Protein AF-A0A0X8LA49-F1 (afdb_monomer)

Foldseek 3Di:
DPDPCFQVCCLVVPVVCQACPDDPRHQNAAEDELVQDPQVLQWRLVLLLCCQCPLDPQSVVLCVVQCPPDPDSSRSSVCCSPVKQSVLLLVDQAVLQSQQAWIDGPNGTGHQALFDAFAQRFLVSNVSNVSKHKYKYAQHWHWDALVLVRDIQIDTARIWIDISGHTAETEHEGECRVVDFCLPNVLLVVLLSLLVLLLSLVVSLCSVCVVVVHDDQALPHPPDDSVSNSSSLVSSCNPRHYLWYWYHYQQWIWIQFDDPCRSRQSRVCVVVVPVCCSPPVRSVVSSLRIFIAFDWPPDDSNRSVSLLCCCCRRSHNHSSCSSFQAQFWDQDPVDRHIDGGHAGNHLSSQLSLVLVVVLVCLVCVVDALDDLVVQLVQCCVQPVPDDPVVSVVQSVLLVQWCARVQFAFFEEAEALQSPVLSSLLSNLVSLLRQFRPPDSGSHRLFLAEEEEDQDPVSLVVSLVSNCRGPNVNVQEEEDLDLVSVVVCLVDNHRYYYYYLVSQQAVVCVCVVPVPSLVSLLATAYEYEYEALQDDLDVVVRCSSLRCCVHSQNSHHPPSRHHYYYYYHLADALLNQLQRFRWDDANDPPGHTKGFGNYHDFLLNCCVSVSWFDLLPAEAEDDPPPPPPCVVVVVPDDPDDDDDDDDQCCVQVPPVLLLVLLLVVLVCCVPPFFALADDPDDDPTGQAEEEEAGADPNSLLSSLVSNLVNLQVVLPDPVCVVCNVLSNQAEEAEDEDDDPPDDDSCVSVVNDDPVRRLCVLQDPFDQGVVRDGHNYYYYYYHSPPLADDAHQSHAEYEYSEDDAAPSLVSNSSNRTHDDVSNRHHHYYYPYHVSNSVVHVVVNCVQSRDTHMNPDPLVVLLVLLVVLCCLQCVPPVNVVLLVLVVVVVVDDPDPPSVVVLLVVLVVCCVPPLLSLVSNLVSLVSNLVSLVSCVSTGDCVDPSNVVSPDPSSNVSSCVSNVSSVVRNVVCNVVCVVVDDSVVPVPPDDDDPPDDDDDDDDDDDDDPPDDDDPDDLVVVLVPPPLVLLCVVDPDDPVVSVVVNVLLSVLSVQLVVLLVVQCVVPPCNVVVVVVVCCVPPVDDDDPVVVLVVVLVSSVNSCPPPVNVPRPCNVSNVVVVNVCSVVVVVLVVVCVVVVNPDPDPPPPPPND

Structure (mmCIF, N/CA/C/O backbone):
data_AF-A0A0X8LA49-F1
#
_entry.id   AF-A0A0X8LA49-F1
#
loop_
_atom_site.group_PDB
_atom_site.id
_atom_site.type_symbol
_atom_site.label_atom_id
_atom_site.label_alt_id
_atom_site.label_comp_id
_atom_site.label_asym_id
_atom_site.label_entity_id
_atom_site.label_seq_id
_atom_site.pdbx_PDB_ins_code
_atom_site.Cartn_x
_atom_site.Cartn_y
_atom_site.Cartn_z
_atom_site.occupancy
_atom_site.B_iso_or_equiv
_atom_site.auth_seq_id
_atom_site.auth_comp_id
_atom_site.auth_asym_id
_atom_site.auth_atom_id
_atom_site.pdbx_PDB_model_num
ATOM 1 N N . MET A 1 1 ? 3.859 35.486 24.361 1.00 38.81 1 MET A N 1
ATOM 2 C CA . MET A 1 1 ? 3.625 34.031 24.483 1.00 38.81 1 MET A CA 1
ATOM 3 C C . MET A 1 1 ? 4.862 33.413 25.129 1.00 38.81 1 MET A C 1
ATOM 5 O O . MET A 1 1 ? 5.867 33.285 24.450 1.00 38.81 1 MET A O 1
ATOM 9 N N . ALA A 1 2 ? 4.847 33.183 26.449 1.00 35.81 2 ALA A N 1
ATOM 10 C CA . ALA A 1 2 ? 6.039 32.845 27.255 1.00 35.81 2 ALA A CA 1
ATOM 11 C C . ALA A 1 2 ? 6.018 31.420 27.856 1.00 35.81 2 ALA A C 1
ATOM 13 O O . ALA A 1 2 ? 6.912 31.046 28.611 1.00 35.81 2 ALA A O 1
ATOM 14 N N . HIS A 1 3 ? 5.026 30.602 27.504 1.00 50.47 3 HIS A N 1
ATOM 15 C CA . HIS A 1 3 ? 4.994 29.175 27.813 1.00 50.47 3 HIS A CA 1
ATOM 16 C C . HIS A 1 3 ? 5.005 28.422 26.480 1.00 50.47 3 HIS A C 1
ATOM 18 O O . HIS A 1 3 ? 4.147 28.674 25.639 1.00 50.47 3 HIS A O 1
ATOM 24 N N . GLY A 1 4 ? 6.027 27.594 26.238 1.00 58.72 4 GLY A N 1
ATOM 25 C CA . GLY A 1 4 ? 6.099 26.755 25.034 1.00 58.72 4 GLY A CA 1
ATOM 26 C C . GLY A 1 4 ? 4.910 25.792 24.954 1.00 58.72 4 GLY A C 1
ATOM 27 O O . GLY A 1 4 ? 4.343 25.461 25.992 1.00 58.72 4 GLY A O 1
ATOM 28 N N . PHE A 1 5 ? 4.544 25.354 23.746 1.00 75.06 5 PHE A N 1
ATOM 29 C CA . PHE A 1 5 ? 3.376 24.502 23.489 1.00 75.06 5 PHE A CA 1
ATOM 30 C C . PHE A 1 5 ? 3.573 23.108 24.109 1.00 75.06 5 PHE A C 1
ATOM 32 O O . PHE A 1 5 ? 4.411 22.313 23.659 1.00 75.06 5 PHE A O 1
ATOM 39 N N . LYS A 1 6 ? 2.827 22.821 25.175 1.00 81.12 6 LYS A N 1
ATOM 40 C CA . LYS A 1 6 ? 2.889 21.578 25.949 1.00 81.12 6 LYS A CA 1
ATOM 41 C C . LYS A 1 6 ? 1.943 20.520 25.383 1.00 81.12 6 LYS A C 1
ATOM 43 O O . LYS A 1 6 ? 1.119 20.772 24.513 1.00 81.12 6 LYS A O 1
ATOM 48 N N . GLU A 1 7 ? 2.075 19.302 25.900 1.00 82.12 7 GLU A N 1
ATOM 49 C CA . GLU A 1 7 ? 1.253 18.152 25.503 1.00 82.12 7 GLU A CA 1
ATOM 50 C C . GLU A 1 7 ? -0.236 18.391 25.777 1.00 82.12 7 GLU A C 1
ATOM 52 O O . GLU A 1 7 ? -1.071 18.074 24.935 1.00 82.12 7 GLU A O 1
ATOM 57 N N . ILE A 1 8 ? -0.550 19.047 26.897 1.00 85.94 8 ILE A N 1
ATOM 58 C CA . ILE A 1 8 ? -1.920 19.434 27.244 1.00 85.94 8 ILE A CA 1
ATOM 59 C C . ILE A 1 8 ? -2.507 20.440 26.243 1.00 85.94 8 ILE A C 1
ATOM 61 O O . ILE A 1 8 ? -3.661 20.308 25.857 1.00 85.94 8 ILE A O 1
ATOM 65 N N . ASP A 1 9 ? -1.695 21.373 25.728 1.00 86.56 9 ASP A N 1
ATOM 66 C CA . ASP A 1 9 ? -2.138 22.348 24.723 1.00 86.56 9 ASP A CA 1
ATOM 67 C C . ASP A 1 9 ? -2.465 21.652 23.392 1.00 86.56 9 ASP A C 1
ATOM 69 O O . ASP A 1 9 ? -3.419 22.016 22.706 1.00 86.56 9 ASP A O 1
ATOM 73 N N . PHE A 1 10 ? -1.705 20.609 23.033 1.00 87.62 10 PHE A N 1
ATOM 74 C CA . PHE A 1 10 ? -2.021 19.769 21.876 1.00 87.62 10 PHE A CA 1
ATOM 75 C C . PHE A 1 10 ? -3.314 18.973 22.093 1.00 87.62 10 PHE A C 1
ATOM 77 O O . PHE A 1 10 ? -4.178 18.940 21.212 1.00 87.62 10 PHE A O 1
ATOM 84 N N . GLN A 1 11 ? -3.453 18.349 23.263 1.00 90.94 11 GLN A N 1
ATOM 85 C CA . GLN A 1 11 ? -4.614 17.538 23.606 1.00 90.94 11 GLN A CA 1
ATOM 86 C C . GLN A 1 11 ? -5.904 18.366 23.612 1.00 90.94 11 GLN A C 1
ATOM 88 O O . GLN A 1 11 ? -6.843 18.037 22.888 1.00 90.94 11 GLN A O 1
ATOM 93 N N . GLU A 1 12 ? -5.946 19.437 24.401 1.00 90.56 12 GLU A N 1
ATOM 94 C CA . GLU A 1 12 ? -7.146 20.249 24.618 1.00 90.56 12 GLU A CA 1
ATOM 95 C C . GLU A 1 12 ? -7.398 21.245 23.482 1.00 90.56 12 GLU A C 1
ATOM 97 O O . GLU A 1 12 ? -8.548 21.551 23.178 1.00 90.56 12 GLU A O 1
ATOM 102 N N . GLY A 1 13 ? -6.341 21.740 22.831 1.00 86.81 13 GLY A N 1
ATOM 103 C CA . GLY A 1 13 ? -6.444 22.774 21.800 1.00 86.81 13 GLY A CA 1
ATOM 104 C C . GLY A 1 13 ? -6.612 22.253 20.373 1.00 86.81 13 GLY A C 1
ATOM 105 O O . GLY A 1 13 ? -7.087 22.998 19.517 1.00 86.81 13 GLY A O 1
ATOM 106 N N . VAL A 1 14 ? -6.226 21.002 20.089 1.00 87.62 14 VAL A N 1
ATOM 107 C CA . VAL A 1 14 ? -6.228 20.458 18.717 1.00 87.62 14 VAL A CA 1
ATOM 108 C C . VAL A 1 14 ? -6.859 19.071 18.646 1.00 87.62 14 VAL A C 1
ATOM 110 O O . VAL A 1 14 ? -7.803 18.871 17.884 1.00 87.62 14 VAL A O 1
ATOM 113 N N . PHE A 1 15 ? -6.360 18.110 19.426 1.00 91.19 15 PHE A N 1
ATOM 114 C CA . PHE A 1 15 ? -6.738 16.704 19.271 1.00 91.19 15 PHE A CA 1
ATOM 115 C C . PHE A 1 15 ? -8.183 16.422 19.699 1.00 91.19 15 PHE A C 1
ATOM 117 O O . PHE A 1 15 ? -8.962 15.894 18.907 1.00 91.19 15 PHE A O 1
ATOM 124 N N . LEU A 1 16 ? -8.566 16.806 20.922 1.00 94.19 16 LEU A N 1
ATOM 125 C CA . LEU A 1 16 ? -9.937 16.631 21.402 1.00 94.19 16 LEU A CA 1
ATOM 126 C C . LEU A 1 16 ? -10.943 17.452 20.578 1.00 94.19 16 LEU A C 1
ATOM 128 O O . LEU A 1 16 ? -11.923 16.850 20.150 1.00 94.19 16 LEU A O 1
ATOM 132 N N . PRO A 1 17 ? -10.708 18.745 20.255 1.00 93.81 17 PRO A N 1
ATOM 133 C CA . PRO A 1 17 ? -11.606 19.505 19.383 1.00 93.81 17 PRO A CA 1
ATOM 134 C C . PRO A 1 17 ? -11.817 18.891 17.996 1.00 93.81 17 PRO A C 1
ATOM 136 O O . PRO A 1 17 ? -12.913 18.988 17.452 1.00 93.81 17 PRO A O 1
ATOM 139 N N . PHE A 1 18 ? -10.798 18.249 17.414 1.00 92.69 18 PHE A N 1
ATOM 140 C CA . PHE A 1 18 ? -10.961 17.511 16.160 1.00 92.69 18 PHE A CA 1
ATOM 141 C C . PHE A 1 18 ? -11.865 16.285 16.342 1.00 92.69 18 PHE A C 1
ATOM 143 O O . PHE A 1 18 ? -12.772 16.060 15.548 1.00 92.69 18 PHE A O 1
ATOM 150 N N . LEU A 1 19 ? -11.659 15.496 17.398 1.00 94.75 19 LEU A N 1
ATOM 151 C CA . LEU A 1 19 ? -12.480 14.310 17.650 1.00 94.75 19 LEU A CA 1
ATOM 152 C C . LEU A 1 19 ? -13.941 14.669 17.946 1.00 94.75 19 LEU A C 1
ATOM 154 O O . LEU A 1 19 ? -14.846 14.040 17.406 1.00 94.75 19 LEU A O 1
ATOM 158 N N . THR A 1 20 ? -14.165 15.671 18.795 1.00 95.94 20 THR A N 1
ATOM 159 C CA . THR A 1 20 ? -15.489 16.030 19.326 1.00 95.94 20 THR A CA 1
ATOM 160 C C . THR A 1 20 ? -16.209 17.089 18.495 1.00 95.94 20 THR A C 1
ATOM 162 O O . THR A 1 20 ? -17.383 17.371 18.730 1.00 95.94 20 THR A O 1
ATOM 165 N N . GLY A 1 21 ? -15.516 17.692 17.527 1.00 92.31 21 GLY A N 1
ATOM 166 C CA . GLY A 1 21 ? -16.093 18.645 16.593 1.00 92.31 21 GLY A CA 1
ATOM 167 C C . GLY A 1 21 ? -17.143 18.004 15.685 1.00 92.31 21 GLY A C 1
ATOM 168 O O . GLY A 1 21 ? -17.090 16.810 15.389 1.00 92.31 21 GLY A O 1
ATOM 169 N N . HIS A 1 22 ? -18.071 18.835 15.209 1.00 86.94 22 HIS A N 1
ATOM 170 C CA . HIS A 1 22 ? -19.183 18.407 14.365 1.00 86.94 22 HIS A CA 1
ATOM 171 C C . HIS A 1 22 ? -18.933 18.636 12.870 1.00 86.94 22 HIS A C 1
ATOM 173 O O . HIS A 1 22 ? -18.304 19.617 12.456 1.00 86.94 22 HIS A O 1
ATOM 179 N N . GLY A 1 23 ? -19.518 17.772 12.039 1.00 76.38 23 GLY A N 1
ATOM 180 C CA . GLY A 1 23 ? -19.551 17.941 10.586 1.00 76.38 23 GLY A CA 1
ATOM 181 C C . GLY A 1 23 ? -18.213 17.652 9.900 1.00 76.38 23 GLY A C 1
ATOM 182 O O . GLY A 1 23 ? -17.431 16.825 10.344 1.00 76.38 23 GLY A O 1
ATOM 183 N N . LYS A 1 24 ? -17.927 18.327 8.776 1.00 62.94 24 LYS A N 1
ATOM 184 C CA . LYS A 1 24 ? -16.811 17.958 7.874 1.00 62.94 24 LYS A CA 1
ATOM 185 C C . LYS A 1 24 ? -15.405 18.039 8.489 1.00 62.94 24 LYS A C 1
ATOM 187 O O . LYS A 1 24 ? -14.483 17.466 7.917 1.00 62.94 24 LYS A O 1
ATOM 192 N N . ASN A 1 25 ? -15.243 18.767 9.594 1.00 69.88 25 ASN A N 1
ATOM 193 C CA . ASN A 1 25 ? -13.944 19.024 10.220 1.00 69.88 25 ASN A CA 1
ATOM 194 C C . ASN A 1 25 ? -13.757 18.293 11.559 1.00 69.88 25 ASN A C 1
ATOM 196 O O . ASN A 1 25 ? -12.707 18.468 12.176 1.00 69.88 25 ASN A O 1
ATOM 200 N N . GLY A 1 26 ? -14.739 17.506 12.007 1.00 87.00 26 GLY A N 1
ATOM 201 C CA . GLY A 1 26 ? -14.622 16.703 13.219 1.00 87.00 26 GLY A CA 1
ATOM 202 C C . GLY A 1 26 ? -15.234 15.314 13.071 1.00 87.00 26 GLY A C 1
ATOM 203 O O . GLY A 1 26 ? -15.694 14.955 11.988 1.00 87.00 26 GLY A O 1
ATOM 204 N N . LEU A 1 27 ? -15.155 14.504 14.127 1.00 93.62 27 LEU A N 1
ATOM 205 C CA . LEU A 1 27 ? -15.543 13.088 14.095 1.00 93.62 27 LEU A CA 1
ATOM 206 C C . LEU A 1 27 ? -16.755 12.753 14.981 1.00 93.62 27 LEU A C 1
ATOM 208 O O . LEU A 1 27 ? -17.054 11.572 15.150 1.00 93.62 27 LEU A O 1
ATOM 212 N N . ASP A 1 28 ? -17.438 13.761 15.535 1.00 94.50 28 ASP A N 1
ATOM 213 C CA . ASP A 1 28 ? -18.659 13.612 16.341 1.00 94.50 28 ASP A CA 1
ATOM 214 C C . ASP A 1 28 ? -18.504 12.711 17.591 1.00 94.50 28 ASP A C 1
ATOM 216 O O . ASP A 1 28 ? -19.460 12.084 18.052 1.00 94.50 28 ASP A O 1
ATOM 220 N N . TRP A 1 29 ? -17.304 12.648 18.181 1.00 96.94 29 TRP A N 1
ATOM 221 C CA . TRP A 1 29 ? -17.075 11.902 19.423 1.00 96.94 29 TRP A CA 1
ATOM 222 C C . TRP A 1 29 ? -17.632 12.637 20.648 1.00 96.94 29 TRP A C 1
ATOM 224 O O . TRP A 1 29 ? -17.493 13.849 20.812 1.00 96.94 29 TRP A O 1
ATOM 234 N N . ILE A 1 30 ? -18.178 11.872 21.586 1.00 97.38 30 ILE A N 1
ATOM 235 C CA . ILE A 1 30 ? -18.594 12.336 22.905 1.00 97.38 30 ILE A CA 1
ATOM 236 C C . ILE A 1 30 ? -17.351 12.500 23.784 1.00 97.38 30 ILE A C 1
ATOM 238 O O . ILE A 1 30 ? -16.589 11.551 23.988 1.00 97.38 30 ILE A O 1
ATOM 242 N N . LEU A 1 31 ? -17.161 13.691 24.353 1.00 97.62 31 LEU A N 1
ATOM 243 C CA . LEU A 1 31 ? -16.136 13.919 25.368 1.00 97.62 31 LEU A CA 1
ATOM 244 C C . LEU A 1 31 ? -16.605 13.367 26.718 1.00 97.62 31 LEU A C 1
ATOM 246 O O . LEU A 1 31 ? -17.549 13.885 27.317 1.00 97.62 31 LEU A O 1
ATOM 250 N N . GLY A 1 32 ? -15.945 12.319 27.200 1.00 96.38 32 GLY A N 1
ATOM 251 C CA . GLY A 1 32 ? -16.209 11.728 28.506 1.00 96.38 32 GLY A CA 1
ATOM 252 C C . GLY A 1 32 ? -15.281 12.230 29.607 1.00 96.38 32 GLY A C 1
ATOM 253 O O . GLY A 1 32 ? -14.297 12.928 29.368 1.00 96.38 32 GLY A O 1
ATOM 254 N N . LYS A 1 33 ? -15.602 11.843 30.841 1.00 95.38 33 LYS A N 1
ATOM 255 C CA . LYS A 1 33 ? -14.810 12.111 32.046 1.00 95.38 33 LYS A CA 1
ATOM 256 C C . LYS A 1 33 ? -14.272 10.800 32.622 1.00 95.38 33 LYS A C 1
ATOM 258 O O . LYS A 1 33 ? -14.924 9.770 32.473 1.00 95.38 33 LYS A O 1
ATOM 263 N N . PRO A 1 34 ? -13.145 10.810 33.358 1.00 94.06 34 PRO A N 1
ATOM 264 C CA . PRO A 1 34 ? -12.636 9.605 34.018 1.00 94.06 34 PRO A CA 1
ATOM 265 C C . PRO A 1 34 ? -13.650 8.904 34.938 1.00 94.06 34 PRO A C 1
ATOM 267 O O . PRO A 1 34 ? -13.555 7.698 35.121 1.00 94.06 34 PRO A O 1
ATOM 270 N N . SER A 1 35 ? -14.623 9.638 35.492 1.00 94.31 35 SER A N 1
ATOM 271 C CA . SER A 1 35 ? -15.716 9.095 36.313 1.00 94.31 35 SER A CA 1
ATOM 272 C C . SER A 1 35 ? -16.747 8.273 35.539 1.00 94.31 35 SER A C 1
ATOM 274 O O . SER A 1 35 ? -17.512 7.543 36.158 1.00 94.31 35 SER A O 1
ATOM 276 N N . ASP A 1 36 ? -16.799 8.407 34.212 1.00 95.00 36 ASP A N 1
ATOM 277 C CA . ASP A 1 36 ? -17.744 7.671 33.365 1.00 95.00 36 ASP A CA 1
ATOM 278 C C . ASP A 1 36 ? -17.306 6.203 33.177 1.00 95.00 36 ASP A C 1
ATOM 280 O O . ASP A 1 36 ? -18.101 5.353 32.779 1.00 95.00 36 ASP A O 1
ATOM 284 N N . LEU A 1 37 ? -16.028 5.913 33.442 1.00 95.12 37 LEU A N 1
ATOM 285 C CA . LEU A 1 37 ? -15.386 4.623 33.229 1.00 95.12 37 LEU A CA 1
ATOM 286 C C . LEU A 1 37 ? -15.492 3.730 34.470 1.00 95.12 37 LEU A C 1
ATOM 288 O O . LEU A 1 37 ? -15.000 4.079 35.544 1.00 95.12 37 LEU A O 1
ATOM 292 N N . ASP A 1 38 ? -15.994 2.511 34.285 1.00 93.25 38 ASP A N 1
ATOM 293 C CA . ASP A 1 38 ? -15.677 1.408 35.186 1.00 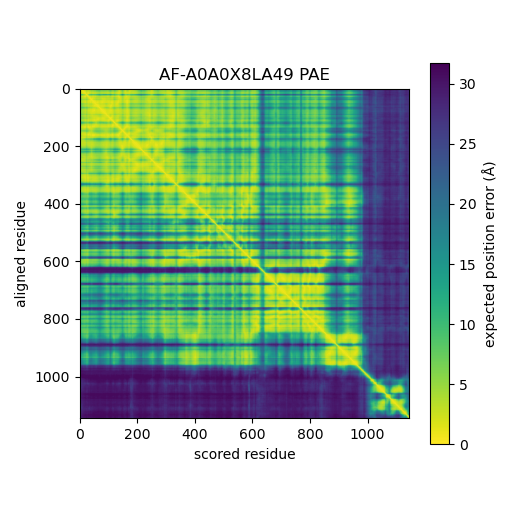93.25 38 ASP A CA 1
ATOM 294 C C . ASP A 1 38 ? -14.285 0.868 34.836 1.00 93.25 38 ASP A C 1
ATOM 296 O O . ASP A 1 38 ? -14.103 0.104 33.884 1.00 93.25 38 ASP A O 1
ATOM 300 N N . SER A 1 39 ? -13.276 1.296 35.592 1.00 84.88 39 SER A N 1
ATOM 301 C CA . SER A 1 39 ? -11.878 0.957 35.313 1.00 84.88 39 SER A CA 1
ATOM 302 C C . SER A 1 39 ? -11.530 -0.501 35.612 1.00 84.88 39 SER A C 1
ATOM 304 O O . SER A 1 39 ? -10.556 -1.011 35.060 1.00 84.88 39 SER A O 1
ATOM 306 N N . ALA A 1 40 ? -12.314 -1.189 36.448 1.00 84.44 40 ALA A N 1
ATOM 307 C CA . ALA A 1 40 ? -12.098 -2.597 36.761 1.00 84.44 40 ALA A CA 1
ATOM 308 C C . ALA A 1 40 ? -12.571 -3.502 35.616 1.00 84.44 40 ALA A C 1
ATOM 310 O O . ALA A 1 40 ? -11.939 -4.525 35.333 1.00 84.44 40 ALA A O 1
ATOM 311 N N . ARG A 1 41 ? -13.667 -3.111 34.954 1.00 88.44 41 ARG A N 1
ATOM 312 C CA . ARG A 1 41 ? -14.339 -3.885 33.899 1.00 88.44 41 ARG A CA 1
ATOM 313 C C . ARG A 1 41 ? -14.159 -3.311 32.495 1.00 88.44 41 ARG A C 1
ATOM 315 O O . ARG A 1 41 ? -14.563 -3.956 31.535 1.00 88.44 41 ARG A O 1
ATOM 322 N N . TRP A 1 42 ? -13.469 -2.178 32.363 1.00 89.19 42 TRP A N 1
ATOM 323 C CA . TRP A 1 42 ? -13.039 -1.600 31.083 1.00 89.19 42 TRP A CA 1
ATOM 324 C C . TRP A 1 42 ? -14.212 -1.203 30.181 1.00 89.19 42 TRP A C 1
ATOM 326 O O . TRP A 1 42 ? -14.171 -1.380 28.964 1.00 89.19 42 TRP A O 1
ATOM 336 N N . VAL A 1 43 ? -15.269 -0.669 30.787 1.00 94.75 43 VAL A N 1
ATOM 337 C CA . VAL A 1 43 ? -16.514 -0.302 30.104 1.00 94.75 43 VAL A CA 1
ATOM 338 C C . VAL A 1 43 ? -17.026 1.043 30.593 1.00 94.75 43 VAL A C 1
ATOM 340 O O . VAL A 1 43 ? -16.758 1.442 31.723 1.00 94.75 43 VAL A O 1
ATOM 343 N N . VAL A 1 44 ? -17.791 1.731 29.748 1.00 97.69 44 VAL A N 1
ATOM 344 C CA . VAL A 1 44 ? -18.582 2.912 30.114 1.00 97.69 44 VAL A CA 1
ATOM 345 C C . VAL A 1 44 ? -20.032 2.446 30.268 1.00 97.69 44 VAL A C 1
ATOM 347 O O . VAL A 1 44 ? -20.732 2.304 29.260 1.00 97.69 44 VAL A O 1
ATOM 350 N N . PRO A 1 45 ? -20.504 2.162 31.500 1.00 97.44 45 PRO A N 1
ATOM 351 C CA . PRO A 1 45 ? -21.781 1.476 31.701 1.00 97.44 45 PRO A CA 1
ATOM 352 C C . PRO A 1 45 ? -22.983 2.274 31.191 1.00 97.44 45 PRO A C 1
ATOM 354 O O . PRO A 1 45 ? -23.956 1.683 30.730 1.00 97.44 45 PRO A O 1
ATOM 357 N N . ALA A 1 46 ? -22.909 3.608 31.247 1.00 96.88 46 ALA A N 1
ATOM 358 C CA . ALA A 1 46 ? -23.973 4.490 30.776 1.00 96.88 46 ALA A CA 1
ATOM 359 C C . ALA A 1 46 ? -24.190 4.377 29.257 1.00 96.88 46 ALA A C 1
ATOM 361 O O . ALA A 1 46 ? -25.329 4.245 28.816 1.00 96.88 46 ALA A O 1
ATOM 362 N N . ASP A 1 47 ? -23.110 4.374 28.471 1.00 98.19 47 ASP A N 1
ATOM 363 C CA . ASP A 1 47 ? -23.185 4.242 27.012 1.00 98.19 47 ASP A CA 1
ATOM 364 C C . ASP A 1 47 ? -23.642 2.840 26.608 1.00 98.19 47 ASP A C 1
ATOM 366 O O . ASP A 1 47 ? -24.478 2.698 25.718 1.00 98.19 47 ASP A O 1
ATOM 370 N N . LEU A 1 48 ? -23.128 1.807 27.288 1.00 98.19 48 LEU A N 1
ATOM 371 C CA . LEU A 1 48 ? -23.529 0.425 27.036 1.00 98.19 48 LEU A CA 1
ATOM 372 C C . LEU A 1 48 ? -25.024 0.241 27.304 1.00 98.19 48 LEU A C 1
ATOM 374 O O . LEU A 1 48 ? -25.745 -0.253 26.443 1.00 98.19 48 LEU A O 1
ATOM 378 N N . LEU A 1 49 ? -25.510 0.685 28.465 1.00 97.88 49 LEU A N 1
ATOM 379 C CA . LEU A 1 49 ? -26.926 0.598 28.812 1.00 97.88 49 LEU A CA 1
ATOM 380 C C . LEU A 1 49 ? -27.802 1.372 27.817 1.00 97.88 49 LEU A C 1
ATOM 382 O O . LEU A 1 49 ? -28.805 0.838 27.347 1.00 97.88 49 LEU A O 1
ATOM 386 N N . ALA A 1 50 ? -27.405 2.597 27.459 1.00 97.94 50 ALA A N 1
ATOM 387 C CA . ALA A 1 50 ? -28.124 3.403 26.478 1.00 97.94 50 ALA A CA 1
ATOM 388 C C . ALA A 1 50 ? -28.196 2.704 25.112 1.00 97.94 50 ALA A C 1
ATOM 390 O O . ALA A 1 50 ? -29.259 2.665 24.499 1.00 97.94 50 ALA A O 1
ATOM 391 N N . PHE A 1 51 ? -27.107 2.088 24.649 1.00 98.00 51 PHE A N 1
ATOM 392 C CA . PHE A 1 51 ? -27.098 1.372 23.374 1.00 98.00 51 PHE A CA 1
ATOM 393 C C . PHE A 1 51 ? -27.900 0.058 23.415 1.00 98.00 51 PHE A C 1
ATOM 395 O O . PHE A 1 51 ? -28.597 -0.279 22.455 1.00 98.00 51 PHE A O 1
ATOM 402 N N . LEU A 1 52 ? -27.856 -0.683 24.526 1.00 97.44 52 LEU A N 1
ATOM 403 C CA . LEU A 1 52 ? -28.666 -1.893 24.703 1.00 97.44 52 LEU A CA 1
ATOM 404 C C . LEU A 1 52 ? -30.167 -1.579 24.750 1.00 97.44 52 LEU A C 1
ATOM 406 O O . LEU A 1 52 ? -30.963 -2.382 24.273 1.00 97.44 52 LEU A O 1
ATOM 410 N N . ARG A 1 53 ? -30.557 -0.421 25.292 1.00 96.62 53 ARG A N 1
ATOM 411 C CA . ARG A 1 53 ? -31.960 0.002 25.377 1.00 96.62 53 ARG A CA 1
ATOM 412 C C . ARG A 1 53 ? -32.455 0.678 24.097 1.00 96.62 53 ARG A C 1
ATOM 414 O O . ARG A 1 53 ? -33.519 0.329 23.599 1.00 96.62 53 ARG A O 1
ATOM 421 N N . ASP A 1 54 ? -31.675 1.608 23.549 1.00 95.50 54 ASP A N 1
ATOM 422 C CA . ASP A 1 54 ? -32.129 2.568 22.530 1.00 95.50 54 ASP A CA 1
ATOM 423 C C . ASP A 1 54 ? -31.374 2.450 21.186 1.00 95.50 54 ASP A C 1
ATOM 425 O O . ASP A 1 54 ? -31.734 3.100 20.194 1.00 95.50 54 ASP A O 1
ATOM 429 N N . GLY A 1 55 ? -30.344 1.595 21.115 1.00 92.12 55 GLY A N 1
ATOM 430 C CA . GLY A 1 55 ? -29.469 1.444 19.944 1.00 92.12 55 GLY A CA 1
ATOM 431 C C . GLY A 1 55 ? -30.187 0.944 18.689 1.00 92.12 55 GLY A C 1
ATOM 432 O O . GLY A 1 55 ? -29.757 1.230 17.575 1.00 92.12 55 GLY A O 1
ATOM 433 N N . GLY A 1 56 ? -31.328 0.271 18.834 1.00 94.38 56 GLY A N 1
ATOM 434 C CA . GLY A 1 56 ? -32.191 -0.098 17.717 1.00 94.38 56 GLY A CA 1
ATOM 435 C C . GLY A 1 56 ? -33.399 -0.930 18.154 1.00 94.38 56 GLY A C 1
ATOM 436 O O . GLY A 1 56 ? -33.420 -1.420 19.282 1.00 94.38 56 GLY A O 1
ATOM 437 N N . PRO A 1 57 ? -34.391 -1.149 17.269 1.00 94.38 57 PRO A N 1
ATOM 438 C CA . PRO A 1 57 ? -35.631 -1.848 17.617 1.00 94.38 57 PRO A CA 1
ATOM 439 C C . PRO A 1 57 ? -35.423 -3.268 18.166 1.00 94.38 57 PRO A C 1
ATOM 441 O O . PRO A 1 57 ? -36.138 -3.693 19.069 1.00 94.38 57 PRO A O 1
ATOM 444 N N . LEU A 1 58 ? -34.435 -4.003 17.639 1.00 93.25 58 LEU A N 1
ATOM 445 C CA . LEU A 1 58 ? -34.121 -5.361 18.098 1.00 93.25 58 LEU A CA 1
ATOM 446 C C . LEU A 1 58 ? -33.523 -5.362 19.509 1.00 93.25 58 LEU A C 1
ATOM 448 O O . LEU A 1 58 ? -33.964 -6.137 20.354 1.00 93.25 58 LEU A O 1
ATOM 452 N N . ASN A 1 59 ? -32.571 -4.463 19.769 1.00 96.38 59 ASN A N 1
ATOM 453 C CA . ASN A 1 59 ? -31.973 -4.284 21.090 1.00 96.38 59 ASN A CA 1
ATOM 454 C C . ASN A 1 59 ? -33.022 -3.829 22.111 1.00 96.38 59 ASN A C 1
ATOM 456 O O . ASN A 1 59 ? -33.123 -4.426 23.177 1.00 96.38 59 ASN A O 1
ATOM 460 N N . GLN A 1 60 ? -33.878 -2.872 21.746 1.00 97.06 60 GLN A N 1
ATOM 461 C CA . GLN A 1 60 ? -34.967 -2.396 22.598 1.00 97.06 60 GLN A CA 1
ATOM 462 C C . GLN A 1 60 ? -35.920 -3.532 22.998 1.00 97.06 60 GLN A C 1
ATOM 464 O O . GLN A 1 60 ? -36.183 -3.748 24.181 1.00 97.06 60 GLN A O 1
ATOM 469 N N . ALA A 1 61 ? -36.378 -4.328 22.026 1.00 96.88 61 ALA A N 1
ATOM 470 C CA . ALA A 1 61 ? -37.256 -5.466 22.291 1.00 96.88 61 ALA A CA 1
ATOM 471 C C . ALA A 1 61 ? -36.577 -6.564 23.134 1.00 96.88 61 ALA A C 1
ATOM 473 O O . ALA A 1 61 ? -37.232 -7.219 23.952 1.00 96.88 61 ALA A O 1
ATOM 474 N N . ALA A 1 62 ? -35.273 -6.786 22.938 1.00 96.75 62 ALA A N 1
ATOM 475 C CA . ALA A 1 62 ? -34.472 -7.696 23.752 1.00 96.75 62 ALA A CA 1
ATOM 476 C C . ALA A 1 62 ? -34.329 -7.178 25.194 1.00 96.75 62 ALA A C 1
ATOM 478 O O . ALA A 1 62 ? -34.545 -7.935 26.144 1.00 96.75 62 ALA A O 1
ATOM 479 N N . PHE A 1 63 ? -34.045 -5.886 25.366 1.00 97.50 63 PHE A N 1
ATOM 480 C CA . PHE A 1 63 ? -33.886 -5.222 26.657 1.00 97.50 63 PHE A CA 1
ATOM 481 C C . PHE A 1 63 ? -35.168 -5.278 27.488 1.00 97.50 63 PHE A C 1
ATOM 483 O O . PHE A 1 63 ? -35.137 -5.711 28.640 1.00 97.50 63 PHE A O 1
ATOM 490 N N . GLU A 1 64 ? -36.316 -4.941 26.896 1.00 96.19 64 GLU A N 1
ATOM 491 C CA . GLU A 1 64 ? -37.627 -5.001 27.556 1.00 96.19 64 GLU A CA 1
ATOM 492 C C . GLU A 1 64 ? -37.971 -6.400 28.085 1.00 96.19 64 GLU A C 1
ATOM 494 O O . GLU A 1 64 ? -38.710 -6.531 29.058 1.00 96.19 64 GLU A O 1
ATOM 499 N N . LYS A 1 65 ? -37.462 -7.465 27.456 1.00 96.25 65 LYS A N 1
ATOM 500 C CA . LYS A 1 65 ? -37.676 -8.848 27.907 1.00 96.25 65 LYS A CA 1
ATOM 501 C C . LYS A 1 65 ? -36.650 -9.278 28.947 1.00 96.25 65 LYS A C 1
ATOM 503 O O . LYS A 1 65 ? -37.034 -9.846 29.966 1.00 96.25 65 LYS A O 1
ATOM 508 N N . ALA A 1 66 ? -35.371 -9.022 28.688 1.00 95.44 66 ALA A N 1
ATOM 509 C CA . ALA A 1 66 ? -34.269 -9.492 29.519 1.00 95.44 66 ALA A CA 1
ATOM 510 C C . ALA A 1 66 ? -34.171 -8.746 30.863 1.00 95.44 66 ALA A C 1
ATOM 512 O O . ALA A 1 66 ? -33.682 -9.321 31.833 1.00 95.44 66 ALA A O 1
ATOM 513 N N . SER A 1 67 ? -34.669 -7.505 30.939 1.00 94.75 67 SER A N 1
ATOM 514 C CA . SER A 1 67 ? -34.646 -6.674 32.155 1.00 94.75 67 SER A CA 1
ATOM 515 C C . SER A 1 67 ? -35.701 -7.043 33.206 1.00 94.75 67 SER A C 1
ATOM 517 O O . SER A 1 67 ? -35.535 -6.689 34.369 1.00 94.75 67 SER A O 1
ATOM 519 N N . LYS A 1 68 ? -36.751 -7.806 32.852 1.00 90.62 68 LYS A N 1
ATOM 520 C CA . LYS A 1 68 ? -37.903 -8.114 33.736 1.00 90.62 68 LYS A CA 1
ATOM 521 C C . LYS A 1 68 ? -37.562 -8.887 35.022 1.00 90.62 68 LYS A C 1
ATOM 523 O O . LYS A 1 68 ? -38.433 -9.030 35.874 1.00 90.62 68 LYS A O 1
ATOM 528 N N . GLY A 1 69 ? -36.337 -9.396 35.150 1.00 86.94 69 GLY A N 1
ATOM 529 C CA . GLY A 1 69 ? -35.840 -10.121 36.324 1.00 86.94 69 GLY A CA 1
ATOM 530 C C . GLY A 1 69 ? -34.916 -9.323 37.250 1.00 86.94 69 GLY A C 1
ATOM 531 O O . GLY A 1 69 ? -34.462 -9.887 38.238 1.00 86.94 69 GLY A O 1
ATOM 532 N N . PHE A 1 70 ? -34.631 -8.054 36.950 1.00 94.94 70 PHE A N 1
ATOM 533 C CA . PHE A 1 70 ? -33.701 -7.219 37.720 1.00 94.94 70 PHE A CA 1
ATOM 534 C C . PHE A 1 70 ? -34.443 -6.087 38.432 1.00 94.94 70 PHE A C 1
ATOM 536 O O . PHE A 1 70 ? -35.430 -5.563 37.916 1.00 94.94 70 PHE A O 1
ATOM 543 N N . ALA A 1 71 ? -33.970 -5.678 39.611 1.00 93.00 71 ALA A N 1
ATOM 544 C CA . ALA A 1 71 ? -34.596 -4.614 40.393 1.00 93.00 71 ALA A CA 1
ATOM 545 C C . ALA A 1 71 ? -34.339 -3.215 39.805 1.00 93.00 71 ALA A C 1
ATOM 547 O O . ALA A 1 71 ? -35.068 -2.271 40.112 1.00 93.00 71 ALA A O 1
ATOM 548 N N . SER A 1 72 ? -33.310 -3.061 38.965 1.00 96.06 72 SER A N 1
ATOM 549 C CA . SER A 1 72 ? -32.998 -1.805 38.274 1.00 96.06 72 SER A CA 1
ATOM 550 C C . SER A 1 72 ? -32.252 -2.025 36.954 1.00 96.06 72 SER A C 1
ATOM 552 O O . SER A 1 72 ? -31.604 -3.053 36.756 1.00 96.06 72 SER A O 1
ATOM 554 N N . GLU A 1 73 ? -32.268 -1.021 36.068 1.00 95.25 73 GLU A N 1
ATOM 555 C CA . GLU A 1 73 ? -31.454 -1.035 34.840 1.00 95.25 73 GLU A CA 1
ATOM 556 C C . GLU A 1 73 ? -29.944 -1.097 35.139 1.00 95.25 73 GLU A C 1
ATOM 558 O O . GLU A 1 73 ? -29.181 -1.682 34.372 1.00 95.25 73 GLU A O 1
ATOM 563 N N . ALA A 1 74 ? -29.505 -0.527 36.267 1.00 94.31 74 ALA A N 1
ATOM 564 C CA . ALA A 1 74 ? -28.110 -0.578 36.699 1.00 94.31 74 ALA A CA 1
ATOM 565 C C . ALA A 1 74 ? -27.687 -2.002 37.091 1.00 94.31 74 ALA A C 1
ATOM 567 O O . ALA A 1 74 ? -26.601 -2.443 36.720 1.00 94.31 74 ALA A O 1
ATOM 568 N N . GLU A 1 75 ? -28.559 -2.729 37.794 1.00 96.50 75 GLU A N 1
ATOM 569 C CA . GLU A 1 75 ? -28.343 -4.136 38.141 1.00 96.50 75 GLU A CA 1
ATOM 570 C C . GLU A 1 75 ? -28.341 -5.023 36.890 1.00 96.50 75 GLU A C 1
ATOM 572 O O . GLU A 1 75 ? -27.438 -5.838 36.723 1.00 96.50 75 GLU A O 1
ATOM 577 N N . PHE A 1 76 ? -29.281 -4.799 35.962 1.00 97.56 76 PHE A N 1
ATOM 578 C CA . PHE A 1 76 ? -29.277 -5.462 34.656 1.00 97.56 76 PHE A CA 1
ATOM 579 C C . PHE A 1 76 ? -27.961 -5.221 33.904 1.00 97.56 76 PHE A C 1
ATOM 581 O O . PHE A 1 76 ? -27.358 -6.164 33.399 1.00 97.56 76 PHE A O 1
ATOM 588 N N . CYS A 1 77 ? -27.502 -3.967 33.829 1.00 97.00 77 CYS A N 1
ATOM 589 C CA . CYS A 1 77 ? -26.274 -3.611 33.117 1.00 97.00 77 CYS A CA 1
ATOM 590 C C . CYS A 1 77 ? -25.049 -4.282 33.751 1.00 97.00 77 CYS A C 1
ATOM 592 O O . CYS A 1 77 ? -24.210 -4.835 33.044 1.00 97.00 77 CYS A O 1
ATOM 594 N N . LEU A 1 78 ? -24.970 -4.289 35.086 1.00 96.38 78 LEU A N 1
ATOM 595 C CA . LEU A 1 78 ? -23.926 -4.980 35.841 1.00 96.38 78 LEU A CA 1
ATOM 596 C C . LEU A 1 78 ? -23.898 -6.482 35.517 1.00 96.38 78 LEU A C 1
ATOM 598 O O . LEU A 1 78 ? -22.840 -6.984 35.140 1.00 96.38 78 LEU A O 1
ATOM 602 N N . ALA A 1 79 ? -25.049 -7.157 35.574 1.00 97.38 79 ALA A N 1
ATOM 603 C CA . ALA A 1 79 ? -25.160 -8.577 35.246 1.00 97.38 79 ALA A CA 1
ATOM 604 C C . ALA A 1 79 ? -24.817 -8.863 33.774 1.00 97.38 79 ALA A C 1
ATOM 606 O O . ALA A 1 79 ? -24.059 -9.784 33.484 1.00 97.38 79 ALA A O 1
ATOM 607 N N . PHE A 1 80 ? -25.282 -8.032 32.835 1.00 97.75 80 PHE A N 1
ATOM 608 C CA . PHE A 1 80 ? -24.925 -8.156 31.419 1.00 97.75 80 PHE A CA 1
ATOM 609 C C . PHE A 1 80 ? -23.407 -8.046 31.204 1.00 97.75 80 PHE A C 1
ATOM 611 O O . PHE A 1 80 ? -22.820 -8.827 30.449 1.00 97.75 80 PHE A O 1
ATOM 618 N N . ILE A 1 81 ? -22.755 -7.086 31.873 1.00 97.00 81 ILE A N 1
ATOM 619 C CA . ILE A 1 81 ? -21.303 -6.902 31.785 1.00 97.00 81 ILE A CA 1
ATOM 620 C C . ILE A 1 81 ? -20.576 -8.157 32.281 1.00 97.00 81 ILE A C 1
ATOM 622 O O . ILE A 1 81 ? -19.681 -8.648 31.597 1.00 97.00 81 ILE A O 1
ATOM 626 N N . GLU A 1 82 ? -20.946 -8.672 33.453 1.00 95.38 82 GLU A N 1
ATOM 627 C CA . GLU A 1 82 ? -20.229 -9.770 34.110 1.00 95.38 82 GLU A CA 1
ATOM 628 C C . GLU A 1 82 ? -20.504 -11.138 33.483 1.00 95.38 82 GLU A C 1
ATOM 630 O O . GLU A 1 82 ? -19.575 -11.919 33.283 1.00 95.38 82 GLU A O 1
ATOM 635 N N . GLU A 1 83 ? -21.756 -11.424 33.137 1.00 95.75 83 GLU A N 1
ATOM 636 C CA . GLU A 1 83 ? -22.177 -12.756 32.701 1.00 95.75 83 GLU A CA 1
ATOM 637 C C . GLU A 1 83 ? -22.086 -12.949 31.184 1.00 95.75 83 GLU A C 1
ATOM 639 O O . GLU A 1 83 ? -21.981 -14.085 30.719 1.00 95.75 83 GLU A O 1
ATOM 644 N N . ALA A 1 84 ? -22.113 -11.865 30.398 1.00 95.44 84 ALA A N 1
ATOM 645 C CA . ALA A 1 84 ? -22.162 -11.949 28.938 1.00 95.44 84 ALA A CA 1
ATOM 646 C C . ALA A 1 84 ? -21.010 -11.209 28.239 1.00 95.44 84 ALA A C 1
ATOM 648 O O . ALA A 1 84 ? -20.317 -11.798 27.405 1.00 95.44 84 ALA A O 1
ATOM 649 N N . LEU A 1 85 ? -20.766 -9.936 28.573 1.00 95.12 85 LEU A N 1
ATOM 650 C CA . LEU A 1 85 ? -19.773 -9.122 27.861 1.00 95.12 85 LEU A CA 1
ATOM 651 C C . LEU A 1 85 ? -18.327 -9.498 28.212 1.00 95.12 85 LEU A C 1
ATOM 653 O O . LEU A 1 85 ? -17.530 -9.744 27.307 1.00 95.12 85 LEU A O 1
ATOM 657 N N . LEU A 1 86 ? -17.963 -9.548 29.497 1.00 91.81 86 LEU A N 1
ATOM 658 C CA . LEU A 1 86 ? -16.590 -9.846 29.920 1.00 91.81 86 LEU A CA 1
ATOM 659 C C . LEU A 1 86 ? -16.110 -11.229 29.451 1.00 91.81 86 LEU A C 1
ATOM 661 O O . LEU A 1 86 ? -15.025 -11.284 28.868 1.00 91.81 86 LEU A O 1
ATOM 665 N N . PRO A 1 87 ? -16.901 -12.317 29.559 1.00 90.56 87 PRO A N 1
ATOM 666 C CA . PRO A 1 87 ? -16.515 -13.609 28.990 1.00 90.56 87 PRO A CA 1
ATOM 667 C C . PRO A 1 87 ? -16.241 -13.539 27.480 1.00 90.56 87 PRO A C 1
ATOM 669 O O . PRO A 1 87 ? -15.322 -14.185 26.969 1.00 90.56 87 PRO A O 1
ATOM 672 N N . ARG A 1 88 ? -17.001 -12.717 26.742 1.00 90.62 88 ARG A N 1
ATOM 673 C CA . ARG A 1 88 ? -16.787 -12.493 25.306 1.00 90.62 88 ARG A CA 1
ATOM 674 C C . ARG A 1 88 ? -15.500 -11.710 25.029 1.00 90.62 88 ARG A C 1
ATOM 676 O O . ARG A 1 88 ? -14.771 -12.064 24.100 1.00 90.62 88 ARG A O 1
ATOM 683 N N . VAL A 1 89 ? -15.200 -10.681 25.821 1.00 90.06 89 VAL A N 1
ATOM 684 C CA . VAL A 1 89 ? -13.933 -9.930 25.742 1.00 90.06 89 VAL A CA 1
ATOM 685 C C . VAL A 1 89 ? -12.745 -10.859 26.011 1.00 90.06 89 VAL A C 1
ATOM 687 O O . VAL A 1 89 ? -11.770 -10.848 25.262 1.00 90.06 89 VAL A O 1
ATOM 690 N N . GLU A 1 90 ? -12.843 -11.723 27.022 1.00 87.12 90 GLU A N 1
ATOM 691 C CA . GLU A 1 90 ? -11.796 -12.691 27.368 1.00 87.12 90 GLU A CA 1
ATOM 692 C C . GLU A 1 90 ? -11.535 -13.699 26.241 1.00 87.12 90 GLU A C 1
ATOM 694 O O . GLU A 1 90 ? -10.378 -13.991 25.922 1.00 87.12 90 GLU A O 1
ATOM 699 N N . ALA A 1 91 ? -12.600 -14.198 25.604 1.00 86.12 91 ALA A N 1
ATOM 700 C CA . ALA A 1 91 ? -12.527 -15.211 24.553 1.00 86.12 91 ALA A CA 1
ATOM 701 C C . ALA A 1 91 ? -12.046 -14.685 23.187 1.00 86.12 91 ALA A C 1
ATOM 703 O O . ALA A 1 91 ? -11.673 -15.477 22.319 1.00 86.12 91 ALA A O 1
ATOM 704 N N . THR A 1 92 ? -12.073 -13.371 22.965 1.00 87.00 92 THR A N 1
ATOM 705 C CA . THR A 1 92 ? -11.732 -12.745 21.678 1.00 87.00 92 THR A CA 1
ATOM 706 C C . THR A 1 92 ? -10.355 -12.093 21.707 1.00 87.00 92 THR A C 1
ATOM 708 O O . THR A 1 92 ? -9.788 -11.843 22.767 1.00 87.00 92 THR A O 1
ATOM 711 N N . SER A 1 93 ? -9.771 -11.832 20.535 1.00 84.56 93 SER A N 1
ATOM 712 C CA . SER A 1 93 ? -8.432 -11.237 20.464 1.00 84.56 93 SER A CA 1
ATOM 713 C C . SER A 1 93 ? -8.403 -9.732 20.717 1.00 84.56 93 SER A C 1
ATOM 715 O O . SER A 1 93 ? -7.443 -9.254 21.299 1.00 84.56 93 SER A O 1
ATOM 717 N N . ASN A 1 94 ? -9.419 -8.987 20.278 1.00 90.19 94 ASN A N 1
ATOM 718 C CA . ASN A 1 94 ? -9.535 -7.546 20.497 1.00 90.19 94 ASN A CA 1
ATOM 719 C C . ASN A 1 94 ? -10.994 -7.080 20.367 1.00 90.19 94 ASN A C 1
ATOM 721 O O . ASN A 1 94 ? -11.876 -7.852 19.974 1.00 90.19 94 ASN A O 1
ATOM 725 N N . ALA A 1 95 ? -11.237 -5.807 20.678 1.00 91.94 95 ALA A N 1
ATOM 726 C CA . ALA A 1 95 ? -12.565 -5.202 20.692 1.00 91.94 95 ALA A CA 1
ATOM 727 C C . ALA A 1 95 ? -13.309 -5.270 19.348 1.00 91.94 95 ALA A C 1
ATOM 729 O O . ALA A 1 95 ? -14.531 -5.408 19.336 1.00 91.94 95 ALA A O 1
ATOM 730 N N . ALA A 1 96 ? -12.604 -5.252 18.212 1.00 92.44 96 ALA A N 1
ATOM 731 C CA . ALA A 1 96 ? -13.232 -5.383 16.897 1.00 92.44 96 ALA A CA 1
ATOM 732 C C . ALA A 1 96 ? -14.012 -6.706 16.747 1.00 92.44 96 ALA A C 1
ATOM 734 O O . ALA A 1 96 ? -15.083 -6.726 16.144 1.00 92.44 96 ALA A O 1
ATOM 735 N N . PHE A 1 97 ? -13.526 -7.806 17.334 1.00 91.50 97 PHE A N 1
ATOM 736 C CA . PHE A 1 97 ? -14.240 -9.091 17.341 1.00 91.50 97 PHE A CA 1
ATOM 737 C C . PHE A 1 97 ? -15.403 -9.131 18.338 1.00 91.50 97 PHE A C 1
ATOM 739 O O . PHE A 1 97 ? -16.368 -9.868 18.131 1.00 91.50 97 PHE A O 1
ATOM 746 N N . VAL A 1 98 ? -15.320 -8.350 19.418 1.00 92.75 98 VAL A N 1
ATOM 747 C CA . VAL A 1 98 ? -16.419 -8.200 20.381 1.00 92.75 98 VAL A CA 1
ATOM 748 C C . VAL A 1 98 ? -17.595 -7.494 19.714 1.00 92.75 98 VAL A C 1
ATOM 750 O O . VAL A 1 98 ? -18.712 -7.985 19.792 1.00 92.75 98 VAL A O 1
ATOM 753 N N . LEU A 1 99 ? -17.330 -6.397 19.000 1.00 94.50 99 LEU A N 1
ATOM 754 C CA . LEU A 1 99 ? -18.347 -5.575 18.334 1.00 94.50 99 LEU A CA 1
ATOM 755 C C . LEU A 1 99 ? -19.038 -6.271 17.153 1.00 94.50 99 LEU A C 1
ATOM 757 O O . LEU A 1 99 ? -20.156 -5.910 16.800 1.00 94.50 99 LEU A O 1
ATOM 761 N N . ARG A 1 100 ? -18.367 -7.240 16.522 1.00 90.56 100 ARG A N 1
ATOM 762 C CA . ARG A 1 100 ? -18.825 -7.872 15.278 1.00 90.56 100 ARG A CA 1
ATOM 763 C C . ARG A 1 100 ? -20.067 -8.744 15.445 1.00 90.56 100 ARG A C 1
ATOM 765 O O . ARG A 1 100 ? -20.917 -8.750 14.562 1.00 90.56 100 ARG A O 1
ATOM 772 N N . ASP A 1 101 ? -20.121 -9.523 16.521 1.00 87.38 101 ASP A N 1
ATOM 773 C CA . ASP A 1 101 ? -21.120 -10.577 16.689 1.00 87.38 101 ASP A CA 1
ATOM 774 C C . ASP A 1 101 ? -22.095 -10.218 17.821 1.00 87.38 101 ASP A C 1
ATOM 776 O O . ASP A 1 101 ? -21.659 -9.699 18.853 1.00 87.38 101 ASP A O 1
ATOM 780 N N . PRO A 1 102 ? -23.396 -10.539 17.687 1.00 91.69 102 PRO A N 1
ATOM 781 C CA . PRO A 1 102 ? -24.348 -10.358 18.772 1.00 91.69 102 PRO A CA 1
ATOM 782 C C . PRO A 1 102 ? -23.982 -11.173 20.018 1.00 91.69 102 PRO A C 1
ATOM 784 O O . PRO A 1 102 ? -23.491 -12.301 19.926 1.00 91.69 102 PRO A O 1
ATOM 787 N N . VAL A 1 103 ? -24.306 -10.637 21.192 1.00 94.44 103 VAL A N 1
ATOM 788 C CA . VAL A 1 103 ? -24.137 -11.308 22.486 1.00 94.44 103 VAL A CA 1
ATOM 789 C C . VAL A 1 103 ? -25.491 -11.784 22.999 1.00 94.44 103 VAL A C 1
ATOM 791 O O . VAL A 1 103 ? -26.490 -11.073 22.905 1.00 94.44 103 VAL A O 1
ATOM 794 N N . VAL A 1 104 ? -25.540 -13.009 23.526 1.00 96.19 104 VAL A N 1
ATOM 795 C CA . VAL A 1 104 ? -26.762 -13.587 24.098 1.00 96.19 104 VAL A CA 1
ATOM 796 C C . VAL A 1 104 ? -26.757 -13.408 25.612 1.00 96.19 104 VAL A C 1
ATOM 798 O O . VAL A 1 104 ? -25.803 -13.805 26.273 1.00 96.19 104 VAL A O 1
ATOM 801 N N . PHE A 1 105 ? -27.840 -12.859 26.157 1.00 97.06 105 PHE A N 1
ATOM 802 C CA . PHE A 1 105 ? -28.055 -12.692 27.594 1.00 97.06 105 PHE A CA 1
ATOM 803 C C . PHE A 1 105 ? -29.530 -12.922 27.934 1.00 97.06 105 PHE A C 1
ATOM 805 O O . PHE A 1 105 ? -30.413 -12.412 27.244 1.00 97.06 105 PHE A O 1
ATOM 812 N N . ASN A 1 106 ? -29.814 -13.734 28.959 1.00 95.00 106 ASN A N 1
ATOM 813 C CA . ASN A 1 106 ? -31.177 -14.135 29.345 1.00 95.00 106 ASN A CA 1
ATOM 814 C C . ASN A 1 106 ? -32.054 -14.601 28.164 1.00 95.00 106 ASN A C 1
ATOM 816 O O . ASN A 1 106 ? -33.229 -14.251 28.038 1.00 95.00 106 ASN A O 1
ATOM 820 N N . GLY A 1 107 ? -31.458 -15.382 27.255 1.00 94.00 107 GLY A N 1
ATOM 821 C CA . GLY A 1 107 ? -32.130 -15.916 26.067 1.00 94.00 107 GLY A CA 1
ATOM 822 C C . GLY A 1 107 ? -32.480 -14.876 24.996 1.00 94.00 107 GLY A C 1
ATOM 823 O O . GLY A 1 107 ? -33.159 -15.220 24.032 1.00 94.00 107 GLY A O 1
ATOM 824 N N . GLN A 1 108 ? -32.044 -13.622 25.145 1.00 96.88 108 GLN A N 1
ATOM 825 C CA . GLN A 1 108 ? -32.192 -12.567 24.143 1.00 96.88 108 GLN A CA 1
ATOM 826 C C . GLN A 1 108 ? -30.847 -12.260 23.485 1.00 96.88 108 GLN A C 1
ATOM 828 O O . GLN A 1 108 ? -29.800 -12.405 24.110 1.00 96.88 108 GLN A O 1
ATOM 833 N N . SER A 1 109 ? -30.876 -11.839 22.222 1.00 96.50 109 SER A N 1
ATOM 834 C CA . SER A 1 109 ? -29.682 -11.477 21.457 1.00 96.50 109 SER A CA 1
ATOM 835 C C . SER A 1 109 ? -29.576 -9.958 21.334 1.00 96.50 109 SER A C 1
ATOM 837 O O . SER A 1 109 ? -30.550 -9.307 20.960 1.00 96.50 109 SER A O 1
ATOM 839 N N . PHE A 1 110 ? -28.400 -9.416 21.642 1.00 97.44 110 PHE A N 1
ATOM 840 C CA . PHE A 1 110 ? -28.086 -7.992 21.588 1.00 97.44 110 PHE A CA 1
ATOM 841 C C . PHE A 1 110 ? -26.978 -7.735 20.571 1.00 97.44 110 PHE A C 1
ATOM 843 O O . PHE A 1 110 ? -25.908 -8.339 20.657 1.00 97.44 110 PHE A O 1
ATOM 850 N N . SER A 1 111 ? -27.210 -6.816 19.635 1.00 95.44 111 SER A N 1
ATOM 851 C CA . SER A 1 111 ? -26.129 -6.260 18.820 1.00 95.44 111 SER A CA 1
ATOM 852 C C . SER A 1 111 ? -25.301 -5.282 19.651 1.00 95.44 111 SER A C 1
ATOM 854 O O . SER A 1 111 ? -25.842 -4.587 20.514 1.00 95.44 111 SER A O 1
ATOM 856 N N . LEU A 1 112 ? -24.003 -5.200 19.360 1.00 96.25 112 LEU A N 1
ATOM 857 C CA . LEU A 1 112 ? -23.061 -4.273 19.998 1.00 96.25 112 LEU A CA 1
ATOM 858 C C . LEU A 1 112 ? -22.560 -3.175 19.044 1.00 96.25 112 LEU A C 1
ATOM 860 O O . LEU A 1 112 ? -21.838 -2.272 19.463 1.00 96.25 112 LEU A O 1
ATOM 864 N N . TRP A 1 113 ? -22.964 -3.224 17.773 1.00 95.88 113 TRP A N 1
ATOM 865 C CA . TRP A 1 113 ? -22.619 -2.247 16.744 1.00 95.88 113 TRP A CA 1
ATOM 866 C C . TRP A 1 113 ? -23.739 -2.153 15.709 1.00 95.88 113 TRP A C 1
ATOM 868 O O . TRP A 1 113 ? -24.260 -3.175 15.256 1.00 95.88 113 TRP A O 1
ATOM 878 N N . ASN A 1 114 ? -24.101 -0.935 15.312 1.00 94.81 114 ASN A N 1
ATOM 879 C CA . ASN A 1 114 ? -24.906 -0.724 14.113 1.00 94.81 114 ASN A CA 1
ATOM 880 C C . ASN A 1 114 ? -23.956 -0.494 12.939 1.00 94.81 114 ASN A C 1
ATOM 882 O O . ASN A 1 114 ? -23.094 0.373 13.015 1.00 94.81 114 ASN A O 1
ATOM 886 N N . GLU A 1 115 ? -24.085 -1.274 11.870 1.00 91.19 115 GLU A N 1
ATOM 887 C CA . GLU A 1 115 ? -23.163 -1.213 10.730 1.00 91.19 115 GLU A CA 1
ATOM 888 C C . GLU A 1 115 ? -23.390 0.005 9.831 1.00 91.19 115 GLU A C 1
ATOM 890 O O . GLU A 1 115 ? -24.514 0.501 9.716 1.00 91.19 115 GLU A O 1
ATOM 895 N N . GLU A 1 116 ? -22.330 0.448 9.144 1.00 89.44 116 GLU A N 1
ATOM 896 C CA . GLU A 1 116 ? -22.452 1.465 8.092 1.00 89.44 116 GLU A CA 1
ATOM 897 C C . GLU A 1 116 ? -23.466 0.996 7.024 1.00 89.44 116 GLU A C 1
ATOM 899 O O . GLU A 1 116 ? -23.391 -0.158 6.573 1.00 89.44 116 GLU A O 1
ATOM 904 N N . PRO A 1 117 ? -24.415 1.854 6.592 1.00 86.06 117 PRO A N 1
ATOM 905 C CA . PRO A 1 117 ? -25.393 1.490 5.576 1.00 86.06 117 PRO A CA 1
ATOM 906 C C . PRO A 1 117 ? -24.707 1.091 4.276 1.00 86.06 117 PRO A C 1
ATOM 908 O O . PRO A 1 117 ? -23.900 1.836 3.718 1.00 86.06 117 PRO A O 1
ATOM 911 N N . ARG A 1 118 ? -25.062 -0.086 3.771 1.00 82.06 118 ARG A N 1
ATOM 912 C CA . ARG A 1 118 ? -24.521 -0.605 2.517 1.00 82.06 118 ARG A CA 1
ATOM 913 C C . ARG A 1 118 ? -25.361 -0.150 1.335 1.00 82.06 118 ARG A C 1
ATOM 915 O O . ARG A 1 118 ? -26.531 0.205 1.475 1.00 82.06 118 ARG A O 1
ATOM 922 N N . ALA A 1 119 ? -24.777 -0.255 0.152 1.00 82.31 119 ALA A N 1
ATOM 923 C CA . ALA A 1 119 ? -25.522 -0.227 -1.093 1.00 82.31 119 ALA A CA 1
ATOM 924 C C . ALA A 1 119 ? -26.767 -1.146 -1.039 1.00 82.31 119 ALA A C 1
ATOM 926 O O . ALA A 1 119 ? -26.654 -2.349 -0.811 1.00 82.31 119 ALA A O 1
ATOM 927 N N . GLY A 1 120 ? -27.948 -0.573 -1.266 1.00 77.38 120 GLY A N 1
ATOM 928 C CA . GLY A 1 120 ? -29.248 -1.245 -1.213 1.00 77.38 120 GLY A CA 1
ATOM 929 C C . GLY A 1 120 ? -29.891 -1.317 0.176 1.00 77.38 120 GLY A C 1
ATOM 930 O O . GLY A 1 120 ? -30.974 -1.886 0.292 1.00 77.38 120 GLY A O 1
ATOM 931 N N . ALA A 1 121 ? -29.262 -0.767 1.220 1.00 81.19 121 ALA A N 1
ATOM 932 C CA . ALA A 1 121 ? -29.845 -0.732 2.558 1.00 81.19 121 ALA A CA 1
ATOM 933 C C . ALA A 1 121 ? -31.050 0.221 2.637 1.00 81.19 121 ALA A C 1
ATOM 935 O O . ALA A 1 121 ? -31.107 1.255 1.971 1.00 81.19 121 ALA A O 1
ATOM 936 N N . GLU A 1 122 ? -32.014 -0.105 3.497 1.00 82.19 122 GLU A N 1
ATOM 937 C CA . GLU A 1 122 ? -33.147 0.780 3.765 1.00 82.19 122 GLU A CA 1
ATOM 938 C C . GLU A 1 122 ? -32.693 2.071 4.454 1.00 82.19 122 GLU A C 1
ATOM 940 O O . GLU A 1 122 ? -31.719 2.088 5.206 1.00 82.19 122 GLU A O 1
ATOM 945 N N . ARG A 1 123 ? -33.453 3.157 4.269 1.00 76.88 123 ARG A N 1
ATOM 946 C CA . ARG A 1 123 ? -33.143 4.466 4.870 1.00 76.88 123 ARG A CA 1
ATOM 947 C C . ARG A 1 123 ? -32.976 4.400 6.395 1.00 76.88 123 ARG A C 1
ATOM 949 O O . ARG A 1 123 ? -32.114 5.085 6.936 1.00 76.88 123 ARG A O 1
ATOM 956 N N . ALA A 1 124 ? -33.733 3.525 7.062 1.00 84.38 124 ALA A N 1
ATOM 957 C CA . ALA A 1 124 ? -33.636 3.299 8.502 1.00 84.38 124 ALA A CA 1
ATOM 958 C C . ALA A 1 124 ? -32.245 2.809 8.953 1.00 84.38 124 ALA A C 1
ATOM 960 O O . ALA A 1 124 ? -31.868 3.036 10.098 1.00 84.38 124 ALA A O 1
ATOM 961 N N . ALA A 1 125 ? -31.453 2.180 8.075 1.00 86.38 125 ALA A N 1
ATOM 962 C CA . ALA A 1 125 ? -30.100 1.735 8.408 1.00 86.38 125 ALA A CA 1
ATOM 963 C C . ALA A 1 125 ? -29.163 2.913 8.720 1.00 86.38 125 ALA A C 1
ATOM 965 O O . ALA A 1 125 ? -28.340 2.808 9.624 1.00 86.38 125 ALA A O 1
ATOM 966 N N . ALA A 1 126 ? -29.310 4.046 8.023 1.00 86.62 126 ALA A N 1
ATOM 967 C CA . ALA A 1 126 ? -28.522 5.249 8.303 1.00 86.62 126 ALA A CA 1
ATOM 968 C C . ALA A 1 126 ? -28.871 5.847 9.669 1.00 86.62 126 ALA A C 1
ATOM 970 O O . ALA A 1 126 ? -27.976 6.213 10.430 1.00 86.62 126 ALA A O 1
ATOM 971 N N . ASP A 1 127 ? -30.161 5.863 10.007 1.00 89.69 127 ASP A N 1
ATOM 972 C CA . ASP A 1 127 ? -30.630 6.328 11.311 1.00 89.69 127 ASP A CA 1
ATOM 973 C C . ASP A 1 127 ? -30.150 5.407 12.440 1.00 89.69 127 ASP A C 1
ATOM 975 O O . ASP A 1 127 ? -29.816 5.887 13.518 1.00 89.69 127 ASP A O 1
ATOM 979 N N . LEU A 1 128 ? -30.081 4.090 12.208 1.00 92.94 128 LEU A N 1
ATOM 980 C CA . LEU A 1 128 ? -29.493 3.141 13.160 1.00 92.94 128 LEU A CA 1
ATOM 981 C C . LEU A 1 128 ? -27.989 3.362 13.313 1.00 92.94 128 LEU A C 1
ATOM 983 O O . LEU A 1 128 ? -27.491 3.420 14.435 1.00 92.94 128 LEU A O 1
ATOM 987 N N . PHE A 1 129 ? -27.261 3.530 12.210 1.00 93.75 129 PHE A N 1
ATOM 988 C CA . PHE A 1 129 ? -25.823 3.781 12.245 1.00 93.75 129 PHE A CA 1
ATOM 989 C C . PHE A 1 129 ? -25.465 5.028 13.064 1.00 93.75 129 PHE A C 1
ATOM 991 O O . PHE A 1 129 ? -24.527 5.004 13.861 1.00 93.75 129 PHE A O 1
ATOM 998 N N . ALA A 1 130 ? -26.260 6.092 12.932 1.00 92.19 130 ALA A N 1
ATOM 999 C CA . ALA A 1 130 ? -26.094 7.331 13.686 1.00 92.19 130 ALA A CA 1
ATOM 1000 C C . ALA A 1 130 ? -26.360 7.189 15.200 1.00 92.19 130 ALA A C 1
ATOM 1002 O O . ALA A 1 130 ? -25.997 8.081 15.962 1.00 92.19 130 ALA A O 1
ATOM 1003 N N . ARG A 1 131 ? -26.976 6.086 15.657 1.00 95.44 131 ARG A N 1
ATOM 1004 C CA . ARG A 1 131 ? -27.196 5.799 17.091 1.00 95.44 131 ARG A CA 1
ATOM 1005 C C . ARG A 1 131 ? -25.992 5.169 17.783 1.00 95.44 131 ARG A C 1
ATOM 1007 O O . ARG A 1 131 ? -26.047 4.963 18.994 1.00 95.44 131 ARG A O 1
ATOM 1014 N N . ASN A 1 132 ? -24.932 4.829 17.049 1.00 97.19 132 ASN A N 1
ATOM 1015 C CA . ASN A 1 132 ? -23.693 4.396 17.683 1.00 97.19 132 ASN A CA 1
ATOM 1016 C C . ASN A 1 132 ? -23.117 5.535 18.538 1.00 97.19 132 ASN A C 1
ATOM 1018 O O . ASN A 1 132 ? -23.025 6.678 18.097 1.00 97.19 132 ASN A O 1
ATOM 1022 N N . LEU A 1 133 ? -22.697 5.206 19.754 1.00 97.56 133 LEU A N 1
ATOM 1023 C CA . LEU A 1 133 ? -22.097 6.129 20.708 1.00 97.56 133 LEU A CA 1
ATOM 1024 C C . LEU A 1 133 ? -20.580 5.955 20.685 1.00 97.56 133 LEU A C 1
ATOM 1026 O O . LEU A 1 133 ? -20.061 4.896 21.038 1.00 97.56 133 LEU A O 1
ATOM 1030 N N . LEU A 1 134 ? -19.864 6.999 20.275 1.00 97.75 134 LEU A N 1
ATOM 1031 C CA . LEU A 1 134 ? -18.403 7.016 20.222 1.00 97.75 134 LEU A CA 1
ATOM 1032 C C . LEU A 1 134 ? -17.890 7.954 21.310 1.00 97.75 134 LEU A C 1
ATOM 1034 O O . LEU A 1 134 ? -18.147 9.151 21.237 1.00 97.75 134 LEU A O 1
ATOM 1038 N N . ARG A 1 135 ? -17.189 7.443 22.328 1.00 98.00 135 ARG A N 1
ATOM 1039 C CA . ARG A 1 135 ? -16.716 8.252 23.465 1.00 98.00 135 ARG A CA 1
ATOM 1040 C C . ARG A 1 135 ? -15.202 8.245 23.591 1.00 98.00 135 ARG A C 1
ATOM 1042 O O . ARG A 1 135 ? -14.580 7.187 23.635 1.00 98.00 135 ARG A O 1
ATOM 1049 N N . VAL A 1 136 ? -14.616 9.432 23.711 1.00 97.75 136 VAL A N 1
ATOM 1050 C CA . VAL A 1 136 ? -13.205 9.619 24.061 1.00 97.75 136 VAL A CA 1
ATOM 1051 C C . VAL A 1 136 ? -13.117 10.096 25.506 1.00 97.75 136 VAL A C 1
ATOM 1053 O O . VAL A 1 136 ? -13.789 11.049 25.892 1.00 97.75 136 VAL A O 1
ATOM 1056 N N . ILE A 1 137 ? -12.303 9.428 26.322 1.00 97.38 137 ILE A N 1
ATOM 1057 C CA . ILE A 1 137 ? -12.047 9.822 27.710 1.00 97.38 137 ILE A CA 1
ATOM 1058 C C . ILE A 1 137 ? -10.568 10.202 27.834 1.00 97.38 137 ILE A C 1
ATOM 1060 O O . ILE A 1 137 ? -9.705 9.329 27.674 1.00 97.38 137 ILE A O 1
ATOM 1064 N N . PRO A 1 138 ? -10.249 11.478 28.108 1.00 96.06 138 PRO A N 1
ATOM 1065 C CA . PRO A 1 138 ? -8.884 11.885 28.374 1.00 96.06 138 PRO A CA 1
ATOM 1066 C C . PRO A 1 138 ? -8.447 11.459 29.780 1.00 96.06 138 PRO A C 1
ATOM 1068 O O . PRO A 1 138 ? -9.236 11.437 30.727 1.00 96.06 138 PRO A O 1
ATOM 1071 N N . GLU A 1 139 ? -7.167 11.126 29.912 1.00 91.50 139 GLU A N 1
ATOM 1072 C CA . GLU A 1 139 ? -6.484 10.869 31.181 1.00 91.50 139 GLU A CA 1
ATOM 1073 C C . GLU A 1 139 ? -7.136 9.815 32.114 1.00 91.50 139 GLU A C 1
ATOM 1075 O O . GLU A 1 139 ? -7.031 9.895 33.352 1.00 91.50 139 GLU A O 1
ATOM 1080 N N . ALA A 1 140 ? -7.804 8.809 31.540 1.00 92.00 140 ALA A N 1
ATOM 1081 C CA . ALA A 1 140 ? -8.414 7.707 32.284 1.00 92.00 140 ALA A CA 1
ATOM 1082 C C . ALA A 1 140 ? -7.354 6.900 33.056 1.00 92.00 140 ALA A C 1
ATOM 1084 O O . ALA A 1 140 ? -6.293 6.585 32.528 1.00 92.00 140 ALA A O 1
ATOM 1085 N N . THR A 1 141 ? -7.616 6.548 34.318 1.00 91.12 141 THR A N 1
ATOM 1086 C CA . THR A 1 141 ? -6.663 5.768 35.128 1.00 91.12 141 THR A CA 1
ATOM 1087 C C . THR A 1 141 ? -7.063 4.300 35.167 1.00 91.12 141 THR A C 1
ATOM 1089 O O . THR A 1 141 ? -8.143 3.962 35.644 1.00 91.12 141 THR A O 1
ATOM 1092 N N . PHE A 1 142 ? -6.148 3.435 34.741 1.00 90.31 142 PHE A N 1
ATOM 1093 C CA . PHE A 1 142 ? -6.262 1.986 34.838 1.00 90.31 142 PHE A CA 1
ATOM 1094 C C . PHE A 1 142 ? -5.261 1.467 35.856 1.00 90.31 142 PHE A C 1
ATOM 1096 O O . PHE A 1 142 ? -4.075 1.813 35.820 1.00 90.31 142 PHE A O 1
ATOM 1103 N N . GLU A 1 143 ? -5.738 0.640 36.774 1.00 90.00 143 GLU A N 1
ATOM 1104 C CA . GLU A 1 143 ? -4.922 0.099 37.846 1.00 90.00 143 GLU A CA 1
ATOM 1105 C C . GLU A 1 143 ? -5.183 -1.394 38.021 1.00 90.00 143 GLU A C 1
ATOM 1107 O O . GLU A 1 143 ? -6.328 -1.834 38.106 1.00 90.00 143 GLU A O 1
ATOM 1112 N N . ARG A 1 144 ? -4.101 -2.170 38.097 1.00 90.06 144 ARG A N 1
ATOM 1113 C CA . ARG A 1 144 ? -4.135 -3.598 38.402 1.00 90.06 144 ARG A CA 1
ATOM 1114 C C . ARG A 1 144 ? -3.168 -3.896 39.539 1.00 90.06 144 ARG A C 1
ATOM 1116 O O . ARG A 1 144 ? -1.994 -3.523 39.482 1.00 90.06 144 ARG A O 1
ATOM 1123 N N . VAL A 1 145 ? -3.672 -4.572 40.566 1.00 92.06 145 VAL A N 1
ATOM 1124 C CA . VAL A 1 145 ? -2.882 -5.074 41.693 1.00 92.06 145 VAL A CA 1
ATOM 1125 C C . VAL A 1 145 ? -2.765 -6.586 41.549 1.00 92.06 145 VAL A C 1
ATOM 1127 O O . VAL A 1 145 ? -3.770 -7.269 41.361 1.00 92.06 145 VAL A O 1
ATOM 1130 N N . PHE A 1 146 ? -1.539 -7.089 41.624 1.00 94.12 146 PHE A N 1
ATOM 1131 C CA . PHE A 1 146 ? -1.190 -8.501 41.530 1.00 94.12 146 PHE A CA 1
ATOM 1132 C C . PHE A 1 146 ? -0.858 -9.004 42.943 1.00 94.12 146 PHE A C 1
ATOM 1134 O O . PHE A 1 146 ? 0.246 -8.754 43.432 1.00 94.12 146 PHE A O 1
ATOM 1141 N N . PRO A 1 147 ? -1.832 -9.593 43.662 1.00 93.75 147 PRO A N 1
ATOM 1142 C CA . PRO A 1 147 ? -1.739 -9.809 45.103 1.00 93.75 147 PRO A CA 1
ATOM 1143 C C . PRO A 1 147 ? -0.647 -10.794 45.521 1.00 93.75 147 PRO A C 1
ATOM 1145 O O . PRO A 1 147 ? -0.064 -10.597 46.583 1.00 93.75 147 PRO A O 1
ATOM 1148 N N . LEU A 1 148 ? -0.344 -11.823 44.722 1.00 94.12 148 LEU A N 1
ATOM 1149 C CA . LEU A 1 148 ? 0.678 -12.802 45.102 1.00 94.12 148 LEU A CA 1
ATOM 1150 C C . LEU A 1 148 ? 2.093 -12.248 44.946 1.00 94.12 148 LEU A C 1
ATOM 1152 O O . LEU A 1 148 ? 2.956 -12.496 45.780 1.00 94.12 148 LEU A O 1
ATOM 1156 N N . THR A 1 149 ? 2.325 -11.468 43.893 1.00 93.75 149 THR A N 1
ATOM 1157 C CA . THR A 1 149 ? 3.630 -10.837 43.639 1.00 93.75 149 THR A CA 1
ATOM 1158 C C . THR A 1 149 ? 3.795 -9.475 44.315 1.00 93.75 149 THR A C 1
ATOM 1160 O O . THR A 1 149 ? 4.896 -8.924 44.325 1.00 93.75 149 THR A O 1
ATOM 1163 N N . GLY A 1 150 ? 2.711 -8.887 44.828 1.00 92.00 150 GLY A N 1
ATOM 1164 C CA . GLY A 1 150 ? 2.679 -7.527 45.371 1.00 92.00 150 GLY A CA 1
ATOM 1165 C C . GLY A 1 150 ? 2.886 -6.425 44.323 1.00 92.00 150 GLY A C 1
ATOM 1166 O O . GLY A 1 150 ? 3.011 -5.252 44.681 1.00 92.00 150 GLY A O 1
ATOM 1167 N N . LYS A 1 151 ? 2.938 -6.762 43.026 1.00 92.94 151 LYS A N 1
ATOM 1168 C CA . LYS A 1 151 ? 3.150 -5.781 41.955 1.00 92.94 151 LYS A CA 1
ATOM 1169 C C . LYS A 1 151 ? 1.892 -4.948 41.730 1.00 92.94 151 LYS A C 1
ATOM 1171 O O . LYS A 1 151 ? 0.776 -5.459 41.702 1.00 92.94 151 LYS A O 1
ATOM 1176 N N . ARG A 1 152 ? 2.080 -3.650 41.501 1.00 93.12 152 ARG A N 1
ATOM 1177 C CA . ARG A 1 152 ? 1.007 -2.701 41.188 1.00 93.12 152 ARG A CA 1
ATOM 1178 C C . ARG A 1 152 ? 1.323 -2.002 39.875 1.00 93.12 152 ARG A C 1
ATOM 1180 O O . ARG A 1 152 ? 2.309 -1.279 39.790 1.00 93.12 152 ARG A O 1
ATOM 1187 N N . ILE A 1 153 ? 0.469 -2.191 38.874 1.00 93.38 153 ILE A N 1
ATOM 1188 C CA . ILE A 1 153 ? 0.575 -1.527 37.574 1.00 93.38 153 ILE A CA 1
ATOM 1189 C C . ILE A 1 153 ? -0.498 -0.452 37.501 1.00 93.38 153 ILE A C 1
ATOM 1191 O O . ILE A 1 153 ? -1.689 -0.750 37.491 1.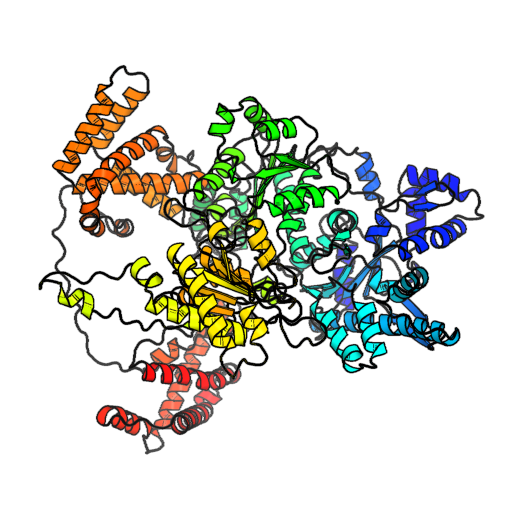00 93.38 153 ILE A O 1
ATOM 1195 N N . ARG A 1 154 ? -0.069 0.810 37.437 1.00 92.81 154 ARG A N 1
ATOM 1196 C CA . ARG A 1 154 ? -0.948 1.963 37.220 1.00 92.81 154 ARG A CA 1
ATOM 1197 C C . ARG A 1 154 ? -0.581 2.638 35.905 1.00 92.81 154 ARG A C 1
ATOM 1199 O O . ARG A 1 154 ? 0.593 2.927 35.660 1.00 92.81 154 ARG A O 1
ATOM 1206 N N . ARG A 1 155 ? -1.578 2.877 35.054 1.00 92.81 155 ARG A N 1
ATOM 1207 C CA . ARG A 1 155 ? -1.436 3.502 33.735 1.00 92.81 155 ARG A CA 1
ATOM 1208 C C . ARG A 1 155 ? -2.477 4.590 33.559 1.00 92.81 155 ARG A C 1
ATOM 1210 O O . ARG A 1 155 ? -3.630 4.419 33.937 1.00 92.81 155 ARG A O 1
ATOM 1217 N N . ARG A 1 156 ? -2.050 5.704 32.973 1.00 92.69 156 ARG A N 1
ATOM 1218 C CA . ARG A 1 156 ? -2.906 6.840 32.641 1.00 92.69 156 ARG A CA 1
ATOM 1219 C C . ARG A 1 156 ? -2.610 7.241 31.196 1.00 92.69 156 ARG A C 1
ATOM 1221 O O . ARG A 1 156 ? -1.645 7.972 30.984 1.00 92.69 156 ARG A O 1
ATOM 1228 N N . PRO A 1 157 ? -3.312 6.650 30.216 1.00 92.56 157 PRO A N 1
ATOM 1229 C CA . PRO A 1 157 ? -3.201 7.039 28.817 1.00 92.56 157 PRO A CA 1
ATOM 1230 C C . PRO A 1 157 ? -3.695 8.468 28.629 1.00 92.56 157 PRO A C 1
ATOM 1232 O O . PRO A 1 157 ? -4.598 8.896 29.352 1.00 92.56 157 PRO A O 1
ATOM 1235 N N . ASP A 1 158 ? -3.182 9.163 27.620 1.00 94.25 158 ASP A N 1
ATOM 1236 C CA . ASP A 1 158 ? -3.643 10.520 27.324 1.00 94.25 158 ASP A CA 1
ATOM 1237 C C . ASP A 1 158 ? -5.082 10.491 26.813 1.00 94.25 158 ASP A C 1
ATOM 1239 O O . ASP A 1 158 ? -5.915 11.257 27.289 1.00 94.25 158 ASP A O 1
ATOM 1243 N N . CYS A 1 159 ? -5.418 9.560 25.914 1.00 95.00 159 CYS A N 1
ATOM 1244 C CA . CYS A 1 159 ? -6.793 9.327 25.471 1.00 95.00 159 CYS A CA 1
ATOM 1245 C C . CYS A 1 159 ? -7.101 7.832 25.341 1.00 95.00 159 CYS A C 1
ATOM 1247 O O . CYS A 1 159 ? -6.304 7.058 24.805 1.00 95.00 159 CYS A O 1
ATOM 1249 N N . VAL A 1 160 ? -8.296 7.438 25.774 1.00 96.31 160 VAL A N 1
ATOM 1250 C CA . VAL A 1 160 ? -8.885 6.120 25.503 1.00 96.31 160 VAL A CA 1
ATOM 1251 C C . VAL A 1 160 ? -10.243 6.269 24.840 1.00 96.31 160 VAL A C 1
ATOM 1253 O O . VAL A 1 160 ? -10.956 7.244 25.070 1.00 96.31 160 VAL A O 1
ATOM 1256 N N . PHE A 1 161 ? -10.588 5.293 24.012 1.00 97.56 161 PHE A N 1
ATOM 1257 C CA . PHE A 1 161 ? -11.735 5.349 23.117 1.00 97.56 161 PHE A CA 1
ATOM 1258 C C . PHE A 1 161 ? -12.675 4.186 23.403 1.00 97.56 161 PHE A C 1
ATOM 1260 O O . PHE A 1 161 ? -12.219 3.057 23.598 1.00 97.56 161 PHE A O 1
ATOM 1267 N N . PHE A 1 162 ? -13.973 4.467 23.391 1.00 97.75 162 PHE A N 1
ATOM 1268 C CA . PHE A 1 162 ? -15.045 3.512 23.630 1.00 97.75 162 PHE A CA 1
ATOM 1269 C C . PHE A 1 162 ? -16.080 3.586 22.511 1.00 97.75 162 PHE A C 1
ATOM 1271 O O . PHE A 1 162 ? -16.432 4.672 22.052 1.00 97.75 162 PHE A O 1
ATOM 1278 N N . VAL A 1 163 ? -16.579 2.423 22.103 1.00 97.69 163 VAL A N 1
ATOM 1279 C CA . VAL A 1 163 ? -17.656 2.269 21.121 1.00 97.69 163 VAL A CA 1
ATOM 1280 C C . VAL A 1 163 ? -18.817 1.578 21.816 1.00 97.69 163 VAL A C 1
ATOM 1282 O O . VAL A 1 163 ? -18.649 0.469 22.315 1.00 97.69 163 VAL A O 1
ATOM 1285 N N . ASN A 1 164 ? -19.973 2.237 21.893 1.00 97.75 164 ASN A N 1
ATOM 1286 C CA . ASN A 1 164 ? -21.167 1.738 22.585 1.00 97.75 164 ASN A CA 1
ATOM 1287 C C . ASN A 1 164 ? -20.858 1.254 24.016 1.00 97.75 164 ASN A C 1
ATOM 1289 O O . ASN A 1 164 ? -21.359 0.234 24.480 1.00 97.75 164 ASN A O 1
ATOM 1293 N N . GLY A 1 165 ? -19.960 1.970 24.699 1.00 96.88 165 GLY A N 1
ATOM 1294 C CA . GLY A 1 165 ? -19.493 1.658 26.048 1.00 96.88 165 GLY A CA 1
ATOM 1295 C C . GLY A 1 165 ? -18.418 0.573 26.163 1.00 96.88 165 GLY A C 1
ATOM 1296 O O . GLY A 1 165 ? -17.949 0.314 27.269 1.00 96.88 165 GLY A O 1
ATOM 1297 N N . ILE A 1 166 ? -17.976 -0.028 25.058 1.00 96.19 166 ILE A N 1
ATOM 1298 C CA . ILE A 1 166 ? -16.946 -1.076 25.025 1.00 96.19 166 ILE A CA 1
ATOM 1299 C C . ILE A 1 166 ? -15.587 -0.449 24.714 1.00 96.19 166 ILE A C 1
ATOM 1301 O O . ILE A 1 166 ? -15.472 0.340 23.775 1.00 96.19 166 ILE A O 1
ATOM 1305 N N . TYR A 1 167 ? -14.552 -0.793 25.487 1.00 95.75 167 TYR A N 1
ATOM 1306 C CA . TYR A 1 167 ? -13.184 -0.332 25.235 1.00 95.75 167 TYR A CA 1
ATOM 1307 C C . TYR A 1 167 ? -12.736 -0.683 23.814 1.00 95.75 167 TYR A C 1
ATOM 1309 O O . TYR A 1 167 ? -12.839 -1.834 23.405 1.00 95.75 167 TYR A O 1
ATOM 1317 N N . PHE A 1 168 ? -12.234 0.303 23.071 1.00 95.56 168 PHE A N 1
ATOM 1318 C CA . PHE A 1 168 ? -11.895 0.158 21.657 1.00 95.56 168 PHE A CA 1
ATOM 1319 C C . PHE A 1 168 ? -10.420 0.428 21.367 1.00 95.56 168 PHE A C 1
ATOM 1321 O O . PHE A 1 168 ? -9.777 -0.372 20.688 1.00 95.56 168 PHE A O 1
ATOM 1328 N N . ALA A 1 169 ? -9.867 1.539 21.856 1.00 95.31 169 ALA A N 1
ATOM 1329 C CA . ALA A 1 169 ? -8.506 1.936 21.509 1.00 95.31 169 ALA A CA 1
ATOM 1330 C C . ALA A 1 169 ? -7.823 2.812 22.564 1.00 95.31 169 ALA A C 1
ATOM 1332 O O . ALA A 1 169 ? -8.459 3.397 23.444 1.00 95.31 169 ALA A O 1
ATOM 1333 N N . TYR A 1 170 ? -6.506 2.935 22.404 1.00 92.94 170 TYR A N 1
ATOM 1334 C CA . TYR A 1 170 ? -5.593 3.724 23.228 1.00 92.94 170 TYR A CA 1
ATOM 1335 C C . TYR A 1 170 ? -4.809 4.695 22.343 1.00 92.94 170 TYR A C 1
ATOM 1337 O O . TYR A 1 170 ? -4.311 4.290 21.286 1.00 92.94 170 TYR A O 1
ATOM 1345 N N . SER A 1 171 ? -4.600 5.932 22.806 1.00 94.75 171 SER A N 1
ATOM 1346 C CA . SER A 1 171 ? -3.646 6.856 22.192 1.00 94.75 171 SER A CA 1
ATOM 1347 C C . SER A 1 171 ? -2.787 7.609 23.210 1.00 94.75 171 SER A C 1
ATOM 1349 O O . SER A 1 171 ? -3.287 8.147 24.196 1.00 94.75 171 SER A O 1
ATOM 1351 N N . GLU A 1 172 ? -1.489 7.684 22.915 1.00 95.19 172 GLU A N 1
ATOM 1352 C CA . GLU A 1 172 ? -0.505 8.524 23.607 1.00 95.19 172 GLU A CA 1
ATOM 1353 C C . GLU A 1 172 ? -0.185 9.763 22.758 1.00 95.19 172 GLU A C 1
ATOM 1355 O O . GLU A 1 172 ? 0.073 9.655 21.558 1.00 95.19 172 GLU A O 1
ATOM 1360 N N . LEU A 1 173 ? -0.162 10.942 23.362 1.00 93.56 173 LEU A N 1
ATOM 1361 C CA . LEU A 1 173 ? 0.118 12.208 22.693 1.00 93.56 173 LEU A CA 1
ATOM 1362 C C . LEU A 1 173 ? 1.520 12.687 23.064 1.00 93.56 173 LEU A C 1
ATOM 1364 O O . LEU A 1 173 ? 2.019 12.398 24.141 1.00 93.56 173 LEU A O 1
ATOM 1368 N N . LYS A 1 174 ? 2.211 13.387 22.166 1.00 91.06 174 LYS A N 1
ATOM 1369 C CA . LYS A 1 174 ? 3.517 14.011 22.432 1.00 91.06 174 LYS A CA 1
ATOM 1370 C C . LYS A 1 174 ? 3.613 15.361 21.724 1.00 91.06 174 LYS A C 1
ATOM 1372 O O . LYS A 1 174 ? 2.834 15.669 20.826 1.00 91.06 174 LYS A O 1
ATOM 1377 N N . THR A 1 175 ? 4.600 16.169 22.104 1.00 85.38 175 THR A N 1
ATOM 1378 C CA . THR A 1 175 ? 4.895 17.457 21.458 1.00 85.38 175 THR A CA 1
ATOM 1379 C C . THR A 1 175 ? 6.396 17.632 21.261 1.00 85.38 175 THR A C 1
ATOM 1381 O O . THR A 1 175 ? 7.165 17.750 22.221 1.00 85.38 175 THR A O 1
ATOM 1384 N N . ALA A 1 176 ? 6.810 17.728 19.995 1.00 75.44 176 ALA A N 1
ATOM 1385 C CA . ALA A 1 176 ? 8.212 17.894 19.622 1.00 75.44 176 ALA A CA 1
ATOM 1386 C C . ALA A 1 176 ? 8.860 19.148 20.242 1.00 75.44 176 ALA A C 1
ATOM 1388 O O . ALA A 1 176 ? 10.066 19.152 20.475 1.00 75.44 176 ALA A O 1
ATOM 1389 N N . GLN A 1 177 ? 8.075 20.181 20.579 1.00 74.44 177 GLN A N 1
ATOM 1390 C CA . GLN A 1 177 ? 8.584 21.406 21.212 1.00 74.44 177 GLN A CA 1
ATOM 1391 C C . GLN A 1 177 ? 9.145 21.171 22.622 1.00 74.44 177 GLN A C 1
ATOM 1393 O O . GLN A 1 177 ? 9.961 21.953 23.100 1.00 74.44 177 GLN A O 1
ATOM 1398 N N . THR A 1 178 ? 8.746 20.079 23.276 1.00 75.44 178 THR A N 1
ATOM 1399 C CA . THR A 1 178 ? 9.286 19.666 24.583 1.00 75.44 178 THR A CA 1
ATOM 1400 C C . THR A 1 178 ? 10.500 18.735 24.464 1.00 75.44 178 THR A C 1
ATOM 1402 O O . THR A 1 178 ? 10.983 18.221 25.469 1.00 75.44 178 THR A O 1
ATOM 1405 N N . GLY A 1 179 ? 10.982 18.476 23.241 1.00 77.62 179 GLY A N 1
ATOM 1406 C CA . GLY A 1 179 ? 12.035 17.496 22.957 1.00 77.62 179 GLY A CA 1
ATOM 1407 C C . GLY A 1 179 ? 11.549 16.042 22.925 1.00 77.62 179 GLY A C 1
ATOM 1408 O O . GLY A 1 179 ? 12.330 15.146 22.606 1.00 77.62 179 GLY A O 1
ATOM 1409 N N . GLN A 1 180 ? 10.264 15.791 23.206 1.00 83.12 180 GLN A N 1
ATOM 1410 C CA . GLN A 1 180 ? 9.662 14.459 23.161 1.00 83.12 180 GLN A CA 1
ATOM 1411 C C . GLN A 1 180 ? 8.777 14.282 21.926 1.00 83.12 180 GLN A C 1
ATOM 1413 O O . GLN A 1 180 ? 7.811 15.012 21.731 1.00 83.12 180 GLN A O 1
ATOM 1418 N N . THR A 1 181 ? 9.064 13.277 21.099 1.00 88.75 181 THR A N 1
ATOM 1419 C CA . THR A 1 181 ? 8.279 12.982 19.886 1.00 88.75 181 THR A CA 1
ATOM 1420 C C . THR A 1 181 ? 7.558 11.643 19.990 1.00 88.75 181 THR A C 1
ATOM 1422 O O . THR A 1 181 ? 7.992 10.743 20.721 1.00 88.75 181 THR A O 1
ATOM 1425 N N . ALA A 1 182 ? 6.495 11.464 19.207 1.00 88.50 182 ALA A N 1
ATOM 1426 C CA . ALA A 1 182 ? 5.817 10.174 19.081 1.00 88.50 182 ALA A CA 1
ATOM 1427 C C . ALA A 1 182 ? 6.762 9.099 18.514 1.00 88.50 182 ALA A C 1
ATOM 1429 O O . ALA A 1 182 ? 6.860 7.985 19.038 1.00 88.50 182 ALA A O 1
ATOM 1430 N N . SER A 1 183 ? 7.555 9.482 17.508 1.00 85.81 183 SER A N 1
ATOM 1431 C CA . SER A 1 183 ? 8.542 8.636 16.825 1.00 85.81 183 SER A CA 1
ATOM 1432 C C . SER A 1 183 ? 9.731 8.210 17.693 1.00 85.81 183 SER A C 1
ATOM 1434 O O . SER A 1 183 ? 10.530 7.374 17.273 1.00 85.81 183 SER A O 1
ATOM 1436 N N . SER A 1 184 ? 9.885 8.736 18.907 1.00 87.69 184 SER A N 1
ATOM 1437 C CA . SER A 1 184 ? 10.970 8.351 19.813 1.00 87.69 184 SER A CA 1
ATOM 1438 C C . SER A 1 184 ? 10.439 7.987 21.194 1.00 87.69 184 SER A C 1
ATOM 1440 O O . SER A 1 184 ? 10.470 6.818 21.570 1.00 87.69 184 SER A O 1
ATOM 1442 N N . HIS A 1 185 ? 9.913 8.960 21.926 1.00 92.31 185 HIS A N 1
ATOM 1443 C CA . HIS A 1 185 ? 9.524 8.830 23.324 1.00 92.31 185 HIS A CA 1
ATOM 1444 C C . HIS A 1 185 ? 8.173 8.125 23.468 1.00 92.31 185 HIS A C 1
ATOM 1446 O O . HIS A 1 185 ? 8.056 7.203 24.272 1.00 92.31 185 HIS A O 1
ATOM 1452 N N . GLY A 1 186 ? 7.182 8.492 22.645 1.00 91.56 186 GLY A N 1
ATOM 1453 C CA . GLY A 1 186 ? 5.832 7.918 22.706 1.00 91.56 186 GLY A CA 1
ATOM 1454 C C . GLY A 1 186 ? 5.830 6.397 22.531 1.00 91.56 186 GLY A C 1
ATOM 1455 O O . GLY A 1 186 ? 5.378 5.662 23.408 1.00 91.56 186 GLY A O 1
ATOM 1456 N N . ARG A 1 187 ? 6.415 5.897 21.435 1.00 93.44 187 ARG A N 1
ATOM 1457 C CA . ARG A 1 187 ? 6.495 4.445 21.188 1.00 93.44 187 ARG A CA 1
ATOM 1458 C C . ARG A 1 187 ? 7.344 3.686 22.214 1.00 93.44 187 ARG A C 1
ATOM 1460 O O . ARG A 1 187 ? 6.979 2.571 22.572 1.00 93.44 187 ARG A O 1
ATOM 1467 N N . LYS A 1 188 ? 8.437 4.281 22.719 1.00 94.81 188 LYS A N 1
ATOM 1468 C CA . LYS A 1 188 ? 9.266 3.675 23.778 1.00 94.81 188 LYS A CA 1
ATOM 1469 C C . LYS A 1 188 ? 8.477 3.532 25.076 1.00 94.81 188 LYS A C 1
ATOM 1471 O O . LYS A 1 188 ? 8.479 2.454 25.661 1.00 94.81 188 LYS A O 1
ATOM 1476 N N . LYS A 1 189 ? 7.750 4.579 25.486 1.00 94.06 189 LYS A N 1
ATOM 1477 C CA . LYS A 1 189 ? 6.879 4.549 26.670 1.00 94.06 189 LYS A CA 1
ATOM 1478 C C . LYS A 1 189 ? 5.856 3.418 26.562 1.00 94.06 189 LYS A C 1
ATOM 1480 O O . LYS A 1 189 ? 5.747 2.612 27.480 1.00 94.06 189 LYS A O 1
ATOM 1485 N N . ILE A 1 190 ? 5.152 3.314 25.432 1.00 95.50 190 ILE A N 1
ATOM 1486 C CA . ILE A 1 190 ? 4.176 2.235 25.212 1.00 95.50 190 ILE A CA 1
ATOM 1487 C C . ILE A 1 190 ? 4.856 0.861 25.252 1.00 95.50 190 ILE A C 1
ATOM 1489 O O . ILE A 1 190 ? 4.359 -0.032 25.934 1.00 95.50 190 ILE A O 1
ATOM 1493 N N . ALA A 1 191 ? 5.992 0.689 24.569 1.00 95.44 191 ALA A N 1
ATOM 1494 C CA . ALA A 1 191 ? 6.711 -0.583 24.522 1.00 95.44 191 ALA A CA 1
ATOM 1495 C C . ALA A 1 191 ? 7.136 -1.066 25.918 1.00 95.44 191 ALA A C 1
ATOM 1497 O O . ALA A 1 191 ? 6.821 -2.196 26.292 1.00 95.44 191 ALA A O 1
ATOM 1498 N N . HIS A 1 192 ? 7.773 -0.202 26.714 1.00 95.56 192 HIS A N 1
ATOM 1499 C CA . HIS A 1 192 ? 8.135 -0.526 28.096 1.00 95.56 192 HIS A CA 1
ATOM 1500 C C . HIS A 1 192 ? 6.903 -0.840 28.944 1.00 95.56 192 HIS A C 1
ATOM 1502 O O . HIS A 1 192 ? 6.887 -1.841 29.656 1.00 95.56 192 HIS A O 1
ATOM 1508 N N . ASN A 1 193 ? 5.839 -0.043 28.817 1.00 95.38 193 ASN A N 1
ATOM 1509 C CA . ASN A 1 193 ? 4.613 -0.260 29.574 1.00 95.38 193 ASN A CA 1
ATOM 1510 C C . ASN A 1 193 ? 3.953 -1.613 29.264 1.00 95.38 193 ASN A C 1
ATOM 1512 O O . ASN A 1 193 ? 3.452 -2.254 30.189 1.00 95.38 193 ASN A O 1
ATOM 1516 N N . CYS A 1 194 ? 3.960 -2.037 27.994 1.00 95.44 194 CYS A N 1
ATOM 1517 C CA . CYS A 1 194 ? 3.444 -3.338 27.565 1.00 95.44 194 CYS A CA 1
ATOM 1518 C C . CYS A 1 194 ? 4.255 -4.487 28.174 1.00 95.44 194 CYS A C 1
ATOM 1520 O O . CYS A 1 194 ? 3.677 -5.446 28.683 1.00 95.44 194 CYS A O 1
ATOM 1522 N N . VAL A 1 195 ? 5.588 -4.387 28.141 1.00 96.56 195 VAL A N 1
ATOM 1523 C CA . VAL A 1 195 ? 6.486 -5.413 28.693 1.00 96.56 195 VAL A CA 1
ATOM 1524 C C . VAL A 1 195 ? 6.342 -5.506 30.207 1.00 96.56 195 VAL A C 1
ATOM 1526 O O . VAL A 1 195 ? 6.196 -6.602 30.737 1.00 96.56 195 VAL A O 1
ATOM 1529 N N . GLU A 1 196 ? 6.299 -4.375 30.909 1.00 96.25 196 GLU A N 1
ATOM 1530 C CA . GLU A 1 196 ? 6.110 -4.349 32.361 1.00 96.25 196 GLU A CA 1
ATOM 1531 C C . GLU A 1 196 ? 4.766 -4.975 32.770 1.00 96.25 196 GLU A C 1
ATOM 1533 O O . GLU A 1 196 ? 4.713 -5.780 33.702 1.00 96.25 196 GLU A O 1
ATOM 1538 N N . ALA A 1 197 ? 3.689 -4.668 32.037 1.00 95.56 197 ALA A N 1
ATOM 1539 C CA . ALA A 1 197 ? 2.377 -5.269 32.262 1.00 95.56 197 ALA A CA 1
ATOM 1540 C C . ALA A 1 197 ? 2.393 -6.789 32.013 1.00 95.56 197 ALA A C 1
ATOM 1542 O O . ALA A 1 197 ? 1.863 -7.548 32.824 1.00 95.56 197 ALA A O 1
ATOM 1543 N N . ALA A 1 198 ? 3.058 -7.246 30.945 1.00 96.62 198 ALA A N 1
ATOM 1544 C CA . ALA A 1 198 ? 3.231 -8.668 30.650 1.00 96.62 198 ALA A CA 1
ATOM 1545 C C . ALA A 1 198 ? 4.030 -9.397 31.744 1.00 96.62 198 ALA A C 1
ATOM 1547 O O . ALA A 1 198 ? 3.616 -10.464 32.193 1.00 96.62 198 ALA A O 1
ATOM 1548 N N . ILE A 1 199 ? 5.132 -8.804 32.219 1.00 96.81 199 ILE A N 1
ATOM 1549 C CA . ILE A 1 199 ? 5.949 -9.347 33.314 1.00 96.81 199 ILE A CA 1
ATOM 1550 C C . ILE A 1 199 ? 5.122 -9.465 34.600 1.00 96.81 199 ILE A C 1
ATOM 1552 O O . ILE A 1 199 ? 5.251 -10.451 35.326 1.00 96.81 199 ILE A O 1
ATOM 1556 N N . ALA A 1 200 ? 4.296 -8.464 34.914 1.00 96.62 200 ALA A N 1
ATOM 1557 C CA . ALA A 1 200 ? 3.450 -8.494 36.102 1.00 96.62 200 ALA A CA 1
ATOM 1558 C C . ALA A 1 200 ? 2.389 -9.606 36.015 1.00 96.62 200 ALA A C 1
ATOM 1560 O O . ALA A 1 200 ? 2.287 -10.417 36.935 1.00 96.62 200 ALA A O 1
ATOM 1561 N N . ALA A 1 201 ? 1.683 -9.707 34.884 1.00 96.00 201 ALA A N 1
ATOM 1562 C CA . ALA A 1 201 ? 0.657 -10.726 34.665 1.00 96.00 201 ALA A CA 1
ATOM 1563 C C . ALA A 1 201 ? 1.222 -12.159 34.671 1.00 96.00 201 ALA A C 1
ATOM 1565 O O . ALA A 1 201 ? 0.679 -13.044 35.334 1.00 96.00 201 ALA A O 1
ATOM 1566 N N . LEU A 1 202 ? 2.339 -12.393 33.974 1.00 96.75 202 LEU A N 1
ATOM 1567 C CA . LEU A 1 202 ? 2.996 -13.704 33.933 1.00 96.75 202 LEU A CA 1
ATOM 1568 C C . LEU A 1 202 ? 3.636 -14.072 35.272 1.00 96.75 202 LEU A C 1
ATOM 1570 O O . LEU A 1 202 ? 3.571 -15.230 35.676 1.00 96.75 202 LEU A O 1
ATOM 1574 N N . GLY A 1 203 ? 4.229 -13.103 35.976 1.00 95.94 203 GLY A N 1
ATOM 1575 C CA . GLY A 1 203 ? 4.789 -13.316 37.311 1.00 95.94 203 GLY A CA 1
ATOM 1576 C C . GLY A 1 203 ? 3.724 -13.772 38.304 1.00 95.94 203 GLY A C 1
ATOM 1577 O O . GLY A 1 203 ? 3.924 -14.759 39.006 1.00 95.94 203 GLY A O 1
ATOM 1578 N N . GLU A 1 204 ? 2.564 -13.114 38.300 1.00 95.81 204 GLU A N 1
ATOM 1579 C CA . GLU A 1 204 ? 1.427 -13.511 39.129 1.00 95.81 204 GLU A CA 1
ATOM 1580 C C . GLU A 1 204 ? 0.931 -14.925 38.789 1.00 95.81 204 GLU A C 1
ATOM 1582 O O . GLU A 1 204 ? 0.673 -15.728 39.685 1.00 95.81 204 GLU A O 1
ATOM 1587 N N . ALA A 1 205 ? 0.815 -15.258 37.500 1.00 94.69 205 ALA A N 1
ATOM 1588 C CA . ALA A 1 205 ? 0.403 -16.593 37.070 1.00 94.69 205 ALA A CA 1
ATOM 1589 C C . ALA A 1 205 ? 1.411 -17.680 37.481 1.00 94.69 205 ALA A C 1
ATOM 1591 O O . ALA A 1 205 ? 1.017 -18.748 37.946 1.00 94.69 205 ALA A O 1
ATOM 1592 N N . ARG A 1 206 ? 2.714 -17.404 37.368 1.00 94.06 206 ARG A N 1
ATOM 1593 C CA . ARG A 1 206 ? 3.776 -18.319 37.808 1.00 94.06 206 ARG A CA 1
ATOM 1594 C C . ARG A 1 206 ? 3.730 -18.559 39.316 1.00 94.06 206 ARG A C 1
ATOM 1596 O O . ARG A 1 206 ? 3.839 -19.708 39.736 1.00 94.06 206 ARG A O 1
ATOM 1603 N N . GLU A 1 207 ? 3.498 -17.513 40.107 1.00 93.75 207 GLU A N 1
ATOM 1604 C CA . GLU A 1 207 ? 3.365 -17.628 41.563 1.00 93.75 207 GLU A CA 1
ATOM 1605 C C . GLU A 1 207 ? 2.131 -18.457 41.955 1.00 93.75 207 GLU A C 1
ATOM 1607 O O . GLU A 1 207 ? 2.223 -19.349 42.798 1.00 93.75 207 GLU A O 1
ATOM 1612 N N . ARG A 1 208 ? 0.993 -18.266 41.266 1.00 92.31 208 ARG A N 1
ATOM 1613 C CA . ARG A 1 208 ? -0.195 -19.127 41.438 1.00 92.31 208 ARG A CA 1
ATOM 1614 C C . ARG A 1 208 ? 0.122 -20.605 41.204 1.00 92.31 208 ARG A C 1
ATOM 1616 O O . ARG A 1 208 ? -0.337 -21.452 41.966 1.00 92.31 208 ARG A O 1
ATOM 1623 N N . TRP A 1 209 ? 0.890 -20.919 40.160 1.00 91.00 209 TRP A N 1
ATOM 1624 C CA . TRP A 1 209 ? 1.287 -22.296 39.838 1.00 91.00 209 TRP A CA 1
ATOM 1625 C C . TRP A 1 209 ? 2.221 -22.882 40.893 1.00 91.00 209 TRP A C 1
ATOM 1627 O O . TRP A 1 209 ? 2.055 -24.036 41.295 1.00 91.00 209 TRP A O 1
ATOM 1637 N N . LEU A 1 210 ? 3.170 -22.071 41.368 1.00 90.44 210 LEU A N 1
ATOM 1638 C CA . LEU A 1 210 ? 4.110 -22.461 42.410 1.00 90.44 210 LEU A CA 1
ATOM 1639 C C . LEU A 1 210 ? 3.381 -22.826 43.710 1.00 90.44 210 LEU A C 1
ATOM 1641 O O . LEU A 1 210 ? 3.662 -23.874 44.289 1.00 90.44 210 LEU A O 1
ATOM 1645 N N . GLN A 1 211 ? 2.390 -22.028 44.122 1.00 92.75 211 GLN A N 1
ATOM 1646 C CA . GLN A 1 211 ? 1.577 -22.292 45.318 1.00 92.75 211 GLN A CA 1
ATOM 1647 C C . GLN A 1 211 ? 0.737 -23.575 45.217 1.00 92.75 211 GLN A C 1
ATOM 1649 O O . GLN A 1 211 ? 0.425 -24.188 46.235 1.00 92.75 211 GLN A O 1
ATOM 1654 N N . GLN A 1 212 ? 0.403 -24.015 44.001 1.00 91.38 212 GLN A N 1
ATOM 1655 C CA . GLN A 1 212 ? -0.289 -25.284 43.745 1.00 91.38 212 GLN A CA 1
ATOM 1656 C C . GLN A 1 212 ? 0.666 -26.490 43.675 1.00 91.38 212 GLN A C 1
ATOM 1658 O O . GLN A 1 212 ? 0.216 -27.617 43.472 1.00 91.38 212 GLN A O 1
ATOM 1663 N N . GLY A 1 213 ? 1.983 -26.279 43.803 1.00 88.62 213 GLY A N 1
ATOM 1664 C CA . GLY A 1 213 ? 2.997 -27.325 43.645 1.00 88.62 213 GLY A CA 1
ATOM 1665 C C . GLY A 1 213 ? 3.152 -27.830 42.204 1.00 88.62 213 GLY A C 1
ATOM 1666 O O . GLY A 1 213 ? 3.741 -28.889 41.983 1.00 88.62 213 GLY A O 1
ATOM 1667 N N . ALA A 1 214 ? 2.623 -27.102 41.216 1.00 85.56 214 ALA A N 1
ATOM 1668 C CA . ALA A 1 214 ? 2.648 -27.486 39.810 1.00 85.56 214 ALA A CA 1
ATOM 1669 C C . ALA A 1 214 ? 3.820 -26.827 39.065 1.00 85.56 214 ALA A C 1
ATOM 1671 O O . ALA A 1 214 ? 4.146 -25.659 39.274 1.00 85.56 214 ALA A O 1
ATOM 1672 N N . LYS A 1 215 ? 4.439 -27.556 38.127 1.00 87.56 215 LYS A N 1
ATOM 1673 C CA . LYS A 1 215 ? 5.463 -26.983 37.239 1.00 87.56 215 LYS A CA 1
ATOM 1674 C C . LYS A 1 215 ? 4.809 -26.042 36.222 1.00 87.56 215 LYS A C 1
ATOM 1676 O O . LYS A 1 215 ? 3.831 -26.422 35.579 1.00 87.56 215 LYS A O 1
ATOM 1681 N N . TRP A 1 216 ? 5.376 -24.847 36.036 1.00 91.44 216 TRP A N 1
ATOM 1682 C CA . TRP A 1 216 ? 4.924 -23.897 35.014 1.00 91.44 216 TRP A CA 1
ATOM 1683 C C . TRP A 1 216 ? 4.953 -24.540 33.611 1.00 91.44 216 TRP A C 1
ATOM 1685 O O . TRP A 1 216 ? 6.009 -25.020 33.191 1.00 91.44 216 TRP A O 1
ATOM 1695 N N . PRO A 1 217 ? 3.828 -24.566 32.871 1.00 89.69 217 PRO A N 1
ATOM 1696 C CA . PRO A 1 217 ? 3.737 -25.264 31.588 1.00 89.69 217 PRO A CA 1
ATOM 1697 C C . PRO A 1 217 ? 4.318 -24.488 30.390 1.00 89.69 217 PRO A C 1
ATOM 1699 O O . PRO A 1 217 ? 4.249 -25.007 29.277 1.00 89.69 217 PRO A O 1
ATOM 1702 N N . SER A 1 218 ? 4.882 -23.289 30.598 1.00 90.19 218 SER A N 1
ATOM 1703 C CA . SER A 1 218 ? 5.182 -22.278 29.565 1.00 90.19 218 SER A CA 1
ATOM 1704 C C . SER A 1 218 ? 3.929 -21.712 28.885 1.00 90.19 218 SER A C 1
ATOM 1706 O O . SER A 1 218 ? 2.986 -22.431 28.552 1.00 90.19 218 SER A O 1
ATOM 1708 N N . PHE A 1 219 ? 3.922 -20.409 28.602 1.00 89.94 219 PHE A N 1
ATOM 1709 C CA . PHE A 1 219 ? 2.840 -19.734 27.883 1.00 89.94 219 PHE A CA 1
ATOM 1710 C C . PHE A 1 219 ? 2.676 -20.257 26.446 1.00 89.94 219 PHE A C 1
ATOM 1712 O O . PHE A 1 219 ? 1.558 -20.344 25.922 1.00 89.94 219 PHE A O 1
ATOM 1719 N N . ARG A 1 220 ? 3.773 -20.658 25.791 1.00 84.81 220 ARG A N 1
ATOM 1720 C CA . ARG A 1 220 ? 3.739 -21.305 24.464 1.00 84.81 220 ARG A CA 1
ATOM 1721 C C . ARG A 1 220 ? 3.317 -22.770 24.534 1.00 84.81 220 ARG A C 1
ATOM 1723 O O . ARG A 1 220 ? 2.901 -23.333 23.520 1.00 84.81 220 ARG A O 1
ATOM 1730 N N . GLY A 1 221 ? 3.414 -23.378 25.714 1.00 81.62 221 GLY A N 1
ATOM 1731 C CA . GLY A 1 221 ? 3.113 -24.781 25.940 1.00 81.62 221 GLY A CA 1
ATOM 1732 C C . GLY A 1 221 ? 1.672 -25.135 25.584 1.00 81.62 221 GLY A C 1
ATOM 1733 O O . GLY A 1 221 ? 0.723 -24.425 25.927 1.00 81.62 221 GLY A O 1
ATOM 1734 N N . ARG A 1 222 ? 1.496 -26.282 24.916 1.00 78.19 222 ARG A N 1
ATOM 1735 C CA . ARG A 1 222 ? 0.167 -26.860 24.632 1.00 78.19 222 ARG A CA 1
ATOM 1736 C C . ARG A 1 222 ? -0.568 -27.301 25.902 1.00 78.19 222 ARG A C 1
ATOM 1738 O O . ARG A 1 222 ? -1.776 -27.475 25.865 1.00 78.19 222 ARG A O 1
ATOM 1745 N N . SER A 1 223 ? 0.160 -27.482 27.002 1.00 83.56 223 SER A N 1
ATOM 1746 C CA . SER A 1 223 ? -0.358 -27.851 28.320 1.00 83.56 223 SER A CA 1
ATOM 1747 C C . SER A 1 223 ? -0.924 -26.672 29.120 1.00 83.56 223 SER A C 1
ATOM 1749 O O . SER A 1 223 ? -1.519 -26.906 30.167 1.00 83.56 223 SER A O 1
ATOM 1751 N N . MET A 1 224 ? -0.761 -25.423 28.663 1.00 87.19 224 MET A N 1
ATOM 1752 C CA . MET A 1 224 ? -1.339 -24.248 29.326 1.00 87.19 224 MET A CA 1
ATOM 1753 C C . MET A 1 224 ? -2.876 -24.267 29.215 1.00 87.19 224 MET A C 1
ATOM 1755 O O . MET A 1 224 ? -3.385 -24.206 28.088 1.00 87.19 224 MET A O 1
ATOM 1759 N N . PRO A 1 225 ? -3.625 -24.290 30.336 1.00 88.88 225 PRO A N 1
ATOM 1760 C CA . PRO A 1 225 ? -5.084 -24.255 30.306 1.00 88.88 225 PRO A CA 1
ATOM 1761 C C . PRO A 1 225 ? -5.621 -23.005 29.600 1.00 88.88 225 PRO A C 1
ATOM 1763 O O . PRO A 1 225 ? -5.105 -21.901 29.784 1.00 88.88 225 PRO A O 1
ATOM 1766 N N . ALA A 1 226 ? -6.692 -23.164 28.816 1.00 84.81 226 ALA A N 1
ATOM 1767 C CA . ALA A 1 226 ? -7.291 -22.059 28.064 1.00 84.81 226 ALA A CA 1
ATOM 1768 C C . ALA A 1 226 ? -7.779 -20.921 28.979 1.00 84.81 226 ALA A C 1
ATOM 1770 O O . ALA A 1 226 ? -7.535 -19.758 28.672 1.00 84.81 226 ALA A O 1
ATOM 1771 N N . GLY A 1 227 ? -8.390 -21.257 30.122 1.00 85.88 227 GLY A N 1
ATOM 1772 C CA . GLY A 1 227 ? -8.857 -20.272 31.103 1.00 85.88 227 GLY A CA 1
ATOM 1773 C C . GLY A 1 227 ? -7.722 -19.443 31.710 1.00 85.88 227 GLY A C 1
ATOM 1774 O O . GLY A 1 227 ? -7.829 -18.224 31.785 1.00 85.88 227 GLY A O 1
ATOM 1775 N N . GLU A 1 228 ? -6.589 -20.066 32.053 1.00 87.81 228 GLU A N 1
ATOM 1776 C CA . GLU A 1 228 ? -5.437 -19.314 32.571 1.00 87.81 228 GLU A CA 1
ATOM 1777 C C . GLU A 1 228 ? -4.834 -18.408 31.495 1.00 87.81 228 GLU A C 1
ATOM 1779 O O . GLU A 1 228 ? -4.517 -17.247 31.749 1.00 87.81 228 GLU A O 1
ATOM 1784 N N . ARG A 1 229 ? -4.726 -18.911 30.258 1.00 88.62 229 ARG A N 1
ATOM 1785 C CA . ARG A 1 229 ? -4.251 -18.118 29.119 1.00 88.62 229 ARG A CA 1
ATOM 1786 C C . ARG A 1 229 ? -5.140 -16.893 28.884 1.00 88.62 229 ARG A C 1
ATOM 1788 O O . ARG A 1 229 ? -4.609 -15.811 28.635 1.00 88.62 229 ARG A O 1
ATOM 1795 N N . ALA A 1 230 ? -6.460 -17.062 28.960 1.00 86.56 230 ALA A N 1
ATOM 1796 C CA . ALA A 1 230 ? -7.425 -15.973 28.837 1.00 86.56 230 ALA A CA 1
ATOM 1797 C C . ALA A 1 230 ? -7.267 -14.960 29.978 1.00 86.56 230 ALA A C 1
ATOM 1799 O O . ALA A 1 230 ? -7.160 -13.764 29.718 1.00 86.56 230 ALA A O 1
ATOM 1800 N N . ARG A 1 231 ? -7.117 -15.432 31.221 1.00 87.94 231 ARG A N 1
ATOM 1801 C CA . ARG A 1 231 ? -6.893 -14.577 32.392 1.00 87.94 231 ARG A CA 1
ATOM 1802 C C . ARG A 1 231 ? -5.628 -13.722 32.277 1.00 87.94 231 ARG A C 1
ATOM 1804 O O . ARG A 1 231 ? -5.693 -12.521 32.509 1.00 87.94 231 ARG A O 1
ATOM 1811 N N . ILE A 1 232 ? -4.495 -14.310 31.879 1.00 91.75 232 ILE A N 1
ATOM 1812 C CA . ILE A 1 232 ? -3.227 -13.573 31.692 1.00 91.75 232 ILE A CA 1
ATOM 1813 C C . ILE A 1 232 ? -3.388 -12.472 30.637 1.00 91.75 232 ILE A C 1
ATOM 1815 O O . ILE A 1 232 ? -2.876 -11.367 30.803 1.00 91.75 232 ILE A O 1
ATOM 1819 N N . ARG A 1 233 ? -4.104 -12.761 29.545 1.00 89.88 233 ARG A N 1
ATOM 1820 C CA . ARG A 1 233 ? -4.401 -11.766 28.504 1.00 89.88 233 ARG A CA 1
ATOM 1821 C C . ARG A 1 233 ? -5.312 -10.658 29.027 1.00 89.88 233 ARG A C 1
ATOM 1823 O O . ARG A 1 233 ? -5.051 -9.487 28.768 1.00 89.88 233 ARG A O 1
ATOM 1830 N N . GLN A 1 234 ? -6.319 -11.015 29.820 1.00 87.12 234 GLN A N 1
ATOM 1831 C CA . GLN A 1 234 ? -7.228 -10.061 30.448 1.00 87.12 234 GLN A CA 1
ATOM 1832 C C . GLN A 1 234 ? -6.517 -9.147 31.458 1.00 87.12 234 GLN A C 1
ATOM 1834 O O . GLN A 1 234 ? -6.835 -7.963 31.547 1.00 87.12 234 GLN A O 1
ATOM 1839 N N . ASP A 1 235 ? -5.500 -9.643 32.170 1.00 89.62 235 ASP A N 1
ATOM 1840 C CA . ASP A 1 235 ? -4.684 -8.832 33.085 1.00 89.62 235 ASP A CA 1
ATOM 1841 C C . ASP A 1 235 ? -3.919 -7.697 32.369 1.00 89.62 235 ASP A C 1
ATOM 1843 O O . ASP A 1 235 ? -3.562 -6.703 33.005 1.00 89.62 235 ASP A O 1
ATOM 1847 N N . ILE A 1 236 ? -3.713 -7.803 31.049 1.00 90.94 236 ILE A N 1
ATOM 1848 C CA . ILE A 1 236 ? -3.104 -6.763 30.202 1.00 90.94 236 ILE A CA 1
ATOM 1849 C C . ILE A 1 236 ? -4.095 -6.157 29.190 1.00 90.94 236 ILE A C 1
ATOM 1851 O O . ILE A 1 236 ? -3.679 -5.664 28.137 1.00 90.94 236 ILE A O 1
ATOM 1855 N N . CYS A 1 237 ? -5.394 -6.164 29.521 1.00 89.38 237 CYS A N 1
ATOM 1856 C CA . CYS A 1 237 ? -6.506 -5.740 28.658 1.00 89.38 237 CYS A CA 1
ATOM 1857 C C . CYS A 1 237 ? -6.269 -4.398 27.944 1.00 89.38 237 CYS A C 1
ATOM 1859 O O . CYS A 1 237 ? -6.492 -4.312 26.737 1.00 89.38 237 CYS A O 1
ATOM 1861 N N . LEU A 1 238 ? -5.725 -3.391 28.650 1.00 90.94 238 LEU A N 1
ATOM 1862 C CA . LEU A 1 238 ? -5.401 -2.069 28.085 1.00 90.94 238 LEU A CA 1
ATOM 1863 C C . LEU A 1 238 ? -4.641 -2.161 26.755 1.00 90.94 238 LEU A C 1
ATOM 1865 O O . LEU A 1 238 ? -4.869 -1.361 25.852 1.00 90.94 238 LEU A O 1
ATOM 1869 N N . TYR A 1 239 ? -3.729 -3.126 26.648 1.00 92.12 239 TYR A N 1
ATOM 1870 C CA . TYR A 1 239 ? -2.881 -3.303 25.478 1.00 92.12 239 TYR A CA 1
ATOM 1871 C C . TYR A 1 239 ? -3.391 -4.429 24.573 1.00 92.12 239 TYR A C 1
ATOM 1873 O O . TYR A 1 239 ? -3.505 -4.231 23.371 1.00 92.12 239 TYR A O 1
ATOM 1881 N N . GLU A 1 240 ? -3.734 -5.598 25.122 1.00 88.88 240 GLU A N 1
ATOM 1882 C CA . GLU A 1 240 ? -4.083 -6.760 24.286 1.00 88.88 240 GLU A CA 1
ATOM 1883 C C . GLU A 1 240 ? -5.459 -6.636 23.626 1.00 88.88 240 GLU A C 1
ATOM 1885 O O . GLU A 1 240 ? -5.613 -7.070 22.489 1.00 88.88 240 GLU A O 1
ATOM 1890 N N . LYS A 1 241 ? -6.436 -5.999 24.289 1.00 89.88 241 LYS A N 1
ATOM 1891 C CA . LYS A 1 241 ? -7.813 -5.897 23.776 1.00 89.88 241 LYS A CA 1
ATOM 1892 C C . LYS A 1 241 ? -8.067 -4.669 22.907 1.00 89.88 241 LYS A C 1
ATOM 1894 O O . LYS A 1 241 ? -9.137 -4.576 22.304 1.00 89.88 241 LYS A O 1
ATOM 1899 N N . ALA A 1 242 ? -7.111 -3.747 22.816 1.00 92.12 242 ALA A N 1
ATOM 1900 C CA . ALA A 1 242 ? -7.232 -2.581 21.952 1.00 92.12 242 ALA A CA 1
ATOM 1901 C C . ALA A 1 242 ? -7.255 -3.004 20.474 1.00 92.12 242 ALA A C 1
ATOM 1903 O O . ALA A 1 242 ? -6.414 -3.778 20.021 1.00 92.12 242 ALA A O 1
ATOM 1904 N N . THR A 1 243 ? -8.189 -2.454 19.699 1.00 92.12 243 THR A N 1
ATOM 1905 C CA . THR A 1 243 ? -8.216 -2.600 18.236 1.00 92.12 243 THR A CA 1
ATOM 1906 C C . THR A 1 243 ? -6.975 -1.971 17.611 1.00 92.12 243 THR A C 1
ATOM 1908 O O . THR A 1 243 ? -6.375 -2.529 16.694 1.00 92.12 243 THR A O 1
ATOM 1911 N N . HIS A 1 244 ? -6.562 -0.815 18.131 1.00 90.75 244 HIS A N 1
ATOM 1912 C CA . HIS A 1 244 ? -5.300 -0.193 17.772 1.00 90.75 244 HIS A CA 1
ATOM 1913 C C . HIS A 1 244 ? -4.717 0.618 18.934 1.00 90.75 244 HIS A C 1
ATOM 1915 O O . HIS A 1 244 ? -5.432 1.178 19.768 1.00 90.75 244 HIS A O 1
ATOM 1921 N N . ILE A 1 245 ? -3.387 0.705 18.951 1.00 93.81 245 ILE A N 1
ATOM 1922 C CA . ILE A 1 245 ? -2.620 1.502 19.908 1.00 93.81 245 ILE A CA 1
ATOM 1923 C C . ILE A 1 245 ? -1.797 2.507 19.115 1.00 93.81 245 ILE A C 1
ATOM 1925 O O . ILE A 1 245 ? -0.919 2.117 18.336 1.00 93.81 245 ILE A O 1
ATOM 1929 N N . SER A 1 246 ? -2.085 3.791 19.306 1.00 94.62 246 SER A N 1
ATOM 1930 C CA . SER A 1 246 ? -1.395 4.879 18.618 1.00 94.62 246 SER A CA 1
ATOM 1931 C C . SER A 1 246 ? -0.519 5.698 19.556 1.00 94.62 246 SER A C 1
ATOM 1933 O O . SER A 1 246 ? -0.803 5.849 20.745 1.00 94.62 246 SER A O 1
ATOM 1935 N N . CYS A 1 247 ? 0.545 6.276 19.006 1.00 93.88 247 CYS A N 1
ATOM 1936 C CA . CYS A 1 247 ? 1.119 7.487 19.570 1.00 93.88 247 CYS A CA 1
ATOM 1937 C C . CYS A 1 247 ? 1.306 8.539 18.484 1.00 93.88 247 CYS A C 1
ATOM 1939 O O . CYS A 1 247 ? 1.697 8.207 17.364 1.00 93.88 247 CYS A O 1
ATOM 1941 N N . LEU A 1 248 ? 1.001 9.795 18.793 1.00 93.00 248 LEU A N 1
ATOM 1942 C CA . LEU A 1 248 ? 1.087 10.871 17.815 1.00 93.00 248 LEU A CA 1
ATOM 1943 C C . LEU A 1 248 ? 1.575 12.191 18.407 1.00 93.00 248 LEU A C 1
ATOM 1945 O O . LEU A 1 248 ? 1.449 12.456 19.598 1.00 93.00 248 LEU A O 1
ATOM 1949 N N . ASP A 1 249 ? 2.141 13.008 17.535 1.00 89.06 249 ASP A N 1
ATOM 1950 C CA . ASP A 1 249 ? 2.431 14.420 17.750 1.00 89.06 249 ASP A CA 1
ATOM 1951 C C . ASP A 1 249 ? 1.864 15.226 16.572 1.00 89.06 249 ASP A C 1
ATOM 1953 O O . ASP A 1 249 ? 1.254 14.664 15.663 1.00 89.06 249 ASP A O 1
ATOM 1957 N N . MET A 1 250 ? 2.057 16.546 16.566 1.00 80.50 250 MET A N 1
ATOM 1958 C CA . MET A 1 250 ? 1.529 17.439 15.521 1.00 80.50 250 MET A CA 1
ATOM 1959 C C . MET A 1 250 ? 1.964 17.087 14.085 1.00 80.50 250 MET A C 1
ATOM 1961 O O . MET A 1 250 ? 1.365 17.597 13.138 1.00 80.50 250 MET A O 1
ATOM 1965 N N . GLY A 1 251 ? 3.012 16.275 13.903 1.00 76.69 251 GLY A N 1
ATOM 1966 C CA . GLY A 1 251 ? 3.531 15.912 12.583 1.00 76.69 251 GLY A CA 1
ATOM 1967 C C . GLY A 1 251 ? 3.534 14.417 12.276 1.00 76.69 251 GLY A C 1
ATOM 1968 O O . GLY A 1 251 ? 3.697 14.054 11.115 1.00 76.69 251 GLY A O 1
ATOM 1969 N N . ASN A 1 252 ? 3.381 13.545 13.275 1.00 84.81 252 ASN A N 1
ATOM 1970 C CA . ASN A 1 252 ? 3.564 12.106 13.104 1.00 84.81 252 ASN A CA 1
ATOM 1971 C C . ASN A 1 252 ? 2.501 11.306 13.840 1.00 84.81 252 ASN A C 1
ATOM 1973 O O . ASN A 1 252 ? 2.170 11.606 14.981 1.00 84.81 252 ASN A O 1
ATOM 1977 N N . LEU A 1 253 ? 2.073 10.206 13.223 1.00 91.75 253 LEU A N 1
ATOM 1978 C CA . LEU A 1 253 ? 1.289 9.156 13.860 1.00 91.75 253 LEU A CA 1
ATOM 1979 C C . LEU A 1 253 ? 2.023 7.823 13.714 1.00 91.75 253 LEU A C 1
ATOM 1981 O O . LEU A 1 253 ? 2.454 7.452 12.621 1.00 91.75 253 LEU A O 1
ATOM 1985 N N . MET A 1 254 ? 2.154 7.109 14.825 1.00 92.56 254 MET A N 1
ATOM 1986 C CA . MET A 1 254 ? 2.736 5.775 14.911 1.00 92.56 254 MET A CA 1
ATOM 1987 C C . MET A 1 254 ? 1.665 4.801 15.404 1.00 92.56 254 MET A C 1
ATOM 1989 O O . MET A 1 254 ? 0.962 5.094 16.369 1.00 92.56 254 MET A O 1
ATOM 1993 N N . LEU A 1 255 ? 1.577 3.625 14.786 1.00 93.00 255 LEU A N 1
ATOM 1994 C CA . LEU A 1 255 ? 0.600 2.587 15.118 1.00 93.00 255 LEU A CA 1
ATOM 1995 C C . LEU A 1 255 ? 1.310 1.281 15.479 1.00 93.00 255 LEU A C 1
ATOM 1997 O O . LEU A 1 255 ? 2.114 0.785 14.685 1.00 93.00 255 LEU A O 1
ATOM 2001 N N . LEU A 1 256 ? 1.007 0.694 16.636 1.00 91.50 256 LEU A N 1
ATOM 2002 C CA . LEU A 1 256 ? 1.514 -0.635 16.983 1.00 91.50 256 LEU A CA 1
ATOM 2003 C C . LEU A 1 256 ? 0.794 -1.698 16.141 1.00 91.50 256 LEU A C 1
ATOM 2005 O O . LEU A 1 256 ? -0.424 -1.817 16.214 1.00 91.50 256 LEU A O 1
ATOM 2009 N N . GLN A 1 257 ? 1.541 -2.468 15.341 1.00 82.69 257 GLN A N 1
ATOM 2010 C CA . GLN A 1 257 ? 0.949 -3.422 14.389 1.00 82.69 257 GLN A CA 1
ATOM 2011 C C . GLN A 1 257 ? 0.845 -4.864 14.886 1.00 82.69 257 GLN A C 1
ATOM 2013 O O . GLN A 1 257 ? 0.064 -5.624 14.330 1.00 82.69 257 GLN A O 1
ATOM 2018 N N . ASN A 1 258 ? 1.682 -5.300 15.831 1.00 79.31 258 ASN A N 1
ATOM 2019 C CA . ASN A 1 258 ? 1.681 -6.692 16.282 1.00 79.31 258 ASN A CA 1
ATOM 2020 C C . ASN A 1 258 ? 2.327 -6.842 17.662 1.00 79.31 258 ASN A C 1
ATOM 2022 O O . ASN A 1 258 ? 3.500 -6.516 17.848 1.00 79.31 258 ASN A O 1
ATOM 2026 N N . MET A 1 259 ? 1.576 -7.427 18.590 1.00 87.38 259 MET A N 1
ATOM 2027 C CA . MET A 1 259 ? 2.062 -7.810 19.913 1.00 87.38 259 MET A CA 1
ATOM 2028 C C . MET A 1 259 ? 1.674 -9.241 20.317 1.00 87.38 259 MET A C 1
ATOM 2030 O O . MET A 1 259 ? 1.848 -9.609 21.474 1.00 87.38 259 MET A O 1
ATOM 2034 N N . GLU A 1 260 ? 1.189 -10.079 19.390 1.00 83.12 260 GLU A N 1
ATOM 2035 C CA . GLU A 1 260 ? 0.744 -11.455 19.692 1.00 83.12 260 GLU A CA 1
ATOM 2036 C C . GLU A 1 260 ? 1.865 -12.314 20.307 1.00 83.12 260 GLU A C 1
ATOM 2038 O O . GLU A 1 260 ? 1.619 -13.218 21.107 1.00 83.12 260 GLU A O 1
ATOM 2043 N N . TRP A 1 261 ? 3.113 -12.012 19.944 1.00 86.44 261 TRP A N 1
ATOM 2044 C CA . TRP A 1 261 ? 4.316 -12.690 20.420 1.00 86.44 261 TRP A CA 1
ATOM 2045 C C . TRP A 1 261 ? 4.782 -12.215 21.804 1.00 86.44 261 TRP A C 1
ATOM 2047 O O . TRP A 1 261 ? 5.588 -12.905 22.425 1.00 86.44 261 TRP A O 1
ATOM 2057 N N . LEU A 1 262 ? 4.281 -11.079 22.304 1.00 92.31 262 LEU A N 1
ATOM 2058 C CA . LEU A 1 262 ? 4.811 -10.394 23.486 1.00 92.31 262 LEU A CA 1
ATOM 2059 C C . LEU A 1 262 ? 4.819 -11.284 24.730 1.00 92.31 262 LEU A C 1
ATOM 2061 O O . LEU A 1 262 ? 5.875 -11.514 25.308 1.00 92.31 262 LEU A O 1
ATOM 2065 N N . LEU A 1 263 ? 3.653 -11.804 25.128 1.00 94.00 263 LEU A N 1
ATOM 2066 C CA . LEU A 1 263 ? 3.528 -12.655 26.319 1.00 94.00 263 LEU A CA 1
ATOM 2067 C C . LEU A 1 263 ? 4.419 -13.896 26.217 1.00 94.00 263 LEU A C 1
ATOM 2069 O O . LEU A 1 263 ? 5.007 -14.330 27.197 1.00 94.00 263 LEU A O 1
ATOM 2073 N N . ALA A 1 264 ? 4.531 -14.447 25.013 1.00 91.19 264 ALA A N 1
ATOM 2074 C CA . ALA A 1 264 ? 5.302 -15.645 24.751 1.00 91.19 264 ALA A CA 1
ATOM 2075 C C . ALA A 1 264 ? 6.813 -15.393 24.904 1.00 91.19 264 ALA A C 1
ATOM 2077 O O . ALA A 1 264 ? 7.501 -16.158 25.567 1.00 91.19 264 ALA A O 1
ATOM 2078 N N . ASP A 1 265 ? 7.317 -14.308 24.313 1.00 93.12 265 ASP A N 1
ATOM 2079 C CA . ASP A 1 265 ? 8.730 -13.926 24.394 1.00 93.12 265 ASP A CA 1
ATOM 2080 C C . ASP A 1 265 ? 9.117 -13.456 25.803 1.00 93.12 265 ASP A C 1
ATOM 2082 O O . ASP A 1 265 ? 10.210 -13.775 26.268 1.00 93.12 265 ASP A O 1
ATOM 2086 N N . VAL A 1 266 ? 8.229 -12.730 26.495 1.00 96.50 266 VAL A N 1
ATOM 2087 C CA . VAL A 1 266 ? 8.438 -12.334 27.897 1.00 96.50 266 VAL A CA 1
ATOM 2088 C C . VAL A 1 266 ? 8.507 -13.572 28.786 1.00 96.50 266 VAL A C 1
ATOM 2090 O O . VAL A 1 266 ? 9.417 -13.669 29.603 1.00 96.50 266 VAL A O 1
ATOM 2093 N N . ASP A 1 267 ? 7.611 -14.545 28.599 1.00 96.12 267 ASP A N 1
ATOM 2094 C CA . ASP A 1 267 ? 7.636 -15.797 29.358 1.00 96.12 267 ASP A CA 1
ATOM 2095 C C . ASP A 1 267 ? 8.936 -16.589 29.124 1.00 96.12 267 ASP A C 1
ATOM 2097 O O . ASP A 1 267 ? 9.576 -17.013 30.088 1.00 96.12 267 ASP A O 1
ATOM 2101 N N . ASP A 1 268 ? 9.372 -16.712 27.864 1.00 93.12 268 ASP A N 1
ATOM 2102 C CA . ASP A 1 268 ? 10.625 -17.383 27.482 1.00 93.12 268 ASP A CA 1
ATOM 2103 C C . ASP A 1 268 ? 11.869 -16.662 28.053 1.00 93.12 268 ASP A C 1
ATOM 2105 O O . ASP A 1 268 ? 12.885 -17.293 28.354 1.00 93.12 268 ASP A O 1
ATOM 2109 N N . ALA A 1 269 ? 11.843 -15.330 28.163 1.00 94.69 269 ALA A N 1
ATOM 2110 C CA . ALA A 1 269 ? 12.931 -14.545 28.752 1.00 94.69 269 ALA A CA 1
ATOM 2111 C C . ALA A 1 269 ? 12.940 -14.638 30.287 1.00 94.69 269 ALA A C 1
ATOM 2113 O O . ALA A 1 269 ? 14.005 -14.808 30.877 1.00 94.69 269 ALA A O 1
ATOM 2114 N N . MET A 1 270 ? 11.765 -14.627 30.927 1.00 95.12 270 MET A N 1
ATOM 2115 C CA . MET A 1 270 ? 11.621 -14.863 32.368 1.00 95.12 270 MET A CA 1
ATOM 2116 C C . MET A 1 270 ? 12.093 -16.266 32.768 1.00 95.12 270 MET A C 1
ATOM 2118 O O . MET A 1 270 ? 12.720 -16.422 33.808 1.00 95.12 270 MET A O 1
ATOM 2122 N N . GLU A 1 271 ? 11.826 -17.291 31.951 1.00 91.88 271 GLU A N 1
ATOM 2123 C CA . GLU A 1 271 ? 12.303 -18.658 32.206 1.00 91.88 271 GLU A CA 1
ATOM 2124 C C . GLU A 1 271 ? 13.832 -18.780 32.141 1.00 91.88 271 GLU A C 1
ATOM 2126 O O . GLU A 1 271 ? 14.416 -19.581 32.867 1.00 91.88 271 GLU A O 1
ATOM 2131 N N . ARG A 1 272 ? 14.483 -17.969 31.300 1.00 93.38 272 ARG A N 1
ATOM 2132 C CA . ARG A 1 272 ? 15.944 -17.940 31.133 1.00 93.38 272 ARG A CA 1
ATOM 2133 C C . ARG A 1 272 ? 16.658 -16.958 32.069 1.00 93.38 272 ARG A C 1
ATOM 2135 O O . ARG A 1 272 ? 17.879 -16.873 31.994 1.00 93.38 272 ARG A O 1
ATOM 2142 N N . ASP A 1 273 ? 15.915 -16.220 32.897 1.00 93.38 273 ASP A N 1
ATOM 2143 C CA . ASP A 1 273 ? 16.411 -15.075 33.681 1.00 93.38 273 ASP A CA 1
ATOM 2144 C C . ASP A 1 273 ? 17.194 -14.056 32.819 1.00 93.38 273 ASP A C 1
ATOM 2146 O O . ASP A 1 273 ? 18.197 -13.467 33.226 1.00 93.38 273 ASP A O 1
ATOM 2150 N N . ASP A 1 274 ? 16.742 -13.854 31.577 1.00 94.75 274 ASP A N 1
ATOM 2151 C CA . ASP A 1 274 ? 17.404 -12.990 30.597 1.00 94.75 274 ASP A CA 1
ATOM 2152 C C . ASP A 1 274 ? 16.967 -11.529 30.782 1.00 94.75 274 ASP A C 1
ATOM 2154 O O . ASP A 1 274 ? 16.045 -11.024 30.132 1.00 94.75 274 ASP A O 1
ATOM 2158 N N . ARG A 1 275 ? 17.619 -10.839 31.724 1.00 94.19 275 ARG A N 1
ATOM 2159 C CA . ARG A 1 275 ? 17.283 -9.449 32.077 1.00 94.19 275 ARG A CA 1
ATOM 2160 C C . ARG A 1 275 ? 17.503 -8.465 30.936 1.00 94.19 275 ARG A C 1
ATOM 2162 O O . ARG A 1 275 ? 16.695 -7.558 30.764 1.00 94.19 275 ARG A O 1
ATOM 2169 N N . ILE A 1 276 ? 18.551 -8.657 30.134 1.00 92.94 276 ILE A N 1
ATOM 2170 C CA . ILE A 1 276 ? 18.865 -7.771 29.003 1.00 92.94 276 ILE A CA 1
ATOM 2171 C C . ILE A 1 276 ? 17.731 -7.835 27.975 1.00 92.94 276 ILE A C 1
ATOM 2173 O O . ILE A 1 276 ? 17.256 -6.799 27.498 1.00 92.94 276 ILE A O 1
ATOM 2177 N N . GLU A 1 277 ? 17.253 -9.044 27.679 1.00 92.19 277 GLU A N 1
ATOM 2178 C CA . GLU A 1 277 ? 16.123 -9.263 26.783 1.00 92.19 277 GLU A CA 1
ATOM 2179 C C . GLU A 1 277 ? 14.821 -8.639 27.319 1.00 92.19 277 GLU A C 1
ATOM 2181 O O . GLU A 1 277 ? 14.072 -8.046 26.544 1.00 92.19 277 GLU A O 1
ATOM 2186 N N . LEU A 1 278 ? 14.554 -8.703 28.629 1.00 94.00 278 LEU A N 1
ATOM 2187 C CA . LEU A 1 278 ? 13.364 -8.092 29.243 1.00 94.00 278 LEU A CA 1
ATOM 2188 C C . LEU A 1 278 ? 13.427 -6.555 29.305 1.00 94.00 278 LEU A C 1
ATOM 2190 O O . LEU A 1 278 ? 12.423 -5.890 29.053 1.00 94.00 278 LEU A O 1
ATOM 2194 N N . GLU A 1 279 ? 14.585 -5.984 29.636 1.00 93.06 279 GLU A N 1
ATOM 2195 C CA . GLU A 1 279 ? 14.750 -4.539 29.856 1.00 93.06 279 GLU A CA 1
ATOM 2196 C C . GLU A 1 279 ? 14.926 -3.748 28.555 1.00 93.06 279 GLU A C 1
ATOM 2198 O O . GLU A 1 279 ? 14.498 -2.596 28.475 1.00 93.06 279 GLU A O 1
ATOM 2203 N N . SER A 1 280 ? 15.534 -4.358 27.532 1.00 90.50 280 SER A N 1
ATOM 2204 C CA . SER A 1 280 ? 15.886 -3.677 26.278 1.00 90.50 280 SER A CA 1
ATOM 2205 C C . SER A 1 280 ? 15.517 -4.468 25.027 1.00 90.50 280 SER A C 1
ATOM 2207 O O . SER A 1 280 ? 14.888 -3.913 24.130 1.00 90.50 280 SER A O 1
ATOM 2209 N N . GLY A 1 281 ? 15.799 -5.774 24.976 1.00 92.69 281 GLY A N 1
ATOM 2210 C CA . GLY A 1 281 ? 15.622 -6.577 23.760 1.00 92.69 281 GLY A CA 1
ATOM 2211 C C . GLY A 1 281 ? 14.178 -6.632 23.246 1.00 92.69 281 GLY A C 1
ATOM 2212 O O . GLY A 1 281 ? 13.905 -6.298 22.090 1.00 92.69 281 GLY A O 1
ATOM 2213 N N . ILE A 1 282 ? 13.229 -7.029 24.094 1.00 94.06 282 ILE A N 1
ATOM 2214 C CA . ILE A 1 282 ? 11.795 -7.089 23.777 1.00 94.06 282 ILE A CA 1
ATOM 2215 C C . ILE A 1 282 ? 11.202 -5.681 23.577 1.00 94.06 282 ILE A C 1
ATOM 2217 O O . ILE A 1 282 ? 10.518 -5.491 22.563 1.00 94.06 282 ILE A O 1
ATOM 2221 N N . PRO A 1 283 ? 11.453 -4.683 24.456 1.00 95.56 283 PRO A N 1
ATOM 2222 C CA . PRO A 1 283 ? 11.027 -3.304 24.215 1.00 95.56 283 PRO A CA 1
ATOM 2223 C C . PRO A 1 283 ? 11.494 -2.743 22.867 1.00 95.56 283 PRO A C 1
ATOM 2225 O O . PRO A 1 283 ? 10.679 -2.199 22.121 1.00 95.56 283 PRO A O 1
ATOM 2228 N N . ASP A 1 284 ? 12.762 -2.930 22.496 1.00 92.75 284 ASP A N 1
ATOM 2229 C CA . ASP A 1 284 ? 13.300 -2.448 21.221 1.00 92.75 284 ASP A CA 1
ATOM 2230 C C . ASP A 1 284 ? 12.639 -3.142 20.026 1.00 92.75 284 ASP A C 1
ATOM 2232 O O . ASP A 1 284 ? 12.338 -2.495 19.018 1.00 92.75 284 ASP A O 1
ATOM 2236 N N . ARG A 1 285 ? 12.331 -4.443 20.139 1.00 90.19 285 ARG A N 1
ATOM 2237 C CA . ARG A 1 285 ? 11.536 -5.146 19.121 1.00 90.19 285 ARG A CA 1
ATOM 2238 C C . ARG A 1 285 ? 10.127 -4.572 18.999 1.00 90.19 285 ARG A C 1
ATOM 2240 O O . ARG A 1 285 ? 9.676 -4.358 17.878 1.00 90.19 285 ARG A O 1
ATOM 2247 N N . LEU A 1 286 ? 9.444 -4.270 20.106 1.00 91.38 286 LEU A N 1
ATOM 2248 C CA . LEU A 1 286 ? 8.137 -3.599 20.060 1.00 91.38 286 LEU A CA 1
ATOM 2249 C C . LEU A 1 286 ? 8.235 -2.221 19.390 1.00 91.38 286 LEU A C 1
ATOM 2251 O O . LEU A 1 286 ? 7.428 -1.909 18.517 1.00 91.38 286 LEU A O 1
ATOM 2255 N N . VAL A 1 287 ? 9.254 -1.422 19.728 1.00 91.69 287 VAL A N 1
ATOM 2256 C CA . VAL A 1 287 ? 9.522 -0.103 19.120 1.00 91.69 287 VAL A CA 1
ATOM 2257 C C . VAL A 1 287 ? 9.699 -0.194 17.600 1.00 91.69 287 VAL A C 1
ATOM 2259 O O . VAL A 1 287 ? 9.280 0.718 16.879 1.00 91.69 287 VAL A O 1
ATOM 2262 N N . GLN A 1 288 ? 10.301 -1.279 17.107 1.00 86.94 288 GLN A N 1
ATOM 2263 C CA . GLN A 1 288 ? 10.492 -1.542 15.677 1.00 86.94 288 GLN A CA 1
ATOM 2264 C C . GLN A 1 288 ? 9.210 -1.975 14.954 1.00 86.94 288 GLN A C 1
ATOM 2266 O O . GLN A 1 288 ? 9.125 -1.804 13.742 1.00 86.94 288 GLN A O 1
ATOM 2271 N N . VAL A 1 289 ? 8.217 -2.514 15.668 1.00 86.56 289 VAL A N 1
ATOM 2272 C CA . VAL A 1 289 ? 6.93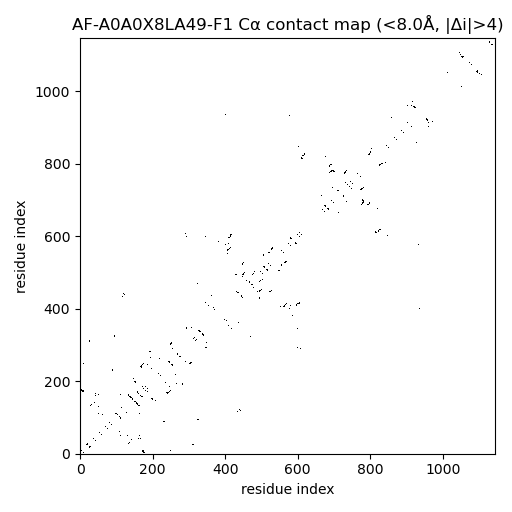5 -2.956 15.088 1.00 86.56 289 VAL A CA 1
ATOM 2273 C C . VAL A 1 289 ? 5.944 -1.797 14.907 1.00 86.56 289 VAL A C 1
ATOM 2275 O O . VAL A 1 289 ? 4.954 -1.934 14.185 1.00 86.56 289 VAL A O 1
ATOM 2278 N N . PHE A 1 290 ? 6.199 -0.634 15.515 1.00 91.12 290 PHE A N 1
ATOM 2279 C CA . PHE A 1 290 ? 5.402 0.562 15.248 1.00 91.12 290 PHE A CA 1
ATOM 2280 C C . PHE A 1 290 ? 5.545 0.999 13.787 1.00 91.12 290 PHE A C 1
ATOM 2282 O O . PHE A 1 290 ? 6.626 1.390 13.346 1.00 91.12 290 PHE A O 1
ATOM 2289 N N . GLY A 1 291 ? 4.432 0.989 13.058 1.00 89.69 291 GLY A N 1
ATOM 2290 C CA . GLY A 1 291 ? 4.357 1.535 11.710 1.00 89.69 291 GLY A CA 1
ATOM 2291 C C . GLY A 1 291 ? 4.112 3.036 11.747 1.00 89.69 291 GLY A C 1
ATOM 2292 O O . GLY A 1 291 ? 3.223 3.495 12.463 1.00 89.69 291 GLY A O 1
ATOM 2293 N N . GLN A 1 292 ? 4.866 3.787 10.955 1.00 89.94 292 GLN A N 1
ATOM 2294 C CA . GLN A 1 292 ? 4.613 5.206 10.732 1.00 89.94 292 GLN A CA 1
ATOM 2295 C C . GLN A 1 292 ? 3.462 5.388 9.732 1.00 89.94 292 GLN A C 1
ATOM 2297 O O . GLN A 1 292 ? 3.292 4.588 8.807 1.00 89.94 292 GLN A O 1
ATOM 2302 N N . ALA A 1 293 ? 2.650 6.423 9.935 1.00 90.06 293 ALA A N 1
ATOM 2303 C CA . ALA A 1 293 ? 1.641 6.842 8.973 1.00 90.06 293 ALA A CA 1
ATOM 2304 C C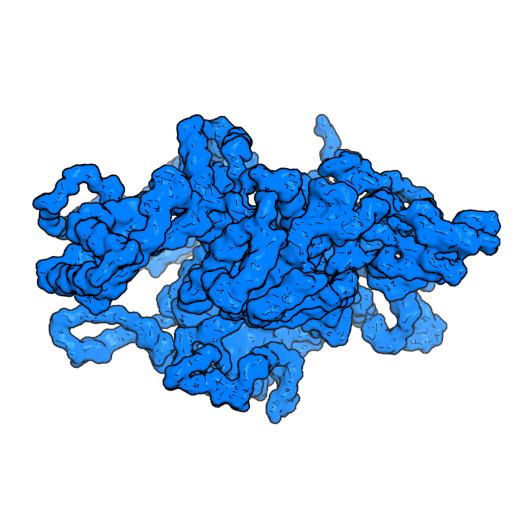 . ALA A 1 293 ? 2.271 7.254 7.632 1.00 90.06 293 ALA A C 1
ATOM 2306 O O . ALA A 1 293 ? 3.390 7.765 7.594 1.00 90.06 293 ALA A O 1
ATOM 2307 N N . ALA A 1 294 ? 1.555 7.012 6.529 1.00 89.19 294 ALA A N 1
ATOM 2308 C CA . ALA A 1 294 ? 2.051 7.367 5.200 1.00 89.19 294 ALA A CA 1
ATOM 2309 C C . ALA A 1 294 ? 2.122 8.889 5.011 1.00 89.19 294 ALA A C 1
ATOM 2311 O O . ALA A 1 294 ? 1.286 9.624 5.533 1.00 89.19 294 ALA A O 1
ATOM 2312 N N . ASP A 1 295 ? 3.072 9.366 4.215 1.00 86.81 295 ASP A N 1
ATOM 2313 C CA . ASP A 1 295 ? 3.155 10.788 3.912 1.00 86.81 295 ASP A CA 1
ATOM 2314 C C . ASP A 1 295 ? 2.056 11.076 2.885 1.00 86.81 295 ASP A C 1
ATOM 2316 O O . ASP A 1 295 ? 1.887 10.329 1.918 1.00 86.81 295 ASP A O 1
ATOM 2320 N N . ILE A 1 296 ? 1.275 12.135 3.099 1.00 85.44 296 ILE A N 1
ATOM 2321 C CA . ILE A 1 296 ? 0.243 12.545 2.145 1.00 85.44 296 ILE A CA 1
ATOM 2322 C C . ILE A 1 296 ? 0.719 13.827 1.484 1.00 85.44 296 ILE A C 1
ATOM 2324 O O . ILE A 1 296 ? 0.756 14.889 2.103 1.00 85.44 296 ILE A O 1
ATOM 2328 N N . ARG A 1 297 ? 1.126 13.702 0.221 1.00 72.75 297 ARG A N 1
ATOM 2329 C CA . ARG A 1 297 ? 1.633 14.820 -0.574 1.00 72.75 297 ARG A CA 1
ATOM 2330 C C . ARG A 1 297 ? 0.564 15.907 -0.731 1.00 72.75 297 ARG A C 1
ATOM 2332 O O . ARG A 1 297 ? -0.632 15.621 -0.739 1.00 72.75 297 ARG A O 1
ATOM 2339 N N . ASP A 1 298 ? 1.024 17.150 -0.864 1.00 73.00 298 ASP A N 1
ATOM 2340 C CA . ASP A 1 298 ? 0.205 18.355 -1.065 1.00 73.00 298 ASP A CA 1
ATOM 2341 C C . ASP A 1 298 ? -0.757 18.654 0.093 1.00 73.00 298 ASP A C 1
ATOM 2343 O O . ASP A 1 298 ? -1.697 19.437 -0.049 1.00 73.00 298 ASP A O 1
ATOM 2347 N N . LYS A 1 299 ? -0.506 18.044 1.257 1.00 80.88 299 LYS A N 1
ATOM 2348 C CA . LYS A 1 299 ? -1.166 18.352 2.521 1.00 80.88 299 LYS A CA 1
ATOM 2349 C C . LYS A 1 299 ? -0.127 18.819 3.525 1.00 80.88 299 LYS A C 1
ATOM 2351 O O . LYS A 1 299 ? 0.993 18.313 3.569 1.00 80.88 299 LYS A O 1
ATOM 2356 N N . SER A 1 300 ? -0.512 19.787 4.351 1.00 83.31 300 SER A N 1
ATOM 2357 C CA . SER A 1 300 ? 0.266 20.114 5.541 1.00 83.31 300 SER A CA 1
ATOM 2358 C C . SER A 1 300 ? 0.348 18.882 6.458 1.00 83.31 300 SER A C 1
ATOM 2360 O O . SER A 1 300 ? -0.553 18.035 6.422 1.00 83.31 300 SER A O 1
ATOM 2362 N N . PRO A 1 301 ? 1.362 18.793 7.338 1.00 81.00 301 PRO A N 1
ATOM 2363 C CA . PRO A 1 301 ? 1.442 17.717 8.326 1.00 81.00 301 PRO A CA 1
ATOM 2364 C C . PRO A 1 301 ? 0.152 17.557 9.146 1.00 81.00 301 PRO A C 1
ATOM 2366 O O . PRO A 1 301 ? -0.302 16.439 9.368 1.00 81.00 301 PRO A O 1
ATOM 2369 N N . SER A 1 302 ? -0.499 18.668 9.508 1.00 80.94 302 SER A N 1
ATOM 2370 C CA . SER A 1 302 ? -1.768 18.665 10.244 1.00 80.94 302 SER A CA 1
ATOM 2371 C C . SER A 1 302 ? -2.940 18.095 9.439 1.00 80.94 302 SER A C 1
ATOM 2373 O O . SER A 1 302 ? -3.717 17.305 9.970 1.00 80.94 302 SER A O 1
ATOM 2375 N N . ALA A 1 303 ? -3.066 18.447 8.156 1.00 86.06 303 ALA A N 1
ATOM 2376 C CA . ALA A 1 303 ? -4.127 17.927 7.296 1.00 86.06 303 ALA A CA 1
ATOM 2377 C C . ALA A 1 303 ? -3.917 16.439 6.974 1.00 86.06 303 ALA A C 1
ATOM 2379 O O . ALA A 1 303 ? -4.875 15.668 6.950 1.00 86.06 303 ALA A O 1
ATOM 2380 N N . ALA A 1 304 ? -2.665 16.018 6.772 1.00 88.56 304 ALA A N 1
ATOM 2381 C CA . ALA A 1 304 ? -2.333 14.609 6.604 1.00 88.56 304 ALA A CA 1
ATOM 2382 C C . ALA A 1 304 ? -2.652 13.804 7.875 1.00 88.56 304 ALA A C 1
ATOM 2384 O O . ALA A 1 304 ? -3.259 12.738 7.797 1.00 88.56 304 ALA A O 1
ATOM 2385 N N . LEU A 1 305 ? -2.296 14.332 9.050 1.00 88.50 305 LEU A N 1
ATOM 2386 C CA . LEU A 1 305 ? -2.610 13.718 10.338 1.00 88.50 305 LEU A CA 1
ATOM 2387 C C . LEU A 1 305 ? -4.122 13.574 10.556 1.00 88.50 305 LEU A C 1
ATOM 2389 O O . LEU A 1 305 ? -4.564 12.503 10.966 1.00 88.50 305 LEU A O 1
ATOM 2393 N N . ALA A 1 306 ? -4.912 14.606 10.245 1.00 89.56 306 ALA A N 1
ATOM 2394 C CA . ALA A 1 306 ? -6.371 14.560 10.355 1.00 89.56 306 ALA A CA 1
ATOM 2395 C C . ALA A 1 306 ? -6.977 13.427 9.512 1.00 89.56 306 ALA A C 1
ATOM 2397 O O . ALA A 1 306 ? -7.835 12.688 9.989 1.00 89.56 306 ALA A O 1
ATOM 2398 N N . ASP A 1 307 ? -6.481 13.227 8.291 1.00 91.44 307 ASP A N 1
ATOM 2399 C CA . ASP A 1 307 ? -6.922 12.126 7.434 1.00 91.44 307 ASP A CA 1
ATOM 2400 C C . ASP A 1 307 ? -6.537 10.748 7.988 1.00 91.44 307 ASP A C 1
ATOM 2402 O O . ASP A 1 307 ? -7.333 9.811 7.928 1.00 91.44 307 ASP A O 1
ATOM 2406 N N . HIS A 1 308 ? -5.334 10.609 8.554 1.00 92.44 308 HIS A N 1
ATOM 2407 C CA . HIS A 1 308 ? -4.932 9.361 9.211 1.00 92.44 308 HIS A CA 1
ATOM 2408 C C . HIS A 1 308 ? -5.796 9.067 10.434 1.00 92.44 308 HIS A C 1
ATOM 2410 O O . HIS A 1 308 ? -6.212 7.926 10.622 1.00 92.44 308 HIS A O 1
ATOM 2416 N N . LEU A 1 309 ? -6.111 10.085 11.234 1.00 92.19 309 LEU A N 1
ATOM 2417 C CA . LEU A 1 309 ? -7.012 9.948 12.374 1.00 92.19 309 LEU A CA 1
ATOM 2418 C C . LEU A 1 309 ? -8.432 9.595 11.931 1.00 92.19 309 LEU A C 1
ATOM 2420 O O . LEU A 1 309 ? -9.028 8.696 12.514 1.00 92.19 309 LEU A O 1
ATOM 2424 N N . ALA A 1 310 ? -8.954 10.211 10.870 1.00 92.88 310 ALA A N 1
ATOM 2425 C CA . ALA A 1 310 ? -10.245 9.833 10.299 1.00 92.88 310 ALA A CA 1
ATOM 2426 C C . ALA A 1 310 ? -10.252 8.363 9.841 1.00 92.88 310 ALA A C 1
ATOM 2428 O O . ALA A 1 310 ? -11.206 7.641 10.115 1.00 92.88 310 ALA A O 1
ATOM 2429 N N . SER A 1 311 ? -9.155 7.875 9.249 1.00 92.94 311 SER A N 1
ATOM 2430 C CA . SER A 1 311 ? -9.019 6.462 8.855 1.00 92.94 311 SER A CA 1
ATOM 2431 C C . SER A 1 311 ? -8.972 5.462 10.025 1.00 92.94 311 SER A C 1
ATOM 2433 O O . SER A 1 311 ? -9.021 4.254 9.794 1.00 92.94 311 SER A O 1
ATOM 2435 N N . LEU A 1 312 ? -8.851 5.944 11.268 1.00 92.50 312 LEU A N 1
ATOM 2436 C CA . LEU A 1 312 ? -8.873 5.133 12.492 1.00 92.50 312 LEU A CA 1
ATOM 2437 C C . LEU A 1 312 ? -10.184 5.315 13.268 1.00 92.50 312 LEU A C 1
ATOM 2439 O O . LEU A 1 312 ? -10.785 4.341 13.711 1.00 92.50 312 LEU A O 1
ATOM 2443 N N . PHE A 1 313 ? -10.633 6.562 13.410 1.00 94.06 313 PHE A N 1
ATOM 2444 C CA . PHE A 1 313 ? -11.644 6.962 14.387 1.00 94.06 313 PHE A CA 1
ATOM 2445 C C . PHE A 1 313 ? -12.970 7.429 13.781 1.00 94.06 313 PHE A C 1
ATOM 2447 O O . PHE A 1 313 ? -13.930 7.615 14.526 1.00 94.06 313 PHE A O 1
ATOM 2454 N N . ALA A 1 314 ? -13.065 7.634 12.462 1.00 94.12 314 ALA A N 1
ATOM 2455 C CA . ALA A 1 314 ? -14.361 7.909 11.846 1.00 94.12 314 ALA A CA 1
ATOM 2456 C C . ALA A 1 314 ? -15.244 6.656 11.922 1.00 94.12 314 ALA A C 1
ATOM 2458 O O . ALA A 1 314 ? -14.758 5.544 11.711 1.00 94.12 314 ALA A O 1
ATOM 2459 N N . ALA A 1 315 ? -16.544 6.826 12.177 1.00 93.25 315 ALA A N 1
ATOM 2460 C CA . ALA A 1 315 ? -17.465 5.704 12.352 1.00 93.25 315 ALA A CA 1
ATOM 2461 C C . ALA A 1 315 ? -17.444 4.728 11.158 1.00 93.25 315 ALA A C 1
ATOM 2463 O O . ALA A 1 315 ? -17.216 3.536 11.347 1.00 93.25 315 ALA A O 1
ATOM 2464 N N . GLY A 1 316 ? -17.650 5.227 9.931 1.00 89.25 316 GLY A N 1
ATOM 2465 C CA . GLY A 1 316 ? -17.761 4.390 8.723 1.00 89.25 316 GLY A CA 1
ATOM 2466 C C . GLY A 1 316 ? -16.417 4.030 8.086 1.00 89.25 316 GLY A C 1
ATOM 2467 O O . GLY A 1 316 ? -16.171 2.885 7.713 1.00 89.25 316 GLY A O 1
ATOM 2468 N N . ASP A 1 317 ? -15.505 4.999 7.993 1.00 87.69 317 ASP A N 1
ATOM 2469 C CA . ASP A 1 317 ? -14.217 4.811 7.314 1.00 87.69 317 ASP A CA 1
ATOM 2470 C C . ASP A 1 317 ? -13.112 4.238 8.219 1.00 87.69 317 ASP A C 1
ATOM 2472 O O . ASP A 1 317 ? -12.139 3.677 7.711 1.00 87.69 317 ASP A O 1
ATOM 2476 N N . GLY A 1 318 ? -13.263 4.363 9.541 1.00 92.00 318 GLY A N 1
ATOM 2477 C CA . GLY A 1 318 ? -12.339 3.847 10.548 1.00 92.00 318 GLY A CA 1
ATOM 2478 C C . GLY A 1 318 ? -12.900 2.621 11.261 1.00 92.00 318 GLY A C 1
ATOM 2479 O O . GLY A 1 318 ? -12.534 1.492 10.937 1.00 92.00 318 GLY A O 1
ATOM 2480 N N . ILE A 1 319 ? -13.818 2.832 12.207 1.00 94.31 319 ILE A N 1
ATOM 2481 C CA . ILE A 1 319 ? -14.310 1.797 13.133 1.00 94.31 319 ILE A CA 1
ATOM 2482 C C . ILE A 1 319 ? -14.986 0.647 12.381 1.00 94.31 319 ILE A C 1
ATOM 2484 O O . ILE A 1 319 ? -14.618 -0.512 12.559 1.00 94.31 319 ILE A O 1
ATOM 2488 N N . ASP A 1 320 ? -15.929 0.942 11.490 1.00 92.56 320 ASP A N 1
ATOM 2489 C CA . ASP A 1 320 ? -16.651 -0.080 10.728 1.00 92.56 320 ASP A CA 1
ATOM 2490 C C . ASP A 1 320 ? -15.703 -0.892 9.813 1.00 92.56 320 ASP A C 1
ATOM 2492 O O . ASP A 1 320 ? -15.848 -2.108 9.638 1.00 92.56 320 ASP A O 1
ATOM 2496 N N . LYS A 1 321 ? -14.641 -0.272 9.280 1.00 90.75 321 LYS A N 1
ATOM 2497 C CA . LYS A 1 321 ? -13.594 -1.005 8.545 1.00 90.75 321 LYS A CA 1
ATOM 2498 C C . LYS A 1 321 ? -12.705 -1.825 9.479 1.00 90.75 321 LYS A C 1
ATOM 2500 O O . LYS A 1 321 ? -12.352 -2.951 9.130 1.00 90.75 321 LYS A O 1
ATOM 2505 N N . GLU A 1 322 ? -12.393 -1.353 10.681 1.00 90.38 322 GLU A N 1
ATOM 2506 C CA . GLU A 1 322 ? -11.678 -2.158 11.678 1.00 90.38 322 GLU A CA 1
ATOM 2507 C C . GLU A 1 322 ? -12.444 -3.425 12.048 1.00 90.38 322 GLU A C 1
ATOM 2509 O O . GLU A 1 322 ? -11.864 -4.516 12.044 1.00 90.38 322 GLU A O 1
ATOM 2514 N N . VAL A 1 323 ? -13.743 -3.283 12.318 1.00 90.19 323 VAL A N 1
ATOM 2515 C CA . VAL A 1 323 ? -14.621 -4.377 12.746 1.00 90.19 323 VAL A CA 1
ATOM 2516 C C . VAL A 1 323 ? -14.753 -5.437 11.662 1.00 90.19 323 VAL A C 1
ATOM 2518 O O . VAL A 1 323 ? -14.788 -6.624 11.983 1.00 90.19 323 VAL A O 1
ATOM 2521 N N . PHE A 1 324 ? -14.770 -5.059 10.383 1.00 85.50 324 PHE A N 1
ATOM 2522 C CA . PHE A 1 324 ? -15.166 -5.995 9.331 1.00 85.50 324 PHE A CA 1
ATOM 2523 C C . PHE A 1 324 ? -14.179 -6.196 8.177 1.00 85.50 324 PHE A C 1
ATOM 2525 O O . PHE A 1 324 ? -14.252 -7.229 7.509 1.00 85.50 324 PHE A O 1
ATOM 2532 N N . PHE A 1 325 ? -13.272 -5.258 7.913 1.00 83.44 325 PHE A N 1
ATOM 2533 C CA . PHE A 1 325 ? -12.314 -5.347 6.802 1.00 83.44 325 PHE A CA 1
ATOM 2534 C C . PHE A 1 325 ? -10.947 -5.813 7.288 1.00 83.44 325 PHE A C 1
ATOM 2536 O O . PHE A 1 325 ? -10.296 -6.650 6.660 1.00 83.44 325 PHE A O 1
ATOM 2543 N N . PHE A 1 326 ? -10.512 -5.246 8.407 1.00 85.88 326 PHE A N 1
ATOM 2544 C CA . PHE A 1 326 ? -9.137 -5.335 8.852 1.00 85.88 326 PHE A CA 1
ATOM 2545 C C . PHE A 1 326 ? -8.931 -6.492 9.812 1.00 85.88 326 PHE A C 1
ATOM 2547 O O . PHE A 1 326 ? -8.263 -7.437 9.412 1.00 85.88 326 PHE A O 1
ATOM 2554 N N . ASN A 1 327 ? -9.562 -6.488 10.990 1.00 86.25 327 ASN A N 1
ATOM 2555 C CA . ASN A 1 327 ? -9.334 -7.470 12.058 1.00 86.25 327 ASN A CA 1
ATOM 2556 C C . ASN A 1 327 ? -9.930 -8.850 11.740 1.00 86.25 327 ASN A C 1
ATOM 2558 O O . ASN A 1 327 ? -10.875 -9.293 12.377 1.00 86.25 327 ASN A O 1
ATOM 2562 N N . GLN A 1 328 ? -9.416 -9.548 10.732 1.00 82.31 328 GLN A N 1
ATOM 2563 C CA . GLN A 1 328 ? -9.882 -10.876 10.325 1.00 82.31 328 GLN A CA 1
ATOM 2564 C C . GLN A 1 328 ? -8.864 -11.952 10.681 1.00 82.31 328 GLN A C 1
ATOM 2566 O O . GLN A 1 328 ? -7.665 -11.768 10.482 1.00 82.31 328 GLN A O 1
ATOM 2571 N N . HIS A 1 329 ? -9.326 -13.112 11.146 1.00 80.56 329 HIS A N 1
ATOM 2572 C CA . HIS A 1 329 ? -8.440 -14.262 11.304 1.00 80.56 329 HIS A CA 1
ATOM 2573 C C . HIS A 1 329 ? -8.097 -14.858 9.938 1.00 80.56 329 HIS A C 1
ATOM 2575 O O . HIS A 1 329 ? -8.978 -15.156 9.128 1.00 80.56 329 HIS A O 1
ATOM 2581 N N . ARG A 1 330 ? -6.805 -15.074 9.690 1.00 72.50 330 ARG A N 1
ATOM 2582 C CA . ARG A 1 330 ? -6.316 -15.764 8.493 1.00 72.50 330 ARG A CA 1
ATOM 2583 C C . ARG A 1 330 ? -5.270 -16.818 8.849 1.00 72.50 330 ARG A C 1
ATOM 2585 O O . ARG A 1 330 ? -4.616 -16.689 9.883 1.00 72.50 330 ARG A O 1
ATOM 2592 N N . PRO A 1 331 ? -5.063 -17.842 8.004 1.00 68.81 331 PRO A N 1
ATOM 2593 C CA . PRO A 1 331 ? -3.925 -18.740 8.152 1.00 68.81 331 PRO A CA 1
ATOM 2594 C C . PRO A 1 331 ? -2.619 -17.941 8.152 1.00 68.81 331 PRO A C 1
ATOM 2596 O O . PRO A 1 331 ? -2.415 -17.068 7.303 1.00 68.81 331 PRO A O 1
ATOM 2599 N N . SER A 1 332 ? -1.738 -18.225 9.106 1.00 62.97 332 SER A N 1
ATOM 2600 C CA . SER A 1 332 ? -0.449 -17.553 9.195 1.00 62.97 332 SER A CA 1
ATOM 2601 C C . SER A 1 332 ? 0.417 -17.900 7.988 1.00 62.97 332 SER A C 1
ATOM 2603 O O . SER A 1 332 ? 0.539 -19.056 7.585 1.00 62.97 332 SER A O 1
ATOM 2605 N N . ARG A 1 333 ? 1.074 -16.890 7.405 1.00 53.81 333 ARG A N 1
ATOM 2606 C CA . ARG A 1 333 ? 1.997 -17.106 6.271 1.00 53.81 333 ARG A CA 1
ATOM 2607 C C . ARG A 1 333 ? 3.313 -17.747 6.721 1.00 53.81 333 ARG A C 1
ATOM 2609 O O . ARG A 1 333 ? 4.032 -18.388 5.944 1.00 53.81 333 ARG A O 1
ATOM 2616 N N . THR A 1 334 ? 3.669 -17.564 7.988 1.00 45.78 334 THR A N 1
ATOM 2617 C CA . THR A 1 334 ? 4.960 -17.974 8.549 1.00 45.78 334 THR A CA 1
ATOM 2618 C C . THR A 1 334 ? 4.844 -19.223 9.414 1.00 45.78 334 THR A C 1
ATOM 2620 O O . THR A 1 334 ? 5.759 -20.048 9.356 1.00 45.78 334 THR A O 1
ATOM 2623 N N . THR A 1 335 ? 3.721 -19.414 10.112 1.00 53.34 335 THR A N 1
ATOM 2624 C CA . THR A 1 335 ? 3.474 -20.523 11.051 1.00 53.34 335 THR A CA 1
ATOM 2625 C C . THR A 1 335 ? 2.274 -21.386 10.636 1.00 53.34 335 THR A C 1
ATOM 2627 O O . THR A 1 335 ? 1.588 -21.074 9.673 1.00 53.34 335 THR A O 1
ATOM 2630 N N . THR A 1 336 ? 2.018 -22.490 11.342 1.00 49.00 336 THR A N 1
ATOM 2631 C CA . THR A 1 336 ? 0.834 -23.349 11.127 1.00 49.00 336 THR A CA 1
ATOM 2632 C C . THR A 1 336 ? -0.422 -22.848 11.857 1.00 49.00 336 THR A C 1
ATOM 2634 O O . THR A 1 336 ? -1.419 -23.560 11.897 1.00 49.00 336 THR A O 1
ATOM 2637 N N . GLY A 1 337 ? -0.358 -21.678 12.504 1.00 63.94 337 GLY A N 1
ATOM 2638 C CA . GLY A 1 337 ? -1.462 -21.096 13.271 1.00 63.94 337 GLY A CA 1
ATOM 2639 C C . GLY A 1 337 ? -2.314 -20.117 12.464 1.00 63.94 337 GLY A C 1
ATOM 2640 O O . GLY A 1 337 ? -2.137 -19.958 11.258 1.00 63.94 337 GLY A O 1
ATOM 2641 N N . THR A 1 338 ? -3.224 -19.431 13.148 1.00 68.50 338 THR A N 1
ATOM 2642 C CA . THR A 1 338 ? -3.975 -18.284 12.622 1.00 68.50 338 THR A CA 1
ATOM 2643 C C . THR A 1 338 ? -3.357 -16.984 13.127 1.00 68.50 338 THR A C 1
ATOM 2645 O O . THR A 1 338 ? -2.957 -16.919 14.284 1.00 68.50 338 THR A O 1
ATOM 2648 N N . GLU A 1 339 ? -3.307 -15.955 12.288 1.00 73.81 339 GLU A N 1
ATOM 2649 C CA . GLU A 1 339 ? -2.900 -14.593 12.656 1.00 73.81 339 GLU A CA 1
ATOM 2650 C C . GLU A 1 339 ? -4.056 -13.619 12.412 1.00 73.81 339 GLU A C 1
ATOM 2652 O O . GLU A 1 339 ? -4.924 -13.873 11.565 1.00 73.81 339 GLU A O 1
ATOM 2657 N N . ILE A 1 340 ? -4.070 -12.505 13.140 1.00 78.81 340 ILE A N 1
ATOM 2658 C CA . ILE A 1 340 ? -4.999 -11.408 12.867 1.00 78.81 340 ILE A CA 1
ATOM 2659 C C . ILE A 1 340 ? -4.440 -10.573 11.718 1.00 78.81 340 ILE A C 1
ATOM 2661 O O . ILE A 1 340 ? -3.288 -10.133 11.715 1.00 78.81 340 ILE A O 1
ATOM 2665 N N . LEU A 1 341 ? -5.272 -10.354 10.709 1.00 79.19 341 LEU A N 1
ATOM 2666 C CA . LEU A 1 341 ? -5.006 -9.391 9.663 1.00 79.19 341 LEU A CA 1
ATOM 2667 C C . LEU A 1 341 ? -5.053 -7.989 10.285 1.00 79.19 341 LEU A C 1
ATOM 2669 O O . LEU A 1 341 ? -6.063 -7.568 10.826 1.00 79.19 341 LEU A O 1
ATOM 2673 N N . MET A 1 342 ? -3.943 -7.262 10.233 1.00 81.12 342 MET A N 1
ATOM 2674 C CA . MET A 1 342 ? -3.887 -5.858 10.634 1.00 81.12 342 MET A CA 1
ATOM 2675 C C . MET A 1 342 ? -3.238 -5.076 9.493 1.00 81.12 342 MET A C 1
ATOM 2677 O O . MET A 1 342 ? -2.092 -5.370 9.130 1.00 81.12 342 MET A O 1
ATOM 2681 N N . PRO A 1 343 ? -3.945 -4.129 8.856 1.00 85.50 343 PRO A N 1
ATOM 2682 C CA . PRO A 1 343 ? -3.374 -3.340 7.783 1.00 85.50 343 PRO A CA 1
ATOM 2683 C C . PRO A 1 343 ? -2.319 -2.383 8.336 1.00 85.50 343 PRO A C 1
ATOM 2685 O O . PRO A 1 343 ? -2.454 -1.772 9.401 1.00 85.50 343 PRO A O 1
ATOM 2688 N N . ARG A 1 344 ? -1.268 -2.201 7.546 1.00 87.12 344 ARG A N 1
ATOM 2689 C CA . ARG A 1 344 ? -0.258 -1.175 7.795 1.00 87.12 344 ARG A CA 1
ATOM 2690 C C . ARG A 1 344 ? -0.889 0.215 7.636 1.00 87.12 344 ARG A C 1
ATOM 2692 O O . ARG A 1 344 ? -1.768 0.361 6.784 1.00 87.12 344 ARG A O 1
ATOM 2699 N N . PRO A 1 345 ? -0.398 1.257 8.333 1.00 89.00 345 PRO A N 1
ATOM 2700 C CA . PRO A 1 345 ? -0.897 2.623 8.174 1.00 89.00 345 PRO A CA 1
ATOM 2701 C C . PRO A 1 345 ? -0.975 3.080 6.712 1.00 89.00 345 PRO A C 1
ATOM 2703 O O . PRO A 1 345 ? -1.985 3.629 6.292 1.00 89.00 345 PRO A O 1
ATOM 2706 N N . ALA A 1 346 ? 0.030 2.754 5.894 1.00 90.19 346 ALA A N 1
ATOM 2707 C CA . ALA A 1 346 ? 0.015 3.067 4.466 1.00 90.19 346 ALA A CA 1
ATOM 2708 C C . ALA A 1 346 ? -1.105 2.371 3.676 1.00 90.19 346 ALA A C 1
ATOM 2710 O O . ALA A 1 346 ? -1.668 2.962 2.759 1.00 90.19 346 ALA A O 1
ATOM 2711 N N . GLN A 1 347 ? -1.450 1.129 4.028 1.00 91.00 347 GLN A N 1
ATOM 2712 C CA . GLN A 1 347 ? -2.560 0.414 3.394 1.00 91.00 347 GLN A CA 1
ATOM 2713 C C . GLN A 1 347 ? -3.907 1.037 3.783 1.00 91.00 347 GLN A C 1
ATOM 2715 O O . GLN A 1 347 ? -4.766 1.205 2.919 1.00 91.00 347 GLN A O 1
ATOM 2720 N N . ARG A 1 348 ? -4.064 1.420 5.061 1.00 91.00 348 ARG A N 1
ATOM 2721 C CA . ARG A 1 348 ? -5.251 2.132 5.566 1.00 91.00 348 ARG A CA 1
ATOM 2722 C C . ARG A 1 348 ? -5.434 3.464 4.845 1.00 91.00 348 ARG A C 1
ATOM 2724 O O . ARG A 1 348 ? -6.486 3.706 4.264 1.00 91.00 348 ARG A O 1
ATOM 2731 N N . ALA A 1 349 ? -4.379 4.279 4.811 1.00 91.12 349 ALA A N 1
ATOM 2732 C CA . ALA A 1 349 ? -4.385 5.578 4.150 1.00 91.12 349 ALA A CA 1
ATOM 2733 C C . ALA A 1 349 ? -4.711 5.457 2.655 1.00 91.12 349 ALA A C 1
ATOM 2735 O O . ALA A 1 349 ? -5.529 6.217 2.146 1.00 91.12 349 ALA A O 1
ATOM 2736 N N . MET A 1 350 ? -4.132 4.471 1.962 1.00 92.88 350 MET A N 1
ATOM 2737 C CA . MET A 1 350 ? -4.405 4.236 0.543 1.00 92.88 350 MET A CA 1
ATOM 2738 C C . MET A 1 350 ? -5.884 3.914 0.289 1.00 92.88 350 MET A C 1
ATOM 2740 O O . MET A 1 350 ? -6.479 4.501 -0.615 1.00 92.88 350 MET A O 1
ATOM 2744 N N . LEU A 1 351 ? -6.494 3.030 1.089 1.00 92.75 351 LEU A N 1
ATOM 2745 C CA . LEU A 1 351 ? -7.924 2.726 0.973 1.00 92.75 351 LEU A CA 1
ATOM 2746 C C . LEU A 1 351 ? -8.775 3.968 1.274 1.00 92.75 351 LEU A C 1
ATOM 2748 O O . LEU A 1 351 ? -9.625 4.333 0.466 1.00 92.75 351 LEU A O 1
ATOM 2752 N N . PHE A 1 352 ? -8.501 4.642 2.393 1.00 93.31 352 PHE A N 1
ATOM 2753 C CA . PHE A 1 352 ? -9.240 5.821 2.843 1.00 93.31 352 PHE A CA 1
ATOM 2754 C C . PHE A 1 352 ? -9.224 6.956 1.809 1.00 93.31 352 PHE A C 1
ATOM 2756 O O . PHE A 1 352 ? -10.280 7.438 1.402 1.00 93.31 352 PHE A O 1
ATOM 2763 N N . GLN A 1 353 ? -8.038 7.346 1.325 1.00 93.44 353 GLN A N 1
ATOM 2764 C CA . GLN A 1 353 ? -7.901 8.413 0.328 1.00 93.44 353 GLN A CA 1
ATOM 2765 C C . GLN A 1 353 ? -8.613 8.046 -0.976 1.00 93.44 353 GLN A C 1
ATOM 2767 O O . GLN A 1 353 ? -9.287 8.887 -1.565 1.00 93.44 353 GLN A O 1
ATOM 2772 N N . THR A 1 354 ? -8.518 6.785 -1.409 1.00 94.56 354 THR A N 1
ATOM 2773 C CA . THR A 1 354 ? -9.188 6.329 -2.635 1.00 94.56 354 THR A CA 1
ATOM 2774 C C . THR A 1 354 ? -10.705 6.416 -2.494 1.00 94.56 354 THR A C 1
ATOM 2776 O O . THR A 1 354 ? -11.363 7.010 -3.343 1.00 94.56 354 THR A O 1
ATOM 2779 N N . MET A 1 355 ? -11.264 5.889 -1.402 1.00 93.00 355 MET A N 1
ATOM 2780 C CA . MET A 1 355 ? -12.708 5.908 -1.147 1.00 93.00 355 MET A CA 1
ATOM 2781 C C . MET A 1 355 ? -13.252 7.331 -1.063 1.00 93.00 355 MET A C 1
ATOM 2783 O O . MET A 1 355 ? -14.254 7.655 -1.703 1.00 93.00 355 MET A O 1
ATOM 2787 N N . ARG A 1 356 ? -12.548 8.209 -0.344 1.00 91.88 356 ARG A N 1
ATOM 2788 C CA . ARG A 1 356 ? -12.882 9.630 -0.272 1.00 91.88 356 ARG A CA 1
ATOM 2789 C C . ARG A 1 356 ? -12.869 10.280 -1.654 1.00 91.88 356 ARG A C 1
ATOM 2791 O O . ARG A 1 356 ? -13.834 10.952 -2.009 1.00 91.88 356 ARG A O 1
ATOM 2798 N N . ARG A 1 357 ? -11.829 10.041 -2.457 1.00 93.19 357 ARG A N 1
ATOM 2799 C CA . ARG A 1 357 ? -11.727 10.618 -3.802 1.00 93.19 357 ARG A CA 1
ATOM 2800 C C . ARG A 1 357 ? -12.825 10.135 -4.735 1.00 93.19 357 ARG A C 1
ATOM 2802 O O . ARG A 1 357 ? -13.341 10.924 -5.517 1.00 93.19 357 ARG A O 1
ATOM 2809 N N . VAL A 1 358 ? -13.213 8.864 -4.648 1.00 94.44 358 VAL A N 1
ATOM 2810 C CA . VAL A 1 358 ? -14.348 8.339 -5.417 1.00 94.44 358 VAL A CA 1
ATOM 2811 C C . VAL A 1 358 ? -15.637 9.054 -5.007 1.00 94.44 358 VAL A C 1
ATOM 2813 O O . VAL A 1 358 ? -16.341 9.552 -5.880 1.00 94.44 358 VAL A O 1
ATOM 2816 N N . ARG A 1 359 ? -15.922 9.202 -3.705 1.00 91.50 359 ARG A N 1
ATOM 2817 C CA . ARG A 1 359 ? -17.098 9.966 -3.248 1.00 91.50 359 ARG A CA 1
ATOM 2818 C C . ARG A 1 359 ? -17.074 11.414 -3.754 1.00 91.50 359 ARG A C 1
ATOM 2820 O O . ARG A 1 359 ? -18.106 11.910 -4.187 1.00 91.50 359 ARG A O 1
ATOM 2827 N N . GLU A 1 360 ? -15.912 12.072 -3.750 1.00 90.81 360 GLU A N 1
ATOM 2828 C CA . GLU A 1 360 ? -15.743 13.433 -4.287 1.00 90.81 360 GLU A CA 1
ATOM 2829 C C . GLU A 1 360 ? -16.048 13.512 -5.791 1.00 90.81 360 GLU A C 1
ATOM 2831 O O . GLU A 1 360 ? -16.775 14.405 -6.216 1.00 90.81 360 GLU A O 1
ATOM 2836 N N . LEU A 1 361 ? -15.526 12.576 -6.591 1.00 90.88 361 LEU A N 1
ATOM 2837 C CA . LEU A 1 361 ? -15.736 12.551 -8.044 1.00 90.88 361 LEU A CA 1
ATOM 2838 C C . LEU A 1 361 ? -17.202 12.293 -8.419 1.00 90.88 361 LEU A C 1
ATOM 2840 O O . LEU A 1 361 ? -17.687 12.849 -9.398 1.00 90.88 361 LEU A O 1
ATOM 2844 N N . TYR A 1 362 ? -17.915 11.476 -7.641 1.00 91.69 362 TYR A N 1
ATOM 2845 C CA . TYR A 1 362 ? -19.309 11.113 -7.921 1.00 91.69 362 TYR A CA 1
ATOM 2846 C C . TYR A 1 362 ? -20.348 11.976 -7.194 1.00 91.69 362 TYR A C 1
ATOM 2848 O O . TYR A 1 362 ? -21.537 11.862 -7.494 1.00 91.69 362 TYR A O 1
ATOM 2856 N N . ALA A 1 363 ? -19.928 12.865 -6.286 1.00 89.62 363 ALA A N 1
ATOM 2857 C CA . ALA A 1 363 ? -20.811 13.872 -5.696 1.00 89.62 363 ALA A CA 1
ATOM 2858 C C . ALA A 1 363 ? -21.386 14.815 -6.771 1.00 89.62 363 ALA A C 1
ATOM 2860 O O . ALA A 1 363 ? -22.559 15.175 -6.701 1.00 89.62 363 ALA A O 1
ATOM 2861 N N . ASP A 1 364 ? -20.582 15.143 -7.788 1.00 86.50 364 ASP A N 1
ATOM 2862 C CA . ASP A 1 364 ? -20.998 15.841 -9.008 1.00 86.50 364 ASP A CA 1
ATOM 2863 C C . ASP A 1 364 ? -20.363 15.173 -10.240 1.00 86.50 364 ASP A C 1
ATOM 2865 O O . ASP A 1 364 ? -19.374 15.639 -10.801 1.00 86.50 364 ASP A O 1
ATOM 2869 N N . GLU A 1 365 ? -20.945 14.045 -10.654 1.00 85.50 365 GLU A N 1
ATOM 2870 C CA . GLU A 1 365 ? -20.478 13.232 -11.793 1.00 85.50 365 GLU A CA 1
ATOM 2871 C C . GLU A 1 365 ? -20.461 14.002 -13.130 1.00 85.50 365 GLU A C 1
ATOM 2873 O O . GLU A 1 365 ? -19.744 13.625 -14.059 1.00 85.50 365 GLU A O 1
ATOM 2878 N N . GLY A 1 366 ? -21.244 15.084 -13.243 1.00 81.81 366 GLY A N 1
ATOM 2879 C CA . GLY A 1 366 ? -21.258 15.946 -14.424 1.00 81.81 366 GLY A CA 1
ATOM 2880 C C . GLY A 1 366 ? -19.990 16.790 -14.542 1.00 81.81 366 GLY A C 1
ATOM 2881 O O . GLY A 1 366 ? -19.520 17.051 -15.657 1.00 81.81 366 GLY A O 1
ATOM 2882 N N . LYS A 1 367 ? -19.387 17.165 -13.407 1.00 84.94 367 LYS A N 1
ATOM 2883 C CA . LYS A 1 367 ? -18.149 17.941 -13.373 1.00 84.94 367 LYS A CA 1
ATOM 2884 C C . LYS A 1 367 ? -17.000 17.133 -13.999 1.00 84.94 367 LYS A C 1
ATOM 2886 O O . LYS A 1 367 ? -16.821 15.949 -13.692 1.00 84.94 367 LYS A O 1
ATOM 2891 N N . PRO A 1 368 ? -16.207 17.707 -14.921 1.00 82.31 368 PRO A N 1
ATOM 2892 C CA . PRO A 1 368 ? -15.005 17.034 -15.399 1.00 82.31 368 PRO A CA 1
ATOM 2893 C C . PRO A 1 368 ? -14.019 16.851 -14.240 1.00 82.31 368 PRO A C 1
ATOM 2895 O O . PRO A 1 368 ? -13.956 17.677 -13.332 1.00 82.31 368 PRO A O 1
ATOM 2898 N N . LYS A 1 369 ? -13.210 15.785 -14.287 1.00 85.69 369 LYS A N 1
ATOM 2899 C CA . LYS A 1 369 ? -12.142 15.567 -13.293 1.00 85.69 369 LYS A CA 1
ATOM 2900 C C . LYS A 1 369 ? -11.195 16.772 -13.211 1.00 85.69 369 LYS A C 1
ATOM 2902 O O . LYS A 1 369 ? -10.685 17.079 -12.138 1.00 85.69 369 LYS A O 1
ATOM 2907 N N . ILE A 1 370 ? -10.979 17.432 -14.349 1.00 84.94 370 ILE A N 1
ATOM 2908 C CA . ILE A 1 370 ? -10.150 18.624 -14.494 1.00 84.94 370 ILE A CA 1
ATOM 2909 C C . ILE A 1 370 ? -10.950 19.659 -15.282 1.00 84.94 370 ILE A C 1
ATOM 2911 O O . ILE A 1 370 ? -11.248 19.457 -16.459 1.00 84.94 370 ILE A O 1
ATOM 2915 N N . GLY A 1 371 ? -11.318 20.754 -14.620 1.00 87.25 371 GLY A N 1
ATOM 2916 C CA . GLY A 1 371 ? -11.972 21.902 -15.239 1.00 87.25 371 GLY A CA 1
ATOM 2917 C C . GLY A 1 371 ? -11.051 23.115 -15.318 1.00 87.25 371 GLY A C 1
ATOM 2918 O O . GLY A 1 371 ? -10.121 23.261 -14.527 1.00 87.25 371 GLY A O 1
ATOM 2919 N N . GLU A 1 372 ? -11.352 24.033 -16.237 1.00 91.44 372 GLU A N 1
ATOM 2920 C CA . GLU A 1 372 ? -10.633 25.308 -16.362 1.00 91.44 372 GLU A CA 1
ATOM 2921 C C . GLU A 1 372 ? -10.584 26.078 -15.035 1.00 91.44 372 GLU A C 1
ATOM 2923 O O . GLU A 1 372 ? -9.523 26.549 -14.626 1.00 91.44 372 GLU A O 1
ATOM 2928 N N . SER A 1 373 ? -11.719 26.166 -14.336 1.00 89.62 373 SER A N 1
ATOM 2929 C CA . SER A 1 373 ? -11.813 26.860 -13.050 1.00 89.62 373 SER A CA 1
ATOM 2930 C C . SER A 1 373 ? -10.911 26.238 -11.986 1.00 89.62 373 SER A C 1
ATOM 2932 O O . SER A 1 373 ? -10.292 26.965 -11.215 1.00 89.62 373 SER A O 1
ATOM 2934 N N . ASP A 1 374 ? -10.813 24.905 -11.959 1.00 87.50 374 ASP A N 1
ATOM 2935 C CA . ASP A 1 374 ? -9.991 24.180 -10.987 1.00 87.50 374 ASP A CA 1
ATOM 2936 C C . ASP A 1 374 ? -8.498 24.407 -11.266 1.00 87.50 374 ASP A C 1
ATOM 2938 O O . ASP A 1 374 ? -7.732 24.680 -10.341 1.00 87.50 374 ASP A O 1
ATOM 2942 N N . ILE A 1 375 ? -8.095 24.374 -12.544 1.00 89.81 375 ILE A N 1
ATOM 2943 C CA . ILE A 1 375 ? -6.719 24.664 -12.976 1.00 89.81 375 ILE A CA 1
ATOM 2944 C C . ILE A 1 375 ? -6.338 26.094 -12.592 1.00 89.81 375 ILE A C 1
ATOM 2946 O O . ILE A 1 375 ? -5.313 26.304 -11.947 1.00 89.81 375 ILE A O 1
ATOM 2950 N N . ARG A 1 376 ? -7.162 27.085 -12.958 1.00 91.44 376 ARG A N 1
ATOM 2951 C CA . ARG A 1 376 ? -6.876 28.501 -12.680 1.00 91.44 376 ARG A CA 1
ATOM 2952 C C . ARG A 1 376 ? -6.798 28.781 -11.182 1.00 91.44 376 ARG A C 1
ATOM 2954 O O . ARG A 1 376 ? -5.869 29.455 -10.747 1.00 91.44 376 ARG A O 1
ATOM 2961 N N . ALA A 1 377 ? -7.723 28.227 -10.395 1.00 89.69 377 ALA A N 1
ATOM 2962 C CA . ALA A 1 377 ? -7.690 28.346 -8.941 1.00 89.69 377 ALA A CA 1
ATOM 2963 C C . ALA A 1 377 ? -6.409 27.738 -8.355 1.00 89.69 377 ALA A C 1
ATOM 2965 O O . ALA A 1 377 ? -5.794 28.333 -7.473 1.00 89.69 377 ALA A O 1
ATOM 2966 N N . ARG A 1 378 ? -5.971 26.583 -8.869 1.00 86.56 378 ARG A N 1
ATOM 2967 C CA . ARG A 1 378 ? -4.736 25.943 -8.413 1.00 86.56 378 ARG A CA 1
ATOM 2968 C C . ARG A 1 378 ? -3.489 26.743 -8.790 1.00 86.56 378 ARG A C 1
ATOM 2970 O O . ARG A 1 378 ? -2.638 26.941 -7.933 1.00 86.56 378 ARG A O 1
ATOM 2977 N N . LEU A 1 379 ? -3.399 27.236 -10.027 1.00 88.19 379 LEU A N 1
ATOM 2978 C CA . LEU A 1 379 ? -2.286 28.079 -10.478 1.00 88.19 379 LEU A CA 1
ATOM 2979 C C . LEU A 1 379 ? -2.178 29.364 -9.650 1.00 88.19 379 LEU A C 1
ATOM 2981 O O . LEU A 1 379 ? -1.074 29.752 -9.296 1.00 88.19 379 LEU A O 1
ATOM 2985 N N . ALA A 1 380 ? -3.303 29.985 -9.289 1.00 87.69 380 ALA A N 1
ATOM 2986 C CA . ALA A 1 380 ? -3.302 31.183 -8.450 1.00 87.69 380 ALA A CA 1
ATOM 2987 C C . ALA A 1 380 ? -2.743 30.932 -7.036 1.00 87.69 380 ALA A C 1
ATOM 2989 O O . ALA A 1 380 ? -2.157 31.834 -6.443 1.00 87.69 380 ALA A O 1
ATOM 2990 N N . VAL A 1 381 ? -2.925 29.720 -6.497 1.00 85.06 381 VAL A N 1
ATOM 2991 C CA . VAL A 1 381 ? -2.399 29.324 -5.181 1.00 85.06 381 VAL A CA 1
ATOM 2992 C C . VAL A 1 381 ? -0.929 28.915 -5.268 1.00 85.06 381 VAL A C 1
ATOM 2994 O O . VAL A 1 381 ? -0.122 29.377 -4.466 1.00 85.06 381 VAL A O 1
ATOM 2997 N N . ASP A 1 382 ? -0.585 28.055 -6.227 1.00 81.62 382 ASP A N 1
ATOM 2998 C CA . ASP A 1 382 ? 0.749 27.451 -6.317 1.00 81.62 382 ASP A CA 1
ATOM 2999 C C . ASP A 1 382 ? 1.773 28.388 -6.987 1.00 81.62 382 ASP A C 1
ATOM 3001 O O . ASP A 1 382 ? 2.956 28.350 -6.656 1.00 81.62 382 ASP A O 1
ATOM 3005 N N . LEU A 1 383 ? 1.328 29.244 -7.915 1.00 85.38 383 LEU A N 1
ATOM 3006 C CA . LEU A 1 383 ? 2.153 30.175 -8.690 1.00 85.38 383 LEU A CA 1
ATOM 3007 C C . LEU A 1 383 ? 1.490 31.569 -8.774 1.00 85.38 383 LEU A C 1
ATOM 3009 O O . LEU A 1 383 ? 1.098 32.010 -9.857 1.00 85.38 383 LEU A O 1
ATOM 3013 N N . PRO A 1 384 ? 1.388 32.312 -7.657 1.00 83.50 384 PRO A N 1
ATOM 3014 C CA . PRO A 1 384 ? 0.686 33.601 -7.617 1.00 83.50 384 PRO A CA 1
ATOM 3015 C C . PRO A 1 384 ? 1.310 34.688 -8.514 1.00 83.50 384 PRO A C 1
ATOM 3017 O O . PRO A 1 384 ? 0.632 35.647 -8.867 1.00 83.50 384 PRO A O 1
ATOM 3020 N N . ALA A 1 385 ? 2.584 34.540 -8.895 1.00 86.38 385 ALA A N 1
ATOM 3021 C CA . ALA A 1 385 ? 3.316 35.460 -9.771 1.00 86.38 385 ALA A CA 1
ATOM 3022 C C . ALA A 1 385 ? 3.350 35.016 -11.252 1.00 86.38 385 ALA A C 1
ATOM 3024 O O . ALA A 1 385 ? 4.167 35.506 -12.027 1.00 86.38 385 ALA A O 1
ATOM 3025 N N . LEU A 1 386 ? 2.522 34.044 -11.650 1.00 85.19 386 LEU A N 1
ATOM 3026 C CA . LEU A 1 386 ? 2.499 33.531 -13.019 1.00 85.19 386 LEU A CA 1
ATOM 3027 C C . LEU A 1 386 ? 1.856 34.532 -13.991 1.00 85.19 386 LEU A C 1
ATOM 3029 O O . LEU A 1 386 ? 0.721 34.960 -13.792 1.00 85.19 386 LEU A O 1
ATOM 3033 N N . GLU A 1 387 ? 2.550 34.827 -15.092 1.00 87.62 387 GLU A N 1
ATOM 3034 C CA . GLU A 1 387 ? 2.036 35.685 -16.166 1.00 87.62 387 GLU A CA 1
ATOM 3035 C C . GLU A 1 387 ? 0.713 35.151 -16.759 1.00 87.62 387 GLU A C 1
ATOM 3037 O O . GLU A 1 387 ? 0.638 33.958 -17.093 1.00 87.62 387 GLU A O 1
ATOM 3042 N N . PRO A 1 388 ? -0.312 36.002 -16.986 1.00 88.69 388 PRO A N 1
ATOM 3043 C CA . PRO A 1 388 ? -1.622 35.568 -17.484 1.00 88.69 388 PRO A CA 1
ATOM 3044 C C . PRO A 1 388 ? -1.559 34.771 -18.791 1.00 88.69 388 PRO A C 1
ATOM 3046 O O . PRO A 1 388 ? -2.194 33.725 -18.910 1.00 88.69 388 PRO A O 1
ATOM 3049 N N . ALA A 1 389 ? -0.724 35.199 -19.744 1.00 88.88 389 ALA A N 1
ATOM 3050 C CA . ALA A 1 389 ? -0.553 34.500 -21.019 1.00 88.88 389 ALA A CA 1
ATOM 3051 C C . ALA A 1 389 ? 0.022 33.084 -20.838 1.00 88.88 389 ALA A C 1
ATOM 3053 O O . ALA A 1 389 ? -0.355 32.148 -21.549 1.00 88.88 389 ALA A O 1
ATOM 3054 N N . LYS A 1 390 ? 0.914 32.900 -19.855 1.00 86.06 390 LYS A N 1
ATOM 3055 C CA . LYS A 1 390 ? 1.464 31.583 -19.532 1.00 86.06 390 LYS A CA 1
ATOM 3056 C C . LYS A 1 390 ? 0.423 30.706 -18.832 1.00 86.06 390 LYS A C 1
ATOM 3058 O O . LYS A 1 390 ? 0.323 29.522 -19.150 1.00 86.06 390 LYS A O 1
ATOM 3063 N N . ALA A 1 391 ? -0.380 31.281 -17.936 1.00 87.44 391 ALA A N 1
ATOM 3064 C CA . ALA A 1 391 ? -1.506 30.581 -17.322 1.00 87.44 391 ALA A CA 1
ATOM 3065 C C . ALA A 1 391 ? -2.518 30.101 -18.379 1.00 87.44 391 ALA A C 1
ATOM 3067 O O . ALA A 1 391 ? -2.927 28.941 -18.347 1.00 87.44 391 ALA A O 1
ATOM 3068 N N . ASP A 1 392 ? -2.854 30.942 -19.362 1.00 90.69 392 ASP A N 1
ATOM 3069 C CA . ASP A 1 392 ? -3.749 30.580 -20.467 1.00 90.69 392 ASP A CA 1
ATOM 3070 C C . ASP A 1 392 ? -3.179 29.452 -21.336 1.00 90.69 392 ASP A C 1
ATOM 3072 O O . ASP A 1 392 ? -3.913 28.532 -21.710 1.00 90.69 392 ASP A O 1
ATOM 3076 N N . ARG A 1 393 ? -1.865 29.460 -21.606 1.00 88.38 393 ARG A N 1
ATOM 3077 C CA . ARG A 1 393 ? -1.188 28.357 -22.308 1.00 88.38 393 ARG A CA 1
ATOM 3078 C C . ARG A 1 393 ? -1.308 27.042 -21.534 1.00 88.38 393 ARG A C 1
ATOM 3080 O O . ARG A 1 393 ? -1.708 26.041 -22.126 1.00 88.38 393 ARG A O 1
ATOM 3087 N N . ILE A 1 394 ? -1.026 27.050 -20.227 1.00 87.94 394 ILE A N 1
ATOM 3088 C CA . ILE A 1 394 ? -1.128 25.858 -19.365 1.00 87.94 394 ILE A CA 1
ATOM 3089 C C . ILE A 1 394 ? -2.565 25.333 -19.336 1.00 87.94 394 ILE A C 1
ATOM 3091 O O . ILE A 1 394 ? -2.780 24.130 -19.484 1.00 87.94 394 ILE A O 1
ATOM 3095 N N . VAL A 1 395 ? -3.553 26.220 -19.183 1.00 90.19 395 VAL A N 1
ATOM 3096 C CA . VAL A 1 395 ? -4.978 25.861 -19.221 1.00 90.19 395 VAL A CA 1
ATOM 3097 C C . VAL A 1 395 ? -5.317 25.209 -20.559 1.00 90.19 395 VAL A C 1
ATOM 3099 O O . VAL A 1 395 ? -5.846 24.098 -20.574 1.00 90.19 395 VAL A O 1
ATOM 3102 N N . LYS A 1 396 ? -4.963 25.845 -21.683 1.00 89.31 396 LYS A N 1
ATOM 3103 C CA . LYS A 1 396 ? -5.252 25.323 -23.024 1.00 89.31 396 LYS A CA 1
ATOM 3104 C C . LYS A 1 396 ? -4.641 23.935 -23.234 1.00 89.31 396 LYS A C 1
ATOM 3106 O O . LYS A 1 396 ? -5.352 23.018 -23.631 1.00 89.31 396 LYS A O 1
ATOM 3111 N N . GLN A 1 397 ? -3.352 23.773 -22.943 1.00 87.81 397 GLN A N 1
ATOM 3112 C CA . GLN A 1 397 ? -2.636 22.503 -23.106 1.00 87.81 397 GLN A CA 1
ATOM 3113 C C . GLN A 1 397 ? -3.176 21.411 -22.166 1.00 87.81 397 GLN A C 1
ATOM 3115 O O . GLN A 1 397 ? -3.337 20.258 -22.568 1.00 87.81 397 GLN A O 1
ATOM 3120 N N . THR A 1 398 ? -3.534 21.763 -20.928 1.00 87.94 398 THR A N 1
ATOM 3121 C CA . THR A 1 398 ? -4.131 20.814 -19.977 1.00 87.94 398 THR A CA 1
ATOM 3122 C C . THR A 1 398 ? -5.496 20.329 -20.470 1.00 87.94 398 THR A C 1
ATOM 3124 O O . THR A 1 398 ? -5.759 19.130 -20.456 1.00 87.94 398 THR A O 1
ATOM 3127 N N . LEU A 1 399 ? -6.345 21.229 -20.976 1.00 88.75 399 LEU A N 1
ATOM 3128 C CA . LEU A 1 399 ? -7.690 20.901 -21.469 1.00 88.75 399 LEU A CA 1
ATOM 3129 C C . LEU A 1 399 ? -7.712 20.126 -22.799 1.00 88.75 399 LEU A C 1
ATOM 3131 O O . LEU A 1 399 ? -8.787 19.686 -23.219 1.00 88.75 399 LEU A O 1
ATOM 3135 N N . LEU A 1 400 ? -6.559 19.952 -23.459 1.00 89.06 400 LEU A N 1
ATOM 3136 C CA . LEU A 1 400 ? -6.410 19.007 -24.571 1.00 89.06 400 LEU A CA 1
ATOM 3137 C C . LEU A 1 400 ? -6.365 17.552 -24.094 1.00 89.06 400 LEU A C 1
ATOM 3139 O O . LEU A 1 400 ? -6.607 16.659 -24.898 1.00 89.06 400 LEU A O 1
ATOM 3143 N N . HIS A 1 401 ? -6.064 17.284 -22.823 1.00 88.38 401 HIS A N 1
ATOM 3144 C CA . HIS A 1 401 ? -6.021 15.920 -22.304 1.00 88.38 401 HIS A CA 1
ATOM 3145 C C . HIS A 1 401 ? -7.434 15.362 -22.070 1.00 88.38 401 HIS A C 1
ATOM 3147 O O . HIS A 1 401 ? -8.330 16.061 -21.602 1.00 88.38 401 HIS A O 1
ATOM 3153 N N . ARG A 1 402 ? -7.624 14.061 -22.324 1.00 82.31 402 ARG A N 1
ATOM 3154 C CA . ARG A 1 402 ? -8.886 13.324 -22.092 1.00 82.31 402 ARG A CA 1
ATOM 3155 C C . ARG A 1 402 ? -9.010 12.731 -20.690 1.00 82.31 402 ARG A C 1
ATOM 3157 O O . ARG A 1 402 ? -9.946 11.975 -20.422 1.00 82.31 402 ARG A O 1
ATOM 3164 N N . ASN A 1 403 ? -8.072 13.021 -19.792 1.00 85.06 403 ASN A N 1
ATOM 3165 C CA . ASN A 1 403 ? -8.039 12.438 -18.455 1.00 85.06 403 ASN A CA 1
ATOM 3166 C C . ASN A 1 403 ? -9.334 12.754 -17.688 1.00 85.06 403 ASN A C 1
ATOM 3168 O O . ASN A 1 403 ? -9.644 13.908 -17.396 1.00 85.06 403 ASN A O 1
ATOM 3172 N N . GLY A 1 404 ? -10.114 11.719 -17.375 1.00 76.00 404 GLY A N 1
ATOM 3173 C CA . GLY A 1 404 ? -11.391 11.888 -16.688 1.00 76.00 404 GLY A CA 1
ATOM 3174 C C . GLY A 1 404 ? -12.562 12.332 -17.574 1.00 76.00 404 GLY A C 1
ATOM 3175 O O . GLY A 1 404 ? -13.634 12.598 -17.033 1.00 76.00 404 GLY A O 1
ATOM 3176 N N . ALA A 1 405 ? -12.381 12.448 -18.897 1.00 75.69 405 ALA A N 1
ATOM 3177 C CA . ALA A 1 405 ? -13.420 12.931 -19.809 1.00 75.69 405 ALA A CA 1
ATOM 3178 C C . ALA A 1 405 ? -14.529 11.890 -20.023 1.00 75.69 405 ALA A C 1
ATOM 3180 O O . ALA A 1 405 ? -15.714 12.229 -19.936 1.00 75.69 405 ALA A O 1
ATOM 3181 N N . ASP A 1 406 ? -14.144 10.634 -20.285 1.00 76.00 406 ASP A N 1
ATOM 3182 C CA . ASP A 1 406 ? -15.057 9.512 -20.559 1.00 76.00 406 ASP A CA 1
ATOM 3183 C C . ASP A 1 406 ? -15.439 8.706 -19.323 1.00 76.00 406 ASP A C 1
ATOM 3185 O O . ASP A 1 406 ? -16.608 8.374 -19.133 1.00 76.00 406 ASP A O 1
ATOM 3189 N N . SER A 1 407 ? -14.462 8.478 -18.453 1.00 83.44 407 SER A N 1
ATOM 3190 C CA . SER A 1 407 ? -14.612 7.765 -17.191 1.00 83.44 407 SER A CA 1
ATOM 3191 C C . SER A 1 407 ? -13.770 8.441 -16.127 1.00 83.44 407 SER A C 1
ATOM 3193 O O . SER A 1 407 ? -12.688 8.950 -16.421 1.00 83.44 407 SER A O 1
ATOM 3195 N N . HIS A 1 408 ? -14.235 8.418 -14.881 1.00 89.56 408 HIS A N 1
ATOM 3196 C CA . HIS A 1 408 ? -13.412 8.853 -13.761 1.00 89.56 408 HIS A CA 1
ATOM 3197 C C . HIS A 1 408 ? -12.279 7.857 -13.528 1.00 89.56 408 HIS A C 1
ATOM 3199 O O . HIS A 1 408 ? -12.447 6.651 -13.700 1.00 89.56 408 HIS A O 1
ATOM 3205 N N . SER A 1 409 ? -11.111 8.359 -13.139 1.00 89.56 409 SER A N 1
ATOM 3206 C CA . SER A 1 409 ? -9.911 7.537 -13.045 1.00 89.56 409 SER A CA 1
ATOM 3207 C C . SER A 1 409 ? -9.019 7.941 -11.878 1.00 89.56 409 SER A C 1
ATOM 3209 O O . SER A 1 409 ? -8.926 9.125 -11.552 1.00 89.56 409 SER A O 1
ATOM 3211 N N . LEU A 1 410 ? -8.363 6.961 -11.258 1.00 93.12 410 LEU A N 1
ATOM 3212 C CA . LEU A 1 410 ? -7.404 7.132 -10.171 1.00 93.12 410 LEU A CA 1
ATOM 3213 C C . LEU A 1 410 ? -6.210 6.202 -10.375 1.00 93.12 410 LEU A C 1
ATOM 3215 O O . LEU A 1 410 ? -6.370 5.014 -10.654 1.00 93.12 410 LEU A O 1
ATOM 3219 N N . LEU A 1 411 ? -5.007 6.734 -10.182 1.00 92.50 411 LEU A N 1
ATOM 3220 C CA . LEU A 1 411 ? -3.772 5.958 -10.197 1.00 92.50 411 LEU A CA 1
ATOM 3221 C C . LEU A 1 411 ? -3.146 5.958 -8.804 1.00 92.50 411 LEU A C 1
ATOM 3223 O O . LEU A 1 411 ? -2.911 7.021 -8.227 1.00 92.50 411 LEU A O 1
ATOM 3227 N N . LEU A 1 412 ? -2.861 4.770 -8.277 1.00 93.56 412 LEU A N 1
ATOM 3228 C CA . LEU A 1 412 ? -2.242 4.570 -6.973 1.00 93.56 412 LEU A CA 1
ATOM 3229 C C . LEU A 1 412 ? -0.847 3.968 -7.158 1.00 93.56 412 LEU A C 1
ATOM 3231 O O . LEU A 1 412 ? -0.693 2.898 -7.756 1.00 93.56 412 LEU A O 1
ATOM 3235 N N . GLN A 1 413 ? 0.169 4.634 -6.609 1.00 91.81 413 GLN A N 1
ATOM 3236 C CA . GLN A 1 413 ? 1.531 4.111 -6.577 1.00 91.81 413 GLN A CA 1
ATOM 3237 C C . GLN A 1 413 ? 1.807 3.442 -5.226 1.00 91.81 413 GLN A C 1
ATOM 3239 O O . GLN A 1 413 ? 1.657 4.048 -4.168 1.00 91.81 413 GLN A O 1
ATOM 3244 N N . GLY A 1 414 ? 2.219 2.179 -5.241 1.00 89.69 414 GLY A N 1
ATOM 3245 C CA . GLY A 1 414 ? 2.542 1.429 -4.031 1.00 89.69 414 GLY A CA 1
ATOM 3246 C C . GLY A 1 414 ? 3.878 0.715 -4.149 1.00 89.69 414 GLY A C 1
ATOM 3247 O O . GLY A 1 414 ? 4.073 -0.083 -5.068 1.00 89.69 414 GLY A O 1
ATOM 3248 N N . ALA A 1 415 ? 4.763 0.947 -3.179 1.00 86.12 415 ALA A N 1
ATOM 3249 C CA . ALA A 1 415 ? 6.054 0.287 -3.057 1.00 86.12 415 ALA A CA 1
ATOM 3250 C C . ALA A 1 415 ? 5.932 -1.233 -3.230 1.00 86.12 415 ALA A C 1
ATOM 3252 O O . ALA A 1 415 ? 5.004 -1.885 -2.724 1.00 86.12 415 ALA A O 1
ATOM 3253 N N . ALA A 1 416 ? 6.906 -1.827 -3.917 1.00 76.19 416 ALA A N 1
ATOM 3254 C CA . ALA A 1 416 ? 6.974 -3.268 -4.070 1.00 76.19 416 ALA A CA 1
ATOM 3255 C C . ALA A 1 416 ? 7.156 -3.914 -2.688 1.00 76.19 416 ALA A C 1
ATOM 3257 O O . ALA A 1 416 ? 8.261 -3.951 -2.162 1.00 76.19 416 ALA A O 1
ATOM 3258 N N . GLY A 1 417 ? 6.089 -4.480 -2.115 1.00 72.44 417 GLY A N 1
ATOM 3259 C CA . GLY A 1 417 ? 6.096 -5.047 -0.752 1.00 72.44 417 GLY A CA 1
ATOM 3260 C C . GLY A 1 417 ? 5.102 -4.444 0.219 1.00 72.44 417 GLY A C 1
ATOM 3261 O O . GLY A 1 417 ? 4.934 -4.976 1.315 1.00 72.44 417 GLY A O 1
ATOM 3262 N N . LEU A 1 418 ? 4.371 -3.411 -0.206 1.00 80.38 418 LEU A N 1
ATOM 3263 C CA . LEU A 1 418 ? 3.265 -2.827 0.549 1.00 80.38 418 LEU A CA 1
ATOM 3264 C C . LEU A 1 418 ? 2.173 -3.852 0.904 1.00 80.38 418 LEU A C 1
ATOM 3266 O O . LEU A 1 418 ? 1.473 -3.673 1.891 1.00 80.38 418 LEU A O 1
ATOM 3270 N N . GLY A 1 419 ? 2.033 -4.934 0.131 1.00 76.69 419 GLY A N 1
ATOM 3271 C CA . GLY A 1 419 ? 0.910 -5.869 0.244 1.00 76.69 419 GLY A CA 1
ATOM 3272 C C . GLY A 1 419 ? -0.298 -5.419 -0.581 1.00 76.69 419 GLY A C 1
ATOM 3273 O O . GLY A 1 419 ? -1.421 -5.470 -0.093 1.00 76.69 419 GLY A O 1
ATOM 3274 N N . LYS A 1 420 ? -0.052 -4.974 -1.826 1.00 79.94 420 LYS A N 1
ATOM 3275 C CA . LYS A 1 420 ? -1.060 -4.466 -2.779 1.00 79.94 420 LYS A CA 1
ATOM 3276 C C . LYS A 1 420 ? -2.257 -5.408 -2.954 1.00 79.94 420 LYS A C 1
ATOM 3278 O O . LYS A 1 420 ? -3.378 -4.941 -3.061 1.00 79.94 420 LYS A O 1
ATOM 3283 N N . THR A 1 421 ? -2.023 -6.718 -2.876 1.00 75.38 421 THR A N 1
ATOM 3284 C CA . THR A 1 421 ? -3.060 -7.761 -2.863 1.00 75.38 421 THR A CA 1
ATOM 3285 C C . THR A 1 421 ? -4.206 -7.448 -1.900 1.00 75.38 421 THR A C 1
ATOM 3287 O O . THR A 1 421 ? -5.354 -7.406 -2.325 1.00 75.38 421 THR A O 1
ATOM 3290 N N . ASN A 1 422 ? -3.904 -7.162 -0.631 1.00 78.44 422 ASN A N 1
ATOM 3291 C CA . ASN A 1 422 ? -4.935 -6.908 0.373 1.00 78.44 422 ASN A CA 1
ATOM 3292 C C . ASN A 1 422 ? -5.661 -5.584 0.098 1.00 78.44 422 ASN A C 1
ATOM 3294 O O . ASN A 1 422 ? -6.880 -5.522 0.198 1.00 78.44 422 ASN A O 1
ATOM 3298 N N . VAL A 1 423 ? -4.917 -4.550 -0.318 1.00 85.19 423 VAL A N 1
ATOM 3299 C CA . VAL A 1 423 ? -5.481 -3.239 -0.685 1.00 85.19 423 VAL A CA 1
ATOM 3300 C C . VAL A 1 423 ? -6.502 -3.389 -1.812 1.00 85.19 423 VAL A C 1
ATOM 3302 O O . VAL A 1 423 ? -7.586 -2.832 -1.721 1.00 85.19 423 VAL A O 1
ATOM 3305 N N . ILE A 1 424 ? -6.186 -4.174 -2.841 1.00 84.12 424 ILE A N 1
ATOM 3306 C CA . ILE A 1 424 ? -7.066 -4.405 -3.990 1.00 84.12 424 ILE A CA 1
ATOM 3307 C C . ILE A 1 424 ? -8.354 -5.126 -3.585 1.00 84.12 424 ILE A C 1
ATOM 3309 O O . ILE A 1 424 ? -9.430 -4.722 -4.017 1.00 84.12 424 ILE A O 1
ATOM 3313 N N . VAL A 1 425 ? -8.257 -6.161 -2.744 1.00 80.00 425 VAL A N 1
ATOM 3314 C CA . VAL A 1 425 ? -9.433 -6.893 -2.242 1.00 80.00 425 VAL A CA 1
ATOM 3315 C C . VAL A 1 425 ? -10.332 -5.964 -1.430 1.00 80.00 425 VAL A C 1
ATOM 3317 O O . VAL A 1 425 ? -11.533 -5.888 -1.685 1.00 80.00 425 VAL A O 1
ATOM 3320 N N . TRP A 1 426 ? -9.753 -5.212 -0.489 1.00 86.62 426 TRP A N 1
ATOM 3321 C CA . TRP A 1 426 ? -10.506 -4.253 0.317 1.00 86.62 426 TRP A CA 1
ATOM 3322 C C . TRP A 1 426 ? -11.121 -3.145 -0.530 1.00 86.62 426 TRP A C 1
ATOM 3324 O O . TRP A 1 426 ? -12.255 -2.757 -0.274 1.00 86.62 426 TRP A O 1
ATOM 3334 N N . LEU A 1 427 ? -10.407 -2.662 -1.547 1.00 89.25 427 LEU A N 1
ATOM 3335 C CA . LEU A 1 427 ? -10.908 -1.645 -2.460 1.00 89.25 427 LEU A CA 1
ATOM 3336 C C . LEU A 1 427 ? -12.090 -2.165 -3.284 1.00 89.25 427 LEU A C 1
ATOM 3338 O O . LEU A 1 427 ? -13.112 -1.493 -3.348 1.00 89.25 427 LEU A O 1
ATOM 3342 N N . ALA A 1 428 ? -11.982 -3.361 -3.869 1.00 86.50 428 ALA A N 1
ATOM 3343 C CA . ALA A 1 428 ? -13.069 -3.963 -4.640 1.00 86.50 428 ALA A CA 1
ATOM 3344 C C . ALA A 1 428 ? -14.329 -4.161 -3.783 1.00 86.50 428 ALA A C 1
ATOM 3346 O O . ALA A 1 428 ? -15.430 -3.824 -4.216 1.00 86.50 428 ALA A O 1
ATOM 3347 N N . GLN A 1 429 ? -14.162 -4.634 -2.543 1.00 83.31 429 GLN A N 1
ATOM 3348 C CA . GLN A 1 429 ? -15.268 -4.783 -1.597 1.00 83.31 429 GLN A CA 1
ATOM 3349 C C . GLN A 1 429 ? -15.864 -3.426 -1.197 1.00 83.31 429 GLN A C 1
ATOM 3351 O O . GLN A 1 429 ? -17.077 -3.250 -1.237 1.00 83.31 429 GLN A O 1
ATOM 3356 N N . ALA A 1 430 ? -15.025 -2.446 -0.860 1.00 88.12 430 ALA A N 1
ATOM 3357 C CA . ALA A 1 430 ? -15.480 -1.121 -0.455 1.00 88.12 430 ALA A CA 1
ATOM 3358 C C . ALA A 1 430 ? -16.234 -0.398 -1.587 1.00 88.12 430 ALA A C 1
ATOM 3360 O O . ALA A 1 430 ? -17.235 0.262 -1.330 1.00 88.12 430 ALA A O 1
ATOM 3361 N N . ILE A 1 431 ? -15.798 -0.568 -2.839 1.00 90.25 431 ILE A N 1
ATOM 3362 C CA . ILE A 1 431 ? -16.499 -0.081 -4.036 1.00 90.25 431 ILE A CA 1
ATOM 3363 C C . ILE A 1 431 ? -17.842 -0.801 -4.217 1.00 90.25 431 ILE A C 1
ATOM 3365 O O . ILE A 1 431 ? -18.840 -0.152 -4.526 1.00 90.25 431 ILE A O 1
ATOM 3369 N N . ALA A 1 432 ? -17.887 -2.121 -4.015 1.00 86.12 432 ALA A N 1
ATOM 3370 C CA . ALA A 1 432 ? -19.120 -2.899 -4.125 1.00 86.12 432 ALA A CA 1
ATOM 3371 C C . ALA A 1 432 ? -20.161 -2.522 -3.056 1.00 86.12 432 ALA A C 1
ATOM 3373 O O . ALA A 1 432 ? -21.358 -2.540 -3.350 1.00 86.12 432 ALA A O 1
ATOM 3374 N N . ASP A 1 433 ? -19.717 -2.150 -1.855 1.00 85.44 433 ASP A N 1
ATOM 3375 C CA . ASP A 1 433 ? -20.584 -1.717 -0.753 1.00 85.44 433 ASP A CA 1
ATOM 3376 C C . ASP A 1 433 ? -20.948 -0.222 -0.824 1.00 85.44 433 ASP A C 1
ATOM 3378 O O . ASP A 1 433 ? -21.833 0.227 -0.092 1.00 85.44 433 ASP A O 1
ATOM 3382 N N . MET A 1 434 ? -20.300 0.554 -1.702 1.00 88.62 434 MET A N 1
ATOM 3383 C CA . MET A 1 434 ? -20.475 2.003 -1.781 1.00 88.62 434 MET A CA 1
ATOM 3384 C C . MET A 1 434 ? -21.878 2.377 -2.275 1.00 88.62 434 MET A C 1
ATOM 3386 O O . MET A 1 434 ? -22.261 2.069 -3.407 1.00 88.62 434 MET A O 1
ATOM 3390 N N . ALA A 1 435 ? -22.622 3.101 -1.441 1.00 86.69 435 ALA A N 1
ATOM 3391 C CA . ALA A 1 435 ? -23.876 3.738 -1.828 1.00 86.69 435 ALA A CA 1
ATOM 3392 C C . ALA A 1 435 ? -23.622 4.980 -2.703 1.00 86.69 435 ALA A C 1
ATOM 3394 O O . ALA A 1 435 ? -22.633 5.693 -2.517 1.00 86.69 435 ALA A O 1
ATOM 3395 N N . ASP A 1 436 ? -24.518 5.251 -3.653 1.00 86.81 436 ASP A N 1
ATOM 3396 C CA . ASP A 1 436 ? -24.485 6.476 -4.451 1.00 86.81 436 ASP A CA 1
ATOM 3397 C C . ASP A 1 436 ? -24.758 7.669 -3.521 1.00 86.81 436 ASP A C 1
ATOM 3399 O O . ASP A 1 436 ? -25.852 7.745 -2.950 1.00 86.81 436 ASP A O 1
ATOM 3403 N N . PRO A 1 437 ? -23.810 8.614 -3.362 1.00 78.88 437 PRO A N 1
ATOM 3404 C CA . PRO A 1 437 ? -23.954 9.730 -2.429 1.00 78.88 437 PRO A CA 1
ATOM 3405 C C . PRO A 1 437 ? -25.111 10.672 -2.792 1.00 78.88 437 PRO A C 1
ATOM 3407 O O . PRO A 1 437 ? -25.501 11.507 -1.980 1.00 78.88 437 PRO A O 1
ATOM 3410 N N . ARG A 1 438 ? -25.669 10.550 -4.002 1.00 81.12 438 ARG A N 1
ATOM 3411 C CA . ARG A 1 438 ? -26.811 11.337 -4.485 1.00 81.12 438 ARG A CA 1
ATOM 3412 C C . ARG A 1 438 ? -28.144 10.616 -4.288 1.00 81.12 438 ARG A C 1
ATOM 3414 O O . ARG A 1 438 ? -29.197 11.213 -4.504 1.00 81.12 438 ARG A O 1
ATOM 3421 N N . SER A 1 439 ? -28.122 9.333 -3.927 1.00 78.31 439 SER A N 1
ATOM 3422 C CA . SER A 1 439 ? -29.326 8.517 -3.775 1.00 78.31 439 SER A CA 1
ATOM 3423 C C . SER A 1 439 ? -29.901 8.617 -2.366 1.00 78.31 439 SER A C 1
ATOM 3425 O O . SER A 1 439 ? -29.231 8.327 -1.380 1.00 78.31 439 SER A O 1
ATOM 3427 N N . ALA A 1 440 ? -31.194 8.934 -2.271 1.00 65.81 440 ALA A N 1
ATOM 3428 C CA . ALA A 1 440 ? -31.923 8.937 -1.001 1.00 65.81 440 ALA A CA 1
ATOM 3429 C C . ALA A 1 440 ? -32.243 7.524 -0.464 1.00 65.81 440 ALA A C 1
ATOM 3431 O O . ALA A 1 440 ? -32.597 7.385 0.705 1.00 65.81 440 ALA A O 1
ATOM 3432 N N . ALA A 1 441 ? -32.136 6.486 -1.304 1.00 69.56 441 ALA A N 1
ATOM 3433 C CA . ALA A 1 441 ? -32.472 5.094 -0.979 1.00 69.56 441 ALA A CA 1
ATOM 3434 C C . ALA A 1 441 ? -31.229 4.188 -0.869 1.00 69.56 441 ALA A C 1
ATOM 3436 O O . ALA A 1 441 ? -31.324 2.988 -1.109 1.00 69.56 441 ALA A O 1
ATOM 3437 N N . ALA A 1 442 ? -30.055 4.776 -0.604 1.00 75.94 442 ALA A N 1
ATOM 3438 C CA . ALA A 1 442 ? -28.762 4.087 -0.537 1.00 75.94 442 ALA A CA 1
ATOM 3439 C C . ALA A 1 442 ? -28.481 3.162 -1.738 1.00 75.94 442 ALA A C 1
ATOM 3441 O O . ALA A 1 442 ? -27.798 2.152 -1.596 1.00 75.94 442 ALA A O 1
ATOM 3442 N N . ALA A 1 443 ? -29.004 3.479 -2.929 1.00 83.69 443 ALA A N 1
ATOM 3443 C CA . ALA A 1 443 ? -28.793 2.657 -4.120 1.00 83.69 443 ALA A CA 1
ATOM 3444 C C . ALA A 1 443 ? -27.286 2.458 -4.381 1.00 83.69 443 ALA A C 1
ATOM 3446 O O . ALA A 1 443 ? -26.510 3.374 -4.105 1.00 83.69 443 ALA A O 1
ATOM 3447 N N . PRO A 1 444 ? -26.852 1.299 -4.903 1.00 88.12 444 PRO A N 1
ATOM 3448 C CA . PRO A 1 444 ? -25.444 1.068 -5.213 1.00 88.12 444 PRO A CA 1
ATOM 3449 C C . PRO A 1 444 ? -24.877 2.149 -6.135 1.00 88.12 444 PRO A C 1
ATOM 3451 O O . PRO A 1 444 ? -25.489 2.467 -7.155 1.00 88.12 444 PRO A O 1
ATOM 3454 N N . LEU A 1 445 ? -23.686 2.674 -5.816 1.00 90.81 445 LEU A N 1
ATOM 3455 C CA . LEU A 1 445 ? -23.002 3.597 -6.721 1.00 90.81 445 LEU A CA 1
ATOM 3456 C C . LEU A 1 445 ? -22.602 2.874 -8.006 1.00 90.81 445 LEU A C 1
ATOM 3458 O O . LEU A 1 445 ? -22.863 3.380 -9.093 1.00 90.81 445 LEU A O 1
ATOM 3462 N N . PHE A 1 446 ? -22.002 1.692 -7.883 1.00 90.31 446 PHE A N 1
ATOM 3463 C CA . PHE A 1 446 ? -21.622 0.844 -9.011 1.00 90.31 446 PHE A CA 1
ATOM 3464 C C . PHE A 1 446 ? -22.488 -0.405 -9.048 1.00 90.31 446 PHE A C 1
ATOM 3466 O O . PHE A 1 446 ? -22.741 -1.019 -8.012 1.00 90.31 446 PHE A O 1
ATOM 3473 N N . ASP A 1 447 ? -22.908 -0.813 -10.239 1.00 86.25 447 ASP A N 1
ATOM 3474 C CA . ASP A 1 447 ? -23.623 -2.069 -10.452 1.00 86.25 447 ASP A CA 1
ATOM 3475 C C . ASP A 1 447 ? -22.672 -3.266 -10.310 1.00 86.25 447 ASP A C 1
ATOM 3477 O O . ASP A 1 447 ? -23.064 -4.300 -9.768 1.00 86.25 447 ASP A O 1
ATOM 3481 N N . LEU A 1 448 ? -21.415 -3.100 -10.746 1.00 85.19 448 LEU A N 1
ATOM 3482 C CA . LEU A 1 448 ? -20.376 -4.128 -10.707 1.00 85.19 448 LEU A CA 1
ATOM 3483 C C . LEU A 1 448 ? -18.976 -3.528 -10.496 1.00 85.19 448 LEU A C 1
ATOM 3485 O O . LEU A 1 448 ? -18.636 -2.497 -11.073 1.00 85.19 448 LEU A O 1
ATOM 3489 N N . CYS A 1 449 ? -18.134 -4.225 -9.734 1.00 88.38 449 CYS A N 1
ATOM 3490 C CA . CYS A 1 449 ? -16.690 -4.026 -9.689 1.00 88.38 449 CYS A CA 1
ATOM 3491 C C . CYS A 1 449 ? -15.975 -5.175 -10.419 1.00 88.38 449 CYS A C 1
ATOM 3493 O O . CYS A 1 449 ? -16.135 -6.340 -10.063 1.00 88.38 449 CYS A O 1
ATOM 3495 N N . VAL A 1 450 ? -15.147 -4.869 -11.412 1.00 84.25 450 VAL A N 1
ATOM 3496 C CA . VAL A 1 450 ? -14.330 -5.845 -12.140 1.00 84.25 450 VAL A CA 1
ATOM 3497 C C . VAL A 1 450 ? -12.873 -5.686 -11.720 1.00 84.25 450 VAL A C 1
ATOM 3499 O O . VAL A 1 450 ? -12.264 -4.637 -11.926 1.00 84.25 450 VAL A O 1
ATOM 3502 N N . LEU A 1 451 ? -12.311 -6.736 -11.129 1.00 84.25 451 LEU A N 1
ATOM 3503 C CA . LEU A 1 451 ? -10.905 -6.820 -10.767 1.00 84.25 451 LEU A CA 1
ATOM 3504 C C . LEU A 1 451 ? -10.117 -7.506 -11.886 1.00 84.25 451 LEU A C 1
ATOM 3506 O O . LEU A 1 451 ? -10.248 -8.711 -12.092 1.00 84.25 451 LEU A O 1
ATOM 3510 N N . LEU A 1 452 ? -9.257 -6.751 -12.563 1.00 79.06 452 LEU A N 1
ATOM 3511 C CA . LEU A 1 452 ? -8.358 -7.255 -13.596 1.00 79.06 452 LEU A CA 1
ATOM 3512 C C . LEU A 1 452 ? -6.979 -7.543 -12.997 1.00 79.06 452 LEU A C 1
ATOM 3514 O O . LEU A 1 452 ? -6.319 -6.659 -12.446 1.00 79.06 452 LEU A O 1
ATOM 3518 N N . THR A 1 453 ? -6.530 -8.792 -13.115 1.00 76.06 453 THR A N 1
ATOM 3519 C CA . THR A 1 453 ? -5.188 -9.201 -12.680 1.00 76.06 453 THR A CA 1
ATOM 3520 C C . THR A 1 453 ? -4.644 -10.352 -13.520 1.00 76.06 453 THR A C 1
ATOM 3522 O O . THR A 1 453 ? -5.384 -11.236 -13.947 1.00 76.06 453 THR A O 1
ATOM 3525 N N . ASP A 1 454 ? -3.328 -10.376 -13.734 1.00 66.94 454 ASP A N 1
ATOM 3526 C CA . ASP A 1 454 ? -2.622 -11.497 -14.364 1.00 66.94 454 ASP A CA 1
ATOM 3527 C C . ASP A 1 454 ? -2.159 -12.568 -13.352 1.00 66.94 454 ASP A C 1
ATOM 3529 O O . ASP A 1 454 ? -1.720 -13.658 -13.728 1.00 66.94 454 ASP A O 1
ATOM 3533 N N . ARG A 1 455 ? -2.255 -12.294 -12.044 1.00 66.50 455 ARG A N 1
ATOM 3534 C CA . ARG A 1 455 ? -1.673 -13.144 -10.998 1.00 66.50 455 ARG A CA 1
ATOM 3535 C C . ARG A 1 455 ? -2.634 -14.270 -10.632 1.00 66.50 455 ARG A C 1
ATOM 3537 O O . ARG A 1 455 ? -3.577 -14.070 -9.878 1.00 66.50 455 ARG A O 1
ATOM 3544 N N . THR A 1 456 ? -2.353 -15.494 -11.077 1.00 62.62 456 THR A N 1
ATOM 3545 C CA . THR A 1 456 ? -3.127 -16.696 -10.696 1.00 62.62 456 THR A CA 1
ATOM 3546 C C . THR A 1 456 ? -3.235 -16.884 -9.178 1.00 62.62 456 THR A C 1
ATOM 3548 O O . THR A 1 456 ? -4.301 -17.227 -8.679 1.00 62.62 456 THR A O 1
ATOM 3551 N N . GLU A 1 457 ? -2.167 -16.599 -8.424 1.00 58.31 457 GLU A N 1
ATOM 3552 C CA . GLU A 1 457 ? -2.208 -16.629 -6.953 1.00 58.31 457 GLU A CA 1
ATOM 3553 C C . GLU A 1 457 ? -3.117 -15.534 -6.373 1.00 58.31 457 GLU A C 1
ATOM 3555 O O . GLU A 1 457 ? -3.799 -15.777 -5.382 1.00 58.31 457 GLU A O 1
ATOM 3560 N N . LEU A 1 458 ? -3.168 -14.343 -6.988 1.00 62.56 458 LEU A N 1
ATOM 3561 C CA . LEU A 1 458 ? -4.093 -13.291 -6.557 1.00 62.56 458 LEU A CA 1
ATOM 3562 C C . LEU A 1 458 ? -5.536 -13.730 -6.793 1.00 62.56 458 LEU A C 1
ATOM 3564 O O . LEU A 1 458 ? -6.348 -13.577 -5.895 1.00 62.56 458 LEU A O 1
ATOM 3568 N N . ARG A 1 459 ? -5.834 -14.332 -7.948 1.00 65.25 459 ARG A N 1
ATOM 3569 C CA . ARG A 1 459 ? -7.179 -14.831 -8.277 1.00 65.25 459 ARG A CA 1
ATOM 3570 C C . ARG A 1 459 ? -7.681 -15.852 -7.250 1.00 65.25 459 ARG A C 1
ATOM 3572 O O . ARG A 1 459 ? -8.748 -15.648 -6.676 1.00 65.25 459 ARG A O 1
ATOM 3579 N N . LYS A 1 460 ? -6.860 -16.861 -6.921 1.00 61.19 460 LYS A N 1
ATOM 3580 C CA . LYS A 1 460 ? -7.162 -17.854 -5.869 1.00 61.19 460 LYS A CA 1
ATOM 3581 C C . LYS A 1 460 ? -7.370 -17.199 -4.493 1.00 61.19 460 LYS A C 1
ATOM 3583 O O . LYS A 1 460 ? -8.326 -17.520 -3.794 1.00 61.19 460 LYS A O 1
ATOM 3588 N N . ASN A 1 461 ? -6.511 -16.245 -4.125 1.00 58.34 461 ASN A N 1
ATOM 3589 C CA . ASN A 1 461 ? -6.575 -15.580 -2.822 1.00 58.34 461 ASN A CA 1
ATOM 3590 C C . ASN A 1 461 ? -7.746 -14.593 -2.700 1.00 58.34 461 ASN A C 1
ATOM 3592 O O . ASN A 1 461 ? -8.327 -14.503 -1.627 1.00 58.34 461 ASN A O 1
ATOM 3596 N N . VAL A 1 462 ? -8.119 -13.870 -3.763 1.00 63.97 462 VAL A N 1
ATOM 3597 C CA . VAL A 1 462 ? -9.198 -12.864 -3.728 1.00 63.97 462 VAL A CA 1
ATOM 3598 C C . VAL A 1 462 ? -10.532 -13.516 -3.390 1.00 63.97 462 VAL A C 1
ATOM 3600 O O . VAL A 1 462 ? -11.229 -13.015 -2.516 1.00 63.97 462 VAL A O 1
ATOM 3603 N N . ALA A 1 463 ? -10.884 -14.632 -4.034 1.00 60.22 463 ALA A N 1
ATOM 3604 C CA . ALA A 1 463 ? -12.149 -15.315 -3.766 1.00 60.22 463 ALA A CA 1
ATOM 3605 C C . ALA A 1 463 ? -12.208 -15.871 -2.329 1.00 60.22 463 ALA A C 1
ATOM 3607 O O . ALA A 1 463 ? -13.215 -15.710 -1.636 1.00 60.22 463 ALA A O 1
ATOM 3608 N N . GLU A 1 464 ? -11.115 -16.472 -1.845 1.00 65.62 464 GLU A N 1
ATOM 3609 C CA . GLU A 1 464 ? -11.029 -16.964 -0.465 1.00 65.62 464 GLU A CA 1
ATOM 3610 C C . GLU A 1 464 ? -11.058 -15.839 0.576 1.00 65.62 464 GLU A C 1
ATOM 3612 O O . GLU A 1 464 ? -11.727 -15.964 1.602 1.00 65.62 464 GLU A O 1
ATOM 3617 N N . GLU A 1 465 ? -10.312 -14.757 0.344 1.00 63.28 465 GLU A N 1
ATOM 3618 C CA . GLU A 1 465 ? -10.174 -13.632 1.271 1.00 63.28 465 GLU A CA 1
ATOM 3619 C C . GLU A 1 465 ? -11.456 -12.790 1.286 1.00 63.28 465 GLU A C 1
ATOM 3621 O O . GLU A 1 465 ? -11.945 -12.465 2.365 1.00 63.28 465 GLU A O 1
ATOM 3626 N N . ALA A 1 466 ? -12.092 -12.568 0.131 1.00 60.22 466 ALA A N 1
ATOM 3627 C CA . ALA A 1 466 ? -13.426 -11.976 0.055 1.00 60.22 466 ALA A CA 1
ATOM 3628 C C . ALA A 1 466 ? -14.477 -12.841 0.764 1.00 60.22 466 ALA A C 1
ATOM 3630 O O . ALA A 1 466 ? -15.264 -12.324 1.546 1.00 60.22 466 ALA A O 1
ATOM 3631 N N . GLY A 1 467 ? -14.430 -14.169 0.612 1.00 58.19 467 GLY A N 1
ATOM 3632 C CA . GLY A 1 467 ? -15.324 -15.079 1.332 1.00 58.19 467 GLY A CA 1
ATOM 3633 C C . GLY A 1 467 ? -15.193 -15.037 2.865 1.00 58.19 467 GLY A C 1
ATOM 3634 O O . GLY A 1 467 ? -16.098 -15.510 3.556 1.00 58.19 467 GLY A O 1
ATOM 3635 N N . ARG A 1 468 ? -14.092 -14.489 3.404 1.00 62.38 468 ARG A N 1
ATOM 3636 C CA . ARG A 1 468 ? -13.869 -14.265 4.847 1.00 62.38 468 ARG A CA 1
ATOM 3637 C C . ARG A 1 468 ? -14.328 -12.876 5.311 1.00 62.38 468 ARG A C 1
ATOM 3639 O O . ARG A 1 468 ? -14.598 -12.697 6.494 1.00 62.38 468 ARG A O 1
ATOM 3646 N N . LEU A 1 469 ? -14.436 -11.907 4.404 1.00 62.22 469 LEU A N 1
ATOM 3647 C CA . LEU A 1 469 ? -14.863 -10.538 4.695 1.00 62.22 469 LEU A CA 1
ATOM 3648 C C . LEU A 1 469 ? -16.400 -10.458 4.654 1.00 62.22 469 LEU A C 1
ATOM 3650 O O . LEU A 1 469 ? -17.009 -10.680 3.617 1.00 62.22 469 LEU A O 1
ATOM 3654 N N . ARG A 1 470 ? -17.048 -10.178 5.795 1.00 60.97 470 ARG A N 1
ATOM 3655 C CA . ARG A 1 470 ? -18.520 -10.019 5.941 1.00 60.97 470 ARG A CA 1
ATOM 3656 C C . ARG A 1 470 ? -19.405 -11.097 5.267 1.00 60.97 470 ARG A C 1
ATOM 3658 O O . ARG A 1 470 ? -20.540 -10.806 4.898 1.00 60.97 470 ARG A O 1
ATOM 3665 N N . ALA A 1 471 ? -18.918 -12.336 5.128 1.00 50.12 471 ALA A N 1
ATOM 3666 C CA . ALA A 1 471 ? -19.643 -13.482 4.556 1.00 50.12 471 ALA A CA 1
ATOM 3667 C C . ALA A 1 471 ? -20.156 -13.300 3.103 1.00 50.12 471 ALA A C 1
ATOM 3669 O O . ALA A 1 471 ? -21.149 -13.908 2.707 1.00 50.12 471 ALA A O 1
ATOM 3670 N N . THR A 1 472 ? -19.455 -12.534 2.260 1.00 53.44 472 THR A N 1
ATOM 3671 C CA . THR A 1 472 ? -19.831 -12.259 0.856 1.00 53.44 472 THR A CA 1
ATOM 3672 C C . THR A 1 472 ? -19.460 -13.374 -0.136 1.00 53.44 472 THR A C 1
ATOM 3674 O O . THR A 1 472 ? -19.219 -13.114 -1.315 1.00 53.44 472 THR A O 1
ATOM 3677 N N . LYS A 1 473 ? -19.473 -14.649 0.289 1.00 49.12 473 LYS A N 1
ATOM 3678 C CA . LYS A 1 473 ? -19.107 -15.807 -0.561 1.00 49.12 473 LYS A CA 1
ATOM 3679 C C . LYS A 1 473 ? -19.895 -15.911 -1.879 1.00 49.12 473 LYS A C 1
ATOM 3681 O O . LYS A 1 473 ? -19.413 -16.561 -2.796 1.00 49.12 473 LYS A O 1
ATOM 3686 N N . GLY A 1 474 ? -21.071 -15.284 -1.985 1.00 55.78 474 GLY A N 1
ATOM 3687 C CA . GLY A 1 474 ? -21.884 -15.245 -3.212 1.00 55.78 474 GLY A CA 1
ATOM 3688 C C . GLY A 1 474 ? -21.696 -14.005 -4.098 1.00 55.78 474 GLY A C 1
ATOM 3689 O O . GLY A 1 474 ? -22.339 -13.912 -5.138 1.00 55.78 474 GLY A O 1
ATOM 3690 N N . ILE A 1 475 ? -20.866 -13.038 -3.691 1.00 62.19 475 ILE A N 1
ATOM 3691 C CA . ILE A 1 475 ? -20.715 -11.744 -4.380 1.00 62.19 475 ILE A CA 1
ATOM 3692 C C . ILE A 1 475 ? -19.522 -11.736 -5.345 1.00 62.19 475 ILE A C 1
ATOM 3694 O O . ILE A 1 475 ? -19.522 -10.943 -6.291 1.00 62.19 475 ILE A O 1
ATOM 3698 N N . VAL A 1 476 ? -18.532 -12.609 -5.116 1.00 69.62 476 VAL A N 1
ATOM 3699 C CA . VAL A 1 476 ? -17.297 -12.692 -5.906 1.00 69.62 476 VAL A CA 1
ATOM 3700 C C . VAL A 1 476 ? -17.325 -13.895 -6.840 1.00 69.62 476 VAL A C 1
ATOM 3702 O O . VAL A 1 476 ? -17.438 -15.030 -6.382 1.00 69.62 476 VAL A O 1
ATOM 3705 N N . VAL A 1 477 ? -17.173 -13.653 -8.141 1.00 74.56 477 VAL A N 1
ATOM 3706 C CA . VAL A 1 477 ? -17.113 -14.702 -9.173 1.00 74.56 477 VAL A CA 1
ATOM 3707 C C . VAL A 1 477 ? -15.799 -14.592 -9.946 1.00 74.56 477 VAL A C 1
ATOM 3709 O O . VAL A 1 477 ? -15.371 -13.490 -10.282 1.00 74.56 477 VAL A O 1
ATOM 3712 N N . GLU A 1 478 ? -15.147 -15.720 -10.237 1.00 76.88 478 GLU A N 1
ATOM 3713 C CA . GLU A 1 478 ? -14.030 -15.758 -11.191 1.00 76.88 478 GLU A CA 1
ATOM 3714 C C . GLU A 1 478 ? -14.571 -16.025 -12.600 1.00 76.88 478 GLU A C 1
ATOM 3716 O O . GLU A 1 478 ? -15.357 -16.952 -12.806 1.00 76.88 478 GLU A O 1
ATOM 3721 N N . ALA A 1 479 ? -14.141 -15.218 -13.570 1.00 75.75 479 ALA A N 1
ATOM 3722 C CA . ALA A 1 479 ? -14.494 -15.389 -14.973 1.00 75.75 479 ALA A CA 1
ATOM 3723 C C . ALA A 1 479 ? -13.233 -15.508 -15.840 1.00 75.75 479 ALA A C 1
ATOM 3725 O O . ALA A 1 479 ? -12.356 -14.641 -15.842 1.00 75.75 479 ALA A O 1
ATOM 3726 N N . GLU A 1 480 ? -13.162 -16.590 -16.615 1.00 76.06 480 GLU A N 1
ATOM 3727 C CA . GLU A 1 480 ? -12.092 -16.858 -17.579 1.00 76.06 480 GLU A CA 1
ATOM 3728 C C . GLU A 1 480 ? -12.552 -16.754 -19.042 1.00 76.06 480 GLU A C 1
ATOM 3730 O O . GLU A 1 480 ? -11.712 -16.768 -19.940 1.00 76.06 480 GLU A O 1
ATOM 3735 N N . THR A 1 481 ? -13.863 -16.644 -19.281 1.00 77.19 481 THR A N 1
ATOM 3736 C CA . THR A 1 481 ? -14.485 -16.505 -20.610 1.00 77.19 481 THR A CA 1
ATOM 3737 C C . THR A 1 481 ? -15.543 -15.395 -20.626 1.00 77.19 481 THR A C 1
ATOM 3739 O O . THR A 1 481 ? -16.115 -15.073 -19.581 1.00 77.19 481 THR A O 1
ATOM 3742 N N . PHE A 1 482 ? -15.856 -14.839 -21.805 1.00 77.88 482 PHE A N 1
ATOM 3743 C CA . PHE A 1 482 ? -16.938 -13.851 -21.963 1.00 77.88 482 PHE A CA 1
ATOM 3744 C C . PHE A 1 482 ? -18.295 -14.390 -21.482 1.00 77.88 482 PHE A C 1
ATOM 3746 O O . PHE A 1 482 ? -19.004 -13.691 -20.766 1.00 77.88 482 PHE A O 1
ATOM 3753 N N . ALA A 1 483 ? -18.601 -15.666 -21.738 1.00 80.38 483 ALA A N 1
ATOM 3754 C CA . ALA A 1 483 ? -19.836 -16.297 -21.267 1.00 80.38 483 ALA A CA 1
ATOM 3755 C C . ALA A 1 483 ? -19.948 -16.337 -19.730 1.00 80.38 483 ALA A C 1
ATOM 3757 O O . ALA A 1 483 ? -21.014 -16.068 -19.178 1.00 80.38 483 ALA A O 1
ATOM 3758 N N . GLN A 1 484 ? -18.849 -16.637 -19.026 1.00 82.38 484 GLN A N 1
ATOM 3759 C CA . GLN A 1 484 ? -18.815 -16.603 -17.557 1.00 82.38 484 GLN A CA 1
ATOM 3760 C C . GLN A 1 484 ? -18.959 -15.176 -17.021 1.00 82.38 484 GLN A C 1
ATOM 3762 O O . GLN A 1 484 ? -19.653 -14.965 -16.028 1.00 82.38 484 GLN A O 1
ATOM 3767 N N . LEU A 1 485 ? -18.339 -14.197 -17.686 1.00 80.12 485 LEU A N 1
ATOM 3768 C CA . LEU A 1 485 ? -18.482 -12.787 -17.329 1.00 80.12 485 LEU A CA 1
ATOM 3769 C C . LEU A 1 485 ? -19.928 -12.302 -17.522 1.00 80.12 485 LEU A C 1
ATOM 3771 O O . LEU A 1 485 ? -20.459 -11.635 -16.636 1.00 80.12 485 LEU A O 1
ATOM 3775 N N . ARG A 1 486 ? -20.584 -12.682 -18.627 1.00 82.88 486 ARG A N 1
ATOM 3776 C CA . ARG A 1 486 ? -22.006 -12.399 -18.873 1.00 82.88 486 ARG A CA 1
ATOM 3777 C C . ARG A 1 486 ? -22.889 -13.005 -17.787 1.00 82.88 486 ARG A C 1
ATOM 3779 O O . ARG A 1 486 ? -23.655 -12.277 -17.167 1.00 82.88 486 ARG A O 1
ATOM 3786 N N . GLY A 1 487 ? -22.706 -14.289 -17.471 1.00 82.31 487 GLY A N 1
ATOM 3787 C CA . GLY A 1 487 ? -23.458 -14.942 -16.395 1.00 82.31 487 GLY A CA 1
ATOM 3788 C C . GLY A 1 487 ? -23.259 -14.270 -15.029 1.00 82.31 487 GLY A C 1
ATOM 3789 O O . GLY A 1 487 ? -24.207 -14.135 -14.259 1.00 82.31 487 GLY A O 1
ATOM 3790 N N . ALA A 1 488 ? -22.049 -13.778 -14.738 1.00 78.19 488 ALA A N 1
ATOM 3791 C CA . ALA A 1 488 ? -21.786 -13.013 -13.521 1.00 78.19 488 ALA A CA 1
ATOM 3792 C C . ALA A 1 488 ? -22.494 -11.645 -13.521 1.00 78.19 488 ALA A C 1
ATOM 3794 O O . ALA A 1 488 ? -23.024 -11.236 -12.490 1.00 78.19 488 ALA A O 1
ATOM 3795 N N . LEU A 1 489 ? -22.533 -10.957 -14.667 1.00 76.75 489 LEU A N 1
ATOM 3796 C CA . LEU A 1 489 ? -23.234 -9.683 -14.836 1.00 76.75 489 LEU A CA 1
ATOM 3797 C C . LEU A 1 489 ? -24.761 -9.821 -14.781 1.00 76.75 489 LEU A C 1
ATOM 3799 O O . LEU A 1 489 ? -25.423 -8.875 -14.360 1.00 76.75 489 LEU A O 1
ATOM 3803 N N . GLU A 1 490 ? -25.330 -10.938 -15.224 1.00 81.81 490 GLU A N 1
ATOM 3804 C CA . GLU A 1 490 ? -26.773 -11.216 -15.142 1.00 81.81 490 GLU A CA 1
ATOM 3805 C C . GLU A 1 490 ? -27.202 -11.659 -13.736 1.00 81.81 490 GLU A C 1
ATOM 3807 O O . GLU A 1 490 ? -28.338 -11.423 -13.327 1.00 81.81 490 GLU A O 1
ATOM 3812 N N . GLY A 1 491 ? -26.286 -12.282 -12.990 1.00 76.62 491 GLY A N 1
ATOM 3813 C CA . GLY A 1 491 ? -26.505 -12.726 -11.619 1.00 76.62 491 GLY A CA 1
ATOM 3814 C C . GLY A 1 491 ? -26.429 -11.612 -10.568 1.00 76.62 491 GLY A C 1
ATOM 3815 O O . GLY A 1 491 ? -26.407 -10.417 -10.854 1.00 76.62 491 GLY A O 1
ATOM 3816 N N . SER A 1 492 ? -26.357 -12.023 -9.300 1.00 75.56 492 SER A N 1
ATOM 3817 C CA . SER A 1 492 ? -26.248 -11.130 -8.137 1.00 75.56 492 SER A CA 1
ATOM 3818 C C . SER A 1 492 ? -24.803 -10.771 -7.759 1.00 75.56 492 SER A C 1
ATOM 3820 O O . SER A 1 492 ? -24.570 -10.242 -6.670 1.00 75.56 492 SER A O 1
ATOM 3822 N N . ALA A 1 493 ? -23.818 -11.106 -8.600 1.00 79.75 493 ALA A N 1
ATOM 3823 C CA . ALA A 1 493 ? -22.416 -10.821 -8.313 1.00 79.75 493 ALA A CA 1
ATOM 3824 C C . ALA A 1 493 ? -22.171 -9.305 -8.328 1.00 79.75 493 ALA A C 1
ATOM 3826 O O . ALA A 1 493 ? -22.667 -8.591 -9.197 1.00 79.75 493 ALA A O 1
ATOM 3827 N N . ARG A 1 494 ? -21.385 -8.809 -7.366 1.00 83.44 494 ARG A N 1
ATOM 3828 C CA . ARG A 1 494 ? -20.982 -7.388 -7.301 1.00 83.44 494 ARG A CA 1
ATOM 3829 C C . ARG A 1 494 ? -19.492 -7.208 -7.546 1.00 83.44 494 ARG A C 1
ATOM 3831 O O . ARG A 1 494 ? -19.069 -6.100 -7.856 1.00 83.44 494 ARG A O 1
ATOM 3838 N N . VAL A 1 495 ? -18.706 -8.279 -7.428 1.00 84.88 495 VAL A N 1
ATOM 3839 C CA . VAL A 1 495 ? -17.275 -8.288 -7.729 1.00 84.88 495 VAL A CA 1
ATOM 3840 C C . VAL A 1 495 ? -16.976 -9.446 -8.677 1.00 84.88 495 VAL A C 1
ATOM 3842 O O . VAL A 1 495 ? -17.339 -10.587 -8.408 1.00 84.88 495 VAL A O 1
ATOM 3845 N N . VAL A 1 496 ? -16.287 -9.180 -9.782 1.00 82.31 496 VAL A N 1
ATOM 3846 C CA . VAL A 1 496 ? -15.853 -10.222 -10.723 1.00 82.31 496 VAL A CA 1
ATOM 3847 C C . VAL A 1 496 ? -14.351 -10.135 -10.911 1.00 82.31 496 VAL A C 1
ATOM 3849 O O . VAL A 1 496 ? -13.825 -9.071 -11.222 1.00 82.31 496 VAL A O 1
ATOM 3852 N N . VAL A 1 497 ? -13.652 -11.251 -10.723 1.00 81.56 497 VAL A N 1
ATOM 3853 C CA . VAL A 1 497 ? -12.208 -11.344 -10.943 1.00 81.56 497 VAL A CA 1
ATOM 3854 C C . VAL A 1 497 ? -11.957 -11.901 -12.337 1.00 81.56 497 VAL A C 1
ATOM 3856 O O . VAL A 1 497 ? -12.418 -12.993 -12.668 1.00 81.56 497 VAL A O 1
ATOM 3859 N N . VAL A 1 498 ? -11.219 -11.149 -13.149 1.00 78.81 498 VAL A N 1
ATOM 3860 C CA . VAL A 1 498 ? -10.978 -11.440 -14.563 1.00 78.81 498 VAL A CA 1
ATOM 3861 C C . VAL A 1 498 ? -9.478 -11.509 -14.8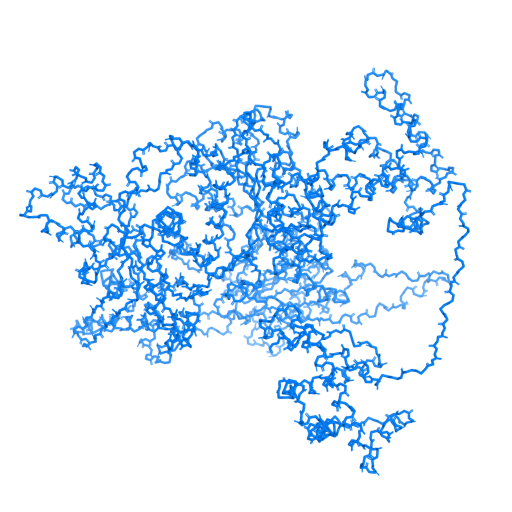35 1.00 78.81 498 VAL A C 1
ATOM 3863 O O . VAL A 1 498 ? -8.693 -10.672 -14.381 1.00 78.81 498 VAL A O 1
ATOM 3866 N N . ASN A 1 499 ? -9.068 -12.518 -15.606 1.00 74.44 499 ASN A N 1
ATOM 3867 C CA . ASN A 1 499 ? -7.691 -12.635 -16.076 1.00 74.44 499 ASN A CA 1
ATOM 3868 C C . ASN A 1 499 ? -7.450 -11.727 -17.289 1.00 74.44 499 ASN A C 1
ATOM 3870 O O . ASN A 1 499 ? -7.965 -12.003 -18.369 1.00 74.44 499 ASN A O 1
ATOM 3874 N N . ILE A 1 500 ? -6.598 -10.711 -17.147 1.00 69.19 500 ILE A N 1
ATOM 3875 C CA . ILE A 1 500 ? -6.329 -9.739 -18.221 1.00 69.19 500 ILE A CA 1
ATOM 3876 C C . ILE A 1 500 ? -5.806 -10.381 -19.522 1.00 69.19 500 ILE A C 1
ATOM 3878 O O . ILE A 1 500 ? -6.115 -9.910 -20.611 1.00 69.19 500 ILE A O 1
ATOM 3882 N N . GLN A 1 501 ? -5.081 -11.505 -19.445 1.00 64.00 501 GLN A N 1
ATOM 3883 C CA . GLN A 1 501 ? -4.514 -12.177 -20.626 1.00 64.00 501 GLN A CA 1
ATOM 3884 C C . GLN A 1 501 ? -5.564 -12.894 -21.484 1.00 64.00 501 GLN A C 1
ATOM 3886 O O . GLN A 1 501 ? -5.338 -13.117 -22.672 1.00 64.00 501 GLN A O 1
ATOM 3891 N N . LYS A 1 502 ? -6.698 -13.288 -20.892 1.00 66.81 502 LYS A N 1
ATOM 3892 C CA . LYS A 1 502 ? -7.755 -14.044 -21.582 1.00 66.81 502 LYS A CA 1
ATOM 3893 C C . LYS A 1 502 ? -8.819 -13.139 -22.224 1.00 66.81 502 LYS A C 1
ATOM 3895 O O . LYS A 1 502 ? -9.655 -13.645 -22.963 1.00 66.81 502 LYS A O 1
ATOM 3900 N N . PHE A 1 503 ? -8.767 -11.823 -21.991 1.00 67.88 503 PHE A N 1
ATOM 3901 C CA . PHE A 1 503 ? -9.794 -10.859 -22.416 1.00 67.88 503 PHE A CA 1
ATOM 3902 C C . PHE A 1 503 ? -9.218 -9.622 -23.148 1.00 67.88 503 PHE A C 1
ATOM 3904 O O . PHE A 1 503 ? -9.433 -8.499 -22.698 1.00 67.88 503 PHE A O 1
ATOM 3911 N N . PRO A 1 504 ? -8.479 -9.769 -24.266 1.00 54.53 504 PRO A N 1
ATOM 3912 C CA . PRO A 1 504 ? -7.656 -8.666 -24.768 1.00 54.53 504 PRO A CA 1
ATOM 3913 C C . PRO A 1 504 ? -8.351 -7.620 -25.671 1.00 54.53 504 PRO A C 1
ATOM 3915 O O . PRO A 1 504 ? -7.658 -6.725 -26.125 1.00 54.53 504 PRO A O 1
ATOM 3918 N N . SER A 1 505 ? -9.660 -7.671 -25.978 1.00 6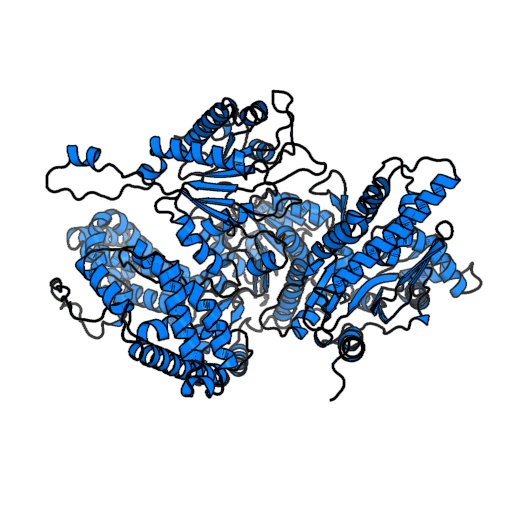1.00 505 SER A N 1
ATOM 3919 C CA . SER A 1 505 ? -10.317 -6.579 -26.749 1.00 61.00 505 SER A CA 1
ATOM 3920 C C . SER A 1 505 ? -11.853 -6.578 -26.674 1.00 61.00 505 SER A C 1
ATOM 3922 O O . SER A 1 505 ? -12.486 -7.633 -26.639 1.00 61.00 505 SER A O 1
ATOM 3924 N N . ILE A 1 506 ? -12.464 -5.386 -26.715 1.00 55.25 506 ILE A N 1
ATOM 3925 C CA . ILE A 1 506 ? -13.906 -5.181 -26.938 1.00 55.25 506 ILE A CA 1
ATOM 3926 C C . ILE A 1 506 ? -14.314 -5.511 -28.353 1.00 55.25 506 ILE A C 1
ATOM 3928 O O . ILE A 1 506 ? -15.422 -5.981 -28.540 1.00 55.25 506 ILE A O 1
ATOM 3932 N N . GLN A 1 507 ? -13.471 -5.278 -29.359 1.00 57.38 507 GLN A N 1
ATOM 3933 C CA . GLN A 1 507 ? -13.862 -5.606 -30.733 1.00 57.38 507 GLN A CA 1
ATOM 3934 C C . GLN A 1 507 ? -14.187 -7.098 -30.875 1.00 57.38 507 GLN A C 1
ATOM 3936 O O . GLN A 1 507 ? -15.186 -7.433 -31.504 1.00 57.38 507 GLN A O 1
ATOM 3941 N N . ARG A 1 508 ? -13.417 -7.969 -30.201 1.00 62.75 508 ARG A N 1
ATOM 3942 C CA . ARG A 1 508 ? -13.763 -9.390 -30.054 1.00 62.75 508 ARG A CA 1
ATOM 3943 C C . ARG A 1 508 ? -14.986 -9.609 -29.168 1.00 62.75 508 ARG A C 1
ATOM 3945 O O . ARG A 1 508 ? -15.826 -10.420 -29.505 1.00 62.75 508 ARG A O 1
ATOM 3952 N N . LEU A 1 509 ? -15.143 -8.867 -28.071 1.00 64.56 509 LEU A N 1
ATOM 3953 C CA . LEU A 1 509 ? -16.345 -8.959 -27.226 1.00 64.56 509 LEU A CA 1
ATOM 3954 C C . LEU A 1 509 ? -17.630 -8.614 -28.006 1.00 64.56 509 LEU A C 1
ATOM 3956 O O . LEU A 1 509 ? -18.615 -9.326 -27.895 1.00 64.56 509 LEU A O 1
ATOM 3960 N N . ALA A 1 510 ? -17.618 -7.564 -28.826 1.00 62.16 510 ALA A N 1
ATOM 3961 C CA . ALA A 1 510 ? -18.752 -7.121 -29.629 1.00 62.16 510 ALA A CA 1
ATOM 3962 C C . ALA A 1 510 ? -19.054 -8.075 -30.796 1.00 62.16 510 ALA A C 1
ATOM 3964 O O . ALA A 1 510 ? -20.215 -8.191 -31.186 1.00 62.16 510 ALA A O 1
ATOM 3965 N N . SER A 1 511 ? -18.043 -8.758 -31.348 1.00 65.19 511 SER A N 1
ATOM 3966 C CA . SER A 1 511 ? -18.250 -9.804 -32.358 1.00 65.19 511 SER A CA 1
ATOM 3967 C C . SER A 1 511 ? -18.696 -11.137 -31.758 1.00 65.19 511 SER A C 1
ATOM 3969 O O . SER A 1 511 ? -19.530 -11.816 -32.354 1.00 65.19 511 SER A O 1
ATOM 3971 N N . ASP A 1 512 ? -18.152 -11.506 -30.597 1.00 69.31 512 ASP A N 1
ATOM 3972 C CA . ASP A 1 512 ? -18.283 -12.844 -30.013 1.00 69.31 512 ASP A CA 1
ATOM 3973 C C . ASP A 1 512 ? -19.454 -12.936 -29.014 1.00 69.31 512 ASP A C 1
ATOM 3975 O O . ASP A 1 512 ? -20.016 -14.016 -28.838 1.00 69.31 512 ASP A O 1
ATOM 3979 N N . ASP A 1 513 ? -19.845 -11.825 -28.370 1.00 74.06 513 ASP A N 1
ATOM 3980 C CA . ASP A 1 513 ? -20.962 -11.741 -27.412 1.00 74.06 513 ASP A CA 1
ATOM 3981 C C . ASP A 1 513 ? -21.614 -10.325 -27.381 1.00 74.06 513 ASP A C 1
ATOM 3983 O O . ASP A 1 513 ? -21.356 -9.508 -26.486 1.00 74.06 513 ASP A O 1
ATOM 3987 N N . PRO A 1 514 ? -22.493 -9.998 -28.353 1.00 78.69 514 PRO A N 1
ATOM 3988 C CA . PRO A 1 514 ? -23.175 -8.699 -28.423 1.00 78.69 514 PRO A CA 1
ATOM 3989 C C . PRO A 1 514 ? -24.067 -8.381 -27.211 1.00 78.69 514 PRO A C 1
ATOM 3991 O O . PRO A 1 514 ? -24.269 -7.211 -26.874 1.00 78.69 514 PRO A O 1
ATOM 3994 N N . GLU A 1 515 ? -24.615 -9.405 -26.550 1.00 80.69 515 GLU A N 1
ATOM 3995 C CA . GLU A 1 515 ? -25.454 -9.222 -25.361 1.00 80.69 515 GLU A CA 1
ATOM 3996 C C . GLU A 1 515 ? -24.631 -8.732 -24.173 1.00 80.69 515 GLU A C 1
ATOM 3998 O O . GLU A 1 515 ? -25.044 -7.793 -23.487 1.00 80.69 515 GLU A O 1
ATOM 4003 N N . LEU A 1 516 ? -23.437 -9.298 -23.973 1.00 77.31 516 LEU A N 1
ATOM 4004 C CA . LEU A 1 516 ? -22.488 -8.825 -22.971 1.00 77.31 516 LEU A CA 1
ATOM 4005 C C . LEU A 1 516 ? -22.111 -7.349 -23.189 1.00 77.31 516 LEU A C 1
ATOM 4007 O O . LEU A 1 516 ? -22.082 -6.583 -22.224 1.00 77.31 516 LEU A O 1
ATOM 4011 N N . SER A 1 517 ? -21.883 -6.928 -24.440 1.00 77.00 517 SER A N 1
ATOM 4012 C CA . SER A 1 517 ? -21.595 -5.521 -24.775 1.00 77.00 517 SER A CA 1
ATOM 4013 C C . SER A 1 517 ? -22.734 -4.600 -24.336 1.00 77.00 517 SER A C 1
ATOM 4015 O O . SER A 1 517 ? -22.520 -3.628 -23.611 1.00 77.00 517 SER A O 1
ATOM 4017 N N . LYS A 1 518 ? -23.972 -4.952 -24.700 1.00 79.19 518 LYS A N 1
ATOM 4018 C CA . LYS A 1 518 ? -25.167 -4.177 -24.345 1.00 79.19 518 LYS A CA 1
ATOM 4019 C C . LYS A 1 518 ? -25.396 -4.121 -22.831 1.00 79.19 518 LYS A C 1
ATOM 4021 O O . LYS A 1 518 ? -25.854 -3.109 -22.302 1.00 79.19 518 LYS A O 1
ATOM 4026 N N . LEU A 1 519 ? -25.075 -5.202 -22.120 1.00 79.00 519 LEU A N 1
ATOM 4027 C CA . LEU A 1 519 ? -25.197 -5.267 -20.668 1.00 79.00 519 LEU A CA 1
ATOM 4028 C C . LEU A 1 519 ? -24.196 -4.329 -19.982 1.00 79.00 519 LEU A C 1
ATOM 4030 O O . LEU A 1 519 ? -24.588 -3.578 -19.086 1.00 79.00 519 LEU A O 1
ATOM 4034 N N . LEU A 1 520 ? -22.941 -4.313 -20.439 1.00 77.25 520 LEU A N 1
ATOM 4035 C CA . LEU A 1 520 ? -21.911 -3.384 -19.962 1.00 77.25 520 LEU A CA 1
ATOM 4036 C C . LEU A 1 520 ? -22.278 -1.918 -20.250 1.00 77.25 520 LEU A C 1
ATOM 4038 O O . LEU A 1 520 ? -22.089 -1.068 -19.387 1.00 77.25 520 LEU A O 1
ATOM 4042 N N . GLU A 1 521 ? -22.886 -1.624 -21.402 1.00 78.00 521 GLU A N 1
ATOM 4043 C CA . GLU A 1 521 ? -23.421 -0.291 -21.740 1.00 78.00 521 GLU A CA 1
ATOM 4044 C C . GLU A 1 521 ? -24.636 0.132 -20.892 1.00 78.00 521 GLU A C 1
ATOM 4046 O O . GLU A 1 521 ? -25.022 1.299 -20.879 1.00 78.00 521 GLU A O 1
ATOM 4051 N N . SER A 1 522 ? -25.280 -0.787 -20.174 1.00 81.62 522 SER A N 1
ATOM 4052 C CA . SER A 1 522 ? -26.427 -0.459 -19.313 1.00 81.62 522 SER A CA 1
ATOM 4053 C C . SER A 1 522 ? -26.050 -0.230 -17.845 1.00 81.62 522 SER A C 1
ATOM 4055 O O . SER A 1 522 ? -26.838 0.342 -17.087 1.00 81.62 522 SER A O 1
ATOM 4057 N N . LYS A 1 523 ? -24.849 -0.659 -17.438 1.00 83.19 523 LYS A N 1
ATOM 4058 C CA . LYS A 1 523 ? -24.411 -0.731 -16.038 1.00 83.19 523 LYS A CA 1
ATOM 4059 C C . LYS A 1 523 ? -23.253 0.220 -15.757 1.00 83.19 523 LYS A C 1
ATOM 4061 O O . LYS A 1 523 ? -22.350 0.362 -16.573 1.00 83.19 523 LYS A O 1
ATOM 4066 N N . ARG A 1 524 ? -23.239 0.837 -14.571 1.00 87.25 524 ARG A N 1
ATOM 4067 C CA . ARG A 1 524 ? -22.068 1.569 -14.074 1.00 87.25 524 ARG A CA 1
ATOM 4068 C C . ARG A 1 524 ? -21.066 0.575 -13.497 1.00 87.25 524 ARG A C 1
ATOM 4070 O O . ARG A 1 524 ? -21.350 -0.087 -12.498 1.00 87.25 524 ARG A O 1
ATOM 4077 N N . VAL A 1 525 ? -19.886 0.499 -14.100 1.00 86.31 525 VAL A N 1
ATOM 4078 C CA . VAL A 1 525 ? -18.840 -0.462 -13.739 1.00 86.31 525 VAL A CA 1
ATOM 4079 C C . VAL A 1 525 ? -17.620 0.260 -13.167 1.00 86.31 525 VAL A C 1
ATOM 4081 O O . VAL A 1 525 ? -17.201 1.309 -13.659 1.00 86.31 525 VAL A O 1
ATOM 4084 N N . ALA A 1 526 ? -17.041 -0.311 -12.113 1.00 90.19 526 ALA A N 1
ATOM 4085 C CA . ALA A 1 526 ? -15.738 0.080 -11.593 1.00 90.19 526 ALA A CA 1
ATOM 4086 C C . ALA A 1 526 ? -14.682 -0.961 -11.979 1.00 90.19 526 ALA A C 1
ATOM 4088 O O . ALA A 1 526 ? -14.845 -2.143 -11.695 1.00 90.19 526 ALA A O 1
ATOM 4089 N N . PHE A 1 527 ? -13.584 -0.528 -12.585 1.00 86.81 527 PHE A N 1
ATOM 4090 C CA . PHE A 1 527 ? -12.444 -1.365 -12.940 1.00 86.81 527 PHE A CA 1
ATOM 4091 C C . PHE A 1 527 ? -11.313 -1.149 -11.943 1.00 86.81 527 PHE A C 1
ATOM 4093 O O . PHE A 1 527 ? -10.805 -0.038 -11.822 1.00 86.81 527 PHE A O 1
ATOM 4100 N N . VAL A 1 528 ? -10.895 -2.203 -11.248 1.00 88.25 528 VAL A N 1
ATOM 4101 C CA . VAL A 1 528 ? -9.706 -2.198 -10.385 1.00 88.25 528 VAL A CA 1
ATOM 4102 C C . VAL A 1 528 ? -8.635 -3.037 -11.064 1.00 88.25 528 VAL A C 1
ATOM 4104 O O . VAL A 1 528 ? -8.888 -4.186 -11.411 1.00 88.25 528 VAL A O 1
ATOM 4107 N N . ILE A 1 529 ? -7.453 -2.469 -11.298 1.00 83.19 529 ILE A N 1
ATOM 4108 C CA . ILE A 1 529 ? -6.453 -3.061 -12.195 1.00 83.19 529 ILE A CA 1
ATOM 4109 C C . ILE A 1 529 ? -5.109 -3.158 -11.479 1.00 83.19 529 ILE A C 1
ATOM 4111 O O . ILE A 1 529 ? -4.524 -2.144 -11.091 1.00 83.19 529 ILE A O 1
ATOM 4115 N N . ASP A 1 530 ? -4.626 -4.389 -11.298 1.00 80.81 530 ASP A N 1
ATOM 4116 C CA . ASP A 1 530 ? -3.306 -4.669 -10.722 1.00 80.81 530 ASP A CA 1
ATOM 4117 C C . ASP A 1 530 ? -2.215 -4.577 -11.799 1.00 80.81 530 ASP A C 1
ATOM 4119 O O . ASP A 1 530 ? -2.366 -5.129 -12.885 1.00 80.81 530 ASP A O 1
ATOM 4123 N N . GLU A 1 531 ? -1.102 -3.911 -11.484 1.00 77.62 531 GLU A N 1
ATOM 4124 C CA . GLU A 1 531 ? 0.063 -3.733 -12.365 1.00 77.62 531 GLU A CA 1
ATOM 4125 C C . GLU A 1 531 ? -0.299 -3.144 -13.750 1.00 77.62 531 GLU A C 1
ATOM 4127 O O . GLU A 1 531 ? 0.082 -3.684 -14.787 1.00 77.62 531 GLU A O 1
ATOM 4132 N N . VAL A 1 532 ? -0.997 -1.999 -13.765 1.00 75.19 532 VAL A N 1
ATOM 4133 C CA . VAL A 1 532 ? -1.482 -1.272 -14.971 1.00 75.19 532 VAL A CA 1
ATOM 4134 C C . VAL A 1 532 ? -0.442 -1.052 -16.098 1.00 75.19 532 VAL A C 1
ATOM 4136 O O . VAL A 1 532 ? -0.800 -0.765 -17.235 1.00 75.19 532 VAL A O 1
ATOM 4139 N N . HIS A 1 533 ? 0.854 -1.214 -15.828 1.00 67.62 533 HIS A N 1
ATOM 4140 C CA . HIS A 1 533 ? 1.961 -1.033 -16.779 1.00 67.62 533 HIS A CA 1
ATOM 4141 C C . HIS A 1 533 ? 2.545 -2.328 -17.375 1.00 67.62 533 HIS A C 1
ATOM 4143 O O . HIS A 1 533 ? 3.496 -2.242 -18.158 1.00 67.62 533 HIS A O 1
ATOM 4149 N N . ARG A 1 534 ? 2.089 -3.523 -16.976 1.00 59.66 534 ARG A N 1
ATOM 4150 C CA . ARG A 1 534 ? 2.829 -4.773 -17.232 1.00 59.66 534 ARG A CA 1
ATOM 4151 C C . ARG A 1 534 ? 2.707 -5.248 -18.692 1.00 59.66 534 ARG A C 1
ATOM 4153 O O . ARG A 1 534 ? 1.702 -5.824 -19.087 1.00 59.66 534 ARG A O 1
ATOM 4160 N N . SER A 1 535 ? 3.783 -5.101 -19.471 1.00 43.06 535 SER A N 1
ATOM 4161 C CA . SER A 1 535 ? 4.017 -5.860 -20.708 1.00 43.06 535 SER A CA 1
ATOM 4162 C C . SER A 1 535 ? 5.253 -6.734 -20.533 1.00 43.06 535 SER A C 1
ATOM 4164 O O . SER A 1 535 ? 6.315 -6.245 -20.164 1.00 43.06 535 SER A O 1
ATOM 4166 N N . GLN A 1 536 ? 5.128 -8.048 -20.737 1.00 37.69 536 GLN A N 1
ATOM 4167 C CA . GLN A 1 536 ? 6.296 -8.934 -20.654 1.00 37.69 536 GLN A CA 1
ATOM 4168 C C . GLN A 1 536 ? 7.030 -9.108 -21.989 1.00 37.69 536 GLN A C 1
ATOM 4170 O O . GLN A 1 536 ? 8.149 -9.586 -21.956 1.00 37.69 536 GLN A O 1
ATOM 4175 N N . ASN A 1 537 ? 6.471 -8.684 -23.133 1.00 35.59 537 ASN A N 1
ATOM 4176 C CA . ASN A 1 537 ? 7.064 -8.947 -24.458 1.00 35.59 537 ASN A CA 1
ATOM 4177 C C . ASN A 1 537 ? 6.852 -7.825 -25.501 1.00 35.59 537 ASN A C 1
ATOM 4179 O O . ASN A 1 537 ? 6.798 -8.110 -26.693 1.00 35.59 537 ASN A O 1
ATOM 4183 N N . GLY A 1 538 ? 6.654 -6.563 -25.098 1.00 33.91 538 GLY A N 1
ATOM 4184 C CA . GLY A 1 538 ? 6.321 -5.467 -26.032 1.00 33.91 538 GLY A CA 1
ATOM 4185 C C . GLY A 1 538 ? 4.882 -5.538 -26.570 1.00 33.91 538 GLY A C 1
ATOM 4186 O O . GLY A 1 538 ? 4.123 -4.604 -26.369 1.00 33.91 538 GLY A O 1
ATOM 4187 N N . VAL A 1 539 ? 4.450 -6.699 -27.071 1.00 32.69 539 VAL A N 1
ATOM 4188 C CA . VAL A 1 539 ? 3.108 -6.997 -27.625 1.00 32.69 539 VAL A CA 1
ATOM 4189 C C . VAL A 1 539 ? 1.972 -6.914 -26.583 1.00 32.69 539 VAL A C 1
ATOM 4191 O O . VAL A 1 539 ? 0.804 -6.778 -26.922 1.00 32.69 539 VAL A O 1
ATOM 4194 N N . LEU A 1 540 ? 2.291 -6.996 -25.285 1.00 36.69 540 LEU A N 1
ATOM 4195 C CA . LEU A 1 540 ? 1.307 -6.964 -24.185 1.00 36.69 540 LEU A CA 1
ATOM 4196 C C . LEU A 1 540 ? 1.055 -5.563 -23.598 1.00 36.69 540 LEU A C 1
ATOM 4198 O O . LEU A 1 540 ? 0.179 -5.421 -22.746 1.00 36.69 540 LEU A O 1
ATOM 4202 N N . HIS A 1 541 ? 1.825 -4.546 -24.007 1.00 47.03 541 HIS A N 1
ATOM 4203 C CA . HIS A 1 541 ? 1.585 -3.166 -23.566 1.00 47.03 541 HIS A CA 1
ATOM 4204 C C . HIS A 1 541 ? 0.281 -2.657 -24.172 1.00 47.03 541 HIS A C 1
ATOM 4206 O O . HIS A 1 541 ? -0.575 -2.149 -23.446 1.00 47.03 541 HIS A O 1
ATOM 4212 N N . ASP A 1 542 ? 0.123 -2.933 -25.466 1.00 49.41 542 ASP A N 1
ATOM 4213 C CA . ASP A 1 542 ? -1.029 -2.556 -26.268 1.00 49.41 542 ASP A CA 1
ATOM 4214 C C . ASP A 1 542 ? -2.293 -3.185 -25.702 1.00 49.41 542 ASP A C 1
ATOM 4216 O O . ASP A 1 542 ? -3.207 -2.455 -25.377 1.00 49.41 542 ASP A O 1
ATOM 4220 N N . ALA A 1 543 ? -2.312 -4.489 -25.406 1.00 50.06 543 ALA A N 1
ATOM 4221 C CA . ALA A 1 543 ? -3.515 -5.158 -24.900 1.00 50.06 543 ALA A CA 1
ATOM 4222 C C . ALA A 1 543 ? -4.052 -4.578 -23.575 1.00 50.06 543 ALA A C 1
ATOM 4224 O O . ALA A 1 543 ? -5.260 -4.482 -23.389 1.00 50.06 543 ALA A O 1
ATOM 4225 N N . THR A 1 544 ? -3.181 -4.177 -22.639 1.00 54.31 544 THR A N 1
ATOM 4226 C CA . THR A 1 544 ? -3.640 -3.580 -21.371 1.00 54.31 544 THR A CA 1
ATOM 4227 C C . THR A 1 544 ? -4.209 -2.189 -21.632 1.00 54.31 544 THR A C 1
ATOM 4229 O O . THR A 1 544 ? -5.359 -1.934 -21.285 1.00 54.31 544 THR A O 1
ATOM 4232 N N . VAL A 1 545 ? -3.440 -1.316 -22.296 1.00 58.62 545 VAL A N 1
ATOM 4233 C CA . VAL A 1 545 ? -3.856 0.048 -22.677 1.00 58.62 545 VAL A CA 1
ATOM 4234 C C . VAL A 1 545 ? -5.101 0.028 -23.572 1.00 58.62 545 VAL A C 1
ATOM 4236 O O . VAL A 1 545 ? -5.966 0.880 -23.423 1.00 58.62 545 VAL A O 1
ATOM 4239 N N . GLU A 1 546 ? -5.239 -0.972 -24.434 1.00 59.75 546 GLU A N 1
ATOM 4240 C CA . GLU A 1 546 ? -6.367 -1.201 -25.332 1.00 59.75 546 GLU A CA 1
ATOM 4241 C C . GLU A 1 546 ? -7.608 -1.673 -24.569 1.00 59.75 546 GLU A C 1
ATOM 4243 O O . GLU A 1 546 ? -8.696 -1.150 -24.799 1.00 59.75 546 GLU A O 1
ATOM 4248 N N . VAL A 1 547 ? -7.466 -2.580 -23.595 1.00 61.00 547 VAL A N 1
ATOM 4249 C CA . VAL A 1 547 ? -8.554 -2.901 -22.657 1.00 61.00 547 VAL A CA 1
ATOM 4250 C C . VAL A 1 547 ? -8.974 -1.642 -21.893 1.00 61.00 547 VAL A C 1
ATOM 4252 O O . VAL A 1 547 ? -10.169 -1.381 -21.786 1.00 61.00 547 VAL A O 1
ATOM 4255 N N . PHE A 1 548 ? -8.029 -0.807 -21.442 1.00 62.81 548 PHE A N 1
ATOM 4256 C CA . PHE A 1 548 ? -8.329 0.497 -20.833 1.00 62.81 548 PHE A CA 1
ATOM 4257 C C . PHE A 1 548 ? -9.064 1.447 -21.794 1.00 62.81 548 PHE A C 1
ATOM 4259 O O . PHE A 1 548 ? -10.043 2.067 -21.385 1.00 62.81 548 PHE A O 1
ATOM 4266 N N . ASP A 1 549 ? -8.611 1.584 -23.047 1.00 60.25 549 ASP A N 1
ATOM 4267 C CA . ASP A 1 549 ? -9.243 2.404 -24.097 1.00 60.25 549 ASP A CA 1
ATOM 4268 C C . ASP A 1 549 ? -10.663 1.960 -24.324 1.00 60.25 549 ASP A C 1
ATOM 4270 O O . ASP A 1 549 ? -11.584 2.767 -24.298 1.00 60.25 549 ASP A O 1
ATOM 4274 N N . GLN A 1 550 ? -10.843 0.674 -24.549 1.00 63.78 550 GLN A N 1
ATOM 4275 C CA . GLN A 1 550 ? -12.100 0.171 -25.032 1.00 63.78 550 GLN A CA 1
ATOM 4276 C C . GLN A 1 550 ? -13.087 0.065 -23.862 1.00 63.78 550 GLN A C 1
ATOM 4278 O O . GLN A 1 550 ? -14.161 0.651 -23.938 1.00 63.78 550 GLN A O 1
ATOM 4283 N N . TRP A 1 551 ? -12.725 -0.572 -22.741 1.00 61.88 551 TRP A N 1
ATOM 4284 C CA . TRP A 1 551 ? -13.632 -0.744 -21.590 1.00 61.88 551 TRP A CA 1
ATOM 4285 C C . TRP A 1 551 ? -13.851 0.557 -20.826 1.00 61.88 551 TRP A C 1
ATOM 4287 O O . TRP A 1 551 ? -14.960 0.836 -20.374 1.00 61.88 551 TRP A O 1
ATOM 4297 N N . GLY A 1 552 ? -12.815 1.391 -20.728 1.00 60.22 552 GLY A N 1
ATOM 4298 C CA . GLY A 1 552 ? -12.904 2.698 -20.091 1.00 60.22 552 GLY A CA 1
ATOM 4299 C C . GLY A 1 552 ? -13.705 3.729 -20.886 1.00 60.22 552 GLY A C 1
ATOM 4300 O O . GLY A 1 552 ? -14.136 4.720 -20.299 1.00 60.22 552 GLY A O 1
ATOM 4301 N N . THR A 1 553 ? -13.928 3.524 -22.189 1.00 61.25 553 THR A N 1
ATOM 4302 C CA . THR A 1 553 ? -14.781 4.403 -23.012 1.00 61.25 553 THR A CA 1
ATOM 4303 C C . THR A 1 553 ? -16.206 3.887 -23.186 1.00 61.25 553 THR A C 1
ATOM 4305 O O . THR A 1 553 ? -17.042 4.647 -23.676 1.00 61.25 553 THR A O 1
ATOM 4308 N N . ILE A 1 554 ? -16.525 2.660 -22.739 1.00 66.38 554 ILE A N 1
ATOM 4309 C CA . ILE A 1 554 ? -17.922 2.217 -22.627 1.00 66.38 554 ILE A CA 1
ATOM 4310 C C . ILE A 1 554 ? -18.610 3.153 -21.635 1.00 66.38 554 ILE A C 1
ATOM 4312 O O . ILE A 1 554 ? -18.386 3.067 -20.429 1.00 66.38 554 ILE A O 1
ATOM 4316 N N . ARG A 1 555 ? -19.432 4.073 -22.137 1.00 68.62 555 ARG A N 1
ATOM 4317 C CA . ARG A 1 555 ? -20.235 4.955 -21.295 1.00 68.62 555 ARG A CA 1
ATOM 4318 C C . ARG A 1 555 ? -21.620 4.352 -21.124 1.00 68.62 555 ARG A C 1
ATOM 4320 O O . ARG A 1 555 ? -22.303 4.160 -22.132 1.00 68.62 555 ARG A O 1
ATOM 4327 N N . PRO A 1 556 ? -22.061 4.101 -19.883 1.00 67.50 556 PRO A N 1
ATOM 4328 C CA . PRO A 1 556 ? -23.415 3.652 -19.675 1.00 67.50 556 PRO A CA 1
ATOM 4329 C C . PRO A 1 556 ? -24.450 4.675 -20.161 1.00 67.50 556 PRO A C 1
ATOM 4331 O O . PRO A 1 556 ? -24.249 5.892 -20.062 1.00 67.50 556 PRO A O 1
ATOM 4334 N N . VAL A 1 557 ? -25.581 4.188 -20.674 1.00 64.62 557 VAL A N 1
ATOM 4335 C CA . VAL A 1 557 ? -26.690 5.039 -21.135 1.00 64.62 557 VAL A CA 1
ATOM 4336 C C . VAL A 1 557 ? -27.156 5.966 -19.996 1.00 64.62 557 VAL A C 1
ATOM 4338 O O . VAL A 1 557 ? -27.364 5.526 -18.865 1.00 64.62 557 VAL A O 1
ATOM 4341 N N . GLY A 1 558 ? -27.337 7.262 -20.291 1.00 59.81 558 GLY A N 1
ATOM 4342 C CA . GLY A 1 558 ? -27.847 8.251 -19.326 1.00 59.81 558 GLY A CA 1
ATOM 4343 C C . GLY A 1 558 ? -26.789 9.056 -18.555 1.00 59.81 558 GLY A C 1
ATOM 4344 O O . GLY A 1 558 ? -27.047 9.450 -17.424 1.00 59.81 558 GLY A O 1
ATOM 4345 N N . ALA A 1 559 ? -25.618 9.314 -19.155 1.00 63.16 559 ALA A N 1
ATOM 4346 C CA . ALA A 1 559 ? -24.528 10.145 -18.607 1.00 63.16 559 ALA A CA 1
ATOM 4347 C C . ALA A 1 559 ? -23.819 9.600 -17.350 1.00 63.16 559 ALA A C 1
ATOM 4349 O O . ALA A 1 559 ? -23.026 10.311 -16.734 1.00 63.16 559 ALA A O 1
ATOM 4350 N N . LYS A 1 560 ? -24.041 8.329 -17.000 1.00 80.00 560 LYS A N 1
ATOM 4351 C CA . LYS A 1 560 ? -23.274 7.651 -15.952 1.00 80.00 560 LYS A CA 1
ATOM 4352 C C . LYS A 1 560 ? -21.837 7.418 -16.441 1.00 80.00 560 LYS A C 1
ATOM 4354 O O . LYS A 1 560 ? -21.631 6.968 -17.564 1.00 80.00 560 LYS A O 1
ATOM 4359 N N . ARG A 1 561 ? -20.841 7.712 -15.610 1.00 85.19 561 ARG A N 1
ATOM 4360 C CA . ARG A 1 561 ? -19.419 7.456 -15.859 1.00 85.19 561 ARG A CA 1
ATOM 4361 C C . ARG A 1 561 ? -18.979 6.199 -15.126 1.00 85.19 561 ARG A C 1
ATOM 4363 O O . ARG A 1 561 ? -19.403 5.950 -14.000 1.00 85.19 561 ARG A O 1
ATOM 4370 N N . ASN A 1 562 ? -18.103 5.433 -15.764 1.00 88.44 562 ASN A N 1
ATOM 4371 C CA . ASN A 1 562 ? -17.412 4.325 -15.117 1.00 88.44 562 ASN A CA 1
ATOM 4372 C C . ASN A 1 562 ? -16.237 4.842 -14.274 1.00 88.44 562 ASN A C 1
ATOM 4374 O O . ASN A 1 562 ? -15.792 5.988 -14.416 1.00 88.44 562 ASN A O 1
ATOM 4378 N N . LEU A 1 563 ? -15.734 3.990 -13.380 1.00 90.75 563 LEU A N 1
ATOM 4379 C CA . LEU A 1 563 ? -14.543 4.260 -12.573 1.00 90.75 563 LEU A CA 1
ATOM 4380 C C . LEU A 1 563 ? -13.396 3.353 -13.011 1.00 90.75 563 LEU A C 1
ATOM 4382 O O . LEU A 1 563 ? -13.588 2.162 -13.214 1.00 90.75 563 LEU A O 1
ATOM 4386 N N . ILE A 1 564 ? -12.190 3.903 -13.075 1.00 89.06 564 ILE A N 1
ATOM 4387 C CA . ILE A 1 564 ? -10.955 3.160 -13.312 1.00 89.06 564 ILE A CA 1
ATOM 4388 C C . ILE A 1 564 ? -9.998 3.418 -12.147 1.00 89.06 564 ILE A C 1
ATOM 4390 O O . ILE A 1 564 ? -9.658 4.564 -11.871 1.00 89.06 564 ILE A O 1
ATOM 4394 N N . VAL A 1 565 ? -9.518 2.369 -11.485 1.00 91.56 565 VAL A N 1
ATOM 4395 C CA . VAL A 1 565 ? -8.480 2.457 -10.455 1.00 91.56 565 VAL A CA 1
ATOM 4396 C C . VAL A 1 565 ? -7.306 1.564 -10.833 1.00 91.56 565 VAL A C 1
ATOM 4398 O O . VAL A 1 565 ? -7.406 0.339 -10.799 1.00 91.56 565 VAL A O 1
ATOM 4401 N N . GLY A 1 566 ? -6.179 2.177 -11.192 1.00 89.50 566 GLY A N 1
ATOM 4402 C CA . GLY A 1 566 ? -4.934 1.474 -11.499 1.00 89.50 566 GLY A CA 1
ATOM 4403 C C . GLY A 1 566 ? -3.993 1.446 -10.298 1.00 89.50 566 GLY A C 1
ATOM 4404 O O . GLY A 1 566 ? -3.754 2.482 -9.679 1.00 89.50 566 GLY A O 1
ATOM 4405 N N . LEU A 1 567 ? -3.422 0.282 -9.985 1.00 88.62 567 LEU A N 1
ATOM 4406 C CA . LEU A 1 567 ? -2.392 0.133 -8.956 1.00 88.62 567 LEU A CA 1
ATOM 4407 C C . LEU A 1 567 ? -1.072 -0.317 -9.578 1.00 88.62 567 LEU A C 1
ATOM 4409 O O . LEU A 1 567 ? -1.019 -1.275 -10.344 1.00 88.62 567 LEU A O 1
ATOM 4413 N N . THR A 1 568 ? 0.026 0.344 -9.220 1.00 86.06 568 THR A N 1
ATOM 4414 C CA . THR A 1 568 ? 1.353 0.022 -9.761 1.00 86.06 568 THR A CA 1
ATOM 4415 C C . THR A 1 568 ? 2.476 0.442 -8.816 1.00 86.06 568 THR A C 1
ATOM 4417 O O . THR A 1 568 ? 2.293 1.296 -7.960 1.00 86.06 568 THR A O 1
ATOM 4420 N N . ALA A 1 569 ? 3.647 -0.188 -8.925 1.00 83.62 569 ALA A N 1
ATOM 4421 C CA . ALA A 1 569 ? 4.870 0.327 -8.300 1.00 83.62 569 ALA A CA 1
ATOM 4422 C C . ALA A 1 569 ? 5.680 1.245 -9.237 1.00 83.62 569 ALA A C 1
ATOM 4424 O O . ALA A 1 569 ? 6.492 2.029 -8.760 1.00 83.62 569 ALA A O 1
ATOM 4425 N N . THR A 1 570 ? 5.470 1.126 -10.548 1.00 84.31 570 THR A N 1
ATOM 4426 C CA . THR A 1 570 ? 6.264 1.739 -11.620 1.00 84.31 570 THR A CA 1
ATOM 4427 C C . THR A 1 570 ? 5.316 2.261 -12.703 1.00 84.31 570 THR A C 1
ATOM 4429 O O . THR A 1 570 ? 5.159 1.612 -13.744 1.00 84.31 570 THR A O 1
ATOM 4432 N N . PRO A 1 571 ? 4.586 3.357 -12.442 1.00 84.50 571 PRO A N 1
ATOM 4433 C CA . PRO A 1 571 ? 3.707 3.931 -13.451 1.00 84.50 571 PRO A CA 1
ATOM 4434 C C . PRO A 1 571 ? 4.543 4.452 -14.628 1.00 84.50 571 PRO A C 1
ATOM 4436 O O . PRO A 1 571 ? 5.598 5.046 -14.423 1.00 84.50 571 PRO A O 1
ATOM 4439 N N . LYS A 1 572 ? 4.074 4.209 -15.856 1.00 83.12 572 LYS A N 1
ATOM 4440 C CA . LYS A 1 572 ? 4.662 4.785 -17.074 1.00 83.12 572 LYS A CA 1
ATOM 4441 C C . LYS A 1 572 ? 4.113 6.186 -17.330 1.00 83.12 572 LYS A C 1
ATOM 4443 O O . LYS A 1 572 ? 3.002 6.500 -16.894 1.00 83.12 572 LYS A O 1
ATOM 4448 N N . ASP A 1 573 ? 4.854 6.973 -18.098 1.00 83.81 573 ASP A N 1
ATOM 4449 C CA . ASP A 1 573 ? 4.521 8.361 -18.406 1.00 83.81 573 ASP A CA 1
ATOM 4450 C C . ASP A 1 573 ? 3.166 8.485 -19.129 1.00 83.81 573 ASP A C 1
ATOM 4452 O O . ASP A 1 573 ? 2.330 9.296 -18.735 1.00 83.81 573 ASP A O 1
ATOM 4456 N N . GLU A 1 574 ? 2.866 7.600 -20.084 1.00 81.19 574 GLU A N 1
ATOM 4457 C CA . GLU A 1 574 ? 1.581 7.589 -20.802 1.00 81.19 574 GLU A CA 1
ATOM 4458 C C . GLU A 1 574 ? 0.398 7.285 -19.873 1.00 81.19 574 GLU A C 1
ATOM 4460 O O . GLU A 1 574 ? -0.673 7.883 -19.983 1.00 81.19 574 GLU A O 1
ATOM 4465 N N . ILE A 1 575 ? 0.586 6.356 -18.929 1.00 83.69 575 ILE A N 1
ATOM 4466 C CA . ILE A 1 575 ? -0.447 5.980 -17.955 1.00 83.69 575 ILE A CA 1
ATOM 4467 C C . ILE A 1 575 ? -0.724 7.146 -17.003 1.00 83.69 575 ILE A C 1
ATOM 4469 O O . ILE A 1 575 ? -1.881 7.419 -16.679 1.00 83.69 575 ILE A O 1
ATOM 4473 N N . LEU A 1 576 ? 0.322 7.852 -16.571 1.00 87.44 576 LEU A N 1
ATOM 4474 C CA . LEU A 1 576 ? 0.195 9.042 -15.736 1.00 87.44 576 LEU A CA 1
ATOM 4475 C C . LEU A 1 576 ? -0.574 10.142 -16.465 1.00 87.44 576 LEU A C 1
ATOM 4477 O O . LEU A 1 576 ? -1.572 10.619 -15.929 1.00 87.44 576 LEU A O 1
ATOM 4481 N N . ALA A 1 577 ? -0.181 10.474 -17.697 1.00 86.19 577 ALA A N 1
ATOM 4482 C CA . ALA A 1 577 ? -0.871 11.474 -18.511 1.00 86.19 577 ALA A CA 1
ATOM 4483 C C . ALA A 1 577 ? -2.364 11.163 -18.693 1.00 86.19 577 ALA A C 1
ATOM 4485 O O . ALA A 1 577 ? -3.222 12.049 -18.691 1.00 86.19 577 ALA A O 1
ATOM 4486 N N . ARG A 1 578 ? -2.689 9.875 -18.782 1.00 81.88 578 ARG A N 1
ATOM 4487 C CA . ARG A 1 578 ? -4.032 9.409 -19.089 1.00 81.88 578 ARG A CA 1
ATOM 4488 C C . ARG A 1 578 ? -4.980 9.270 -17.898 1.00 81.88 578 ARG A C 1
ATOM 4490 O O . ARG A 1 578 ? -6.156 9.611 -18.021 1.00 81.88 578 ARG A O 1
ATOM 4497 N N . ILE A 1 579 ? -4.514 8.707 -16.782 1.00 84.94 579 ILE A N 1
ATOM 4498 C CA . ILE A 1 579 ? -5.358 8.414 -15.606 1.00 84.94 579 ILE A CA 1
ATOM 4499 C C . ILE A 1 579 ? -4.814 8.966 -14.286 1.00 84.94 579 ILE A C 1
ATOM 4501 O O . ILE A 1 579 ? -5.469 8.841 -13.248 1.00 84.94 579 ILE A O 1
ATOM 4505 N N . GLY A 1 580 ? -3.639 9.595 -14.308 1.00 89.94 580 GLY A N 1
ATOM 4506 C CA . GLY A 1 580 ? -3.058 10.275 -13.155 1.00 89.94 580 GLY A CA 1
ATOM 4507 C C . GLY A 1 580 ? -3.860 11.502 -12.720 1.00 89.94 580 GLY A C 1
ATOM 4508 O O . GLY A 1 580 ? -4.874 11.871 -13.314 1.00 89.94 580 GLY A O 1
ATOM 4509 N N . GLU A 1 581 ? -3.406 12.129 -11.648 1.00 90.00 581 GLU A N 1
ATOM 4510 C CA . GLU A 1 581 ? -3.900 13.400 -11.146 1.00 90.00 581 GLU A CA 1
ATOM 4511 C C . GLU A 1 581 ? -3.057 14.533 -11.734 1.00 90.00 581 GLU A C 1
ATOM 4513 O O . GLU A 1 581 ? -1.822 14.479 -11.698 1.00 90.00 581 GLU A O 1
ATOM 4518 N N . TRP A 1 582 ? -3.728 15.547 -12.280 1.00 89.50 582 TRP A N 1
ATOM 4519 C CA . TRP A 1 582 ? -3.061 16.734 -12.801 1.00 89.50 582 TRP A CA 1
ATOM 4520 C C . TRP A 1 582 ? -2.396 17.518 -11.676 1.00 89.50 582 TRP A C 1
ATOM 4522 O O . TRP A 1 582 ? -2.950 17.646 -10.579 1.00 89.50 582 TRP A O 1
ATOM 4532 N N . ARG A 1 583 ? -1.217 18.065 -11.963 1.00 84.94 583 ARG A N 1
ATOM 4533 C CA . ARG A 1 583 ? -0.455 18.909 -11.051 1.00 84.94 583 ARG A CA 1
ATOM 4534 C C . ARG A 1 583 ? -0.093 20.215 -11.732 1.00 84.94 583 ARG A C 1
ATOM 4536 O O . ARG A 1 583 ? 0.310 20.237 -12.895 1.00 84.94 583 ARG A O 1
ATOM 4543 N N . ALA A 1 584 ? -0.215 21.288 -10.958 1.00 77.38 584 ALA A N 1
ATOM 4544 C CA . ALA A 1 584 ? 0.304 22.574 -11.364 1.00 77.38 584 ALA A CA 1
ATOM 4545 C C . ALA A 1 584 ? 1.832 22.483 -11.527 1.00 77.38 584 ALA A C 1
ATOM 4547 O O . ALA A 1 584 ? 2.488 21.770 -10.757 1.00 77.38 584 ALA A O 1
ATOM 4548 N N . PRO A 1 585 ? 2.399 23.205 -12.503 1.00 75.88 585 PRO A N 1
ATOM 4549 C CA . PRO A 1 585 ? 3.837 23.390 -12.604 1.00 75.88 585 PRO A CA 1
ATOM 4550 C C . PRO A 1 585 ? 4.414 23.939 -11.296 1.00 75.88 585 PRO A C 1
ATOM 4552 O O . PRO A 1 585 ? 3.781 24.758 -10.632 1.00 75.88 585 PRO A O 1
ATOM 4555 N N . THR A 1 586 ? 5.620 23.510 -10.925 1.00 67.25 586 THR A N 1
ATOM 4556 C CA . THR A 1 586 ? 6.269 23.953 -9.675 1.00 67.25 586 THR A CA 1
ATOM 4557 C C . THR A 1 586 ? 7.191 25.160 -9.859 1.00 67.25 586 THR A C 1
ATOM 4559 O O . THR A 1 586 ? 7.712 25.689 -8.880 1.00 67.25 586 THR A O 1
ATOM 4562 N N . GLY A 1 587 ? 7.358 25.647 -11.095 1.00 63.00 587 GLY A N 1
ATOM 4563 C CA . GLY A 1 587 ? 8.137 26.848 -11.387 1.00 63.00 587 GLY A CA 1
ATOM 4564 C C . GLY A 1 587 ? 7.962 27.409 -12.811 1.00 63.00 587 GLY A C 1
ATOM 4565 O O . GLY A 1 587 ? 7.286 26.812 -13.652 1.00 63.00 587 GLY A O 1
ATOM 4566 N N . PRO A 1 588 ? 8.580 28.568 -13.119 1.00 46.09 588 PRO A N 1
ATOM 4567 C CA . PRO A 1 588 ? 8.439 29.271 -14.400 1.00 46.09 588 PRO A CA 1
ATOM 4568 C C . PRO A 1 588 ? 9.030 28.561 -15.630 1.00 46.09 588 PRO A C 1
ATOM 4570 O O . PRO A 1 588 ? 8.779 29.020 -16.740 1.00 46.09 588 PRO A O 1
ATOM 4573 N N . GLY A 1 589 ? 9.755 27.455 -15.473 1.00 56.91 589 GLY A N 1
ATOM 4574 C CA . GLY A 1 589 ? 10.247 26.610 -16.574 1.00 56.91 589 GLY A CA 1
ATOM 4575 C C . GLY A 1 589 ? 9.713 25.178 -16.534 1.00 56.91 589 GLY A C 1
ATOM 4576 O O . GLY A 1 589 ? 10.251 24.317 -17.210 1.00 56.91 589 GLY A O 1
ATOM 4577 N N . ASP A 1 590 ? 8.712 24.920 -15.692 1.00 61.22 590 ASP A N 1
ATOM 4578 C CA . ASP A 1 590 ? 8.198 23.580 -15.422 1.00 61.22 590 ASP A CA 1
ATOM 4579 C C . ASP A 1 590 ? 6.959 23.296 -16.294 1.00 61.22 590 ASP A C 1
ATOM 4581 O O . ASP A 1 590 ? 6.106 24.178 -16.458 1.00 61.22 590 ASP A O 1
ATOM 4585 N N . ASP A 1 591 ? 6.860 22.084 -16.843 1.00 60.94 591 ASP A N 1
ATOM 4586 C CA . ASP A 1 591 ? 5.756 21.664 -17.717 1.00 60.94 591 ASP A CA 1
ATOM 4587 C C . ASP A 1 591 ? 4.575 21.056 -16.947 1.00 60.94 591 ASP A C 1
ATOM 4589 O O . ASP A 1 591 ? 4.602 20.877 -15.724 1.00 60.94 591 ASP A O 1
ATOM 4593 N N . ILE A 1 592 ? 3.496 20.749 -17.677 1.00 63.09 592 ILE A N 1
ATOM 4594 C CA . ILE A 1 592 ? 2.328 20.041 -17.141 1.00 63.09 592 ILE A CA 1
ATOM 4595 C C . ILE A 1 592 ? 2.772 18.681 -16.614 1.00 63.09 592 ILE A C 1
ATOM 4597 O O . ILE A 1 592 ? 3.348 17.875 -17.339 1.00 63.09 592 ILE A O 1
ATOM 4601 N N . ARG A 1 593 ? 2.437 18.398 -15.355 1.00 77.12 593 ARG A N 1
ATOM 4602 C CA . ARG A 1 593 ? 2.875 17.182 -14.679 1.00 77.12 593 ARG A CA 1
ATOM 4603 C C . ARG A 1 593 ? 1.692 16.345 -14.239 1.00 77.12 593 ARG A C 1
ATOM 4605 O O . ARG A 1 593 ? 0.761 16.822 -13.594 1.00 77.12 593 ARG A O 1
ATOM 4612 N N . TRP A 1 594 ? 1.761 15.062 -14.557 1.00 87.25 594 TRP A N 1
ATOM 4613 C CA . TRP A 1 594 ? 0.789 14.069 -14.126 1.00 87.25 594 TRP A CA 1
ATOM 4614 C C . TRP A 1 594 ? 1.426 13.148 -13.099 1.00 87.25 594 TRP A C 1
ATOM 4616 O O . TRP A 1 594 ? 2.520 12.634 -13.315 1.00 87.25 594 TRP A O 1
ATOM 4626 N N . ALA A 1 595 ? 0.752 12.939 -11.974 1.00 90.62 595 ALA A N 1
ATOM 4627 C CA . ALA A 1 595 ? 1.259 12.127 -10.871 1.00 90.62 595 ALA A CA 1
ATOM 4628 C C . ALA A 1 595 ? 0.192 11.130 -10.394 1.00 90.62 595 ALA A C 1
ATOM 4630 O O . ALA A 1 595 ? -0.993 11.326 -10.657 1.00 90.62 595 ALA A O 1
ATOM 4631 N N . PRO A 1 596 ? 0.546 10.073 -9.651 1.00 92.31 596 PRO A N 1
ATOM 4632 C CA . PRO A 1 596 ? -0.439 9.277 -8.934 1.00 92.31 596 PRO A CA 1
ATOM 4633 C C . PRO A 1 596 ? -1.281 10.156 -7.998 1.00 92.31 596 PRO A C 1
ATOM 4635 O O . PRO A 1 596 ? -0.792 11.137 -7.428 1.00 92.31 596 PRO A O 1
ATOM 4638 N N . TYR A 1 597 ? -2.546 9.781 -7.808 1.00 92.88 597 TYR A N 1
ATOM 4639 C CA . TYR A 1 597 ? -3.419 10.433 -6.832 1.00 92.88 597 TYR A CA 1
ATOM 4640 C C . TYR A 1 597 ? -2.891 10.217 -5.406 1.00 92.88 597 TYR A C 1
ATOM 4642 O O . TYR A 1 597 ? -2.792 11.158 -4.621 1.00 92.88 597 TYR A O 1
ATOM 4650 N N . PHE A 1 598 ? -2.484 8.983 -5.100 1.00 92.62 598 PHE A N 1
ATOM 4651 C CA . PHE A 1 598 ? -1.841 8.616 -3.842 1.00 92.62 598 PHE A CA 1
ATOM 4652 C C . PHE A 1 598 ? -0.604 7.761 -4.115 1.00 92.62 598 PHE A C 1
ATOM 4654 O O . PHE A 1 598 ? -0.631 6.882 -4.981 1.00 92.62 598 PHE A O 1
ATOM 4661 N N . ALA A 1 599 ? 0.467 7.993 -3.358 1.00 91.31 599 ALA A N 1
ATOM 4662 C CA . ALA A 1 599 ? 1.713 7.256 -3.488 1.00 91.31 599 ALA A CA 1
ATOM 4663 C C . ALA A 1 599 ? 2.273 6.869 -2.116 1.00 91.31 599 ALA A C 1
ATOM 4665 O O . ALA A 1 599 ? 2.548 7.732 -1.291 1.00 91.31 599 ALA A O 1
ATOM 4666 N N . TYR A 1 600 ? 2.506 5.573 -1.906 1.00 92.12 600 TYR A N 1
ATOM 4667 C CA . TYR A 1 600 ? 3.393 5.079 -0.856 1.00 92.12 600 TYR A CA 1
ATOM 4668 C C . TYR A 1 600 ? 4.680 4.592 -1.511 1.00 92.12 600 TYR A C 1
ATOM 4670 O O . TYR A 1 600 ? 4.713 3.516 -2.114 1.00 92.12 600 TYR A O 1
ATOM 4678 N N . THR A 1 601 ? 5.710 5.427 -1.466 1.00 89.75 601 THR A N 1
ATOM 4679 C CA . THR A 1 601 ? 6.928 5.265 -2.268 1.00 89.75 601 THR A CA 1
ATOM 4680 C C . THR A 1 601 ? 7.876 4.226 -1.676 1.00 89.75 601 THR A C 1
ATOM 4682 O O . THR A 1 601 ? 7.779 3.862 -0.503 1.00 89.75 601 THR A O 1
ATOM 4685 N N . MET A 1 602 ? 8.821 3.733 -2.479 1.00 87.56 602 MET A N 1
ATOM 4686 C CA . MET A 1 602 ? 9.867 2.835 -1.978 1.00 87.56 602 MET A CA 1
ATOM 4687 C C . MET A 1 602 ? 10.772 3.539 -0.972 1.00 87.56 602 MET A C 1
ATOM 4689 O O . MET A 1 602 ? 11.116 2.937 0.040 1.00 87.56 602 MET A O 1
ATOM 4693 N N . THR A 1 603 ? 11.112 4.808 -1.214 1.00 87.38 603 THR A N 1
ATOM 4694 C CA . THR A 1 603 ? 11.890 5.628 -0.276 1.00 87.38 603 THR A CA 1
ATOM 4695 C C . THR A 1 603 ? 11.219 5.674 1.091 1.00 87.38 603 THR A C 1
ATOM 4697 O O . THR A 1 603 ? 11.860 5.410 2.109 1.00 87.38 603 THR A O 1
ATOM 4700 N N . GLN A 1 604 ? 9.907 5.921 1.116 1.00 88.00 604 GLN A N 1
ATOM 4701 C CA . GLN A 1 604 ? 9.148 5.903 2.357 1.00 88.00 604 GLN A CA 1
ATOM 4702 C C . GLN A 1 604 ? 9.093 4.496 2.970 1.00 88.00 604 GLN A C 1
ATOM 4704 O O . GLN A 1 604 ? 9.350 4.335 4.157 1.00 88.00 604 GLN A O 1
ATOM 4709 N N . ALA A 1 605 ? 8.846 3.457 2.172 1.00 88.94 605 ALA A N 1
ATOM 4710 C CA . ALA A 1 605 ? 8.805 2.082 2.668 1.00 88.94 605 ALA A CA 1
ATOM 4711 C C . ALA A 1 605 ? 10.138 1.609 3.284 1.00 88.94 605 ALA A C 1
ATOM 4713 O O . ALA A 1 605 ? 10.124 0.822 4.234 1.00 88.94 605 ALA A O 1
ATOM 4714 N N . ILE A 1 606 ? 11.279 2.080 2.767 1.00 86.50 606 ILE A N 1
ATOM 4715 C CA . ILE A 1 606 ? 12.614 1.838 3.337 1.00 86.50 606 ILE A CA 1
ATOM 4716 C C . ILE A 1 606 ? 12.772 2.606 4.654 1.00 86.50 606 ILE A C 1
ATOM 4718 O O . ILE A 1 606 ? 13.175 2.016 5.657 1.00 86.50 606 ILE A O 1
ATOM 4722 N N . ARG A 1 607 ? 12.413 3.899 4.677 1.00 85.56 607 ARG A N 1
ATOM 4723 C CA . ARG A 1 607 ? 12.443 4.745 5.886 1.00 85.56 607 ARG A CA 1
ATOM 4724 C C . ARG A 1 607 ? 11.622 4.132 7.022 1.00 85.56 607 ARG A C 1
ATOM 4726 O O . ARG A 1 607 ? 12.094 4.039 8.153 1.00 85.56 607 ARG A O 1
ATOM 4733 N N . ASP A 1 608 ? 10.430 3.650 6.690 1.00 82.50 608 ASP A N 1
ATOM 4734 C CA . ASP A 1 608 ? 9.487 3.031 7.619 1.00 82.50 608 ASP A CA 1
ATOM 4735 C C . ASP A 1 608 ? 9.875 1.577 7.978 1.00 82.50 608 ASP A C 1
ATOM 4737 O O . ASP A 1 608 ? 9.151 0.908 8.714 1.00 82.50 608 ASP A O 1
ATOM 4741 N N . LYS A 1 609 ? 11.002 1.061 7.453 1.00 81.06 609 LYS A N 1
ATOM 4742 C CA . LYS A 1 609 ? 11.512 -0.315 7.638 1.00 81.06 609 LYS A CA 1
ATOM 4743 C C . LYS A 1 609 ? 10.533 -1.418 7.217 1.00 81.06 609 LYS A C 1
ATOM 4745 O O . LYS A 1 609 ? 10.624 -2.559 7.670 1.00 81.06 609 LYS A O 1
ATOM 4750 N N . VAL A 1 610 ? 9.606 -1.098 6.317 1.00 83.06 610 VAL A N 1
ATOM 4751 C CA . VAL A 1 610 ? 8.652 -2.056 5.739 1.00 83.06 610 VAL A CA 1
ATOM 4752 C C . VAL A 1 610 ? 9.346 -2.990 4.746 1.00 83.06 610 VAL A C 1
ATOM 4754 O O . VAL A 1 610 ? 8.977 -4.162 4.616 1.00 83.06 610 VAL A O 1
ATOM 4757 N N . ILE A 1 611 ? 10.354 -2.471 4.050 1.00 87.56 611 ILE A N 1
ATOM 4758 C CA . ILE A 1 611 ? 11.229 -3.200 3.133 1.00 87.56 611 ILE A CA 1
ATOM 4759 C C . ILE A 1 611 ? 12.688 -2.827 3.404 1.00 87.56 611 ILE A C 1
ATOM 4761 O O . ILE A 1 611 ? 12.981 -1.790 3.994 1.00 87.56 611 ILE A O 1
ATOM 4765 N N . LEU A 1 612 ? 13.600 -3.674 2.943 1.00 89.56 612 LEU A N 1
ATOM 4766 C CA . LEU A 1 612 ? 15.035 -3.413 2.949 1.00 89.56 612 LEU A CA 1
ATOM 4767 C C . LEU A 1 612 ? 15.431 -2.591 1.718 1.00 89.56 612 LEU A C 1
ATOM 4769 O O . LEU A 1 612 ? 14.746 -2.642 0.694 1.00 89.56 612 LEU A O 1
ATOM 4773 N N . ASN A 1 613 ? 16.543 -1.861 1.803 1.00 89.06 613 ASN A N 1
ATOM 4774 C CA . ASN A 1 613 ? 17.087 -1.125 0.666 1.00 89.06 613 ASN A CA 1
ATOM 4775 C C . ASN A 1 613 ? 17.848 -2.088 -0.275 1.00 89.06 613 ASN A C 1
ATOM 4777 O O . ASN A 1 613 ? 18.933 -2.550 0.082 1.00 89.06 613 ASN A O 1
ATOM 4781 N N . PRO A 1 614 ? 17.324 -2.400 -1.476 1.00 88.62 614 PRO A N 1
ATOM 4782 C CA . PRO A 1 614 ? 17.938 -3.386 -2.364 1.00 88.62 614 PRO A CA 1
ATOM 4783 C C . PRO A 1 614 ? 19.238 -2.900 -3.016 1.00 88.62 614 PRO A C 1
ATOM 4785 O O . PRO A 1 614 ? 20.032 -3.732 -3.441 1.00 88.62 614 PRO A O 1
ATOM 4788 N N . ILE A 1 615 ? 19.463 -1.584 -3.092 1.00 87.25 615 ILE A N 1
ATOM 4789 C CA . ILE A 1 615 ? 20.667 -0.994 -3.700 1.00 87.25 615 ILE A CA 1
ATOM 4790 C C . ILE A 1 615 ? 21.725 -0.611 -2.664 1.00 87.25 615 ILE A C 1
ATOM 4792 O O . ILE A 1 615 ? 22.727 0.001 -3.014 1.00 87.25 615 ILE A O 1
ATOM 4796 N N . GLN A 1 616 ? 21.520 -0.970 -1.393 1.00 85.38 616 GLN A N 1
ATOM 4797 C CA . GLN A 1 616 ? 22.495 -0.703 -0.339 1.00 85.38 616 GLN A CA 1
ATOM 4798 C C . GLN A 1 616 ? 23.810 -1.455 -0.574 1.00 85.38 616 GLN A C 1
ATOM 4800 O O . GLN A 1 616 ? 24.874 -0.894 -0.337 1.00 85.38 616 GLN A O 1
ATOM 4805 N N . ASN A 1 617 ? 23.741 -2.699 -1.065 1.00 89.19 617 ASN A N 1
ATOM 4806 C CA . ASN A 1 617 ? 24.922 -3.490 -1.400 1.00 89.19 617 ASN A CA 1
ATOM 4807 C C . ASN A 1 617 ? 24.846 -3.960 -2.858 1.00 89.19 617 ASN A C 1
ATOM 4809 O O . ASN A 1 617 ? 24.204 -4.968 -3.175 1.00 89.19 617 ASN A O 1
ATOM 4813 N N . VAL A 1 618 ? 25.524 -3.228 -3.740 1.00 90.06 618 VAL A N 1
ATOM 4814 C CA . VAL A 1 618 ? 25.709 -3.589 -5.149 1.00 90.06 618 VAL A CA 1
ATOM 4815 C C . VAL A 1 618 ? 27.187 -3.876 -5.374 1.00 90.06 618 VAL A C 1
ATOM 4817 O O . VAL A 1 618 ? 28.031 -3.019 -5.124 1.00 90.06 618 VAL A O 1
ATOM 4820 N N . VAL A 1 619 ? 27.504 -5.083 -5.834 1.00 90.44 619 VAL A N 1
ATOM 4821 C CA . VAL A 1 619 ? 28.874 -5.488 -6.162 1.00 90.44 619 VAL A CA 1
ATOM 4822 C C . VAL A 1 619 ? 28.955 -5.743 -7.654 1.00 90.44 619 VAL A C 1
ATOM 4824 O O . VAL A 1 619 ? 28.297 -6.644 -8.172 1.00 90.44 619 VAL A O 1
ATOM 4827 N N . ARG A 1 620 ? 29.791 -4.966 -8.338 1.00 88.75 620 ARG A N 1
ATOM 4828 C CA . ARG A 1 620 ? 30.100 -5.164 -9.751 1.00 88.75 620 ARG A CA 1
ATOM 4829 C C . ARG A 1 620 ? 31.306 -6.076 -9.900 1.00 88.75 620 ARG A C 1
ATOM 4831 O O . ARG A 1 620 ? 32.345 -5.835 -9.292 1.00 88.75 620 ARG A O 1
ATOM 4838 N N . PHE A 1 621 ? 31.185 -7.075 -10.763 1.00 82.12 621 PHE A N 1
ATOM 4839 C CA . PHE A 1 621 ? 32.319 -7.845 -11.249 1.00 82.12 621 PHE A CA 1
ATOM 4840 C C . PHE A 1 621 ? 32.739 -7.303 -12.611 1.00 82.12 621 PHE A C 1
ATOM 4842 O O . PHE A 1 621 ? 31.952 -7.289 -13.553 1.00 82.12 621 PHE A O 1
ATOM 4849 N N . SER A 1 622 ? 33.984 -6.839 -12.710 1.00 67.38 622 SER A N 1
ATOM 4850 C CA . SER A 1 622 ? 34.555 -6.402 -13.982 1.00 67.38 622 SER A CA 1
ATOM 4851 C C . SER A 1 622 ? 34.859 -7.616 -14.854 1.00 67.38 622 SER A C 1
ATOM 4853 O O . SER A 1 622 ? 35.720 -8.435 -14.526 1.00 67.38 622 SER A O 1
ATOM 4855 N N . ASP A 1 623 ? 34.179 -7.725 -15.987 1.00 61.69 623 ASP A N 1
ATOM 4856 C CA . ASP A 1 623 ? 34.496 -8.668 -17.045 1.00 61.69 623 ASP A CA 1
ATOM 4857 C C . ASP A 1 623 ? 35.620 -8.098 -17.923 1.00 61.69 623 ASP A C 1
ATOM 4859 O O . ASP A 1 623 ? 35.407 -7.701 -19.061 1.00 61.69 623 ASP A O 1
ATOM 4863 N N . HIS A 1 624 ? 36.865 -8.099 -17.429 1.00 53.00 624 HIS A N 1
ATOM 4864 C CA . HIS A 1 624 ? 38.051 -7.807 -18.258 1.00 53.00 624 HIS A CA 1
ATOM 4865 C C . HIS A 1 624 ? 38.357 -8.930 -19.268 1.00 53.00 624 HIS A C 1
ATOM 4867 O O . HIS A 1 624 ? 39.519 -9.217 -19.566 1.00 53.00 624 HIS A O 1
ATOM 4873 N N . ILE A 1 625 ? 37.332 -9.598 -19.800 1.00 51.75 625 ILE A N 1
ATOM 4874 C CA . ILE A 1 625 ? 37.503 -10.450 -20.967 1.00 51.75 625 ILE A CA 1
ATOM 4875 C C . ILE A 1 625 ? 37.697 -9.490 -22.133 1.00 51.75 625 ILE A C 1
ATOM 4877 O O . ILE A 1 625 ? 36.750 -9.061 -22.785 1.00 51.75 625 ILE A O 1
ATOM 4881 N N . LEU A 1 626 ? 38.961 -9.135 -22.370 1.00 43.22 626 LEU A N 1
ATOM 4882 C CA . LEU A 1 626 ? 39.411 -8.672 -23.669 1.00 43.22 626 LEU A CA 1
ATOM 4883 C C . LEU A 1 626 ? 38.886 -9.703 -24.667 1.00 43.22 626 LEU A C 1
ATOM 4885 O O . LEU A 1 626 ? 39.398 -10.826 -24.703 1.00 43.22 626 LEU A O 1
ATOM 4889 N N . TYR A 1 627 ? 37.858 -9.342 -25.445 1.00 49.91 627 TYR A N 1
ATOM 4890 C CA . TYR A 1 627 ? 37.596 -9.998 -26.718 1.00 49.91 627 TYR A CA 1
ATOM 4891 C C . TYR A 1 627 ? 38.916 -9.931 -27.440 1.00 49.91 627 TYR A C 1
ATOM 4893 O O . TYR A 1 627 ? 39.355 -8.865 -27.872 1.00 49.91 627 TYR A O 1
ATOM 4901 N N . LYS A 1 628 ? 39.633 -11.047 -27.412 1.00 40.12 628 LYS A N 1
ATOM 4902 C CA . LYS A 1 628 ? 40.952 -11.126 -27.983 1.00 40.12 628 LYS A CA 1
ATOM 4903 C C . LYS A 1 628 ? 40.706 -10.951 -29.472 1.00 40.12 628 LYS A C 1
ATOM 4905 O O . LYS A 1 628 ? 40.308 -11.882 -30.164 1.00 40.12 628 LYS A O 1
ATOM 4910 N N . ILE A 1 629 ? 40.941 -9.720 -29.924 1.00 42.53 629 ILE A N 1
ATOM 4911 C CA . ILE A 1 629 ? 40.969 -9.251 -31.311 1.00 42.53 629 ILE A CA 1
ATOM 4912 C C . ILE A 1 629 ? 41.705 -10.267 -32.215 1.00 42.53 629 ILE A C 1
ATOM 4914 O O . ILE A 1 629 ? 41.464 -10.339 -33.412 1.00 42.53 629 ILE A O 1
ATOM 4918 N N . THR A 1 630 ? 42.546 -11.124 -31.633 1.00 43.06 630 THR A N 1
ATOM 4919 C CA . THR A 1 630 ? 43.345 -12.162 -32.276 1.00 43.06 630 THR A CA 1
ATOM 4920 C C . THR A 1 630 ? 42.590 -13.255 -33.041 1.00 43.06 630 THR A C 1
ATOM 4922 O O . THR A 1 630 ? 43.173 -13.749 -33.999 1.00 43.06 630 THR A O 1
ATOM 4925 N N . GLU A 1 631 ? 41.354 -13.652 -32.703 1.00 40.97 631 GLU A N 1
ATOM 4926 C CA . GLU A 1 631 ? 40.675 -14.701 -33.508 1.00 40.97 631 GLU A CA 1
ATOM 4927 C C . GLU A 1 631 ? 39.980 -14.150 -34.760 1.00 40.97 631 GLU A C 1
ATOM 4929 O O . GLU A 1 631 ? 39.995 -14.800 -35.805 1.00 40.97 631 GLU A O 1
ATOM 4934 N N . SER A 1 632 ? 39.460 -12.922 -34.697 1.00 41.97 632 SER A N 1
ATOM 4935 C CA . SER A 1 632 ? 38.845 -12.262 -35.854 1.00 41.97 632 SER A CA 1
ATOM 4936 C C . SER A 1 632 ? 39.889 -11.616 -36.772 1.00 41.97 632 SER A C 1
ATOM 4938 O O . SER A 1 632 ? 39.753 -11.682 -37.988 1.00 41.97 632 SER A O 1
ATOM 4940 N N . VAL A 1 633 ? 40.986 -11.063 -36.237 1.00 45.31 633 VAL A N 1
ATOM 4941 C CA . VAL A 1 633 ? 42.021 -10.393 -37.054 1.00 45.31 633 VAL A CA 1
ATOM 4942 C C . VAL A 1 633 ? 42.831 -11.359 -37.919 1.00 45.31 633 VAL A C 1
ATOM 4944 O O . VAL A 1 633 ? 43.295 -10.969 -38.984 1.00 45.31 633 VAL A O 1
ATOM 4947 N N . ALA A 1 634 ? 42.941 -12.637 -37.546 1.00 46.53 634 ALA A N 1
ATOM 4948 C CA . ALA A 1 634 ? 43.638 -13.623 -38.376 1.00 46.53 634 ALA A CA 1
ATOM 4949 C C . ALA A 1 634 ? 42.891 -13.978 -39.684 1.00 46.53 634 ALA A C 1
ATOM 4951 O O . ALA A 1 634 ? 43.464 -14.653 -40.538 1.00 46.53 634 ALA A O 1
ATOM 4952 N N . LYS A 1 635 ? 41.627 -13.548 -39.849 1.00 47.00 635 LYS A N 1
ATOM 4953 C CA . LYS A 1 635 ? 40.777 -13.862 -41.014 1.00 47.00 635 LYS A CA 1
ATOM 4954 C C . LYS A 1 635 ? 40.255 -12.648 -41.790 1.00 47.00 635 LYS A C 1
ATOM 4956 O O . LYS A 1 635 ? 39.600 -12.846 -42.808 1.00 47.00 635 LYS A O 1
ATOM 4961 N N . LEU A 1 636 ? 40.528 -11.423 -41.345 1.00 48.84 636 LEU A N 1
ATOM 4962 C CA . LEU A 1 636 ? 39.986 -10.213 -41.969 1.00 48.84 636 LEU A CA 1
ATOM 4963 C C . LEU A 1 636 ? 40.994 -9.623 -42.964 1.00 48.84 636 LEU A C 1
ATOM 4965 O O . LEU A 1 636 ? 42.139 -9.338 -42.611 1.00 48.84 636 LEU A O 1
ATOM 4969 N N . GLY A 1 637 ? 40.566 -9.451 -44.218 1.00 51.97 637 GLY A N 1
ATOM 4970 C CA . GLY A 1 637 ? 41.287 -8.647 -45.207 1.00 51.97 637 GLY A CA 1
ATOM 4971 C C . GLY A 1 637 ? 41.394 -7.186 -44.754 1.00 51.97 637 GLY A C 1
ATOM 4972 O O . GLY A 1 637 ? 40.632 -6.741 -43.899 1.00 51.97 637 GLY A O 1
ATOM 4973 N N . GLN A 1 638 ? 42.341 -6.436 -45.326 1.00 49.16 638 GLN A N 1
ATOM 4974 C CA . GLN A 1 638 ? 42.767 -5.094 -44.883 1.00 49.16 638 GLN A CA 1
ATOM 4975 C C . GLN A 1 638 ? 41.680 -3.988 -44.843 1.00 49.16 638 GLN A C 1
ATOM 4977 O O . GLN A 1 638 ? 42.005 -2.861 -44.482 1.00 49.16 638 GLN A O 1
ATOM 4982 N N . GLU A 1 639 ? 40.408 -4.272 -45.147 1.00 48.12 639 GLU A N 1
ATOM 4983 C CA . GLU A 1 639 ? 39.345 -3.259 -45.279 1.00 48.12 639 GLU A CA 1
ATOM 4984 C C . GLU A 1 639 ? 38.098 -3.460 -44.388 1.00 48.12 639 GLU A C 1
ATOM 4986 O O . GLU A 1 639 ? 37.230 -2.588 -44.366 1.00 48.12 639 GLU A O 1
ATOM 4991 N N . GLU A 1 640 ? 37.984 -4.533 -43.594 1.00 47.09 640 GLU A N 1
ATOM 4992 C CA . GLU A 1 640 ? 36.789 -4.740 -42.752 1.00 47.09 640 GLU A CA 1
ATOM 4993 C C . GLU A 1 640 ? 36.916 -4.097 -41.357 1.00 47.09 640 GLU A C 1
ATOM 4995 O O . GLU A 1 640 ? 37.799 -4.422 -40.559 1.00 47.09 640 GLU A O 1
ATOM 5000 N N . ARG A 1 641 ? 35.994 -3.177 -41.029 1.00 51.81 641 ARG A N 1
ATOM 5001 C CA . ARG A 1 641 ? 35.861 -2.600 -39.679 1.00 51.81 641 ARG A CA 1
ATOM 5002 C C . ARG A 1 641 ? 35.415 -3.681 -38.689 1.00 51.81 641 ARG A C 1
ATOM 5004 O O . ARG A 1 641 ? 34.409 -4.350 -38.907 1.00 51.81 641 ARG A O 1
ATOM 5011 N N . LEU A 1 642 ? 36.115 -3.798 -37.560 1.00 55.59 642 LEU A N 1
ATOM 5012 C CA . LEU A 1 642 ? 35.711 -4.667 -36.451 1.00 55.59 642 LEU A CA 1
ATOM 5013 C C . LEU A 1 642 ? 34.337 -4.229 -35.917 1.00 55.59 642 LEU A C 1
ATOM 5015 O O . LEU A 1 642 ? 34.196 -3.118 -35.404 1.00 55.59 642 LEU A O 1
ATOM 5019 N N . ARG A 1 643 ? 33.325 -5.101 -36.028 1.00 67.38 643 ARG A N 1
ATOM 5020 C CA . ARG A 1 643 ? 32.018 -4.877 -35.393 1.00 67.38 643 ARG A CA 1
ATOM 5021 C C . ARG A 1 643 ? 32.093 -5.150 -33.892 1.00 67.38 643 ARG A C 1
ATOM 5023 O O . ARG A 1 643 ? 32.841 -6.024 -33.454 1.00 67.38 643 ARG A O 1
ATOM 5030 N N . ALA A 1 644 ? 31.282 -4.440 -33.111 1.00 67.38 644 ALA A N 1
ATOM 5031 C CA . ALA A 1 644 ? 31.100 -4.752 -31.697 1.00 67.38 644 ALA A CA 1
ATOM 5032 C C . ALA A 1 644 ? 30.530 -6.181 -31.528 1.00 67.38 644 ALA A C 1
ATOM 5034 O O . ALA A 1 644 ? 29.709 -6.609 -32.356 1.00 67.38 644 ALA A O 1
ATOM 5035 N N . PRO A 1 645 ? 30.953 -6.932 -30.491 1.00 73.19 645 PRO A N 1
ATOM 5036 C CA . PRO A 1 645 ? 30.376 -8.237 -30.204 1.00 73.19 645 PRO A CA 1
ATOM 5037 C C . PRO A 1 645 ? 28.894 -8.084 -29.850 1.00 73.19 645 PRO A C 1
ATOM 5039 O O . PRO A 1 645 ? 28.482 -7.150 -29.161 1.00 73.19 645 PRO A O 1
ATOM 5042 N N . SER A 1 646 ? 28.079 -9.008 -30.340 1.00 81.56 646 SER A N 1
ATOM 5043 C CA . SER A 1 646 ? 26.665 -9.104 -29.995 1.00 81.56 646 SER A CA 1
ATOM 5044 C C . SER A 1 646 ? 26.489 -9.559 -28.545 1.00 81.56 646 SER A C 1
ATOM 5046 O O . SER A 1 646 ? 27.362 -10.201 -27.959 1.00 81.56 646 SER A O 1
ATOM 5048 N N . ALA A 1 647 ? 25.322 -9.280 -27.961 1.00 85.19 647 ALA A N 1
ATOM 5049 C CA . ALA A 1 647 ? 24.997 -9.747 -26.615 1.00 85.19 647 ALA A CA 1
ATOM 5050 C C . ALA A 1 647 ? 25.070 -11.282 -26.490 1.00 85.19 647 ALA A C 1
ATOM 5052 O O . ALA A 1 647 ? 25.516 -11.786 -25.464 1.00 85.19 647 ALA A O 1
ATOM 5053 N N . GLU A 1 648 ? 24.706 -12.026 -27.535 1.00 86.88 648 GLU A N 1
ATOM 5054 C CA . GLU A 1 648 ? 24.836 -13.487 -27.558 1.00 86.88 648 GLU A CA 1
ATOM 5055 C C . GLU A 1 648 ? 26.305 -13.929 -27.482 1.00 86.88 648 GLU A C 1
ATOM 5057 O O . GLU A 1 648 ? 26.653 -14.737 -26.624 1.00 86.88 648 GLU A O 1
ATOM 5062 N N . GLU A 1 649 ? 27.187 -13.329 -28.293 1.00 85.44 649 GLU A N 1
ATOM 5063 C CA . GLU A 1 649 ? 28.638 -13.589 -28.256 1.00 85.44 649 GLU A CA 1
ATOM 5064 C C . GLU A 1 649 ? 29.250 -13.277 -26.881 1.00 85.44 649 GLU A C 1
ATOM 5066 O O . GLU A 1 649 ? 30.210 -13.932 -26.469 1.00 85.44 649 GLU A O 1
ATOM 5071 N N . ILE A 1 650 ? 28.673 -12.313 -26.157 1.00 86.69 650 ILE A N 1
ATOM 5072 C CA . ILE A 1 650 ? 29.101 -11.948 -24.809 1.00 86.69 650 ILE A CA 1
ATOM 5073 C C . ILE A 1 650 ? 28.614 -12.952 -23.763 1.00 86.69 650 ILE A C 1
ATOM 5075 O O . ILE A 1 650 ? 29.416 -13.590 -23.078 1.00 86.69 650 ILE A O 1
ATOM 5079 N N . TYR A 1 651 ? 27.299 -13.091 -23.609 1.00 91.38 651 TYR A N 1
ATOM 5080 C CA . TYR A 1 651 ? 26.704 -13.824 -22.491 1.00 91.38 651 TYR A CA 1
ATOM 5081 C C . TYR A 1 651 ? 26.718 -15.348 -22.684 1.00 91.38 651 TYR A C 1
ATOM 5083 O O . TYR A 1 651 ? 26.599 -16.090 -21.705 1.00 91.38 651 TYR A O 1
ATOM 5091 N N . GLU A 1 652 ? 26.907 -15.834 -23.915 1.00 91.69 652 GLU A N 1
ATOM 5092 C CA . GLU A 1 652 ? 27.057 -17.265 -24.214 1.00 91.69 652 GLU A CA 1
ATOM 5093 C C . GLU A 1 652 ? 28.518 -17.728 -24.304 1.00 91.69 652 GLU A C 1
ATOM 5095 O O . GLU A 1 652 ? 28.781 -18.905 -24.547 1.00 91.69 652 GLU A O 1
ATOM 5100 N N . ASN A 1 653 ? 29.487 -16.841 -24.042 1.00 89.81 653 ASN A N 1
ATOM 5101 C CA . ASN A 1 653 ? 30.899 -17.208 -24.019 1.00 89.81 653 ASN A CA 1
ATOM 5102 C C . ASN A 1 653 ? 31.199 -18.235 -22.897 1.00 89.81 653 ASN A C 1
ATOM 5104 O O . ASN A 1 653 ? 31.050 -17.904 -21.714 1.00 89.81 653 ASN A O 1
ATOM 5108 N N . PRO A 1 654 ? 31.708 -19.444 -23.214 1.00 90.75 654 PRO A N 1
ATOM 5109 C CA . PRO A 1 654 ? 31.902 -20.495 -22.211 1.00 90.75 654 PRO A CA 1
ATOM 5110 C C . PRO A 1 654 ? 32.881 -20.127 -21.088 1.00 90.75 654 PRO A C 1
ATOM 5112 O O . PRO A 1 654 ? 32.648 -20.462 -19.925 1.00 90.75 654 PRO A O 1
ATOM 5115 N N . SER A 1 655 ? 33.977 -19.429 -21.407 1.00 88.06 655 SER A N 1
ATOM 5116 C CA . SER A 1 655 ? 34.970 -19.017 -20.403 1.00 88.06 655 SER A CA 1
ATOM 5117 C C . SER A 1 655 ? 34.386 -17.993 -19.435 1.00 88.06 655 SER A C 1
ATOM 5119 O O . SER A 1 655 ? 34.622 -18.074 -18.227 1.00 88.06 655 SER A O 1
ATOM 5121 N N . ARG A 1 656 ? 33.569 -17.069 -19.950 1.00 89.50 656 ARG A N 1
ATOM 5122 C CA . ARG A 1 656 ? 32.836 -16.099 -19.137 1.00 89.50 656 ARG A CA 1
ATOM 5123 C C . ARG A 1 656 ? 31.813 -16.780 -18.233 1.00 89.50 656 ARG A C 1
ATOM 5125 O O . ARG A 1 656 ? 31.804 -16.515 -17.036 1.00 89.50 656 ARG A O 1
ATOM 5132 N N . GLN A 1 657 ? 31.009 -17.696 -18.771 1.00 93.62 657 GLN A N 1
ATOM 5133 C CA . GLN A 1 657 ? 29.995 -18.422 -18.000 1.00 93.62 657 GLN A CA 1
ATOM 5134 C C . GLN A 1 657 ? 30.610 -19.242 -16.858 1.00 93.62 657 GLN A C 1
ATOM 5136 O O . GLN A 1 657 ? 30.079 -19.244 -15.748 1.00 93.62 657 GLN A O 1
ATOM 5141 N N . ARG A 1 658 ? 31.770 -19.879 -17.079 1.00 93.50 658 ARG A N 1
ATOM 5142 C CA . ARG A 1 658 ? 32.518 -20.566 -16.007 1.00 93.50 658 ARG A CA 1
ATOM 5143 C C . ARG A 1 658 ? 32.968 -19.604 -14.912 1.00 93.50 658 ARG A C 1
ATOM 5145 O O . ARG A 1 658 ? 32.784 -19.896 -13.733 1.00 93.50 658 ARG A O 1
ATOM 5152 N N . LEU A 1 659 ? 33.517 -18.447 -15.289 1.00 90.69 659 LEU A N 1
ATOM 5153 C CA . LEU A 1 659 ? 33.929 -17.427 -14.325 1.00 90.69 659 LEU A CA 1
ATOM 5154 C C . LEU A 1 659 ? 32.736 -16.922 -13.502 1.00 90.69 659 LEU A C 1
ATOM 5156 O O . LEU A 1 659 ? 32.811 -16.906 -12.275 1.00 90.69 659 LEU A O 1
ATOM 5160 N N . VAL A 1 660 ? 31.633 -16.559 -14.161 1.00 94.00 660 VAL A N 1
ATOM 5161 C CA . VAL A 1 660 ? 30.408 -16.073 -13.509 1.00 94.00 660 VAL A CA 1
ATOM 5162 C C . VAL A 1 660 ? 29.837 -17.128 -12.560 1.00 94.00 660 VAL A C 1
ATOM 5164 O O . VAL A 1 660 ? 29.560 -16.810 -11.405 1.00 94.00 660 VAL A O 1
ATOM 5167 N N . ALA A 1 661 ? 29.721 -18.390 -12.992 1.00 96.56 661 ALA A N 1
ATOM 5168 C CA . ALA A 1 661 ? 29.209 -19.479 -12.157 1.00 96.56 661 ALA A CA 1
ATOM 5169 C C . ALA A 1 661 ? 30.057 -19.681 -10.891 1.00 96.56 661 ALA A C 1
ATOM 5171 O O . ALA A 1 661 ? 29.514 -19.745 -9.786 1.00 96.56 661 ALA A O 1
ATOM 5172 N N . LYS A 1 662 ? 31.387 -19.697 -11.039 1.00 94.50 662 LYS A N 1
ATOM 5173 C CA . LYS A 1 662 ? 32.325 -19.812 -9.918 1.00 94.50 662 LYS A CA 1
ATOM 5174 C C . LYS A 1 662 ? 32.170 -18.663 -8.923 1.00 94.50 662 LYS A C 1
ATOM 5176 O O . LYS A 1 662 ? 32.065 -18.896 -7.720 1.00 94.50 662 LYS A O 1
ATOM 5181 N N . GLN A 1 663 ? 32.126 -17.420 -9.408 1.00 93.88 663 GLN A N 1
ATOM 5182 C CA . GLN A 1 663 ? 31.958 -16.248 -8.542 1.00 93.88 663 GLN A CA 1
ATOM 5183 C C . GLN A 1 663 ? 30.591 -16.244 -7.848 1.00 93.88 663 GLN A C 1
ATOM 5185 O O . GLN A 1 663 ? 30.510 -15.977 -6.649 1.00 93.88 663 GLN A O 1
ATOM 5190 N N . ALA A 1 664 ? 29.524 -16.601 -8.567 1.00 95.88 664 ALA A N 1
ATOM 5191 C CA . ALA A 1 664 ? 28.185 -16.697 -8.002 1.00 95.88 664 ALA A CA 1
ATOM 5192 C C . ALA A 1 664 ? 28.122 -17.724 -6.860 1.00 95.88 664 ALA A C 1
ATOM 5194 O O . ALA A 1 664 ? 27.598 -17.413 -5.791 1.00 95.88 664 ALA A O 1
ATOM 5195 N N . VAL A 1 665 ? 28.710 -18.913 -7.036 1.00 96.62 665 VAL A N 1
ATOM 5196 C CA . VAL A 1 665 ? 28.755 -19.957 -5.996 1.00 96.62 665 VAL A CA 1
ATOM 5197 C C . VAL A 1 665 ? 29.589 -19.530 -4.785 1.00 96.62 665 VAL A C 1
ATOM 5199 O O . VAL A 1 665 ? 29.159 -19.738 -3.649 1.00 96.62 665 VAL A O 1
ATOM 5202 N N . LEU A 1 666 ? 30.735 -18.876 -4.997 1.00 92.75 666 LEU A N 1
ATOM 5203 C CA . LEU A 1 666 ? 31.564 -18.357 -3.902 1.00 92.75 666 LEU A CA 1
ATOM 5204 C C . LEU A 1 666 ? 30.816 -17.315 -3.064 1.00 92.75 666 LEU A C 1
ATOM 5206 O O . LEU A 1 666 ? 30.776 -17.416 -1.836 1.00 92.75 666 LEU A O 1
ATOM 5210 N N . VAL A 1 667 ? 30.182 -16.336 -3.716 1.00 93.88 667 VAL A N 1
ATOM 5211 C CA . VAL A 1 667 ? 29.358 -15.329 -3.032 1.00 93.88 667 VAL A CA 1
ATOM 5212 C C . VAL A 1 667 ? 28.173 -15.990 -2.331 1.00 93.88 667 VAL A C 1
ATOM 5214 O O . VAL A 1 667 ? 27.861 -15.640 -1.190 1.00 93.88 667 VAL A O 1
ATOM 5217 N N . PHE A 1 668 ? 27.536 -16.969 -2.975 1.00 94.81 668 PHE A N 1
ATOM 5218 C CA . PHE A 1 668 ? 26.411 -17.689 -2.398 1.00 94.81 668 PHE A CA 1
ATOM 5219 C C . PHE A 1 668 ? 26.785 -18.367 -1.077 1.00 94.81 668 PHE A C 1
ATOM 5221 O O . PHE A 1 668 ? 26.112 -18.157 -0.063 1.00 94.81 668 PHE A O 1
ATOM 5228 N N . ALA A 1 669 ? 27.882 -19.124 -1.068 1.00 90.69 669 ALA A N 1
ATOM 5229 C CA . ALA A 1 669 ? 28.362 -19.819 0.120 1.00 90.69 669 ALA A CA 1
ATOM 5230 C C . ALA A 1 669 ? 28.825 -18.848 1.218 1.00 90.69 669 ALA A C 1
ATOM 5232 O O . ALA A 1 669 ? 28.506 -19.043 2.389 1.00 90.69 669 ALA A O 1
ATOM 5233 N N . ALA A 1 670 ? 29.534 -17.776 0.848 1.00 87.88 670 ALA A N 1
ATOM 5234 C CA . ALA A 1 670 ? 30.136 -16.853 1.809 1.00 87.88 670 ALA A CA 1
ATOM 5235 C C . ALA A 1 670 ? 29.152 -15.831 2.403 1.00 87.88 670 ALA A C 1
ATOM 5237 O O . ALA A 1 670 ? 29.312 -15.411 3.550 1.00 87.88 670 ALA A O 1
ATOM 5238 N N . LYS A 1 671 ? 28.165 -15.377 1.622 1.00 88.81 671 LYS A N 1
ATOM 5239 C CA . LYS A 1 671 ? 27.275 -14.265 1.992 1.00 88.81 671 LYS A CA 1
ATOM 5240 C C . LYS A 1 671 ? 25.813 -14.675 2.016 1.00 88.81 671 LYS A C 1
ATOM 5242 O O . LYS A 1 671 ? 25.115 -14.358 2.971 1.00 88.81 671 LYS A O 1
ATOM 5247 N N . THR A 1 672 ? 25.337 -15.388 0.999 1.00 92.00 672 THR A N 1
ATOM 5248 C CA . THR A 1 672 ? 23.899 -15.637 0.850 1.00 92.00 672 THR A CA 1
ATOM 5249 C C . THR A 1 672 ? 23.381 -16.668 1.842 1.00 92.00 672 THR A C 1
ATOM 5251 O O . THR A 1 672 ? 22.393 -16.394 2.517 1.00 92.00 672 THR A O 1
ATOM 5254 N N . MET A 1 673 ? 24.028 -17.832 1.970 1.00 89.31 673 MET A N 1
ATOM 5255 C CA . MET A 1 673 ? 23.487 -18.945 2.763 1.00 89.31 673 MET A CA 1
ATOM 5256 C C . MET A 1 673 ? 23.161 -18.534 4.205 1.00 89.31 673 MET A C 1
ATOM 5258 O O . MET A 1 673 ? 22.114 -18.912 4.737 1.00 89.31 673 MET A O 1
ATOM 5262 N N . MET A 1 674 ? 24.035 -17.729 4.818 1.00 85.12 674 MET A N 1
ATOM 5263 C CA . MET A 1 674 ? 23.947 -17.318 6.224 1.00 85.12 674 MET A CA 1
ATOM 5264 C C . MET A 1 674 ? 23.194 -16.004 6.463 1.00 85.12 674 MET A C 1
ATOM 5266 O O . MET A 1 674 ? 22.937 -15.676 7.622 1.00 85.12 674 MET A O 1
ATOM 5270 N N . ALA A 1 675 ? 22.816 -15.270 5.410 1.00 84.75 675 ALA A N 1
ATOM 5271 C CA . ALA A 1 675 ? 22.173 -13.956 5.525 1.00 84.75 675 ALA A CA 1
ATOM 5272 C C . ALA A 1 675 ? 20.773 -13.998 6.159 1.00 84.75 675 ALA A C 1
ATOM 5274 O O . ALA A 1 675 ? 20.251 -12.983 6.608 1.00 84.75 675 ALA A O 1
ATOM 5275 N N . VAL A 1 676 ? 20.147 -15.177 6.200 1.00 82.38 676 VAL A N 1
ATOM 5276 C CA . VAL A 1 676 ? 18.840 -15.380 6.827 1.00 82.38 676 VAL A CA 1
ATOM 5277 C C . VAL A 1 676 ? 18.965 -16.503 7.845 1.00 82.38 676 VAL A C 1
ATOM 5279 O O . VAL A 1 676 ? 18.961 -17.672 7.475 1.00 82.38 676 VAL A O 1
ATOM 5282 N N . ARG A 1 677 ? 19.084 -16.178 9.133 1.00 73.75 677 ARG A N 1
ATOM 5283 C CA . ARG A 1 677 ? 19.249 -17.197 10.184 1.00 73.75 677 ARG A CA 1
ATOM 5284 C C . ARG A 1 677 ? 17.903 -17.634 10.780 1.00 73.75 677 ARG A C 1
ATOM 5286 O O . ARG A 1 677 ? 17.020 -16.797 10.959 1.00 73.75 677 ARG A O 1
ATOM 5293 N N . PRO A 1 678 ? 17.703 -18.922 11.105 1.00 61.91 678 PRO A N 1
ATOM 5294 C CA . PRO A 1 678 ? 16.519 -19.377 11.832 1.00 61.91 678 PRO A CA 1
ATOM 5295 C C . PRO A 1 678 ? 16.590 -19.019 13.327 1.00 61.91 678 PRO A C 1
ATOM 5297 O O . PRO A 1 678 ? 17.664 -18.848 13.901 1.00 61.91 678 PRO A O 1
ATOM 5300 N N . SER A 1 679 ? 15.425 -18.944 13.980 1.00 49.41 679 SER A N 1
ATOM 5301 C CA . SER A 1 679 ? 15.341 -18.728 15.435 1.00 49.41 679 SER A CA 1
ATOM 5302 C C . SER A 1 679 ? 15.901 -19.948 16.183 1.00 49.41 679 SER A C 1
ATOM 5304 O O . SER A 1 679 ? 15.555 -21.076 15.831 1.00 49.41 679 SER A O 1
ATOM 5306 N N . GLY A 1 680 ? 16.737 -19.730 17.206 1.00 52.84 680 GLY A N 1
ATOM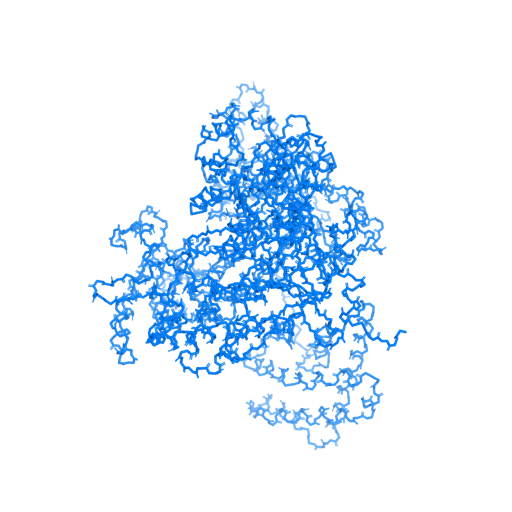 5307 C CA . GLY A 1 680 ? 17.270 -20.798 18.069 1.00 52.84 680 GLY A CA 1
ATOM 5308 C C . GLY A 1 680 ? 18.716 -21.237 17.799 1.00 52.84 680 GLY A C 1
ATOM 5309 O O . GLY A 1 680 ? 19.089 -22.325 18.215 1.00 52.84 680 GLY A O 1
ATOM 5310 N N . GLY A 1 681 ? 19.524 -20.431 17.098 1.00 50.12 681 GLY A N 1
ATOM 5311 C CA . GLY A 1 681 ? 20.980 -20.637 17.041 1.00 50.12 681 GLY A CA 1
ATOM 5312 C C . GLY A 1 681 ? 21.460 -21.806 16.171 1.00 50.12 681 GLY A C 1
ATOM 5313 O O . GLY A 1 681 ? 22.509 -22.374 16.454 1.00 50.12 681 GLY A O 1
ATOM 5314 N N . ARG A 1 682 ? 20.722 -22.191 15.116 1.00 57.22 682 ARG A N 1
ATOM 5315 C CA . ARG A 1 682 ? 21.210 -23.229 14.184 1.00 57.22 682 ARG A CA 1
ATOM 5316 C C . ARG A 1 682 ? 22.483 -22.766 13.470 1.00 57.22 682 ARG A C 1
ATOM 5318 O O . ARG A 1 682 ? 22.584 -21.600 13.097 1.00 57.22 682 ARG A O 1
ATOM 5325 N N . ALA A 1 683 ? 23.382 -23.714 13.203 1.00 58.72 683 ALA A N 1
ATOM 5326 C CA . ALA A 1 683 ? 24.634 -23.479 12.483 1.00 58.72 683 ALA A CA 1
ATOM 5327 C C . ALA A 1 683 ? 24.431 -23.027 11.020 1.00 58.72 683 ALA A C 1
ATOM 5329 O O . ALA A 1 683 ? 25.278 -22.330 10.476 1.00 58.72 683 ALA A O 1
ATOM 5330 N N . LEU A 1 684 ? 23.295 -23.376 10.399 1.00 70.62 684 LEU A N 1
ATOM 5331 C CA . LEU A 1 684 ? 23.005 -23.120 8.985 1.00 70.62 684 LEU A CA 1
ATOM 5332 C C . LEU A 1 684 ? 21.813 -22.166 8.785 1.00 70.62 684 LEU A C 1
ATOM 5334 O O . LEU A 1 684 ? 20.744 -22.339 9.381 1.00 70.62 684 LEU A O 1
ATOM 5338 N N . GLY A 1 685 ? 22.005 -21.164 7.925 1.00 82.19 685 GLY A N 1
ATOM 5339 C CA . GLY A 1 685 ? 20.989 -20.212 7.473 1.00 82.19 685 GLY A CA 1
ATOM 5340 C C . GLY A 1 685 ? 20.091 -20.722 6.335 1.00 82.19 685 GLY A C 1
ATOM 5341 O O . GLY A 1 685 ? 20.157 -21.870 5.913 1.00 82.19 685 GLY A O 1
ATOM 5342 N N . GLU A 1 686 ? 19.216 -19.847 5.842 1.00 87.81 686 GLU A N 1
ATOM 5343 C CA . GLU A 1 686 ? 18.130 -20.130 4.890 1.00 87.81 686 GLU A CA 1
ATOM 5344 C C . GLU A 1 686 ? 18.153 -19.204 3.666 1.00 87.81 686 GLU A C 1
ATOM 5346 O O . GLU A 1 686 ? 17.182 -19.159 2.907 1.00 87.81 686 GLU A O 1
ATOM 5351 N N . GLY A 1 687 ? 19.212 -18.410 3.490 1.00 91.44 687 GLY A N 1
ATOM 5352 C CA . GLY A 1 687 ? 19.267 -17.454 2.391 1.00 91.44 687 GLY A CA 1
ATOM 5353 C C . GLY A 1 687 ? 19.297 -18.157 1.034 1.00 91.44 687 GLY A C 1
ATOM 5354 O O . GLY A 1 687 ? 19.975 -19.176 0.858 1.00 91.44 687 GLY A O 1
ATOM 5355 N N . LYS A 1 688 ? 18.530 -17.617 0.085 1.00 94.44 688 LYS A N 1
ATOM 5356 C CA . LYS A 1 688 ? 18.395 -18.119 -1.290 1.00 94.44 688 LYS A CA 1
ATOM 5357 C C . LYS A 1 688 ? 18.878 -17.077 -2.295 1.00 94.44 688 LYS A C 1
ATOM 5359 O O . LYS A 1 688 ? 18.915 -15.881 -1.981 1.00 94.44 688 LYS A O 1
ATOM 5364 N N . ALA A 1 689 ? 19.192 -17.531 -3.506 1.00 97.06 689 ALA A N 1
ATOM 5365 C CA . ALA A 1 689 ? 19.594 -16.663 -4.606 1.00 97.06 689 ALA A CA 1
ATOM 5366 C C . ALA A 1 689 ? 18.840 -16.937 -5.908 1.00 97.06 689 ALA A C 1
ATOM 5368 O O . ALA A 1 689 ? 18.384 -18.051 -6.166 1.00 97.06 689 ALA A O 1
ATOM 5369 N N . LEU A 1 690 ? 18.763 -15.895 -6.731 1.00 97.69 690 LEU A N 1
ATOM 5370 C CA . LEU A 1 690 ? 18.238 -15.923 -8.090 1.00 97.69 690 LEU A CA 1
ATOM 5371 C C . LEU A 1 690 ? 19.340 -15.466 -9.052 1.00 97.69 690 LEU A C 1
ATOM 5373 O O . LEU A 1 690 ? 19.980 -14.452 -8.786 1.00 97.69 690 LEU A O 1
ATOM 5377 N N . LEU A 1 691 ? 19.553 -16.184 -10.157 1.00 98.06 691 LEU A N 1
ATOM 5378 C CA . LEU A 1 691 ? 20.444 -15.774 -11.247 1.00 98.06 691 LEU A CA 1
ATOM 5379 C C . LEU A 1 691 ? 19.622 -15.453 -12.495 1.00 98.06 691 LEU A C 1
ATOM 5381 O O . LEU A 1 691 ? 18.945 -16.331 -13.024 1.00 98.06 691 LEU A O 1
ATOM 5385 N N . ALA A 1 692 ? 19.689 -14.208 -12.960 1.00 97.31 692 ALA A N 1
ATOM 5386 C CA . ALA A 1 692 ? 19.042 -13.747 -14.181 1.00 97.31 692 ALA A CA 1
ATOM 5387 C C . ALA A 1 692 ? 20.017 -13.853 -15.363 1.00 97.31 692 ALA A C 1
ATOM 5389 O O . ALA A 1 692 ? 20.928 -13.036 -15.493 1.00 97.31 692 ALA A O 1
ATOM 5390 N N . ALA A 1 693 ? 19.823 -14.868 -16.201 1.00 96.62 693 ALA A N 1
ATOM 5391 C CA . ALA A 1 693 ? 20.630 -15.139 -17.384 1.00 96.62 693 ALA A CA 1
ATOM 5392 C C . ALA A 1 693 ? 20.068 -14.434 -18.629 1.00 96.62 693 ALA A C 1
ATOM 5394 O O . ALA A 1 693 ? 18.866 -14.178 -18.727 1.00 96.62 693 ALA A O 1
ATOM 5395 N N . TYR A 1 694 ? 20.941 -14.155 -19.598 1.00 94.56 694 TYR A N 1
ATOM 5396 C CA . TYR A 1 694 ? 20.586 -13.522 -20.871 1.00 94.56 694 TYR A CA 1
ATOM 5397 C C . TYR A 1 694 ? 19.637 -14.358 -21.748 1.00 94.56 694 TYR A C 1
ATOM 5399 O O . TYR A 1 694 ? 18.681 -13.817 -22.298 1.00 94.56 694 TYR A O 1
ATOM 5407 N N . SER A 1 695 ? 19.877 -15.667 -21.868 1.00 94.00 695 SER A N 1
ATOM 5408 C CA . SER A 1 695 ? 19.145 -16.559 -22.779 1.00 94.00 695 SER A CA 1
ATOM 5409 C C . SER A 1 695 ? 18.834 -17.918 -22.142 1.00 94.00 695 SER A C 1
ATOM 5411 O O . SER A 1 695 ? 19.409 -18.288 -21.115 1.00 94.00 695 SER A O 1
ATOM 5413 N N . ILE A 1 696 ? 17.937 -18.692 -22.770 1.00 94.69 696 ILE A N 1
ATOM 5414 C CA . ILE A 1 696 ? 17.624 -20.072 -22.354 1.00 94.69 696 ILE A CA 1
ATOM 5415 C C . ILE A 1 696 ? 18.885 -20.949 -22.406 1.00 94.69 696 ILE A C 1
ATOM 5417 O O . ILE A 1 696 ? 19.149 -21.690 -21.459 1.00 94.69 696 ILE A O 1
ATOM 5421 N N . ARG A 1 697 ? 19.704 -20.806 -23.458 1.00 94.12 697 ARG A N 1
ATOM 5422 C CA . ARG A 1 697 ? 20.980 -21.520 -23.607 1.00 94.12 697 ARG A CA 1
ATOM 5423 C C . ARG A 1 697 ? 21.934 -21.212 -22.459 1.00 94.12 697 ARG A C 1
ATOM 5425 O O . ARG A 1 697 ? 22.401 -22.137 -21.794 1.00 94.12 697 ARG A O 1
ATOM 5432 N N . ALA A 1 698 ? 22.146 -19.929 -22.160 1.00 95.38 698 ALA A N 1
ATOM 5433 C CA . ALA A 1 698 ? 22.976 -19.517 -21.032 1.00 95.38 698 ALA A CA 1
ATOM 5434 C C . ALA A 1 698 ? 22.436 -20.054 -19.698 1.00 95.38 698 ALA A C 1
ATOM 5436 O O . ALA A 1 698 ? 23.194 -20.575 -18.885 1.00 95.38 698 ALA A O 1
ATOM 5437 N N . ALA A 1 699 ? 21.119 -19.998 -19.485 1.00 96.75 699 ALA A N 1
ATOM 5438 C CA . ALA A 1 699 ? 20.484 -20.481 -18.263 1.00 96.75 699 ALA A CA 1
ATOM 5439 C C . ALA A 1 699 ? 20.685 -21.997 -18.043 1.00 96.75 699 ALA A C 1
ATOM 5441 O O . ALA A 1 699 ? 20.989 -22.424 -16.927 1.00 96.75 699 ALA A O 1
ATOM 5442 N N . ILE A 1 700 ? 20.565 -22.808 -19.104 1.00 96.06 700 ILE A N 1
ATOM 5443 C CA . ILE A 1 700 ? 20.831 -24.257 -19.060 1.00 96.06 700 ILE A CA 1
ATOM 5444 C C . ILE A 1 700 ? 22.298 -24.527 -18.706 1.00 96.06 700 ILE A C 1
ATOM 5446 O O . ILE A 1 700 ? 22.574 -25.379 -17.858 1.00 96.06 700 ILE A O 1
ATOM 5450 N N . VAL A 1 701 ? 23.234 -23.795 -19.317 1.00 96.88 701 VAL A N 1
ATOM 5451 C CA . VAL A 1 701 ? 24.669 -23.945 -19.031 1.00 96.88 701 VAL A CA 1
ATOM 5452 C C . VAL A 1 701 ? 24.982 -23.550 -17.587 1.00 96.88 701 VAL A C 1
ATOM 5454 O O . VAL A 1 701 ? 25.642 -24.310 -16.877 1.00 96.88 701 VAL A O 1
ATOM 5457 N N . TYR A 1 702 ? 24.444 -22.425 -17.106 1.00 98.31 702 TYR A N 1
ATOM 5458 C CA . TYR A 1 702 ? 24.621 -21.989 -15.721 1.00 98.31 702 TYR A CA 1
ATOM 5459 C C . TYR A 1 702 ? 24.124 -23.017 -14.710 1.00 98.31 702 TYR A C 1
ATOM 5461 O O . TYR A 1 702 ? 24.797 -23.245 -13.708 1.00 98.31 702 TYR A O 1
ATOM 5469 N N . GLN A 1 703 ? 22.996 -23.684 -14.967 1.00 97.38 703 GLN A N 1
ATOM 5470 C CA . GLN A 1 703 ? 22.507 -24.736 -14.077 1.00 97.38 703 GLN A CA 1
ATOM 5471 C C . GLN A 1 703 ? 23.541 -25.863 -13.901 1.00 97.38 703 GLN A C 1
ATOM 5473 O O . GLN A 1 703 ? 23.756 -26.325 -12.780 1.00 97.38 703 GLN A O 1
ATOM 5478 N N . GLY A 1 704 ? 24.182 -26.299 -14.991 1.00 97.19 704 GLY A N 1
ATOM 5479 C CA . GLY A 1 704 ? 25.236 -27.316 -14.955 1.00 97.19 704 GLY A CA 1
ATOM 5480 C C . GLY A 1 704 ? 26.485 -26.827 -14.223 1.00 97.19 704 GLY A C 1
ATOM 5481 O O . GLY A 1 704 ? 26.916 -27.450 -13.254 1.00 97.19 704 GLY A O 1
ATOM 5482 N N . LEU A 1 705 ? 27.006 -25.664 -14.620 1.00 98.12 705 LEU A N 1
ATOM 5483 C CA . LEU A 1 705 ? 28.227 -25.092 -14.047 1.00 98.12 705 LEU A CA 1
ATOM 5484 C C . LEU A 1 705 ? 28.097 -24.797 -12.548 1.00 98.12 705 LEU A C 1
ATOM 5486 O O . LEU A 1 705 ? 29.017 -25.061 -11.785 1.00 98.12 705 LEU A O 1
ATOM 5490 N N . ILE A 1 706 ? 26.946 -24.301 -12.089 1.00 98.31 706 ILE A N 1
ATOM 5491 C CA . ILE A 1 706 ? 26.711 -24.042 -10.661 1.00 98.31 706 ILE A CA 1
ATOM 5492 C C . ILE A 1 706 ? 26.720 -25.352 -9.858 1.00 98.31 706 ILE A C 1
ATOM 5494 O O . ILE A 1 706 ? 27.267 -25.380 -8.758 1.00 98.31 706 ILE A O 1
ATOM 5498 N N . LYS A 1 707 ? 26.157 -26.448 -10.391 1.00 97.00 707 LYS A N 1
ATOM 5499 C CA . LYS A 1 707 ? 26.209 -27.772 -9.738 1.00 97.00 707 LYS A CA 1
ATOM 5500 C C . LYS A 1 707 ? 27.647 -28.297 -9.640 1.00 97.00 707 LYS A C 1
ATOM 5502 O O . LYS A 1 707 ? 28.032 -28.836 -8.598 1.00 97.00 707 LYS A O 1
ATOM 5507 N N . GLU A 1 708 ? 28.435 -28.122 -10.701 1.00 97.38 708 GLU A N 1
ATOM 5508 C CA . GLU A 1 708 ? 29.861 -28.472 -10.726 1.00 97.38 708 GLU A CA 1
ATOM 5509 C C . GLU A 1 708 ? 30.647 -27.669 -9.677 1.00 97.38 708 GLU A C 1
ATOM 5511 O O . GLU A 1 708 ? 31.344 -28.255 -8.850 1.00 97.38 708 GLU A O 1
ATOM 5516 N N . GLU A 1 709 ? 30.475 -26.347 -9.642 1.00 97.12 709 GLU A N 1
ATOM 5517 C CA . GLU A 1 709 ? 31.182 -25.453 -8.715 1.00 97.12 709 GLU A CA 1
ATOM 5518 C C . GLU A 1 709 ? 30.763 -25.663 -7.250 1.00 97.12 709 GLU A C 1
ATOM 5520 O O . GLU A 1 709 ? 31.615 -25.648 -6.364 1.00 97.12 709 GLU A O 1
ATOM 5525 N N . LEU A 1 710 ? 29.483 -25.940 -6.964 1.00 95.69 710 LEU A N 1
ATOM 5526 C CA . LEU A 1 710 ? 29.038 -26.329 -5.615 1.00 95.69 710 LEU A CA 1
ATOM 5527 C C . LEU A 1 710 ? 29.712 -27.627 -5.154 1.00 95.69 710 LEU A C 1
ATOM 5529 O O . LEU A 1 710 ? 30.119 -27.744 -3.997 1.00 95.69 710 LEU A O 1
ATOM 5533 N N . THR A 1 711 ? 29.866 -28.591 -6.065 1.00 95.50 711 THR A N 1
ATOM 5534 C CA . THR A 1 711 ? 30.557 -29.854 -5.785 1.00 95.50 711 THR A CA 1
ATOM 5535 C C . THR A 1 711 ? 32.053 -29.633 -5.567 1.00 95.50 711 THR A C 1
ATOM 5537 O O . THR A 1 711 ? 32.629 -30.218 -4.651 1.00 95.50 711 THR A O 1
ATOM 5540 N N . ALA A 1 712 ? 32.682 -28.769 -6.369 1.00 94.62 712 ALA A N 1
ATOM 5541 C CA . ALA A 1 712 ? 34.080 -28.390 -6.200 1.00 94.62 712 ALA A CA 1
ATOM 5542 C C . ALA A 1 712 ? 34.312 -27.696 -4.849 1.00 94.62 712 ALA A C 1
ATOM 5544 O O . ALA A 1 712 ? 35.230 -28.070 -4.123 1.00 94.62 712 ALA A O 1
ATOM 5545 N N . LEU A 1 713 ? 33.435 -26.762 -4.468 1.00 93.19 713 LEU A N 1
ATOM 5546 C CA . LEU A 1 713 ? 33.505 -26.068 -3.184 1.00 93.19 713 LEU A CA 1
ATOM 5547 C C . LEU A 1 713 ? 33.305 -27.026 -2.003 1.00 93.19 713 LEU A C 1
ATOM 5549 O O . LEU A 1 713 ? 33.999 -26.913 -1.002 1.00 93.19 713 LEU A O 1
ATOM 5553 N N . ALA A 1 714 ? 32.417 -28.015 -2.133 1.00 91.69 714 ALA A N 1
ATOM 5554 C CA . ALA A 1 714 ? 32.226 -29.058 -1.125 1.00 91.69 714 ALA A CA 1
ATOM 5555 C C . ALA A 1 714 ? 33.455 -29.967 -0.929 1.00 91.69 714 ALA A C 1
ATOM 5557 O O . ALA A 1 714 ? 33.554 -30.641 0.094 1.00 91.69 714 ALA A O 1
ATOM 5558 N N . ASN A 1 715 ? 34.366 -30.026 -1.905 1.00 93.00 715 ASN A N 1
ATOM 5559 C CA . ASN A 1 715 ? 35.644 -30.735 -1.792 1.00 93.00 715 ASN A CA 1
ATOM 5560 C C . ASN A 1 715 ? 36.776 -29.838 -1.257 1.00 93.00 715 ASN A C 1
ATOM 5562 O O . ASN A 1 715 ? 37.864 -30.340 -0.981 1.00 93.00 715 ASN A O 1
ATOM 5566 N N . ASP A 1 716 ? 36.557 -28.526 -1.136 1.00 89.12 716 ASP A N 1
ATOM 5567 C CA . ASP A 1 716 ? 37.558 -27.591 -0.628 1.00 89.12 716 ASP A CA 1
ATOM 5568 C C . ASP A 1 716 ? 37.663 -27.722 0.904 1.00 89.12 716 ASP A C 1
ATOM 5570 O O . ASP A 1 716 ? 36.647 -27.600 1.599 1.00 89.12 716 ASP A O 1
ATOM 5574 N N . PRO A 1 717 ? 38.873 -27.921 1.466 1.00 87.88 717 PRO A N 1
ATOM 5575 C CA . PRO A 1 717 ? 39.068 -28.057 2.909 1.00 87.88 717 PRO A CA 1
ATOM 5576 C C . PRO A 1 717 ? 38.470 -26.912 3.738 1.00 87.88 717 PRO A C 1
ATOM 5578 O O . PRO A 1 717 ? 38.048 -27.133 4.871 1.00 87.88 717 PRO A O 1
ATOM 5581 N N . ARG A 1 718 ? 38.378 -25.697 3.178 1.00 85.19 718 ARG A N 1
ATOM 5582 C CA . ARG A 1 718 ? 37.807 -24.519 3.858 1.00 85.19 718 ARG A CA 1
ATOM 5583 C C . ARG A 1 718 ? 36.302 -24.629 4.106 1.00 85.19 718 ARG A C 1
ATOM 5585 O O . ARG A 1 718 ? 35.779 -23.911 4.951 1.00 85.19 718 ARG A O 1
ATOM 5592 N N . PHE A 1 719 ? 35.610 -25.507 3.381 1.00 82.94 719 PHE A N 1
ATOM 5593 C CA . PHE A 1 719 ? 34.164 -25.709 3.475 1.00 82.94 719 PHE A CA 1
ATOM 5594 C C . PHE A 1 719 ? 33.795 -27.114 3.967 1.00 82.94 719 PHE A C 1
ATOM 5596 O O . PHE A 1 719 ? 32.632 -27.502 3.863 1.00 82.94 719 PHE A O 1
ATOM 5603 N N . ALA A 1 720 ? 34.747 -27.864 4.534 1.00 81.75 720 ALA A N 1
ATOM 5604 C CA . ALA A 1 720 ? 34.542 -29.248 4.968 1.00 81.75 720 ALA A CA 1
ATOM 5605 C C . ALA A 1 720 ? 33.330 -29.416 5.908 1.00 81.75 720 ALA A C 1
ATOM 5607 O O . ALA A 1 720 ? 32.533 -30.332 5.721 1.00 81.75 720 ALA A O 1
ATOM 5608 N N . GLU A 1 721 ? 33.120 -28.481 6.843 1.00 79.25 721 GLU A N 1
ATOM 5609 C CA . GLU A 1 721 ? 31.971 -28.484 7.769 1.00 79.25 721 GLU A CA 1
ATOM 5610 C C . GLU A 1 721 ? 30.607 -28.327 7.071 1.00 79.25 721 GLU A C 1
ATOM 5612 O O . GLU A 1 721 ? 29.574 -28.717 7.610 1.00 79.25 721 GLU A O 1
ATOM 5617 N N . HIS A 1 722 ? 30.593 -27.771 5.858 1.00 82.38 722 HIS A N 1
ATOM 5618 C CA . HIS A 1 722 ? 29.386 -27.484 5.083 1.00 82.38 722 HIS A CA 1
ATOM 5619 C C . HIS A 1 722 ? 29.269 -28.361 3.825 1.00 82.38 722 HIS A C 1
ATOM 5621 O O . HIS A 1 722 ? 28.321 -28.196 3.055 1.00 82.38 722 HIS A O 1
ATOM 5627 N N . ALA A 1 723 ? 30.197 -29.300 3.608 1.00 86.06 723 ALA A N 1
ATOM 5628 C CA . ALA A 1 723 ? 30.337 -30.057 2.365 1.00 86.06 723 ALA A CA 1
ATOM 5629 C C . ALA A 1 723 ? 29.063 -30.821 1.964 1.00 86.06 723 ALA A C 1
ATOM 5631 O O . ALA A 1 723 ? 28.624 -30.738 0.816 1.00 86.06 723 ALA A O 1
ATOM 5632 N N . GLU A 1 724 ? 28.428 -31.529 2.902 1.00 85.81 724 GLU A N 1
ATOM 5633 C CA . GLU A 1 724 ? 27.175 -32.249 2.633 1.00 85.81 724 GLU A CA 1
ATOM 5634 C C . GLU A 1 724 ? 26.030 -31.298 2.276 1.00 85.81 724 GLU A C 1
ATOM 5636 O O . GLU A 1 724 ? 25.256 -31.569 1.358 1.00 85.81 724 GLU A O 1
ATOM 5641 N N . THR A 1 725 ? 25.957 -30.147 2.953 1.00 84.75 725 THR A N 1
ATOM 5642 C CA . THR A 1 725 ? 24.953 -29.124 2.645 1.00 84.75 725 THR A CA 1
ATOM 5643 C C . THR A 1 725 ? 25.172 -28.573 1.245 1.00 84.75 725 THR A C 1
ATOM 5645 O O . THR A 1 725 ? 24.215 -28.482 0.483 1.00 84.75 725 THR A O 1
ATOM 5648 N N . LEU A 1 726 ? 26.419 -28.247 0.889 1.00 89.31 726 LEU A N 1
ATOM 5649 C CA . LEU A 1 726 ? 26.762 -27.688 -0.416 1.00 89.31 726 LEU A CA 1
ATOM 5650 C C . LEU A 1 726 ? 26.334 -28.607 -1.567 1.00 89.31 726 LEU A C 1
ATOM 5652 O O . LEU A 1 726 ? 25.741 -28.138 -2.536 1.00 89.31 726 LEU A O 1
ATOM 5656 N N . ARG A 1 727 ? 26.548 -29.922 -1.426 1.00 89.62 727 ARG A N 1
ATOM 5657 C CA . ARG A 1 727 ? 26.110 -30.928 -2.413 1.00 89.62 727 ARG A CA 1
ATOM 5658 C C . ARG A 1 727 ? 24.593 -31.076 -2.498 1.00 89.62 727 ARG A C 1
ATOM 5660 O O . ARG A 1 727 ? 24.074 -31.424 -3.553 1.00 89.62 727 ARG A O 1
ATOM 5667 N N . ALA A 1 728 ? 23.893 -30.852 -1.390 1.00 87.75 728 ALA A N 1
ATOM 5668 C CA . ALA A 1 728 ? 22.449 -31.019 -1.294 1.00 87.75 728 ALA A CA 1
ATOM 5669 C C . ALA A 1 728 ? 21.650 -29.760 -1.689 1.00 87.75 728 ALA A C 1
ATOM 5671 O O . ALA A 1 728 ? 20.418 -29.813 -1.701 1.00 87.75 728 ALA A O 1
ATOM 5672 N N . ILE A 1 729 ? 22.306 -28.636 -2.018 1.00 89.94 729 ILE A N 1
ATOM 5673 C CA . ILE A 1 729 ? 21.620 -27.418 -2.473 1.00 89.94 729 ILE A CA 1
ATOM 5674 C C . ILE A 1 729 ? 20.944 -27.669 -3.831 1.00 89.94 729 ILE A C 1
ATOM 5676 O O . ILE A 1 729 ? 21.622 -27.991 -4.810 1.00 89.94 729 ILE A O 1
ATOM 5680 N N . PRO A 1 730 ? 19.621 -27.457 -3.946 1.00 91.00 730 PRO A N 1
ATOM 5681 C CA . PRO A 1 730 ? 18.943 -27.505 -5.229 1.00 91.00 730 PRO A CA 1
ATOM 5682 C C . PRO A 1 730 ? 19.361 -26.322 -6.114 1.00 91.00 730 PRO A C 1
ATOM 5684 O O . PRO A 1 730 ? 19.296 -25.156 -5.707 1.00 91.00 730 PRO A O 1
ATOM 5687 N N . VAL A 1 731 ? 19.739 -26.645 -7.354 1.00 94.81 731 VAL A N 1
ATOM 5688 C CA . VAL A 1 731 ? 19.987 -25.691 -8.444 1.00 94.81 731 VAL A CA 1
ATOM 5689 C C . VAL A 1 731 ? 18.889 -25.867 -9.489 1.00 94.81 731 VAL A C 1
ATOM 5691 O O . VAL A 1 731 ? 18.915 -26.795 -10.307 1.00 94.81 731 VAL A O 1
ATOM 5694 N N . LEU A 1 732 ? 17.896 -24.991 -9.411 1.00 95.06 732 LEU A N 1
ATOM 5695 C CA . LEU A 1 732 ? 16.662 -25.050 -10.189 1.00 95.06 732 LEU A CA 1
ATOM 5696 C C . LEU A 1 732 ? 16.753 -24.149 -11.418 1.00 95.06 732 LEU A C 1
ATOM 5698 O O . LEU A 1 732 ? 17.489 -23.163 -11.420 1.00 95.06 732 LEU A O 1
ATOM 5702 N N . LEU A 1 733 ? 15.982 -24.466 -12.452 1.00 95.00 733 LEU A N 1
ATOM 5703 C CA . LEU A 1 733 ? 15.966 -23.720 -13.708 1.00 95.00 733 LEU A CA 1
ATOM 5704 C C . LEU A 1 733 ? 14.531 -23.409 -14.130 1.00 95.00 733 LEU A C 1
ATOM 5706 O O . LEU A 1 733 ? 13.706 -24.316 -14.186 1.00 95.00 733 LEU A O 1
ATOM 5710 N N . LEU A 1 734 ? 14.224 -22.154 -14.459 1.00 92.88 734 LEU A N 1
ATOM 5711 C CA . LEU A 1 734 ? 12.867 -21.758 -14.836 1.00 92.88 734 LEU A CA 1
ATOM 5712 C C . LEU A 1 734 ? 12.835 -20.725 -15.975 1.00 92.88 734 LEU A C 1
ATOM 5714 O O . LEU A 1 734 ? 13.258 -19.581 -15.821 1.00 92.88 734 LEU A O 1
ATOM 5718 N N . TYR A 1 735 ? 12.253 -21.113 -17.112 1.00 89.88 735 TYR A N 1
ATOM 5719 C CA . TYR A 1 735 ? 12.022 -20.265 -18.290 1.00 89.88 735 TYR A CA 1
ATOM 5720 C C . TYR A 1 735 ? 10.750 -20.700 -19.035 1.00 89.88 735 TYR A C 1
ATOM 5722 O O . TYR A 1 735 ? 10.119 -21.692 -18.671 1.00 89.88 735 TYR A O 1
ATOM 5730 N N . THR A 1 736 ? 10.312 -19.914 -20.021 1.00 84.50 736 THR A N 1
ATOM 5731 C CA . THR A 1 736 ? 9.194 -20.280 -20.907 1.00 84.50 736 THR A CA 1
ATOM 5732 C C . THR A 1 736 ? 9.716 -21.161 -22.035 1.00 84.50 736 THR A C 1
ATOM 5734 O O . THR A 1 736 ? 10.630 -20.741 -22.741 1.00 84.50 736 THR A O 1
ATOM 5737 N N . ASP A 1 737 ? 9.139 -22.352 -22.205 1.00 85.25 737 ASP A N 1
ATOM 5738 C CA . ASP A 1 737 ? 9.541 -23.288 -23.259 1.00 85.25 737 ASP A CA 1
ATOM 5739 C C . ASP A 1 737 ? 9.438 -22.640 -24.650 1.00 85.25 737 ASP A C 1
ATOM 5741 O O . ASP A 1 737 ? 8.468 -21.946 -24.967 1.00 85.25 737 ASP A O 1
ATOM 5745 N N . LYS A 1 738 ? 10.453 -22.878 -25.486 1.00 82.81 738 LYS A N 1
ATOM 5746 C CA . LYS A 1 738 ? 10.561 -22.367 -26.857 1.00 82.81 738 LYS A CA 1
ATOM 5747 C C . LYS A 1 738 ? 10.907 -23.523 -27.794 1.00 82.81 738 LYS A C 1
ATOM 5749 O O . LYS A 1 738 ? 11.677 -24.406 -27.423 1.00 82.81 738 LYS A O 1
ATOM 5754 N N . GLN A 1 739 ? 10.353 -23.523 -29.008 1.00 75.75 739 GLN A N 1
ATOM 5755 C CA . GLN A 1 739 ? 10.706 -24.525 -30.020 1.00 75.75 739 GLN A CA 1
ATOM 5756 C C . GLN A 1 739 ? 12.220 -24.517 -30.289 1.00 75.75 739 GLN A C 1
ATOM 5758 O O . GLN A 1 739 ? 12.806 -23.452 -30.478 1.00 75.75 739 GLN A O 1
ATOM 5763 N N . GLY A 1 740 ? 12.829 -25.707 -30.314 1.00 79.25 740 GLY A N 1
ATOM 5764 C CA . GLY A 1 740 ? 14.265 -25.900 -30.556 1.00 79.25 740 GLY A CA 1
ATOM 5765 C C . GLY A 1 740 ? 15.143 -25.942 -29.299 1.00 79.25 740 GLY A C 1
ATOM 5766 O O . GLY A 1 740 ? 16.295 -26.346 -29.400 1.00 79.25 740 GLY A O 1
ATOM 5767 N N . GLU A 1 741 ? 14.608 -25.599 -28.125 1.00 84.81 741 GLU A N 1
ATOM 5768 C CA . GLU A 1 741 ? 15.310 -25.697 -26.839 1.00 84.81 741 GLU A CA 1
ATOM 5769 C C . GLU A 1 741 ? 14.777 -26.880 -26.014 1.00 84.81 741 GLU A C 1
ATOM 5771 O O . GLU A 1 741 ? 13.654 -27.351 -26.219 1.00 84.81 741 GLU A O 1
ATOM 5776 N N . ALA A 1 742 ? 15.571 -27.368 -25.054 1.00 85.81 742 ALA A N 1
ATOM 5777 C CA . ALA A 1 742 ? 15.072 -28.339 -24.079 1.00 85.81 742 ALA A CA 1
ATOM 5778 C C . ALA A 1 742 ? 13.886 -27.747 -23.296 1.00 85.81 742 ALA A C 1
ATOM 5780 O O . ALA A 1 742 ? 13.803 -26.535 -23.118 1.00 85.81 742 ALA A O 1
ATOM 5781 N N . THR A 1 743 ? 12.971 -28.586 -22.807 1.00 87.44 743 THR A N 1
ATOM 5782 C CA . THR A 1 743 ? 11.875 -28.090 -21.962 1.00 87.44 743 THR A CA 1
ATOM 5783 C C . THR A 1 743 ? 12.363 -27.844 -20.541 1.00 87.44 743 THR A C 1
ATOM 5785 O O . THR A 1 743 ? 13.210 -28.580 -20.020 1.00 87.44 743 THR A O 1
ATOM 5788 N N . CYS A 1 744 ? 11.775 -26.860 -19.866 1.00 88.38 744 CYS A N 1
ATOM 5789 C CA . CYS A 1 744 ? 12.063 -26.536 -18.475 1.00 88.38 744 CYS A CA 1
ATOM 5790 C C . CYS A 1 744 ? 11.884 -27.762 -17.560 1.00 88.38 744 CYS A C 1
ATOM 5792 O O . CYS A 1 744 ? 12.745 -28.034 -16.723 1.00 88.38 744 CYS A O 1
ATOM 5794 N N . ALA A 1 745 ? 10.838 -28.568 -17.775 1.00 89.00 745 ALA A N 1
ATOM 5795 C CA . ALA A 1 745 ? 10.598 -29.785 -16.997 1.00 89.00 745 ALA A CA 1
ATOM 5796 C C . ALA A 1 745 ? 11.719 -30.828 -17.163 1.00 89.00 745 ALA A C 1
ATOM 5798 O O . ALA A 1 745 ? 12.168 -31.415 -16.178 1.00 89.00 745 ALA A O 1
ATOM 5799 N N . SER A 1 746 ? 12.238 -31.017 -18.384 1.00 91.50 746 SER A N 1
ATOM 5800 C CA . SER A 1 746 ? 13.320 -31.980 -18.649 1.00 91.50 746 SER A CA 1
ATOM 5801 C C . SER A 1 746 ? 14.626 -31.650 -17.914 1.00 91.50 746 SER A C 1
ATOM 5803 O O . SER A 1 746 ? 15.426 -32.541 -17.642 1.00 91.50 746 SER A O 1
ATOM 5805 N N . LYS A 1 747 ? 14.837 -30.375 -17.558 1.00 91.88 747 LYS A N 1
ATOM 5806 C CA . LYS A 1 747 ? 16.018 -29.891 -16.824 1.00 91.88 747 LYS A CA 1
ATOM 5807 C C . LYS A 1 747 ? 15.830 -29.841 -15.303 1.00 91.88 747 LYS A C 1
ATOM 5809 O O . LYS A 1 747 ? 16.769 -29.503 -14.584 1.00 91.88 747 LYS A O 1
ATOM 5814 N N . ASN A 1 748 ? 14.643 -30.191 -14.809 1.00 88.81 748 ASN A N 1
ATOM 5815 C CA . ASN A 1 748 ? 14.308 -30.231 -13.383 1.00 88.81 748 ASN A CA 1
ATOM 5816 C C . ASN A 1 748 ? 13.687 -31.582 -12.991 1.00 88.81 748 ASN A C 1
ATOM 5818 O O . ASN A 1 748 ? 12.707 -31.624 -12.252 1.00 88.81 748 ASN A O 1
ATOM 5822 N N . ASP A 1 749 ? 14.225 -32.687 -13.510 1.00 88.81 749 ASP A N 1
ATOM 5823 C CA . ASP A 1 749 ? 13.805 -34.054 -13.159 1.00 88.81 749 ASP A CA 1
ATOM 5824 C C . ASP A 1 749 ? 12.306 -34.328 -13.407 1.00 88.81 749 ASP A C 1
ATOM 5826 O O . ASP A 1 749 ? 11.645 -35.026 -12.641 1.00 88.81 749 ASP A O 1
ATOM 5830 N N . GLY A 1 750 ? 11.738 -33.732 -14.462 1.00 89.25 750 GLY A N 1
ATOM 5831 C CA . GLY A 1 750 ? 10.327 -33.883 -14.830 1.00 89.25 750 GLY A CA 1
ATOM 5832 C C . GLY A 1 750 ? 9.354 -33.012 -14.029 1.00 89.25 750 GLY A C 1
ATOM 5833 O O . GLY A 1 750 ? 8.146 -33.105 -14.246 1.00 89.25 750 GLY A O 1
ATOM 5834 N N . LYS A 1 751 ? 9.843 -32.148 -13.129 1.00 88.19 751 LYS A N 1
ATOM 5835 C CA . LYS A 1 751 ? 8.996 -31.251 -12.330 1.00 88.19 751 LYS A CA 1
ATOM 5836 C C . LYS A 1 751 ? 8.364 -30.173 -13.202 1.00 88.19 751 LYS A C 1
ATOM 5838 O O . LYS A 1 751 ? 9.033 -29.532 -14.013 1.00 88.19 751 LYS A O 1
ATOM 5843 N N . ASN A 1 752 ? 7.073 -29.934 -13.000 1.00 87.50 752 ASN A N 1
ATOM 5844 C CA . ASN A 1 752 ? 6.380 -28.815 -13.627 1.00 87.50 752 ASN A CA 1
ATOM 5845 C C . ASN A 1 752 ? 6.740 -27.477 -12.943 1.00 87.50 752 ASN A C 1
ATOM 5847 O O . ASN A 1 752 ? 7.365 -27.443 -11.883 1.00 87.50 752 ASN A O 1
ATOM 5851 N N . GLN A 1 753 ? 6.322 -26.356 -13.537 1.00 83.50 753 GLN A N 1
ATOM 5852 C CA . GLN A 1 753 ? 6.633 -25.018 -13.020 1.00 83.50 753 GLN A CA 1
ATOM 5853 C C . GLN A 1 753 ? 6.193 -24.805 -11.558 1.00 83.50 753 GLN A C 1
ATOM 5855 O O . GLN A 1 753 ? 6.929 -24.182 -10.795 1.00 83.50 753 GLN A O 1
ATOM 5860 N N . GLU A 1 754 ? 5.010 -25.285 -11.170 1.00 81.12 754 GLU A N 1
ATOM 5861 C CA . GLU A 1 754 ? 4.490 -25.121 -9.805 1.00 81.12 754 GLU A CA 1
ATOM 5862 C C . GLU A 1 754 ? 5.347 -25.908 -8.810 1.00 81.12 754 GLU A C 1
ATOM 5864 O O . GLU A 1 754 ? 5.809 -25.349 -7.822 1.00 81.12 754 GLU A O 1
ATOM 5869 N N . GLN A 1 755 ? 5.698 -27.151 -9.147 1.00 85.62 755 GLN A N 1
ATOM 5870 C CA . GLN A 1 755 ? 6.589 -27.994 -8.349 1.00 85.62 755 GLN A CA 1
ATOM 5871 C C . GLN A 1 755 ? 7.997 -27.402 -8.203 1.00 85.62 755 GLN A C 1
ATOM 5873 O O . GLN A 1 755 ? 8.585 -27.518 -7.129 1.00 85.62 755 GLN A O 1
ATOM 5878 N N . ILE A 1 756 ? 8.538 -26.761 -9.247 1.00 88.62 756 ILE A N 1
ATOM 5879 C CA . ILE A 1 756 ? 9.843 -26.076 -9.200 1.00 88.62 756 ILE A CA 1
ATOM 5880 C C . ILE A 1 756 ? 9.779 -24.866 -8.260 1.00 88.62 756 ILE A C 1
ATOM 5882 O O . ILE A 1 756 ? 10.658 -24.686 -7.418 1.00 88.62 756 ILE A O 1
ATOM 5886 N N . ILE A 1 757 ? 8.743 -24.031 -8.386 1.00 87.00 757 ILE A N 1
ATOM 5887 C CA . ILE A 1 757 ? 8.553 -22.857 -7.523 1.00 87.00 757 ILE A CA 1
ATOM 5888 C C . ILE A 1 757 ? 8.342 -23.294 -6.073 1.00 87.00 757 ILE A C 1
ATOM 5890 O O . ILE A 1 757 ? 8.933 -22.710 -5.164 1.00 87.00 757 ILE A O 1
ATOM 5894 N N . ASP A 1 758 ? 7.545 -24.335 -5.850 1.00 83.25 758 ASP A N 1
ATOM 5895 C CA . ASP A 1 758 ? 7.337 -24.899 -4.526 1.00 83.25 758 ASP A CA 1
ATOM 5896 C C . ASP A 1 758 ? 8.636 -25.455 -3.966 1.00 83.25 758 ASP A C 1
ATOM 5898 O O . ASP A 1 758 ? 8.960 -25.158 -2.821 1.00 83.25 758 ASP A O 1
ATOM 5902 N N . GLU A 1 759 ? 9.428 -26.177 -4.762 1.00 86.50 759 GLU A N 1
ATOM 5903 C CA . GLU A 1 759 ? 10.752 -26.654 -4.364 1.00 86.50 759 GLU A CA 1
ATOM 5904 C C . GLU A 1 759 ? 11.696 -25.524 -3.974 1.00 86.50 759 GLU A C 1
ATOM 5906 O O . GLU A 1 759 ? 12.354 -25.612 -2.937 1.00 86.50 759 GLU A O 1
ATOM 5911 N N . PHE A 1 760 ? 11.693 -24.433 -4.734 1.00 89.19 760 PHE A N 1
ATOM 5912 C CA . PHE A 1 760 ? 12.441 -23.238 -4.383 1.00 89.19 760 PHE A CA 1
ATOM 5913 C C . PHE A 1 760 ? 11.927 -22.600 -3.084 1.00 89.19 760 PHE A C 1
ATOM 5915 O O . PHE A 1 760 ? 12.727 -22.149 -2.266 1.00 89.19 760 PHE A O 1
ATOM 5922 N N . ARG A 1 761 ? 10.607 -22.582 -2.846 1.00 84.38 761 ARG A N 1
ATOM 5923 C CA . ARG A 1 761 ? 9.978 -22.037 -1.626 1.00 84.38 761 ARG A CA 1
ATOM 5924 C C . ARG A 1 761 ? 10.187 -22.912 -0.389 1.00 84.38 761 ARG A C 1
ATOM 5926 O O . ARG A 1 761 ? 10.279 -22.364 0.713 1.00 84.38 761 ARG A O 1
ATOM 5933 N N . ARG A 1 762 ? 10.248 -24.243 -0.553 1.00 70.38 762 ARG A N 1
ATOM 5934 C CA . ARG A 1 762 ? 10.184 -25.276 0.502 1.00 70.38 762 ARG A CA 1
ATOM 5935 C C . ARG A 1 762 ? 10.832 -24.830 1.813 1.00 70.38 762 ARG A C 1
ATOM 5937 O O . ARG A 1 762 ? 12.028 -24.558 1.892 1.00 70.38 762 ARG A O 1
ATOM 5944 N N . LYS A 1 763 ? 10.045 -24.866 2.894 1.00 59.41 763 LYS A N 1
ATOM 5945 C CA . LYS A 1 763 ? 10.502 -24.657 4.281 1.00 59.41 763 LYS A CA 1
ATOM 5946 C C . LYS A 1 763 ? 11.235 -25.902 4.836 1.00 59.41 763 LYS A C 1
ATOM 5948 O O . LYS A 1 763 ? 10.994 -26.314 5.970 1.00 59.41 763 LYS A O 1
ATOM 5953 N N . GLY A 1 764 ? 12.156 -26.478 4.057 1.00 51.00 764 GLY A N 1
ATOM 5954 C CA . GLY A 1 764 ? 12.997 -27.628 4.420 1.00 51.00 764 GLY A CA 1
ATOM 5955 C C . GLY A 1 764 ? 12.290 -28.983 4.343 1.00 51.00 764 GLY A C 1
ATOM 5956 O O . GLY A 1 764 ? 11.953 -29.548 5.382 1.00 51.00 764 GLY A O 1
ATOM 5957 N N . ILE A 1 765 ? 12.101 -29.503 3.125 1.00 48.47 765 ILE A N 1
ATOM 5958 C CA . ILE A 1 765 ? 11.856 -30.942 2.920 1.00 48.47 765 ILE A CA 1
ATOM 5959 C C . ILE A 1 765 ? 13.192 -31.674 3.101 1.00 48.47 765 ILE A C 1
ATOM 5961 O O . ILE A 1 765 ? 14.249 -31.096 2.840 1.00 48.47 765 ILE A O 1
ATOM 5965 N N . GLU A 1 766 ? 13.147 -32.910 3.598 1.00 49.78 766 GLU A N 1
ATOM 5966 C CA . GLU A 1 766 ? 14.306 -33.805 3.608 1.00 49.78 766 GLU A CA 1
ATOM 5967 C C . GLU A 1 766 ? 14.871 -33.902 2.188 1.00 49.78 766 GLU A C 1
ATOM 5969 O O . GLU A 1 766 ? 14.161 -34.230 1.238 1.00 49.78 766 GLU A O 1
ATOM 5974 N N . SER A 1 767 ? 16.144 -33.551 2.022 1.00 55.09 767 SER A N 1
ATOM 5975 C CA . SER A 1 767 ? 16.860 -33.894 0.797 1.00 55.09 767 SER A CA 1
ATOM 5976 C C . SER A 1 767 ? 16.856 -35.416 0.618 1.00 55.09 767 SER A C 1
ATOM 5978 O O . SER A 1 767 ? 16.607 -36.165 1.563 1.00 55.09 767 SER A O 1
ATOM 5980 N N . HIS A 1 768 ? 17.193 -35.894 -0.578 1.00 52.03 768 HIS A N 1
ATOM 5981 C CA . HIS A 1 768 ? 17.344 -37.327 -0.862 1.00 52.03 768 HIS A CA 1
ATOM 5982 C C . HIS A 1 768 ? 18.348 -38.035 0.077 1.00 52.03 768 HIS A C 1
ATOM 5984 O O . HIS A 1 768 ? 18.383 -39.260 0.119 1.00 52.03 768 HIS A O 1
ATOM 5990 N N . THR A 1 769 ? 19.147 -37.272 0.836 1.00 53.72 769 THR A N 1
ATOM 5991 C CA . THR A 1 769 ? 20.104 -37.752 1.841 1.00 53.72 769 THR A CA 1
ATOM 5992 C C . THR A 1 769 ? 19.586 -37.660 3.287 1.00 53.72 769 THR A C 1
ATOM 5994 O O . THR A 1 769 ? 20.335 -37.937 4.218 1.00 53.72 769 THR A O 1
ATOM 5997 N N . GLY A 1 770 ? 18.331 -37.247 3.515 1.00 59.69 770 GLY A N 1
ATOM 5998 C CA . GLY A 1 770 ? 17.744 -37.028 4.847 1.00 59.69 770 GLY A CA 1
ATOM 5999 C C . GLY A 1 770 ? 18.119 -35.686 5.499 1.00 59.69 770 GLY A C 1
ATOM 6000 O O . GLY A 1 770 ? 17.550 -35.307 6.525 1.00 59.69 770 GLY A O 1
ATOM 6001 N N . LEU A 1 771 ? 19.031 -34.912 4.897 1.00 66.62 771 LEU A N 1
ATOM 6002 C CA . LEU A 1 771 ? 19.462 -33.606 5.403 1.00 66.62 771 LEU A CA 1
ATOM 6003 C C . LEU A 1 771 ? 18.419 -32.522 5.082 1.00 66.62 771 LEU A C 1
ATOM 6005 O O . LEU A 1 771 ? 17.986 -32.386 3.936 1.00 66.62 771 LEU A O 1
ATOM 6009 N N . LYS A 1 772 ? 18.028 -31.706 6.067 1.00 71.38 772 LYS A N 1
ATOM 6010 C CA . LYS A 1 772 ? 17.073 -30.597 5.871 1.00 71.38 772 LYS A CA 1
ATOM 6011 C C . LYS A 1 772 ? 17.783 -29.330 5.384 1.00 71.38 772 LYS A C 1
ATOM 6013 O O . LYS A 1 772 ? 18.136 -28.473 6.191 1.00 71.38 772 LYS A O 1
ATOM 6018 N N . VAL A 1 773 ? 17.938 -29.187 4.067 1.00 78.06 773 VAL A N 1
ATOM 6019 C CA . VAL A 1 773 ? 18.525 -27.993 3.430 1.00 78.06 773 VAL A CA 1
ATOM 6020 C C . VAL A 1 773 ? 17.431 -26.994 3.041 1.00 78.06 773 VAL A C 1
ATOM 6022 O O . VAL A 1 773 ? 16.406 -27.363 2.470 1.00 78.06 773 VAL A O 1
ATOM 6025 N N . ARG A 1 774 ? 17.626 -25.715 3.390 1.00 83.94 774 ARG A N 1
ATOM 6026 C CA . ARG A 1 774 ? 16.684 -24.610 3.096 1.00 83.94 774 ARG A CA 1
ATOM 6027 C C . ARG A 1 774 ? 17.224 -23.597 2.082 1.00 83.94 774 ARG A C 1
ATOM 6029 O O . ARG A 1 774 ? 16.462 -22.764 1.594 1.00 83.94 774 ARG A O 1
ATOM 6036 N N . ASN A 1 775 ? 18.520 -23.653 1.789 1.00 89.81 775 ASN A N 1
ATOM 6037 C CA . ASN A 1 775 ? 19.175 -22.831 0.777 1.00 89.81 775 ASN A CA 1
ATOM 6038 C C . ASN A 1 775 ? 18.851 -23.363 -0.623 1.00 89.81 775 ASN A C 1
ATOM 6040 O O . ASN A 1 775 ? 18.703 -24.566 -0.799 1.00 89.81 775 ASN A O 1
ATOM 6044 N N . ALA A 1 776 ? 18.754 -22.474 -1.609 1.00 92.94 776 ALA A N 1
ATOM 6045 C CA . ALA A 1 776 ? 18.481 -22.828 -2.999 1.00 92.94 776 ALA A CA 1
ATOM 6046 C C . ALA A 1 776 ? 19.003 -21.739 -3.943 1.00 92.94 776 ALA A C 1
ATOM 6048 O O . ALA A 1 776 ? 19.009 -20.554 -3.581 1.00 92.94 776 ALA A O 1
ATOM 6049 N N . ILE A 1 777 ? 19.380 -22.141 -5.158 1.00 96.56 777 ILE A N 1
ATOM 6050 C CA . ILE A 1 777 ? 19.680 -21.238 -6.273 1.00 96.56 777 ILE A CA 1
ATOM 6051 C C . ILE A 1 777 ? 18.683 -21.532 -7.393 1.00 96.56 777 ILE A C 1
ATOM 6053 O O . ILE A 1 777 ? 18.502 -22.690 -7.772 1.00 96.56 777 ILE A O 1
ATOM 6057 N N . ILE A 1 778 ? 18.041 -20.496 -7.932 1.00 97.00 778 ILE A N 1
ATOM 6058 C CA . ILE A 1 778 ? 17.204 -20.614 -9.130 1.00 97.00 778 ILE A CA 1
ATOM 6059 C C . ILE A 1 778 ? 17.766 -19.762 -10.264 1.00 97.00 778 ILE A C 1
ATOM 6061 O O . ILE A 1 778 ? 18.018 -18.572 -10.094 1.00 97.00 778 ILE A O 1
ATOM 6065 N N . VAL A 1 779 ? 17.964 -20.378 -11.425 1.00 98.06 779 VAL A N 1
ATOM 6066 C CA . VAL A 1 779 ? 18.384 -19.709 -12.656 1.00 98.06 779 VAL A CA 1
ATOM 6067 C C . VAL A 1 779 ? 17.143 -19.404 -13.492 1.00 98.06 779 VAL A C 1
ATOM 6069 O O . VAL A 1 779 ? 16.302 -20.279 -13.707 1.00 98.06 779 VAL A O 1
ATOM 6072 N N . VAL A 1 780 ? 17.012 -18.164 -13.955 1.00 95.69 780 VAL A N 1
ATOM 6073 C CA . VAL A 1 780 ? 15.863 -17.682 -14.731 1.00 95.69 780 VAL A CA 1
ATOM 6074 C C . VAL A 1 780 ? 16.309 -16.852 -15.929 1.00 95.69 780 VAL A C 1
ATOM 6076 O O . VAL A 1 780 ? 17.419 -16.329 -15.943 1.00 95.69 780 VAL A O 1
ATOM 6079 N N . VAL A 1 781 ? 15.422 -16.703 -16.916 1.00 92.00 781 VAL A N 1
ATOM 6080 C CA . VAL A 1 781 ? 15.585 -15.732 -18.015 1.00 92.00 781 VAL A CA 1
ATOM 6081 C C . VAL A 1 781 ? 14.692 -14.521 -17.744 1.00 92.00 781 VAL A C 1
ATOM 6083 O O . VAL A 1 781 ? 15.177 -13.528 -17.216 1.00 92.00 781 VAL A O 1
ATOM 6086 N N . ASP A 1 782 ? 13.380 -14.634 -17.991 1.00 82.75 782 ASP A N 1
ATOM 6087 C CA . ASP A 1 782 ? 12.404 -13.558 -17.719 1.00 82.75 782 ASP A CA 1
ATOM 6088 C C . ASP A 1 782 ? 11.390 -13.914 -16.615 1.00 82.75 782 ASP A C 1
ATOM 6090 O O . ASP A 1 782 ? 10.724 -13.046 -16.040 1.00 82.75 782 ASP A O 1
ATOM 6094 N N . LYS A 1 783 ? 11.265 -15.205 -16.274 1.00 84.00 783 LYS A N 1
ATOM 6095 C CA . LYS A 1 783 ? 10.365 -15.664 -15.205 1.00 84.00 783 LYS A CA 1
ATOM 6096 C C . LYS A 1 783 ? 10.883 -15.222 -13.832 1.00 84.00 783 LYS A C 1
ATOM 6098 O O . LYS A 1 783 ? 12.078 -15.110 -13.604 1.00 84.00 783 LYS A O 1
ATOM 6103 N N . LEU A 1 784 ? 9.957 -14.989 -12.899 1.00 84.06 784 LEU A N 1
ATOM 6104 C CA . LEU A 1 784 ? 10.202 -14.580 -11.503 1.00 84.06 784 LEU A CA 1
ATOM 6105 C C . LEU A 1 784 ? 10.905 -13.228 -11.285 1.00 84.06 784 LEU A C 1
ATOM 6107 O O . LEU A 1 784 ? 10.916 -12.748 -10.152 1.00 84.06 784 LEU A O 1
ATOM 6111 N N . LEU A 1 785 ? 11.397 -12.561 -12.333 1.00 83.06 785 LEU A N 1
ATOM 6112 C CA . LEU A 1 785 ? 11.916 -11.188 -12.240 1.00 83.06 785 LEU A CA 1
ATOM 6113 C C . LEU A 1 785 ? 10.832 -10.190 -11.803 1.00 83.06 785 LEU A C 1
ATOM 6115 O O . LEU A 1 785 ? 11.109 -9.141 -11.227 1.00 83.06 785 LEU A O 1
ATOM 6119 N N . THR A 1 786 ? 9.567 -10.551 -12.026 1.00 72.38 786 THR A N 1
ATOM 6120 C CA . THR A 1 786 ? 8.396 -9.732 -11.724 1.00 72.38 786 THR A CA 1
ATOM 6121 C C . THR A 1 786 ? 7.327 -10.586 -11.023 1.00 72.38 786 THR A C 1
ATOM 6123 O O . THR A 1 786 ? 7.147 -11.763 -11.332 1.00 72.38 786 THR A O 1
ATOM 6126 N N . GLY A 1 787 ? 6.612 -10.022 -10.043 1.00 63.94 787 GLY A N 1
ATOM 6127 C CA . GLY A 1 787 ? 5.461 -10.669 -9.381 1.00 63.94 787 GLY A CA 1
ATOM 6128 C C . GLY A 1 787 ? 5.740 -11.844 -8.420 1.00 63.94 787 GLY A C 1
ATOM 6129 O O . GLY A 1 787 ? 4.813 -12.254 -7.720 1.00 63.94 787 GLY A O 1
ATOM 6130 N N . PHE A 1 788 ? 6.976 -12.352 -8.336 1.00 77.25 788 PHE A N 1
ATOM 6131 C CA . PHE A 1 788 ? 7.381 -13.439 -7.428 1.00 77.25 788 PHE A CA 1
ATOM 6132 C C . PHE A 1 788 ? 7.771 -12.938 -6.026 1.00 77.25 788 PHE A C 1
ATOM 6134 O O . PHE A 1 788 ? 8.421 -11.899 -5.908 1.00 77.25 788 PHE A O 1
ATOM 6141 N N . ASP A 1 789 ? 7.380 -13.660 -4.972 1.00 77.12 789 ASP A N 1
ATOM 6142 C CA . ASP A 1 789 ? 7.604 -13.284 -3.569 1.00 77.12 789 ASP A CA 1
ATOM 6143 C C . ASP A 1 789 ? 8.234 -14.442 -2.775 1.00 77.12 789 ASP A C 1
ATOM 6145 O O . ASP A 1 789 ? 7.633 -15.510 -2.649 1.00 77.12 789 ASP A O 1
ATOM 6149 N N . GLU A 1 790 ? 9.442 -14.229 -2.247 1.00 87.19 790 GLU A N 1
ATOM 6150 C CA . GLU A 1 790 ? 10.176 -15.169 -1.388 1.00 87.19 790 GLU A CA 1
ATOM 6151 C C . GLU A 1 790 ? 10.983 -14.376 -0.339 1.00 87.19 790 GLU A C 1
ATOM 6153 O O . GLU A 1 790 ? 12.040 -13.826 -0.656 1.00 87.19 790 GLU A O 1
ATOM 6158 N N . PRO A 1 791 ? 10.510 -14.284 0.918 1.00 86.75 791 PRO A N 1
ATOM 6159 C CA . PRO A 1 791 ? 11.179 -13.525 1.975 1.00 86.75 791 PRO A CA 1
ATOM 6160 C C . PRO A 1 791 ? 12.614 -13.968 2.299 1.00 86.75 791 PRO A C 1
ATOM 6162 O O . PRO A 1 791 ? 13.369 -13.174 2.861 1.00 86.75 791 PRO A O 1
ATOM 6165 N N . THR A 1 792 ? 13.006 -15.212 1.987 1.00 89.75 792 THR A N 1
ATOM 6166 C CA . THR A 1 792 ? 14.390 -15.684 2.187 1.00 89.75 792 THR A CA 1
ATOM 6167 C C . THR A 1 792 ? 15.308 -15.433 0.990 1.00 89.75 792 THR A C 1
ATOM 6169 O O . THR A 1 792 ? 16.505 -15.714 1.078 1.00 89.75 792 THR A O 1
ATOM 6172 N N . LEU A 1 793 ? 14.794 -14.884 -0.117 1.00 93.62 793 LEU A N 1
ATOM 6173 C CA . LEU A 1 793 ? 15.614 -14.461 -1.247 1.00 93.62 793 LEU A CA 1
ATOM 6174 C C . LEU A 1 793 ? 16.442 -13.246 -0.820 1.00 93.62 793 LEU A C 1
ATOM 6176 O O . LEU A 1 793 ? 15.892 -12.202 -0.462 1.00 93.62 793 LEU A O 1
ATOM 6180 N N . HIS A 1 794 ? 17.763 -13.399 -0.815 1.00 94.44 794 HIS A N 1
ATOM 6181 C CA . HIS A 1 794 ? 18.698 -12.382 -0.332 1.00 94.44 794 HIS A CA 1
ATOM 6182 C C . HIS A 1 794 ? 19.558 -11.808 -1.460 1.00 94.44 794 HIS A C 1
ATOM 6184 O O . HIS A 1 794 ? 19.802 -10.603 -1.488 1.00 94.44 794 HIS A O 1
ATOM 6190 N N . THR A 1 795 ? 19.986 -12.662 -2.394 1.00 97.25 795 THR A N 1
ATOM 6191 C CA . THR A 1 795 ? 20.933 -12.284 -3.446 1.00 97.25 795 THR A CA 1
ATOM 6192 C C . THR A 1 795 ? 20.324 -12.440 -4.832 1.00 97.25 795 THR A C 1
ATOM 6194 O O . THR A 1 795 ? 19.701 -13.462 -5.126 1.00 97.25 795 THR A O 1
ATOM 6197 N N . VAL A 1 796 ? 20.536 -11.444 -5.691 1.00 97.44 796 VAL A N 1
ATOM 6198 C CA . VAL A 1 796 ? 20.277 -11.545 -7.131 1.00 97.44 796 VAL A CA 1
ATOM 6199 C C . VAL A 1 796 ? 21.595 -11.408 -7.891 1.00 97.44 796 VAL A C 1
ATOM 6201 O O . VAL A 1 796 ? 22.331 -10.443 -7.698 1.00 97.44 796 VAL A O 1
ATOM 6204 N N . PHE A 1 797 ? 21.902 -12.393 -8.728 1.00 97.75 797 PHE A N 1
ATOM 6205 C CA . PHE A 1 797 ? 23.001 -12.358 -9.688 1.00 97.75 797 PHE A CA 1
ATOM 6206 C C . PHE A 1 797 ? 22.426 -11.953 -11.045 1.00 97.75 797 PHE A C 1
ATOM 6208 O O . PHE A 1 797 ? 21.463 -12.571 -11.501 1.00 97.75 797 PHE A O 1
ATOM 6215 N N . ILE A 1 798 ? 22.975 -10.924 -11.687 1.00 97.06 798 ILE A N 1
ATOM 6216 C CA . ILE A 1 798 ? 22.464 -10.425 -12.969 1.00 97.06 798 ILE A CA 1
ATOM 6217 C C . ILE A 1 798 ? 23.547 -10.580 -14.027 1.00 97.06 798 ILE A C 1
ATOM 6219 O O . ILE A 1 798 ? 24.539 -9.860 -14.004 1.00 97.06 798 ILE A O 1
ATOM 6223 N N . ASP A 1 799 ? 23.331 -11.510 -14.956 1.00 95.25 799 ASP A N 1
ATOM 6224 C CA . ASP A 1 799 ? 24.211 -11.772 -16.092 1.00 95.25 799 ASP A CA 1
ATOM 6225 C C . ASP A 1 799 ? 23.513 -11.475 -17.427 1.00 95.25 799 ASP A C 1
ATOM 6227 O O . ASP A 1 799 ? 23.310 -12.342 -18.279 1.00 95.25 799 ASP A O 1
ATOM 6231 N N . ARG A 1 800 ? 23.054 -10.230 -17.554 1.00 93.50 800 ARG A N 1
ATOM 6232 C CA . ARG A 1 800 ? 22.440 -9.662 -18.759 1.00 93.50 800 ARG A CA 1
ATOM 6233 C C . ARG A 1 800 ? 22.362 -8.146 -18.643 1.00 93.50 800 ARG A C 1
ATOM 6235 O O . ARG A 1 800 ? 22.353 -7.608 -17.537 1.00 93.50 800 ARG A O 1
ATOM 6242 N N . GLY A 1 801 ? 22.219 -7.464 -19.775 1.00 90.44 801 GLY A N 1
ATOM 6243 C CA . GLY A 1 801 ? 21.816 -6.061 -19.773 1.00 90.44 801 GLY A CA 1
ATOM 6244 C C . GLY A 1 801 ? 20.381 -5.916 -19.257 1.00 90.44 801 GLY A C 1
ATOM 6245 O O . GLY A 1 801 ? 19.483 -6.629 -19.714 1.00 90.44 801 GLY A O 1
ATOM 6246 N N . MET A 1 802 ? 20.173 -5.018 -18.293 1.00 89.88 802 MET A N 1
ATOM 6247 C CA . MET A 1 802 ? 18.850 -4.607 -17.816 1.00 89.88 802 MET A CA 1
ATOM 6248 C C . MET A 1 802 ? 18.826 -3.099 -17.576 1.00 89.88 802 MET A C 1
ATOM 6250 O O . MET A 1 802 ? 19.803 -2.527 -17.088 1.00 89.88 802 MET A O 1
ATOM 6254 N N . ASP A 1 803 ? 17.687 -2.475 -17.852 1.00 86.31 803 ASP A N 1
ATOM 6255 C CA . ASP A 1 803 ? 17.414 -1.076 -17.547 1.00 86.31 803 ASP A CA 1
ATOM 6256 C C . ASP A 1 803 ? 15.956 -0.869 -17.099 1.00 86.31 803 ASP A C 1
ATOM 6258 O O . ASP A 1 803 ? 15.194 -1.830 -16.914 1.00 86.31 803 ASP A O 1
ATOM 6262 N N . ASP A 1 804 ? 15.625 0.400 -16.853 1.00 85.94 804 ASP A N 1
ATOM 6263 C CA . ASP A 1 804 ? 14.273 0.908 -16.628 1.00 85.94 804 ASP A CA 1
ATOM 6264 C C . ASP A 1 804 ? 13.417 0.018 -15.695 1.00 85.94 804 ASP A C 1
ATOM 6266 O O . ASP A 1 804 ? 13.860 -0.394 -14.613 1.00 85.94 804 ASP A O 1
ATOM 6270 N N . VAL A 1 805 ? 12.173 -0.290 -16.079 1.00 83.38 805 VAL A N 1
ATOM 6271 C CA . VAL A 1 805 ? 11.207 -1.009 -15.239 1.00 83.38 805 VAL A CA 1
ATOM 6272 C C . VAL A 1 805 ? 11.681 -2.425 -14.888 1.00 83.38 805 VAL A C 1
ATOM 6274 O O . VAL A 1 805 ? 11.466 -2.881 -13.760 1.00 83.38 805 VAL A O 1
ATOM 6277 N N . LEU A 1 806 ? 12.332 -3.133 -15.819 1.00 85.44 806 LEU A N 1
ATOM 6278 C CA . LEU A 1 806 ? 12.786 -4.510 -15.595 1.00 85.44 806 LEU A CA 1
ATOM 6279 C C . LEU A 1 806 ? 13.874 -4.563 -14.518 1.00 85.44 806 LEU A C 1
ATOM 6281 O O . LEU A 1 806 ? 13.813 -5.408 -13.616 1.00 85.44 806 LEU A O 1
ATOM 6285 N N . LEU A 1 807 ? 14.835 -3.637 -14.579 1.00 90.69 807 LEU A N 1
ATOM 6286 C CA . LEU A 1 807 ? 15.900 -3.526 -13.590 1.00 90.69 807 LEU A CA 1
ATOM 6287 C C . LEU A 1 807 ? 15.334 -3.194 -12.205 1.00 90.69 807 LEU A C 1
ATOM 6289 O O . LEU A 1 807 ? 15.668 -3.867 -11.225 1.00 90.69 807 LEU A O 1
ATOM 6293 N N . PHE A 1 808 ? 14.420 -2.220 -12.122 1.00 87.31 808 PHE A N 1
ATOM 6294 C CA . PHE A 1 808 ? 13.773 -1.855 -10.859 1.00 87.31 808 PHE A CA 1
ATOM 6295 C C . PHE A 1 808 ? 13.063 -3.046 -10.211 1.00 87.31 808 PHE A C 1
ATOM 6297 O O . PHE A 1 808 ? 13.234 -3.330 -9.022 1.00 87.31 808 PHE A O 1
ATOM 6304 N N . GLN A 1 809 ? 12.251 -3.763 -10.994 1.00 85.75 809 GLN A N 1
ATOM 6305 C CA . GLN A 1 809 ? 11.429 -4.859 -10.487 1.00 85.75 809 GLN A CA 1
ATOM 6306 C C . GLN A 1 809 ? 12.270 -6.067 -10.061 1.00 85.75 809 GLN A C 1
ATOM 6308 O O . GLN A 1 809 ? 11.939 -6.687 -9.038 1.00 85.75 809 GLN A O 1
ATOM 6313 N N . THR A 1 810 ? 13.361 -6.336 -10.788 1.00 90.31 810 THR A N 1
ATOM 6314 C CA . THR A 1 810 ? 14.355 -7.369 -10.467 1.00 90.31 810 THR A CA 1
ATOM 6315 C C . THR A 1 810 ? 15.070 -7.046 -9.157 1.00 90.31 810 THR A C 1
ATOM 6317 O O . THR A 1 810 ? 15.060 -7.865 -8.238 1.00 90.31 810 THR A O 1
ATOM 6320 N N . ALA A 1 811 ? 15.595 -5.824 -9.008 1.00 91.12 811 ALA A N 1
ATOM 6321 C CA . ALA A 1 811 ? 16.221 -5.368 -7.765 1.00 91.12 811 ALA A CA 1
ATOM 6322 C C . ALA A 1 811 ? 15.242 -5.420 -6.578 1.00 91.12 811 ALA A C 1
ATOM 6324 O O . ALA A 1 811 ? 15.594 -5.828 -5.474 1.00 91.12 811 ALA A O 1
ATOM 6325 N N . CYS A 1 812 ? 13.965 -5.101 -6.795 1.00 89.50 812 CYS A N 1
ATOM 6326 C CA . CYS A 1 812 ? 12.947 -5.185 -5.750 1.00 89.50 812 CYS A CA 1
ATOM 6327 C C . CYS A 1 812 ? 12.583 -6.622 -5.327 1.00 89.50 812 CYS A C 1
ATOM 6329 O O . CYS A 1 812 ? 11.830 -6.777 -4.367 1.00 89.50 812 CYS A O 1
ATOM 6331 N N . ARG A 1 813 ? 13.071 -7.688 -5.984 1.00 89.56 813 ARG A N 1
ATOM 6332 C CA . ARG A 1 813 ? 12.780 -9.074 -5.554 1.00 89.56 813 ARG A CA 1
ATOM 6333 C C . ARG A 1 813 ? 13.401 -9.412 -4.200 1.00 89.56 813 ARG A C 1
ATOM 6335 O O . ARG A 1 813 ? 12.820 -10.180 -3.439 1.00 89.56 813 ARG A O 1
ATOM 6342 N N . ILE A 1 814 ? 14.548 -8.817 -3.881 1.00 92.25 814 ILE A N 1
ATOM 6343 C CA . ILE A 1 814 ? 15.305 -9.115 -2.658 1.00 92.25 814 ILE A CA 1
ATOM 6344 C C . ILE A 1 814 ? 14.930 -8.215 -1.475 1.00 92.25 814 ILE A C 1
ATOM 6346 O O . ILE A 1 814 ? 15.393 -8.461 -0.367 1.00 92.25 814 ILE A O 1
ATOM 6350 N N . ASN A 1 815 ? 14.061 -7.215 -1.654 1.00 89.75 815 ASN A N 1
ATOM 6351 C CA . ASN A 1 815 ? 13.772 -6.181 -0.648 1.00 89.75 815 ASN A CA 1
ATOM 6352 C C . ASN A 1 815 ? 12.863 -6.633 0.516 1.00 89.75 815 ASN A C 1
ATOM 6354 O O . ASN A 1 815 ? 12.565 -5.858 1.424 1.00 89.75 815 ASN A O 1
ATOM 6358 N N . ARG A 1 816 ? 12.362 -7.873 0.484 1.00 87.81 816 ARG A N 1
ATOM 6359 C CA . ARG A 1 816 ? 11.425 -8.384 1.490 1.00 87.81 816 ARG A CA 1
ATOM 6360 C C . ARG A 1 816 ? 12.106 -8.509 2.844 1.00 87.81 816 ARG A C 1
ATOM 6362 O O . ARG A 1 816 ? 13.076 -9.259 2.975 1.00 87.81 816 ARG A O 1
ATOM 6369 N N . ALA A 1 817 ? 11.562 -7.810 3.837 1.00 82.81 817 ALA A N 1
ATOM 6370 C CA . ALA A 1 817 ? 11.989 -7.929 5.221 1.00 82.81 817 ALA A CA 1
ATOM 6371 C C . ALA A 1 817 ? 11.575 -9.292 5.800 1.00 82.81 817 ALA A C 1
ATOM 6373 O O . ALA A 1 817 ? 10.470 -9.790 5.565 1.00 82.81 817 ALA A O 1
ATOM 6374 N N . ARG A 1 818 ? 12.472 -9.892 6.580 1.00 79.94 818 ARG A N 1
ATOM 6375 C CA . ARG A 1 818 ? 12.242 -11.126 7.337 1.00 79.94 818 ARG A CA 1
ATOM 6376 C C . ARG A 1 818 ? 13.056 -11.054 8.622 1.00 79.94 818 ARG A C 1
ATOM 6378 O O . ARG A 1 818 ? 14.113 -10.433 8.641 1.00 79.94 818 ARG A O 1
ATOM 6385 N N . LYS A 1 819 ? 12.599 -11.719 9.685 1.00 72.25 819 LYS A N 1
ATOM 6386 C CA . LYS A 1 819 ? 13.370 -11.838 10.931 1.00 72.25 819 LYS A CA 1
ATOM 6387 C C . LYS A 1 819 ? 14.803 -12.305 10.622 1.00 72.25 819 LYS A C 1
ATOM 6389 O O . LYS A 1 819 ? 14.971 -13.290 9.903 1.00 72.25 819 LYS A O 1
ATOM 6394 N N . TYR A 1 820 ? 15.790 -11.591 11.166 1.00 76.25 820 TYR A N 1
ATOM 6395 C CA . TYR A 1 820 ? 17.236 -11.809 10.986 1.00 76.25 820 TYR A CA 1
ATOM 6396 C C . TYR A 1 820 ? 17.805 -11.576 9.582 1.00 76.25 820 TYR A C 1
ATOM 6398 O O . TYR A 1 820 ? 18.983 -11.846 9.373 1.00 76.25 820 TYR A O 1
ATOM 6406 N N . LYS A 1 821 ? 17.005 -11.077 8.636 1.00 86.69 821 LYS A N 1
ATOM 6407 C CA . LYS A 1 821 ? 17.496 -10.585 7.351 1.00 86.69 821 LYS A CA 1
ATOM 6408 C C . LYS A 1 821 ? 17.617 -9.069 7.442 1.00 86.69 821 LYS A C 1
ATOM 6410 O O . LYS A 1 821 ? 16.600 -8.387 7.554 1.00 86.69 821 LYS A O 1
ATOM 6415 N N . ASN A 1 822 ? 18.845 -8.567 7.410 1.00 85.75 822 ASN A N 1
ATOM 6416 C CA . ASN A 1 822 ? 19.131 -7.157 7.686 1.00 85.75 822 ASN A CA 1
ATOM 6417 C C . ASN A 1 822 ? 19.479 -6.356 6.428 1.00 85.75 822 ASN A C 1
ATOM 6419 O O . ASN A 1 822 ? 19.442 -5.130 6.464 1.00 85.75 822 ASN A O 1
ATOM 6423 N N . ASP A 1 823 ? 19.796 -7.036 5.330 1.00 89.94 823 ASP A N 1
ATOM 6424 C CA . ASP A 1 823 ? 20.262 -6.429 4.095 1.00 89.94 823 ASP A CA 1
ATOM 6425 C C . ASP A 1 823 ? 19.875 -7.247 2.846 1.00 89.94 823 ASP A C 1
ATOM 6427 O O . ASP A 1 823 ? 19.148 -8.250 2.891 1.00 89.94 823 ASP A O 1
ATOM 6431 N N . CYS A 1 824 ? 20.310 -6.725 1.704 1.00 92.50 824 CYS A N 1
ATOM 6432 C CA . CYS A 1 824 ? 20.089 -7.230 0.358 1.00 92.50 824 CYS A CA 1
ATOM 6433 C C . CYS A 1 824 ? 21.420 -7.214 -0.396 1.00 92.50 824 CYS A C 1
ATOM 6435 O O . CYS A 1 824 ? 22.258 -6.364 -0.105 1.00 92.50 824 CYS A O 1
ATOM 6437 N N . LEU A 1 825 ? 21.595 -8.091 -1.389 1.00 95.44 825 LEU A N 1
ATOM 6438 C CA . LEU A 1 825 ? 22.803 -8.114 -2.214 1.00 95.44 825 LEU A CA 1
ATOM 6439 C C . LEU A 1 825 ? 22.482 -8.246 -3.708 1.00 95.44 825 LEU A C 1
ATOM 6441 O O . LEU A 1 825 ? 21.865 -9.226 -4.133 1.00 95.44 825 LEU A O 1
ATOM 6445 N N . ILE A 1 826 ? 22.951 -7.290 -4.508 1.00 96.75 826 ILE A N 1
ATOM 6446 C CA . ILE A 1 826 ? 22.939 -7.361 -5.973 1.00 96.75 826 ILE A CA 1
ATOM 6447 C C . ILE A 1 826 ? 24.363 -7.612 -6.451 1.00 96.75 826 ILE A C 1
ATOM 6449 O O . ILE A 1 826 ? 25.276 -6.865 -6.103 1.00 96.75 826 ILE A O 1
ATOM 6453 N N . ILE A 1 827 ? 24.538 -8.650 -7.263 1.00 96.06 827 ILE A N 1
ATOM 6454 C CA . ILE A 1 827 ? 25.800 -8.945 -7.933 1.00 96.06 827 ILE A CA 1
ATOM 6455 C C . ILE A 1 827 ? 25.621 -8.702 -9.426 1.00 96.06 827 ILE A C 1
ATOM 6457 O O . ILE A 1 827 ? 24.852 -9.396 -10.095 1.00 96.06 827 ILE A O 1
ATOM 6461 N N . ASP A 1 828 ? 26.330 -7.702 -9.926 1.00 94.94 828 ASP A N 1
ATOM 6462 C CA . ASP A 1 828 ? 26.298 -7.281 -11.315 1.00 94.94 828 ASP A CA 1
ATOM 6463 C C . ASP A 1 828 ? 27.430 -7.950 -12.105 1.00 94.94 828 ASP A C 1
ATOM 6465 O O . ASP A 1 828 ? 28.604 -7.617 -11.925 1.00 94.94 828 ASP A O 1
ATOM 6469 N N . PHE A 1 829 ? 27.054 -8.885 -12.980 1.00 94.19 829 PHE A N 1
ATOM 6470 C CA . PHE A 1 829 ? 27.920 -9.470 -14.002 1.00 94.19 829 PHE A CA 1
ATOM 6471 C C . PHE A 1 829 ? 27.645 -8.884 -15.392 1.00 94.19 829 PHE A C 1
ATOM 6473 O O . PHE A 1 829 ? 28.247 -9.332 -16.359 1.00 94.19 829 PHE A O 1
ATOM 6480 N N . SER A 1 830 ? 26.732 -7.922 -15.537 1.00 91.38 830 SER A N 1
ATOM 6481 C CA . SER A 1 830 ? 26.381 -7.354 -16.836 1.00 91.38 830 SER A CA 1
ATOM 6482 C C . SER A 1 830 ? 27.591 -6.730 -17.526 1.00 91.38 830 SER A C 1
ATOM 6484 O O . SER A 1 830 ? 28.461 -6.130 -16.888 1.00 91.38 830 SER A O 1
ATOM 6486 N N . HIS A 1 831 ? 27.627 -6.862 -18.850 1.00 87.19 831 HIS A N 1
ATOM 6487 C CA . HIS A 1 831 ? 28.692 -6.286 -19.655 1.00 87.19 831 HIS A CA 1
ATOM 6488 C C . HIS A 1 831 ? 28.791 -4.774 -19.422 1.00 87.19 831 HIS A C 1
ATOM 6490 O O . HIS A 1 831 ? 27.770 -4.081 -19.341 1.00 87.19 831 HIS A O 1
ATOM 6496 N N . ASP A 1 832 ? 30.016 -4.276 -19.248 1.00 83.81 832 ASP A N 1
ATOM 6497 C CA . ASP A 1 832 ? 30.322 -2.880 -18.910 1.00 83.81 832 ASP A CA 1
ATOM 6498 C C . ASP A 1 832 ? 29.665 -2.353 -17.620 1.00 83.81 832 ASP A C 1
ATOM 6500 O O . ASP A 1 832 ? 29.681 -1.139 -17.362 1.00 83.81 832 ASP A O 1
ATOM 6504 N N . GLY A 1 833 ? 29.126 -3.244 -16.779 1.00 85.44 833 GLY A N 1
ATOM 6505 C CA . GLY A 1 833 ? 28.401 -2.902 -15.556 1.00 85.44 833 GLY A CA 1
ATOM 6506 C C . GLY A 1 833 ? 27.180 -2.027 -15.807 1.00 85.44 833 GLY A C 1
ATOM 6507 O O . GLY A 1 833 ? 26.928 -1.091 -15.041 1.00 85.44 833 GLY A O 1
ATOM 6508 N N . ILE A 1 834 ? 26.467 -2.260 -16.913 1.00 87.75 834 ILE A N 1
ATOM 6509 C CA . ILE A 1 834 ? 25.307 -1.450 -17.303 1.00 87.75 834 ILE A CA 1
ATOM 6510 C C . ILE A 1 834 ? 24.232 -1.439 -16.207 1.00 87.75 834 ILE A C 1
ATOM 6512 O O . ILE A 1 834 ? 23.626 -0.404 -15.944 1.00 87.75 834 ILE A O 1
ATOM 6516 N N . VAL A 1 835 ? 24.066 -2.556 -15.494 1.00 90.62 835 VAL A N 1
ATOM 6517 C CA . VAL A 1 835 ? 23.147 -2.687 -14.357 1.00 90.62 835 VAL A CA 1
ATOM 6518 C C . VAL A 1 835 ? 23.555 -1.751 -13.221 1.00 90.62 835 VAL A C 1
ATOM 6520 O O . VAL A 1 835 ? 22.738 -0.942 -12.788 1.00 90.62 835 VAL A O 1
ATOM 6523 N N . SER A 1 836 ? 24.814 -1.789 -12.771 1.00 87.19 836 SER A N 1
ATOM 6524 C CA . SER A 1 836 ? 25.303 -0.901 -11.704 1.00 87.19 836 SER A CA 1
ATOM 6525 C C . SER A 1 836 ? 25.205 0.576 -12.086 1.00 87.19 836 SER A C 1
ATOM 6527 O O . SER A 1 836 ? 24.850 1.400 -11.247 1.00 87.19 836 SER A O 1
ATOM 6529 N N . LYS A 1 837 ? 25.469 0.918 -13.355 1.00 86.62 837 LYS A N 1
ATOM 6530 C CA . LYS A 1 837 ? 25.338 2.290 -13.879 1.00 86.62 837 LYS A CA 1
ATOM 6531 C C . LYS A 1 837 ? 23.884 2.774 -13.910 1.00 86.62 837 LYS A C 1
ATOM 6533 O O . LYS A 1 837 ? 23.621 3.950 -13.659 1.00 86.62 837 LYS A O 1
ATOM 6538 N N . ASN A 1 838 ? 22.943 1.885 -14.226 1.00 87.44 838 ASN A N 1
ATOM 6539 C CA . ASN A 1 838 ? 21.532 2.234 -14.399 1.00 87.44 838 ASN A CA 1
ATOM 6540 C C . ASN A 1 838 ? 20.725 2.171 -13.096 1.00 87.44 838 ASN A C 1
ATOM 6542 O O . ASN A 1 838 ? 19.741 2.901 -12.968 1.00 87.44 838 ASN A O 1
ATOM 6546 N N . LEU A 1 839 ? 21.132 1.354 -12.118 1.00 85.62 839 LEU A N 1
ATOM 6547 C CA . LEU A 1 839 ? 20.416 1.170 -10.850 1.00 85.62 839 LEU A CA 1
ATOM 6548 C C . LEU A 1 839 ? 20.075 2.500 -10.147 1.00 85.62 839 LEU A C 1
ATOM 6550 O O . LEU A 1 839 ? 18.894 2.704 -9.860 1.00 85.62 839 LEU A O 1
ATOM 6554 N N . PRO A 1 840 ? 21.019 3.439 -9.919 1.00 83.62 840 PRO A N 1
ATOM 6555 C CA . PRO A 1 840 ? 20.700 4.712 -9.268 1.00 83.62 840 PRO A CA 1
ATOM 6556 C C . PRO A 1 840 ? 19.660 5.536 -10.035 1.00 83.62 840 PRO A C 1
ATOM 6558 O O . PRO A 1 840 ? 18.729 6.063 -9.432 1.00 83.62 840 PRO A O 1
ATOM 6561 N N . LYS A 1 841 ? 19.768 5.594 -11.370 1.00 83.94 841 LYS A N 1
ATOM 6562 C CA . LYS A 1 841 ? 18.847 6.354 -12.237 1.00 83.94 841 LYS A CA 1
ATOM 6563 C C . LYS A 1 841 ? 17.426 5.803 -12.155 1.00 83.94 841 LYS A C 1
ATOM 6565 O O . LYS A 1 841 ? 16.460 6.542 -11.993 1.00 83.94 841 LYS A O 1
ATOM 6570 N N . VAL A 1 842 ? 17.308 4.482 -12.209 1.00 83.69 842 VAL A N 1
ATOM 6571 C CA . VAL A 1 842 ? 16.026 3.780 -12.145 1.00 83.69 842 VAL A CA 1
ATOM 6572 C C . VAL A 1 842 ? 15.378 3.923 -10.760 1.00 83.69 842 VAL A C 1
ATOM 6574 O O . VAL A 1 842 ? 14.167 4.124 -10.662 1.00 83.69 842 VAL A O 1
ATOM 6577 N N . PHE A 1 843 ? 16.164 3.876 -9.678 1.00 83.62 843 PHE A N 1
ATOM 6578 C CA . PHE A 1 843 ? 15.657 4.132 -8.325 1.00 83.62 843 PHE A CA 1
ATOM 6579 C C . PHE A 1 843 ? 15.314 5.605 -8.086 1.00 83.62 843 PHE A C 1
ATOM 6581 O O . PHE A 1 843 ? 14.372 5.873 -7.346 1.00 83.62 843 PHE A O 1
ATOM 6588 N N . ALA A 1 844 ? 15.987 6.554 -8.736 1.00 79.44 844 ALA A N 1
ATOM 6589 C CA . ALA A 1 844 ? 15.558 7.950 -8.727 1.00 79.44 844 ALA A CA 1
ATOM 6590 C C . ALA A 1 844 ? 14.186 8.116 -9.413 1.00 79.44 844 ALA A C 1
ATOM 6592 O O . ALA A 1 844 ? 13.309 8.776 -8.858 1.00 79.44 844 ALA A O 1
ATOM 6593 N N . LYS A 1 845 ? 13.958 7.437 -10.550 1.00 81.19 845 LYS A N 1
ATOM 6594 C CA . LYS A 1 845 ? 12.692 7.498 -11.310 1.00 81.19 845 LYS A CA 1
ATOM 6595 C C . LYS A 1 845 ? 11.499 6.845 -10.590 1.00 81.19 845 LYS A C 1
ATOM 6597 O O . LYS A 1 845 ? 10.409 7.415 -10.530 1.00 81.19 845 LYS A O 1
ATOM 6602 N N . TYR A 1 846 ? 11.683 5.641 -10.041 1.00 81.19 846 TYR A N 1
ATOM 6603 C CA . TYR A 1 846 ? 10.580 4.838 -9.478 1.00 81.19 846 TYR A CA 1
ATOM 6604 C C . TYR A 1 846 ? 10.605 4.693 -7.952 1.00 81.19 846 TYR A C 1
ATOM 6606 O O . TYR A 1 846 ? 9.662 4.165 -7.357 1.00 81.19 846 TYR A O 1
ATOM 6614 N N . GLY A 1 847 ? 11.689 5.113 -7.298 1.00 79.88 847 GLY A N 1
ATOM 6615 C CA . GLY A 1 847 ? 11.843 4.999 -5.850 1.00 79.88 847 GLY A CA 1
ATOM 6616 C C . GLY A 1 847 ? 11.005 6.019 -5.083 1.00 79.88 847 GLY A C 1
ATOM 6617 O O . GLY A 1 847 ? 10.448 5.683 -4.035 1.00 79.88 847 GLY A O 1
ATOM 6618 N N . GLY A 1 848 ? 10.890 7.231 -5.632 1.00 83.50 848 GLY A N 1
ATOM 6619 C CA . GLY A 1 848 ? 10.017 8.303 -5.161 1.00 83.50 848 GLY A CA 1
ATOM 6620 C C . GLY A 1 848 ? 8.635 8.288 -5.817 1.00 83.50 848 GLY A C 1
ATOM 6621 O O . GLY A 1 848 ? 8.186 7.276 -6.356 1.00 83.50 848 GLY A O 1
ATOM 6622 N N . ILE A 1 849 ? 7.942 9.425 -5.747 1.00 80.69 849 ILE A N 1
ATOM 6623 C CA . ILE A 1 849 ? 6.693 9.621 -6.489 1.00 80.69 849 ILE A CA 1
ATOM 6624 C C . ILE A 1 849 ? 7.068 9.829 -7.943 1.00 80.69 849 ILE A C 1
ATOM 6626 O O . ILE A 1 849 ? 7.788 10.774 -8.255 1.00 80.69 849 ILE A O 1
ATOM 6630 N N . THR A 1 850 ? 6.562 8.972 -8.817 1.00 80.44 850 THR A N 1
ATOM 6631 C CA . THR A 1 850 ? 6.809 9.124 -10.245 1.00 80.44 850 THR A CA 1
ATOM 6632 C C . THR A 1 850 ? 5.894 10.211 -10.788 1.00 80.44 850 THR A C 1
ATOM 6634 O O . THR A 1 850 ? 4.682 10.192 -10.572 1.00 80.44 850 THR A O 1
ATOM 6637 N N . VAL A 1 851 ? 6.491 11.174 -11.470 1.00 81.94 851 VAL A N 1
ATOM 6638 C CA . VAL A 1 851 ? 5.791 12.208 -12.222 1.00 81.94 851 VAL A CA 1
ATOM 6639 C C . VAL A 1 851 ? 6.043 11.922 -13.693 1.00 81.94 851 VAL A C 1
ATOM 6641 O O . VAL A 1 851 ? 7.104 11.411 -14.034 1.00 81.94 851 VAL A O 1
ATOM 6644 N N . SER A 1 852 ? 5.047 12.172 -14.535 1.00 82.50 852 SER A N 1
ATOM 6645 C CA . SER A 1 852 ? 5.183 11.956 -15.967 1.00 82.50 852 SER A CA 1
ATOM 6646 C C . SER A 1 852 ? 6.205 12.919 -16.555 1.00 82.50 852 SER A C 1
ATOM 6648 O O . SER A 1 852 ? 6.047 14.129 -16.389 1.00 82.50 852 SER A O 1
ATOM 6650 N N . ASP A 1 853 ? 7.173 12.372 -17.283 1.00 76.56 853 ASP A N 1
ATOM 6651 C CA . ASP A 1 853 ? 8.123 13.136 -18.102 1.00 76.56 853 ASP A CA 1
ATOM 6652 C C . ASP A 1 853 ? 7.640 13.280 -19.564 1.00 76.56 853 ASP A C 1
ATOM 6654 O O . ASP A 1 853 ? 8.384 13.717 -20.438 1.00 76.56 853 ASP A O 1
ATOM 6658 N N . LEU A 1 854 ? 6.402 12.865 -19.871 1.00 78.69 854 LEU A N 1
ATOM 6659 C CA . LEU A 1 854 ? 5.854 12.943 -21.224 1.00 78.69 854 LEU A CA 1
ATOM 6660 C C . LEU A 1 854 ? 5.433 14.374 -21.556 1.00 78.69 854 LEU A C 1
ATOM 6662 O O . LEU A 1 854 ? 4.391 14.839 -21.089 1.00 78.69 854 LEU A O 1
ATOM 6666 N N . ASP A 1 855 ? 6.160 15.004 -22.474 1.00 83.19 855 ASP A N 1
ATOM 6667 C CA . ASP A 1 855 ? 5.668 16.184 -23.174 1.00 83.19 855 ASP A CA 1
ATOM 6668 C C . ASP A 1 855 ? 4.735 15.765 -24.321 1.00 83.19 855 ASP A C 1
ATOM 6670 O O . ASP A 1 855 ? 5.139 15.474 -25.449 1.00 83.19 855 ASP A O 1
ATOM 6674 N N . ALA A 1 856 ? 3.439 15.694 -24.016 1.00 85.00 856 ALA A N 1
ATOM 6675 C CA . ALA A 1 856 ? 2.422 15.378 -25.013 1.00 85.00 856 ALA A CA 1
ATOM 6676 C C . ALA A 1 856 ? 2.319 16.447 -26.117 1.00 85.00 856 ALA A C 1
ATOM 6678 O O . ALA A 1 856 ? 1.811 16.141 -27.197 1.00 85.00 856 ALA A O 1
ATOM 6679 N N . MET A 1 857 ? 2.767 17.679 -25.857 1.00 87.25 857 MET A N 1
ATOM 6680 C CA . MET A 1 857 ? 2.726 18.774 -26.823 1.00 87.25 857 MET A CA 1
ATOM 6681 C C . MET A 1 857 ? 3.870 18.643 -27.830 1.00 87.25 857 MET A C 1
ATOM 6683 O O . MET A 1 857 ? 3.597 18.708 -29.024 1.00 87.25 857 MET A O 1
ATOM 6687 N N . ASP A 1 858 ? 5.089 18.327 -27.384 1.00 86.19 858 ASP A N 1
ATOM 6688 C CA . ASP A 1 858 ? 6.211 17.990 -28.281 1.00 86.19 858 ASP A CA 1
ATOM 6689 C C . ASP A 1 858 ? 5.854 16.806 -29.196 1.00 86.19 858 ASP A C 1
ATOM 6691 O O . ASP A 1 858 ? 5.934 16.878 -30.423 1.00 86.19 858 ASP A O 1
ATOM 6695 N N . VAL A 1 859 ? 5.326 15.716 -28.622 1.00 85.19 859 VAL A N 1
ATOM 6696 C CA . VAL A 1 859 ? 4.895 14.553 -29.419 1.00 85.19 859 VAL A CA 1
ATOM 6697 C C . VAL A 1 859 ? 3.790 14.933 -30.414 1.00 85.19 859 VAL A C 1
ATOM 6699 O O . VAL A 1 859 ? 3.742 14.382 -31.518 1.00 85.19 859 VAL A O 1
ATOM 6702 N N . MET A 1 860 ? 2.905 15.870 -30.055 1.00 89.19 860 MET A N 1
ATOM 6703 C CA . MET A 1 860 ? 1.862 16.376 -30.949 1.00 89.19 860 MET A CA 1
ATOM 6704 C C . MET A 1 860 ? 2.466 17.161 -32.114 1.00 89.19 860 MET A C 1
ATOM 6706 O O . MET A 1 860 ? 2.061 16.933 -33.252 1.00 89.19 860 MET A O 1
ATOM 6710 N N . GLU A 1 861 ? 3.440 18.034 -31.865 1.00 89.62 861 GLU A N 1
ATOM 6711 C CA . GLU A 1 861 ? 4.142 18.794 -32.904 1.00 89.62 861 GLU A CA 1
ATOM 6712 C C . GLU A 1 861 ? 4.898 17.863 -33.862 1.00 89.62 861 GLU A C 1
ATOM 6714 O O . GLU A 1 861 ? 4.755 17.973 -35.084 1.00 89.62 861 GLU A O 1
ATOM 6719 N N . LYS A 1 862 ? 5.585 16.850 -33.321 1.00 87.38 862 LYS A N 1
ATOM 6720 C CA . LYS A 1 862 ? 6.268 15.797 -34.093 1.00 87.38 862 LYS A CA 1
ATOM 6721 C C . LYS A 1 862 ? 5.296 14.970 -34.934 1.00 87.38 862 LYS A C 1
ATOM 6723 O O . LYS A 1 862 ? 5.560 14.691 -36.107 1.00 87.38 862 LYS A O 1
ATOM 6728 N N . MET A 1 863 ? 4.142 14.602 -34.369 1.00 92.19 863 MET A N 1
ATOM 6729 C CA . MET A 1 863 ? 3.057 13.948 -35.110 1.00 92.19 863 MET A CA 1
ATOM 6730 C C . MET A 1 863 ? 2.580 14.831 -36.267 1.00 92.19 863 MET A C 1
ATOM 6732 O O . MET A 1 863 ? 2.312 14.332 -37.361 1.00 92.19 863 MET A O 1
ATOM 6736 N N . ASP A 1 864 ? 2.480 16.137 -36.037 1.00 91.88 864 ASP A N 1
ATOM 6737 C CA . ASP A 1 864 ? 2.006 17.088 -37.029 1.00 91.88 864 ASP A CA 1
ATOM 6738 C C . ASP A 1 864 ? 2.987 17.279 -38.189 1.00 91.88 864 ASP A C 1
ATOM 6740 O O . ASP A 1 864 ? 2.583 17.287 -39.356 1.00 91.88 864 ASP A O 1
ATOM 6744 N N . ALA A 1 865 ? 4.281 17.364 -37.883 1.00 90.69 865 ALA A N 1
ATOM 6745 C CA . ALA A 1 865 ? 5.349 17.390 -38.876 1.00 90.69 865 ALA A CA 1
ATOM 6746 C C . ALA A 1 865 ? 5.354 16.106 -39.723 1.00 90.69 865 ALA A C 1
ATOM 6748 O O . ALA A 1 865 ? 5.320 16.173 -40.955 1.00 90.69 865 ALA A O 1
ATOM 6749 N N . ALA A 1 866 ? 5.290 14.937 -39.078 1.00 90.50 866 ALA A N 1
ATOM 6750 C CA . ALA A 1 866 ? 5.236 13.645 -39.760 1.00 90.50 866 ALA A CA 1
ATOM 6751 C C . ALA A 1 866 ? 3.997 13.515 -40.664 1.00 90.50 866 ALA A C 1
ATOM 6753 O O . ALA A 1 866 ? 4.097 13.056 -41.804 1.00 90.50 866 ALA A O 1
ATOM 6754 N N . TYR A 1 867 ? 2.836 13.988 -40.196 1.00 93.19 867 TYR A N 1
ATOM 6755 C CA . TYR A 1 867 ? 1.613 14.039 -40.994 1.00 93.19 867 TYR A CA 1
ATOM 6756 C C . TYR A 1 867 ? 1.793 14.897 -42.254 1.00 93.19 867 TYR A C 1
ATOM 6758 O O . TYR A 1 867 ? 1.356 14.488 -43.328 1.00 93.19 867 TYR A O 1
ATOM 6766 N N . ARG A 1 868 ? 2.429 16.075 -42.145 1.00 92.69 868 ARG A N 1
ATOM 6767 C CA . ARG A 1 868 ? 2.673 16.959 -43.298 1.00 92.69 868 ARG A CA 1
ATOM 6768 C C . ARG A 1 868 ? 3.584 16.294 -44.323 1.00 92.69 868 ARG A C 1
ATOM 6770 O O . ARG A 1 868 ? 3.244 16.293 -45.498 1.00 92.69 868 ARG A O 1
ATOM 6777 N N . ILE A 1 869 ? 4.687 15.692 -43.882 1.00 90.88 869 ILE A N 1
ATOM 6778 C CA . ILE A 1 869 ? 5.648 15.022 -44.771 1.00 90.88 869 ILE A CA 1
ATOM 6779 C C . ILE A 1 869 ? 4.989 13.847 -45.503 1.00 90.88 869 ILE A C 1
ATOM 6781 O O . ILE A 1 869 ? 5.216 13.658 -46.693 1.00 90.88 869 ILE A O 1
ATOM 6785 N N . PHE A 1 870 ? 4.144 13.078 -44.813 1.00 93.56 870 PHE A N 1
ATOM 6786 C CA . PHE A 1 870 ? 3.513 11.897 -45.395 1.00 93.56 870 PHE A CA 1
ATOM 6787 C C . PHE A 1 870 ? 2.287 12.228 -46.262 1.00 93.56 870 PHE A C 1
ATOM 6789 O O . PHE A 1 870 ? 2.233 11.854 -47.428 1.00 93.56 870 PHE A O 1
ATOM 6796 N N . PHE A 1 871 ? 1.288 12.927 -45.715 1.00 92.69 871 PHE A N 1
ATOM 6797 C CA . PHE A 1 871 ? -0.002 13.139 -46.388 1.00 92.69 871 PHE A CA 1
ATOM 6798 C C . PHE A 1 871 ? -0.046 14.363 -47.307 1.00 92.69 871 PHE A C 1
ATOM 6800 O O . PHE A 1 871 ? -1.014 14.503 -48.048 1.00 92.69 871 PHE A O 1
ATOM 6807 N N . LEU A 1 872 ? 0.942 15.265 -47.265 1.00 90.62 872 LEU A N 1
ATOM 6808 C CA . LEU A 1 872 ? 1.046 16.350 -48.253 1.00 90.62 872 LEU A CA 1
ATOM 6809 C C . LEU A 1 872 ? 1.997 16.009 -49.406 1.00 90.62 872 LEU A C 1
ATOM 6811 O O . LEU A 1 872 ? 2.138 16.812 -50.330 1.00 90.62 872 LEU A O 1
ATOM 6815 N N . ASP A 1 873 ? 2.603 14.818 -49.395 1.00 92.44 873 ASP A N 1
ATOM 6816 C CA . ASP A 1 873 ? 3.261 14.273 -50.576 1.00 92.44 873 ASP A CA 1
ATOM 6817 C C . ASP A 1 873 ? 2.223 14.085 -51.696 1.00 92.44 873 ASP A C 1
ATOM 6819 O O . ASP A 1 873 ? 1.162 13.481 -51.505 1.00 92.44 873 ASP A O 1
ATOM 6823 N N . LYS A 1 874 ? 2.515 14.651 -52.873 1.00 89.62 874 LYS A N 1
ATOM 6824 C CA . LYS A 1 874 ? 1.562 14.730 -53.991 1.00 89.62 874 LYS A CA 1
ATOM 6825 C C . LYS A 1 874 ? 1.107 13.350 -54.465 1.00 89.62 874 LYS A C 1
ATOM 6827 O O . LYS A 1 874 ? -0.076 13.177 -54.767 1.00 89.62 874 LYS A O 1
ATOM 6832 N N . ASP A 1 875 ? 2.028 12.391 -54.526 1.00 89.88 875 ASP A N 1
ATOM 6833 C CA . ASP A 1 875 ? 1.745 11.050 -55.031 1.00 89.88 875 ASP A CA 1
ATOM 6834 C C . ASP A 1 875 ? 0.983 10.241 -53.980 1.00 89.88 875 ASP A C 1
ATOM 6836 O O . ASP A 1 875 ? 0.006 9.561 -54.307 1.00 89.88 875 ASP A O 1
ATOM 6840 N N . ILE A 1 876 ? 1.359 10.371 -52.704 1.00 91.88 876 ILE A N 1
ATOM 6841 C CA . ILE A 1 876 ? 0.648 9.733 -51.591 1.00 91.88 876 ILE A CA 1
ATOM 6842 C C . ILE A 1 876 ? -0.787 10.257 -51.470 1.00 91.88 876 ILE A C 1
ATOM 6844 O O . ILE A 1 876 ? -1.712 9.452 -51.362 1.00 91.88 876 ILE A O 1
ATOM 6848 N N . GLU A 1 877 ? -1.016 11.570 -51.549 1.00 90.19 877 GLU A N 1
ATOM 6849 C CA . GLU A 1 877 ? -2.363 12.158 -51.470 1.00 90.19 877 GLU A CA 1
ATOM 6850 C C . GLU A 1 877 ? -3.248 11.739 -52.661 1.00 90.19 877 GLU A C 1
ATOM 6852 O O . GLU A 1 877 ? -4.452 11.508 -52.501 1.00 90.19 877 GLU A O 1
ATOM 6857 N N . LEU A 1 878 ? -2.672 11.592 -53.861 1.00 88.19 878 LEU A N 1
ATOM 6858 C CA . LEU A 1 878 ? -3.387 11.070 -55.031 1.00 88.19 878 LEU A CA 1
ATOM 6859 C C . LEU A 1 878 ? -3.837 9.617 -54.814 1.00 88.19 878 LEU A C 1
ATOM 6861 O O . LEU A 1 878 ? -5.005 9.273 -55.047 1.00 88.19 878 LEU A O 1
ATOM 6865 N N . HIS A 1 879 ? -2.929 8.766 -54.336 1.00 89.06 879 HIS A N 1
ATOM 6866 C CA . HIS A 1 879 ? -3.239 7.365 -54.066 1.00 89.06 879 HIS A CA 1
ATOM 6867 C C . HIS A 1 879 ? -4.186 7.205 -52.876 1.00 89.06 879 HIS A C 1
ATOM 6869 O O . HIS A 1 879 ? -5.068 6.352 -52.926 1.00 89.06 879 HIS A O 1
ATOM 6875 N N . TRP A 1 880 ? -4.092 8.063 -51.860 1.00 88.56 880 TRP A N 1
ATOM 6876 C CA . TRP A 1 880 ? -5.035 8.127 -50.745 1.00 88.56 880 TRP A CA 1
ATOM 6877 C C . TRP A 1 880 ? -6.471 8.366 -51.227 1.00 88.56 880 TRP A C 1
ATOM 6879 O O . TRP A 1 880 ? -7.381 7.623 -50.853 1.00 88.56 880 TRP A O 1
ATOM 6889 N N . LYS A 1 881 ? -6.690 9.360 -52.101 1.00 86.94 881 LYS A N 1
ATOM 6890 C CA . LYS A 1 881 ? -8.021 9.653 -52.670 1.00 86.94 881 LYS A CA 1
ATOM 6891 C C . LYS A 1 881 ? -8.586 8.455 -53.431 1.00 86.94 881 LYS A C 1
ATOM 6893 O O . LYS A 1 881 ? -9.751 8.098 -53.241 1.00 86.94 881 LYS A O 1
ATOM 6898 N N . THR A 1 882 ? -7.749 7.816 -54.245 1.00 82.81 882 THR A N 1
ATOM 6899 C CA . THR A 1 882 ? -8.116 6.639 -55.048 1.00 82.81 882 THR A CA 1
ATOM 6900 C C . THR A 1 882 ? -8.432 5.429 -54.159 1.00 82.81 882 THR A C 1
ATOM 6902 O O . THR A 1 882 ? -9.462 4.769 -54.321 1.00 82.81 882 THR A O 1
ATOM 6905 N N . TRP A 1 883 ? -7.593 5.175 -53.155 1.00 85.31 883 TRP A N 1
ATOM 6906 C CA . TRP A 1 883 ? -7.758 4.098 -52.179 1.00 85.31 883 TRP A CA 1
ATOM 6907 C C . TRP A 1 883 ? -9.035 4.275 -51.346 1.00 85.31 883 TRP A C 1
ATOM 6909 O O . TRP A 1 883 ? -9.837 3.347 -51.221 1.00 85.31 883 TRP A O 1
ATOM 6919 N N . LYS A 1 884 ? -9.292 5.495 -50.856 1.00 85.19 884 LYS A N 1
ATOM 6920 C CA . LYS A 1 884 ? -10.496 5.833 -50.084 1.00 85.19 884 LYS A CA 1
ATOM 6921 C C . LYS A 1 884 ? -11.775 5.643 -50.900 1.00 85.19 884 LYS A C 1
ATOM 6923 O O . LYS A 1 884 ? -12.741 5.081 -50.389 1.00 85.19 884 LYS A O 1
ATOM 6928 N N . ALA A 1 885 ? -11.787 6.079 -52.162 1.00 79.12 885 ALA A N 1
ATOM 6929 C CA . ALA A 1 885 ? -12.927 5.883 -53.060 1.00 79.12 885 ALA A CA 1
ATOM 6930 C C . ALA A 1 885 ? -13.228 4.390 -53.295 1.00 79.12 885 ALA A C 1
ATOM 6932 O O . ALA A 1 885 ? -14.393 3.994 -53.346 1.00 79.12 885 ALA A O 1
ATOM 6933 N N . THR A 1 886 ? -12.185 3.556 -53.356 1.00 75.31 886 THR A N 1
ATOM 6934 C CA . THR A 1 886 ? -12.311 2.099 -53.521 1.00 75.31 886 THR A CA 1
ATOM 6935 C C . THR A 1 886 ? -12.976 1.445 -52.301 1.00 75.31 886 THR A C 1
ATOM 6937 O O . THR A 1 886 ? -13.890 0.635 -52.455 1.00 75.31 886 THR A O 1
ATOM 6940 N N . ARG A 1 887 ? -12.601 1.840 -51.074 1.00 73.25 887 ARG A N 1
ATOM 6941 C CA . ARG A 1 887 ? -13.204 1.313 -49.831 1.00 73.25 887 ARG A CA 1
ATOM 6942 C C . ARG A 1 887 ? -14.684 1.674 -49.638 1.00 73.25 887 ARG A C 1
ATOM 6944 O O . ARG A 1 887 ? -15.394 0.926 -48.973 1.00 73.25 887 ARG A O 1
ATOM 6951 N N . SER A 1 888 ? -15.172 2.761 -50.236 1.00 68.00 888 SER A N 1
ATOM 6952 C CA . SER A 1 888 ? -16.568 3.220 -50.107 1.00 68.00 888 SER A CA 1
ATOM 6953 C C . SER A 1 888 ? -17.564 2.553 -51.078 1.00 68.00 888 SER A C 1
ATOM 6955 O O . SER A 1 888 ? -18.671 3.060 -51.247 1.00 68.00 888 SER A O 1
ATOM 6957 N N . GLY A 1 889 ? -17.205 1.432 -51.720 1.00 59.84 889 GLY A N 1
ATOM 6958 C CA . GLY A 1 889 ? -18.100 0.664 -52.605 1.00 59.84 889 GLY A CA 1
ATOM 6959 C C . GLY A 1 889 ? -17.814 0.781 -54.110 1.00 59.84 889 GLY A C 1
ATOM 6960 O O . GLY A 1 889 ? -18.644 0.364 -54.920 1.00 59.84 889 GLY A O 1
ATOM 6961 N N . GLY A 1 890 ? -16.656 1.323 -54.506 1.00 55.75 890 GLY A N 1
ATOM 6962 C CA . GLY A 1 890 ? -16.199 1.318 -55.900 1.00 55.75 890 GLY A CA 1
ATOM 6963 C C . GLY A 1 890 ? -15.732 -0.076 -56.343 1.00 55.75 890 GLY A C 1
ATOM 6964 O O . GLY A 1 890 ? -14.925 -0.706 -55.668 1.00 55.75 890 GLY A O 1
ATOM 6965 N N . LYS A 1 891 ? -16.220 -0.568 -57.490 1.00 48.25 891 LYS A N 1
ATOM 6966 C CA . LYS A 1 891 ? -15.933 -1.911 -58.044 1.00 48.25 891 LYS A CA 1
ATOM 6967 C C . LYS A 1 891 ? -14.522 -2.096 -58.639 1.00 48.25 891 LYS A C 1
ATOM 6969 O O . LYS A 1 891 ? -14.331 -3.005 -59.442 1.00 48.25 891 LYS A O 1
ATOM 6974 N N . ASP A 1 892 ? -13.526 -1.304 -58.254 1.00 50.06 892 ASP A N 1
ATOM 6975 C CA . ASP A 1 892 ? -12.215 -1.348 -58.907 1.00 50.06 892 ASP A CA 1
ATOM 6976 C C . ASP A 1 892 ? -11.129 -1.981 -58.032 1.00 50.06 892 ASP A C 1
ATOM 6978 O O . ASP A 1 892 ? -10.470 -1.332 -57.224 1.00 50.06 892 ASP A O 1
ATOM 6982 N N . ALA A 1 893 ? -10.828 -3.252 -58.318 1.00 52.22 893 ALA A N 1
ATOM 6983 C CA . ALA A 1 893 ? -9.587 -3.928 -57.913 1.00 52.22 893 ALA A CA 1
ATOM 6984 C C . ALA A 1 893 ? -8.304 -3.248 -58.464 1.00 52.22 893 ALA A C 1
ATOM 6986 O O . ALA A 1 893 ? -7.188 -3.681 -58.172 1.00 52.22 893 ALA A O 1
ATOM 6987 N N . ILE A 1 894 ? -8.462 -2.189 -59.268 1.00 55.47 894 ILE A N 1
ATOM 6988 C CA . ILE A 1 894 ? -7.414 -1.416 -59.939 1.00 55.47 894 ILE A CA 1
ATOM 6989 C C . ILE A 1 894 ? -6.694 -0.479 -58.951 1.00 55.47 894 ILE A C 1
ATOM 6991 O O . ILE A 1 894 ? -5.474 -0.359 -59.018 1.00 55.47 894 ILE A O 1
ATOM 6995 N 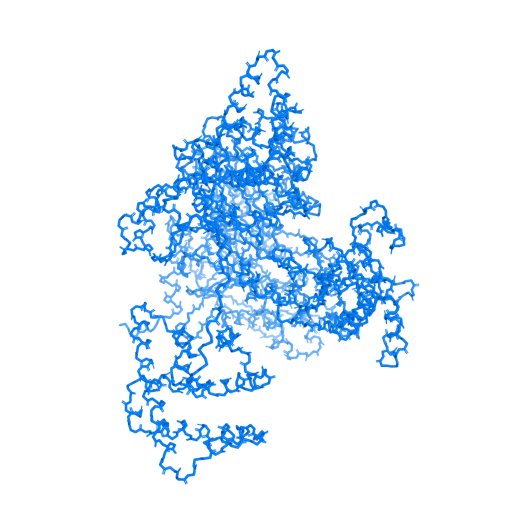N . GLY A 1 895 ? -7.397 0.119 -57.979 1.00 59.50 895 GLY A N 1
ATOM 6996 C CA . GLY A 1 895 ? -6.808 1.101 -57.052 1.00 59.50 895 GLY A CA 1
ATOM 6997 C C . GLY A 1 895 ? -5.759 0.522 -56.090 1.00 59.50 895 GLY A C 1
ATOM 6998 O O . GLY A 1 895 ? -4.725 1.141 -55.851 1.00 59.50 895 GLY A O 1
ATOM 6999 N N . ALA A 1 896 ? -5.979 -0.692 -55.572 1.00 59.72 896 ALA A N 1
ATOM 7000 C CA . ALA A 1 896 ? -5.023 -1.361 -54.682 1.00 59.72 896 ALA A CA 1
ATOM 7001 C C . ALA A 1 896 ? -3.779 -1.880 -55.427 1.00 59.72 896 ALA A C 1
ATOM 7003 O O . ALA A 1 896 ? -2.675 -1.813 -54.887 1.00 59.72 896 ALA A O 1
ATOM 7004 N N . ARG A 1 897 ? -3.945 -2.354 -56.673 1.00 61.19 897 ARG A N 1
ATOM 7005 C CA . ARG A 1 897 ? -2.817 -2.727 -57.546 1.00 61.19 897 ARG A CA 1
ATOM 7006 C C . ARG A 1 897 ? -1.989 -1.502 -57.929 1.00 61.19 897 ARG A C 1
ATOM 7008 O O . ARG A 1 897 ? -0.782 -1.530 -57.745 1.00 61.19 897 ARG A O 1
ATOM 7015 N N . SER A 1 898 ? -2.646 -0.400 -58.301 1.00 74.06 898 SER A N 1
ATOM 7016 C CA . SER A 1 898 ? -1.989 0.880 -58.605 1.00 74.06 898 SER A CA 1
ATOM 7017 C C . SER A 1 898 ? -1.114 1.392 -57.458 1.00 74.06 898 SER A C 1
ATOM 7019 O O . SER A 1 898 ? -0.038 1.918 -57.720 1.00 74.06 898 SER A O 1
ATOM 7021 N N . LEU A 1 899 ? -1.546 1.240 -56.198 1.00 82.88 899 LEU A N 1
ATOM 7022 C CA . LEU A 1 899 ? -0.740 1.632 -55.038 1.00 82.88 899 LEU A CA 1
ATOM 7023 C C . LEU A 1 899 ? 0.504 0.746 -54.882 1.00 82.88 899 LEU A C 1
ATOM 7025 O O . LEU A 1 899 ? 1.594 1.269 -54.685 1.00 82.88 899 LEU A O 1
ATOM 7029 N N . SER A 1 900 ? 0.352 -0.578 -54.975 1.00 83.75 900 SER A N 1
ATOM 7030 C CA . SER A 1 900 ? 1.486 -1.509 -54.881 1.00 83.75 900 SER A CA 1
ATOM 7031 C C . SER A 1 900 ? 2.509 -1.256 -55.989 1.00 83.75 900 SER A C 1
ATOM 7033 O O . SER A 1 900 ? 3.695 -1.129 -55.702 1.00 83.75 900 SER A O 1
ATOM 7035 N N . ASP A 1 901 ? 2.040 -1.114 -57.232 1.00 85.12 901 ASP A N 1
ATOM 7036 C CA . ASP A 1 901 ? 2.887 -0.867 -58.402 1.00 85.12 901 ASP A CA 1
ATOM 7037 C C . ASP A 1 901 ? 3.641 0.465 -58.274 1.00 85.12 901 ASP A C 1
ATOM 7039 O O . ASP A 1 901 ? 4.830 0.547 -58.588 1.00 85.12 901 ASP A O 1
ATOM 7043 N N . PHE A 1 902 ? 2.972 1.505 -57.760 1.00 89.94 902 PHE A N 1
ATOM 7044 C CA . PHE A 1 902 ? 3.604 2.784 -57.446 1.00 89.94 902 PHE A CA 1
ATOM 7045 C C . PHE A 1 902 ? 4.705 2.633 -56.393 1.00 89.94 902 PHE A C 1
ATOM 7047 O O . PHE A 1 902 ? 5.810 3.123 -56.610 1.00 89.94 902 PHE A O 1
ATOM 7054 N N . LEU A 1 903 ? 4.436 1.955 -55.273 1.00 90.06 903 LEU A N 1
ATOM 7055 C CA . LEU A 1 903 ? 5.414 1.799 -54.192 1.00 90.06 903 LEU A CA 1
ATOM 7056 C C . LEU A 1 903 ? 6.620 0.956 -54.633 1.00 90.06 903 LEU A C 1
ATOM 7058 O O . LEU A 1 903 ? 7.755 1.320 -54.330 1.00 90.06 903 LEU A O 1
ATOM 7062 N N . ASP A 1 904 ? 6.395 -0.109 -55.405 1.00 88.62 904 ASP A N 1
ATOM 7063 C CA . ASP A 1 904 ? 7.467 -0.921 -55.996 1.00 88.62 904 ASP A CA 1
ATOM 7064 C C . ASP A 1 904 ? 8.296 -0.115 -57.012 1.00 88.62 904 ASP A C 1
ATOM 7066 O O . ASP A 1 904 ? 9.516 -0.278 -57.109 1.00 88.62 904 ASP A O 1
ATOM 7070 N N . GLY A 1 905 ? 7.647 0.770 -57.777 1.00 87.38 905 GLY A N 1
ATOM 7071 C CA . GLY A 1 905 ? 8.312 1.723 -58.664 1.00 87.38 905 GLY A CA 1
ATOM 7072 C C . GLY A 1 905 ? 9.136 2.756 -57.895 1.00 87.38 905 GLY A C 1
ATOM 7073 O O . GLY A 1 905 ? 10.282 3.017 -58.258 1.00 87.38 905 GLY A O 1
ATOM 7074 N N . LEU A 1 906 ? 8.590 3.290 -56.802 1.00 87.62 906 LEU A N 1
ATOM 7075 C CA . LEU A 1 906 ? 9.244 4.280 -55.952 1.00 87.62 906 LEU A CA 1
ATOM 7076 C C . LEU A 1 906 ? 10.521 3.717 -55.326 1.00 87.62 906 LEU A C 1
ATOM 7078 O O . LEU A 1 906 ? 11.554 4.368 -55.391 1.00 87.62 906 LEU A O 1
ATOM 7082 N N . VAL A 1 907 ? 10.494 2.491 -54.796 1.00 87.31 907 VAL A N 1
ATOM 7083 C CA . VAL A 1 907 ? 11.693 1.853 -54.221 1.00 87.31 907 VAL A CA 1
ATOM 7084 C C . VAL A 1 907 ? 12.806 1.685 -55.263 1.00 87.31 907 VAL A C 1
ATOM 7086 O O . VAL A 1 907 ? 13.981 1.824 -54.932 1.00 87.31 907 VAL A O 1
ATOM 7089 N N . LYS A 1 908 ? 12.455 1.412 -56.526 1.00 86.31 908 LYS A N 1
ATOM 7090 C CA . LYS A 1 908 ? 13.431 1.249 -57.617 1.00 86.31 908 LYS A CA 1
ATOM 7091 C C . LYS A 1 908 ? 13.998 2.573 -58.127 1.00 86.31 908 LYS A C 1
ATOM 7093 O O . LYS A 1 908 ? 15.158 2.608 -58.524 1.00 86.31 908 LYS A O 1
ATOM 7098 N N . LEU A 1 909 ? 13.171 3.616 -58.184 1.00 86.75 909 LEU A N 1
ATOM 7099 C CA . LEU A 1 909 ? 13.523 4.908 -58.781 1.00 86.75 909 LEU A CA 1
ATOM 7100 C C . LEU A 1 909 ? 14.128 5.882 -57.763 1.00 86.75 909 LEU A C 1
ATOM 7102 O O . LEU A 1 909 ? 15.024 6.640 -58.115 1.00 86.75 909 LEU A O 1
ATOM 7106 N N . ASP A 1 910 ? 13.640 5.857 -56.522 1.00 85.25 910 ASP A N 1
ATOM 7107 C CA . ASP A 1 910 ? 14.012 6.783 -55.453 1.00 85.25 910 ASP A CA 1
ATOM 7108 C C . ASP A 1 910 ? 13.847 6.120 -54.070 1.00 85.25 910 ASP A C 1
ATOM 7110 O O . ASP A 1 910 ? 12.893 6.346 -53.314 1.00 85.25 910 ASP A O 1
ATOM 7114 N N . ILE A 1 911 ? 14.811 5.259 -53.736 1.00 82.94 911 ILE A N 1
ATOM 7115 C CA . ILE A 1 911 ? 14.840 4.523 -52.467 1.00 82.94 911 ILE A CA 1
ATOM 7116 C C . ILE A 1 911 ? 14.948 5.445 -51.242 1.00 82.94 911 ILE A C 1
ATOM 7118 O O . ILE A 1 911 ? 14.487 5.083 -50.158 1.00 82.94 911 ILE A O 1
ATOM 7122 N N . VAL A 1 912 ? 15.504 6.650 -51.411 1.00 80.19 912 VAL A N 1
ATOM 7123 C CA . VAL A 1 912 ? 15.639 7.648 -50.341 1.00 80.19 912 VAL A CA 1
ATOM 7124 C C . VAL A 1 912 ? 14.270 8.235 -50.004 1.00 80.19 912 VAL A C 1
ATOM 7126 O O . VAL A 1 912 ? 13.875 8.205 -48.837 1.00 80.19 912 VAL A O 1
ATOM 7129 N N . ARG A 1 913 ? 13.493 8.676 -51.005 1.00 85.81 913 ARG A N 1
ATOM 7130 C CA . ARG A 1 913 ? 12.106 9.135 -50.807 1.00 85.81 913 ARG A CA 1
ATOM 7131 C C . ARG A 1 913 ? 11.205 8.014 -50.288 1.00 85.81 913 ARG A C 1
ATOM 7133 O O . ARG A 1 913 ? 10.369 8.258 -49.417 1.00 85.81 913 ARG A O 1
ATOM 7140 N N . ALA A 1 914 ? 11.402 6.777 -50.746 1.00 85.25 914 ALA A N 1
ATOM 7141 C CA . ALA A 1 914 ? 10.692 5.611 -50.216 1.00 85.25 914 ALA A CA 1
ATOM 7142 C C . ALA A 1 914 ? 10.971 5.399 -48.713 1.00 85.25 914 ALA A C 1
ATOM 7144 O O . ALA A 1 914 ? 10.047 5.239 -47.912 1.00 85.25 914 ALA A O 1
ATOM 7145 N N . ALA A 1 915 ? 12.241 5.446 -48.304 1.00 81.75 915 ALA A N 1
ATOM 7146 C CA . ALA A 1 915 ? 12.629 5.329 -46.901 1.00 81.75 915 ALA A CA 1
ATOM 7147 C C . ALA A 1 915 ? 12.123 6.515 -46.054 1.00 81.75 915 ALA A C 1
ATOM 7149 O O . ALA A 1 915 ? 11.675 6.304 -44.924 1.00 81.75 915 ALA A O 1
ATOM 7150 N N . LEU A 1 916 ? 12.121 7.733 -46.610 1.00 84.75 916 LEU A N 1
ATOM 7151 C CA . LEU A 1 916 ? 11.573 8.944 -45.992 1.00 84.75 916 LEU A CA 1
ATOM 7152 C C . LEU A 1 916 ? 10.077 8.807 -45.684 1.00 84.75 916 LEU A C 1
ATOM 7154 O O . LEU A 1 916 ? 9.663 8.974 -44.537 1.00 84.75 916 LEU A O 1
ATOM 7158 N N . LEU A 1 917 ? 9.268 8.441 -46.685 1.00 88.50 917 LEU A N 1
ATOM 7159 C CA . LEU A 1 917 ? 7.823 8.246 -46.528 1.00 88.50 917 LEU A CA 1
ATOM 7160 C C . LEU A 1 917 ? 7.512 7.111 -45.551 1.00 88.50 917 LEU A C 1
ATOM 7162 O O . LEU A 1 917 ? 6.611 7.238 -44.723 1.00 88.50 917 LEU A O 1
ATOM 7166 N N . ARG A 1 918 ? 8.294 6.026 -45.574 1.00 90.19 918 ARG A N 1
ATOM 7167 C CA . ARG A 1 918 ? 8.176 4.952 -44.583 1.00 90.19 918 ARG A CA 1
ATOM 7168 C C . ARG A 1 918 ? 8.439 5.465 -43.162 1.00 90.19 918 ARG A C 1
ATOM 7170 O O . ARG A 1 918 ? 7.650 5.169 -42.266 1.00 90.19 918 ARG A O 1
ATOM 7177 N N . LYS A 1 919 ? 9.522 6.226 -42.943 1.00 85.81 919 LYS A N 1
ATOM 7178 C CA . LYS A 1 919 ? 9.865 6.790 -41.623 1.00 85.81 919 LYS A CA 1
ATOM 7179 C C . LYS A 1 919 ? 8.813 7.800 -41.153 1.00 85.81 919 LYS A C 1
ATOM 7181 O O . LYS A 1 919 ? 8.345 7.678 -40.027 1.00 85.81 919 LYS A O 1
ATOM 7186 N N . ALA A 1 920 ? 8.378 8.722 -42.013 1.00 87.88 920 ALA A N 1
ATOM 7187 C CA . ALA A 1 920 ? 7.341 9.706 -41.695 1.00 87.88 920 ALA A CA 1
ATOM 7188 C C . ALA A 1 920 ? 5.984 9.048 -41.389 1.00 87.88 920 ALA A C 1
ATOM 7190 O O . ALA A 1 920 ? 5.362 9.363 -40.377 1.00 87.88 920 ALA A O 1
ATOM 7191 N N . GLY A 1 921 ? 5.550 8.082 -42.206 1.00 89.25 921 GLY A N 1
ATOM 7192 C CA . GLY A 1 921 ? 4.322 7.322 -41.963 1.00 89.25 921 GLY A CA 1
ATOM 7193 C C . GLY A 1 921 ? 4.386 6.530 -40.655 1.00 89.25 921 GLY A C 1
ATOM 7194 O O . GLY A 1 921 ? 3.447 6.573 -39.862 1.00 89.25 921 GLY A O 1
ATOM 7195 N N . SER A 1 922 ? 5.517 5.870 -40.381 1.00 87.62 922 SER A N 1
ATOM 7196 C CA . SER A 1 922 ? 5.733 5.137 -39.128 1.00 87.62 922 SER A CA 1
ATOM 7197 C C . SER A 1 922 ? 5.758 6.061 -37.908 1.00 87.62 922 SER A C 1
ATOM 7199 O O . SER A 1 922 ? 5.185 5.714 -36.876 1.00 87.62 922 SER A O 1
ATOM 7201 N N . ALA A 1 923 ? 6.402 7.227 -38.009 1.00 84.81 923 ALA A N 1
ATOM 7202 C CA . ALA A 1 923 ? 6.446 8.224 -36.942 1.00 84.81 923 ALA A CA 1
ATOM 7203 C C . ALA A 1 923 ? 5.051 8.798 -36.666 1.00 84.81 923 ALA A C 1
ATOM 7205 O O . ALA A 1 923 ? 4.642 8.885 -35.510 1.00 84.81 923 ALA A O 1
ATOM 7206 N N . TRP A 1 924 ? 4.284 9.117 -37.716 1.00 93.50 924 TRP A N 1
ATOM 7207 C CA . TRP A 1 924 ? 2.914 9.597 -37.566 1.00 93.50 924 TRP A CA 1
ATOM 7208 C C . TRP A 1 924 ? 2.008 8.556 -36.903 1.00 93.50 924 TRP A C 1
ATOM 7210 O O . TRP A 1 924 ? 1.312 8.902 -35.952 1.00 93.50 924 TRP A O 1
ATOM 7220 N N . LEU A 1 925 ? 2.033 7.297 -37.360 1.00 86.00 925 LEU A N 1
ATOM 7221 C CA . LEU A 1 925 ? 1.243 6.207 -36.769 1.00 86.00 925 LEU A CA 1
ATOM 7222 C C . LEU A 1 925 ? 1.591 6.004 -35.291 1.00 86.00 925 LEU A C 1
ATOM 7224 O O . LEU A 1 925 ? 0.702 6.033 -34.446 1.00 86.00 925 LEU A O 1
ATOM 7228 N N . SER A 1 926 ? 2.884 5.893 -34.977 1.00 83.56 926 SER A N 1
ATOM 7229 C CA . SER A 1 926 ? 3.367 5.693 -33.607 1.00 83.56 926 SER A CA 1
ATOM 7230 C C . SER A 1 926 ? 2.952 6.836 -32.671 1.00 83.56 926 SER A C 1
ATOM 7232 O O . SER A 1 926 ? 2.347 6.599 -31.622 1.00 83.56 926 SER A O 1
ATOM 7234 N N . SER A 1 927 ? 3.196 8.093 -33.061 1.00 86.25 927 SER A N 1
ATOM 7235 C CA . SER A 1 927 ? 2.815 9.257 -32.252 1.00 86.25 927 SER A CA 1
ATOM 7236 C C . SER A 1 927 ? 1.301 9.397 -32.125 1.00 86.25 927 SER A C 1
ATOM 7238 O O . SER A 1 927 ? 0.796 9.707 -31.044 1.00 86.25 927 SER A O 1
ATOM 7240 N N . ARG A 1 928 ? 0.558 9.126 -33.204 1.00 87.25 928 ARG A N 1
ATOM 7241 C CA . ARG A 1 928 ? -0.906 9.120 -33.196 1.00 87.25 928 ARG A CA 1
ATOM 7242 C C . ARG A 1 928 ? -1.446 8.104 -32.205 1.00 87.25 928 ARG A C 1
ATOM 7244 O O . ARG A 1 928 ? -2.312 8.455 -31.408 1.00 87.25 928 ARG A O 1
ATOM 7251 N N . ASP A 1 929 ? -0.964 6.871 -32.255 1.00 80.06 929 ASP A N 1
ATOM 7252 C CA . ASP A 1 929 ? -1.457 5.803 -31.391 1.00 80.06 929 ASP A CA 1
ATOM 7253 C C . ASP A 1 929 ? -1.104 6.079 -29.924 1.00 80.06 929 ASP A C 1
ATOM 7255 O O . ASP A 1 929 ? -1.961 5.924 -29.052 1.00 80.06 929 ASP A O 1
ATOM 7259 N N . ARG A 1 930 ? 0.087 6.635 -29.656 1.00 78.94 930 ARG A N 1
ATOM 7260 C CA . ARG A 1 930 ? 0.488 7.102 -28.318 1.00 78.94 930 ARG A CA 1
ATOM 7261 C C . ARG A 1 930 ? -0.422 8.216 -27.788 1.00 78.94 930 ARG A C 1
ATOM 7263 O O . ARG A 1 930 ? -0.855 8.163 -26.638 1.00 78.94 930 ARG A O 1
ATOM 7270 N N . LEU A 1 931 ? -0.731 9.224 -28.608 1.00 85.69 931 LEU A N 1
ATOM 7271 C CA . LEU A 1 931 ? -1.514 10.390 -28.185 1.00 85.69 931 LEU A CA 1
ATOM 7272 C C . LEU A 1 931 ? -3.021 10.143 -28.155 1.00 85.69 931 LEU A C 1
ATOM 7274 O O . LEU A 1 931 ? -3.715 10.810 -27.393 1.00 85.69 931 LEU A O 1
ATOM 7278 N N . ARG A 1 932 ? -3.556 9.200 -28.936 1.00 81.31 932 ARG A N 1
ATOM 7279 C CA . ARG A 1 932 ? -5.005 8.944 -29.034 1.00 81.31 932 ARG A CA 1
ATOM 7280 C C . ARG A 1 932 ? -5.652 8.592 -27.691 1.00 81.31 932 ARG A C 1
ATOM 7282 O O . ARG A 1 932 ? -6.803 8.965 -27.448 1.00 81.31 932 ARG A O 1
ATOM 7289 N N . GLY A 1 933 ? -4.915 7.891 -26.829 1.00 74.56 933 GLY A N 1
ATOM 7290 C CA . GLY A 1 933 ? -5.347 7.555 -25.471 1.00 74.56 933 GLY A CA 1
ATOM 7291 C C . GLY A 1 933 ? -5.204 8.705 -24.465 1.00 74.56 933 GLY A C 1
ATOM 7292 O O . GLY A 1 933 ? -5.761 8.620 -23.373 1.00 74.56 933 GLY A O 1
ATOM 7293 N N . ILE A 1 934 ? -4.473 9.769 -24.812 1.00 84.75 934 ILE A N 1
ATOM 7294 C CA . ILE A 1 934 ? -4.059 10.849 -23.902 1.00 84.75 934 ILE A CA 1
ATOM 7295 C C . ILE A 1 934 ? -4.776 12.163 -24.230 1.00 84.75 934 ILE A C 1
ATOM 7297 O O . ILE A 1 934 ? -5.312 12.805 -23.327 1.00 84.75 934 ILE A O 1
ATOM 7301 N N . LEU A 1 935 ? -4.810 12.555 -25.505 1.00 88.31 935 LEU A N 1
ATOM 7302 C CA . LEU A 1 935 ? -5.350 13.826 -25.988 1.00 88.31 935 LEU A CA 1
ATOM 7303 C C . LEU A 1 935 ? -6.706 13.666 -26.680 1.00 88.31 935 LEU A C 1
ATOM 7305 O O . LEU A 1 935 ? -7.062 12.599 -27.182 1.00 88.31 935 LEU A O 1
ATOM 7309 N N . ASP A 1 936 ? -7.475 14.753 -26.703 1.00 86.75 936 ASP A N 1
ATOM 7310 C CA . ASP A 1 936 ? -8.812 14.827 -27.279 1.00 86.75 936 ASP A CA 1
ATOM 7311 C C . ASP A 1 936 ? -8.763 15.151 -28.770 1.00 86.75 936 ASP A C 1
ATOM 7313 O O . ASP A 1 936 ? -8.654 16.302 -29.189 1.00 86.75 936 ASP A O 1
ATOM 7317 N N . PHE A 1 937 ? -8.881 14.104 -29.584 1.00 89.50 937 PHE A N 1
ATOM 7318 C CA . PHE A 1 937 ? -8.844 14.198 -31.040 1.00 89.50 937 PHE A CA 1
ATOM 7319 C C . PHE A 1 937 ? -10.127 14.796 -31.638 1.00 89.50 937 PHE A C 1
ATOM 7321 O O . PHE A 1 937 ? -10.188 14.993 -32.850 1.00 89.50 937 PHE A O 1
ATOM 7328 N N . GLU A 1 938 ? -11.152 15.102 -30.834 1.00 86.00 938 GLU A N 1
ATOM 7329 C CA . GLU A 1 938 ? -12.300 15.896 -31.292 1.00 86.00 938 GLU A CA 1
ATOM 7330 C C . GLU A 1 938 ? -11.992 17.398 -31.339 1.00 86.00 938 GLU A C 1
ATOM 7332 O O . GLU A 1 938 ? -12.696 18.153 -32.017 1.00 86.00 938 GLU A O 1
ATOM 7337 N N . ARG A 1 939 ? -10.935 17.850 -30.649 1.00 87.12 939 ARG A N 1
ATOM 7338 C CA . ARG A 1 939 ? -10.510 19.254 -30.657 1.00 87.12 939 ARG A CA 1
ATOM 7339 C C . ARG A 1 939 ? -10.030 19.663 -32.044 1.00 87.12 939 ARG A C 1
ATOM 7341 O O . ARG A 1 939 ? -9.403 18.882 -32.760 1.00 87.12 939 ARG A O 1
ATOM 7348 N N . ASN A 1 940 ? -10.315 20.910 -32.417 1.00 85.62 940 ASN A N 1
ATOM 7349 C CA . ASN A 1 940 ? -10.046 21.434 -33.758 1.00 85.62 940 ASN A CA 1
ATOM 7350 C C . ASN A 1 940 ? -8.579 21.263 -34.173 1.00 85.62 940 ASN A C 1
ATOM 7352 O O . ASN A 1 940 ? -8.314 20.931 -35.326 1.00 85.62 940 ASN A O 1
ATOM 7356 N N . GLU A 1 941 ? -7.647 21.434 -33.235 1.00 84.69 941 GLU A N 1
ATOM 7357 C CA . GLU A 1 941 ? -6.208 21.283 -33.453 1.00 84.69 941 GLU A CA 1
ATOM 7358 C C . GLU A 1 941 ? -5.807 19.849 -33.854 1.00 84.69 941 GLU A C 1
ATOM 7360 O O . GLU A 1 941 ? -4.928 19.665 -34.695 1.00 84.69 941 GLU A O 1
ATOM 7365 N N . LEU A 1 942 ? -6.492 18.831 -33.319 1.00 88.62 942 LEU A N 1
ATOM 7366 C CA . LEU A 1 942 ? -6.141 17.411 -33.471 1.00 88.62 942 LEU A CA 1
ATOM 7367 C C . LEU A 1 942 ? -7.052 16.641 -34.438 1.00 88.62 942 LEU A C 1
ATOM 7369 O O . LEU A 1 942 ? -6.706 15.542 -34.881 1.00 88.62 942 LEU A O 1
ATOM 7373 N N . ARG A 1 943 ? -8.198 17.218 -34.817 1.00 88.75 943 ARG A N 1
ATOM 7374 C CA . ARG A 1 943 ? -9.266 16.557 -35.589 1.00 88.75 943 ARG A CA 1
ATOM 7375 C C . ARG A 1 943 ? -8.795 15.884 -36.878 1.00 88.75 943 ARG A C 1
ATOM 7377 O O . ARG A 1 943 ? -9.330 14.846 -37.264 1.00 88.75 943 ARG A O 1
ATOM 7384 N N . LYS A 1 944 ? -7.770 16.433 -37.533 1.00 88.31 944 LYS A N 1
ATOM 7385 C CA . LYS A 1 944 ? -7.177 15.877 -38.764 1.00 88.31 944 LYS A CA 1
ATOM 7386 C C . LYS A 1 944 ? -6.485 14.519 -38.566 1.00 88.31 944 LYS A C 1
ATOM 7388 O O . LYS A 1 944 ? -6.430 13.739 -39.514 1.00 88.31 944 LYS A O 1
ATOM 7393 N N . HIS A 1 945 ? -6.015 14.204 -37.356 1.00 90.31 945 HIS A N 1
ATOM 7394 C CA . HIS A 1 945 ? -5.348 12.933 -37.038 1.00 90.31 945 HIS A CA 1
ATOM 7395 C C . HIS A 1 945 ? -6.319 11.827 -36.601 1.00 90.31 945 HIS A C 1
ATOM 7397 O O . HIS A 1 945 ? -5.924 10.671 -36.445 1.00 90.31 945 HIS A O 1
ATOM 7403 N N . LYS A 1 946 ? -7.604 12.154 -36.421 1.00 87.44 946 LYS A N 1
ATOM 7404 C CA . LYS A 1 946 ? -8.642 11.205 -35.999 1.00 87.44 946 LYS A CA 1
ATOM 7405 C C . LYS A 1 946 ? -8.992 10.165 -37.073 1.00 87.44 946 LYS A C 1
ATOM 7407 O O . LYS A 1 946 ? -9.434 9.073 -36.726 1.00 87.44 946 LYS A O 1
ATOM 7412 N N . ASP A 1 947 ? -8.809 10.487 -38.356 1.00 88.19 947 ASP A N 1
ATOM 7413 C CA . ASP A 1 947 ? -9.275 9.675 -39.490 1.00 88.19 947 ASP A CA 1
ATOM 7414 C C . ASP A 1 947 ? -8.676 8.249 -39.475 1.00 88.19 947 ASP A C 1
ATOM 7416 O O . ASP A 1 947 ? -7.481 8.053 -39.699 1.00 88.19 947 ASP A O 1
ATOM 7420 N N . LEU A 1 948 ? -9.520 7.247 -39.190 1.00 84.88 948 LEU A N 1
ATOM 7421 C CA . LEU A 1 948 ? -9.128 5.834 -39.121 1.00 84.88 948 LEU A CA 1
ATOM 7422 C C . LEU A 1 948 ? -8.737 5.274 -40.487 1.00 84.88 948 LEU A C 1
ATOM 7424 O O . LEU A 1 948 ? -7.808 4.479 -40.567 1.00 84.88 948 LEU A O 1
ATOM 7428 N N . LEU A 1 949 ? -9.397 5.723 -41.557 1.00 87.50 949 LEU A N 1
ATOM 7429 C CA . LEU A 1 949 ? -9.080 5.272 -42.908 1.00 87.50 949 LEU A CA 1
ATOM 7430 C C . LEU A 1 949 ? -7.668 5.729 -43.295 1.00 87.50 949 LEU A C 1
ATOM 7432 O O . LEU A 1 949 ? -6.934 4.986 -43.941 1.00 87.50 949 LEU A O 1
ATOM 7436 N N . ARG A 1 950 ? -7.254 6.927 -42.857 1.00 91.06 950 ARG A N 1
ATOM 7437 C CA . ARG A 1 950 ? -5.878 7.408 -43.061 1.00 91.06 950 ARG A CA 1
ATOM 7438 C C . ARG A 1 950 ? -4.853 6.566 -42.319 1.00 91.06 950 ARG A C 1
ATOM 7440 O O . ARG A 1 950 ? -3.786 6.319 -42.869 1.00 91.06 950 ARG A O 1
ATOM 7447 N N . ALA A 1 951 ? -5.175 6.133 -41.102 1.00 89.56 951 ALA A N 1
ATOM 7448 C CA . ALA A 1 951 ? -4.313 5.239 -40.337 1.00 89.56 951 ALA A CA 1
ATOM 7449 C C . ALA A 1 951 ? -4.116 3.900 -41.062 1.00 89.56 951 ALA A C 1
ATOM 7451 O O . ALA A 1 951 ? -2.979 3.512 -41.305 1.00 89.56 951 ALA A O 1
ATOM 7452 N N . GLU A 1 952 ? -5.200 3.261 -41.510 1.00 88.50 952 GLU A N 1
ATOM 7453 C CA . GLU A 1 952 ? -5.129 2.008 -42.278 1.00 88.50 952 GLU A CA 1
ATOM 7454 C C . GLU A 1 952 ? -4.324 2.161 -43.580 1.00 88.50 952 GLU A C 1
ATOM 7456 O O . GLU A 1 952 ? -3.518 1.298 -43.929 1.00 88.50 952 GLU A O 1
ATOM 7461 N N . PHE A 1 953 ? -4.524 3.266 -44.303 1.00 91.25 953 PHE A N 1
ATOM 7462 C CA . PHE A 1 953 ? -3.779 3.547 -45.528 1.00 91.25 953 PHE A CA 1
ATOM 7463 C C . PHE A 1 953 ? -2.283 3.749 -45.258 1.00 91.25 953 PHE A C 1
ATOM 7465 O O . PHE A 1 953 ? -1.449 3.154 -45.942 1.00 91.25 953 PHE A O 1
ATOM 7472 N N . ALA A 1 954 ? -1.930 4.550 -44.247 1.00 91.88 954 ALA A N 1
ATOM 7473 C CA . ALA A 1 954 ? -0.537 4.755 -43.861 1.00 91.88 954 ALA A CA 1
ATOM 7474 C C . ALA A 1 954 ? 0.120 3.442 -43.412 1.00 91.88 954 ALA A C 1
ATOM 7476 O O . ALA A 1 954 ? 1.248 3.167 -43.810 1.00 91.88 954 ALA A O 1
ATOM 7477 N N . GLU A 1 955 ? -0.587 2.600 -42.653 1.00 90.50 955 GLU A N 1
ATOM 7478 C CA . GLU A 1 955 ? -0.091 1.288 -42.226 1.00 90.50 955 GLU A CA 1
ATOM 7479 C C . GLU A 1 955 ? 0.208 0.390 -43.433 1.00 90.50 955 GLU A C 1
ATOM 7481 O O . GLU A 1 955 ? 1.269 -0.234 -43.498 1.00 90.50 955 GLU A O 1
ATOM 7486 N N . GLN A 1 956 ? -0.682 0.377 -44.432 1.00 89.00 956 GLN A N 1
ATOM 7487 C CA . GLN A 1 956 ? -0.481 -0.378 -45.667 1.00 89.00 956 GLN A CA 1
ATOM 7488 C C . GLN A 1 956 ? 0.770 0.089 -46.428 1.00 89.00 956 GLN A C 1
ATOM 7490 O O . GLN A 1 956 ? 1.577 -0.745 -46.842 1.00 89.00 956 GLN A O 1
ATOM 7495 N N . VAL A 1 957 ? 0.957 1.403 -46.579 1.00 90.38 957 VAL A N 1
ATOM 7496 C CA . VAL A 1 957 ? 2.132 1.987 -47.249 1.00 90.38 957 VAL A CA 1
ATOM 7497 C C . VAL A 1 957 ? 3.419 1.674 -46.481 1.00 90.38 957 VAL A C 1
ATOM 7499 O O . VAL A 1 957 ? 4.382 1.176 -47.063 1.00 90.38 957 VAL A O 1
ATOM 7502 N N . VAL A 1 958 ? 3.436 1.914 -45.166 1.00 90.19 958 VAL A N 1
ATOM 7503 C CA . VAL A 1 958 ? 4.603 1.672 -44.302 1.00 90.19 958 VAL A CA 1
ATOM 7504 C C . VAL A 1 958 ? 5.002 0.201 -44.335 1.00 90.19 958 VAL A C 1
ATOM 7506 O O . VAL A 1 958 ? 6.180 -0.114 -44.513 1.00 90.19 958 VAL A O 1
ATOM 7509 N N . ARG A 1 959 ? 4.030 -0.710 -44.219 1.00 87.38 959 ARG A N 1
ATOM 7510 C CA . ARG A 1 959 ? 4.266 -2.156 -44.253 1.00 87.38 959 ARG A CA 1
ATOM 7511 C C . ARG A 1 959 ? 4.838 -2.617 -45.590 1.00 87.38 959 ARG A C 1
ATOM 7513 O O . ARG A 1 959 ? 5.734 -3.460 -45.594 1.00 87.38 959 ARG A O 1
ATOM 7520 N N . HIS A 1 960 ? 4.346 -2.069 -46.701 1.00 86.81 960 HIS A N 1
ATOM 7521 C CA . HIS A 1 960 ? 4.849 -2.385 -48.039 1.00 86.81 960 HIS A CA 1
ATOM 7522 C C . HIS A 1 960 ? 6.309 -1.945 -48.208 1.00 86.81 960 HIS A C 1
ATOM 7524 O O . HIS A 1 960 ? 7.162 -2.740 -48.597 1.00 86.81 960 HIS A O 1
ATOM 7530 N N . LEU A 1 961 ? 6.623 -0.707 -47.819 1.00 86.75 961 LEU A N 1
ATOM 7531 C CA . LEU A 1 961 ? 7.969 -0.143 -47.950 1.00 86.75 961 LEU A CA 1
ATOM 7532 C C . LEU A 1 961 ? 8.982 -0.782 -46.986 1.00 86.75 961 LEU A C 1
ATOM 7534 O O . LEU A 1 961 ? 10.156 -0.920 -47.332 1.00 86.75 961 LEU A O 1
ATOM 7538 N N . ALA A 1 962 ? 8.562 -1.210 -45.791 1.00 82.31 962 ALA A N 1
ATOM 7539 C CA . ALA A 1 962 ? 9.446 -1.792 -44.775 1.00 82.31 962 ALA A CA 1
ATOM 7540 C C . ALA A 1 962 ? 10.169 -3.067 -45.229 1.00 82.31 962 ALA A C 1
ATOM 7542 O O . ALA A 1 962 ? 11.303 -3.307 -44.815 1.00 82.31 962 ALA A O 1
ATOM 7543 N N . ALA A 1 963 ? 9.550 -3.868 -46.098 1.00 71.56 963 ALA A N 1
ATOM 7544 C CA . ALA A 1 963 ? 10.159 -5.092 -46.612 1.00 71.56 963 ALA A CA 1
ATOM 7545 C C . ALA A 1 963 ? 11.289 -4.828 -47.624 1.00 71.56 963 ALA A C 1
ATOM 7547 O O . ALA A 1 963 ? 12.135 -5.697 -47.817 1.00 71.56 963 ALA A O 1
ATOM 7548 N N . GLN A 1 964 ? 11.312 -3.649 -48.253 1.00 73.19 964 GLN A N 1
ATOM 7549 C CA . GLN A 1 964 ? 12.139 -3.370 -49.433 1.00 73.19 964 GLN A CA 1
ATOM 7550 C C . GLN A 1 964 ? 13.172 -2.243 -49.228 1.00 73.19 964 GLN A C 1
ATOM 7552 O O . GLN A 1 964 ? 13.944 -1.947 -50.131 1.00 73.19 964 GLN A O 1
ATOM 7557 N N . THR A 1 965 ? 13.204 -1.610 -48.048 1.00 69.00 965 THR A N 1
ATOM 7558 C CA . THR A 1 965 ? 14.033 -0.413 -47.765 1.00 69.00 965 THR A CA 1
ATOM 7559 C C . THR A 1 965 ? 14.971 -0.576 -46.558 1.00 69.00 965 THR A C 1
ATOM 7561 O O . THR A 1 965 ? 15.500 0.409 -46.050 1.00 69.00 965 THR A O 1
ATOM 7564 N N . LYS A 1 966 ? 15.177 -1.808 -46.065 1.00 59.44 966 LYS A N 1
ATOM 7565 C CA . LYS A 1 966 ? 15.984 -2.096 -44.858 1.00 59.44 966 LYS A CA 1
ATOM 7566 C C . LYS A 1 966 ? 17.447 -1.639 -44.952 1.00 59.44 966 LYS A C 1
ATOM 7568 O O . LYS A 1 966 ? 17.989 -1.190 -43.952 1.00 59.44 966 LYS A O 1
ATOM 7573 N N . ASP A 1 967 ? 18.056 -1.711 -46.134 1.00 53.12 967 ASP A N 1
ATOM 7574 C CA . ASP A 1 967 ? 19.486 -1.412 -46.319 1.00 53.12 967 ASP A CA 1
ATOM 7575 C C . ASP A 1 967 ? 19.779 0.095 -46.491 1.00 53.12 967 ASP A C 1
ATOM 7577 O O . ASP A 1 967 ? 20.925 0.521 -46.395 1.00 53.12 967 ASP A O 1
ATOM 7581 N N . ALA A 1 968 ? 18.752 0.929 -46.704 1.00 55.12 968 ALA A N 1
ATOM 7582 C CA . ALA A 1 968 ? 18.891 2.379 -46.893 1.00 55.12 968 ALA A CA 1
ATOM 7583 C C . ALA A 1 968 ? 18.764 3.186 -45.584 1.00 55.12 968 ALA A C 1
ATOM 7585 O O . ALA A 1 968 ? 18.869 4.416 -45.589 1.00 55.12 968 ALA A O 1
ATOM 7586 N N . ASP A 1 969 ? 18.547 2.516 -44.448 1.00 53.75 969 ASP A N 1
ATOM 7587 C CA . ASP A 1 969 ? 18.238 3.163 -43.172 1.00 53.75 969 ASP A CA 1
ATOM 7588 C C . ASP A 1 969 ? 19.353 4.080 -42.645 1.00 53.75 969 ASP A C 1
ATOM 7590 O O . ASP A 1 969 ? 19.047 5.136 -42.075 1.00 53.75 969 ASP A O 1
ATOM 7594 N N . GLU A 1 970 ? 20.615 3.722 -42.908 1.00 47.72 970 GLU A N 1
ATOM 7595 C CA . GLU A 1 970 ? 21.811 4.483 -42.518 1.00 47.72 970 GLU A CA 1
ATOM 7596 C C . GLU A 1 970 ? 21.963 5.797 -43.304 1.00 47.72 970 GLU A C 1
ATOM 7598 O O . GLU A 1 970 ? 22.358 6.809 -42.729 1.00 47.72 970 GLU A O 1
ATOM 7603 N N . SER A 1 971 ? 21.581 5.829 -44.589 1.00 47.00 971 SER A N 1
ATOM 7604 C CA . SER A 1 971 ? 21.658 7.044 -45.427 1.00 47.00 971 SER A CA 1
ATOM 7605 C C . SER A 1 971 ? 20.630 8.120 -45.060 1.00 47.00 971 SER A C 1
ATOM 7607 O O . SER A 1 971 ? 20.886 9.309 -45.229 1.00 47.00 971 SER A O 1
ATOM 7609 N N . VAL A 1 972 ? 19.478 7.718 -44.512 1.00 47.94 972 VAL A N 1
ATOM 7610 C CA . VAL A 1 972 ? 18.380 8.631 -44.146 1.00 47.94 972 VAL A CA 1
ATOM 7611 C C . VAL A 1 972 ? 18.490 9.097 -42.690 1.00 47.94 972 VAL A C 1
ATOM 7613 O O . VAL A 1 972 ? 17.893 10.102 -42.317 1.00 47.94 972 VAL A O 1
ATOM 7616 N N . ALA A 1 973 ? 19.261 8.399 -41.848 1.00 40.09 973 ALA A N 1
ATOM 7617 C CA . ALA A 1 973 ? 19.478 8.779 -40.449 1.00 40.09 973 ALA A CA 1
ATOM 7618 C C . ALA A 1 973 ? 20.163 10.152 -40.284 1.00 40.09 973 ALA A C 1
ATOM 7620 O O . ALA A 1 973 ? 19.956 10.802 -39.269 1.00 40.09 973 ALA A O 1
ATOM 7621 N N . ALA A 1 974 ? 20.918 10.621 -41.285 1.00 38.31 974 ALA A N 1
ATOM 7622 C CA . ALA A 1 974 ? 21.543 11.948 -41.275 1.00 38.31 974 ALA A CA 1
ATOM 7623 C C . ALA A 1 974 ? 20.594 13.099 -41.678 1.00 38.31 974 ALA A C 1
ATOM 7625 O O . ALA A 1 974 ? 20.934 14.259 -41.473 1.00 38.31 974 ALA A O 1
ATOM 7626 N N . VAL A 1 975 ? 19.434 12.788 -42.273 1.00 39.00 975 VAL A N 1
ATOM 7627 C CA . VAL A 1 975 ? 18.466 13.769 -42.816 1.00 39.00 975 VAL A CA 1
ATOM 7628 C C . VAL A 1 975 ? 17.167 13.793 -42.006 1.00 39.00 975 VAL A C 1
ATOM 7630 O O . VAL A 1 975 ? 16.447 14.786 -42.007 1.00 39.00 975 VAL A O 1
ATOM 7633 N N . PHE A 1 976 ? 16.855 12.703 -41.304 1.00 39.31 976 PHE A N 1
ATOM 7634 C CA . PHE A 1 976 ? 15.621 12.540 -40.543 1.00 39.31 976 PHE A CA 1
ATOM 7635 C C . PHE A 1 976 ? 15.924 12.364 -39.057 1.00 39.31 976 PHE A C 1
ATOM 7637 O O . PHE A 1 976 ? 15.698 11.299 -38.481 1.00 39.31 976 PHE A O 1
ATOM 7644 N N . ASP A 1 977 ? 16.453 13.429 -38.464 1.00 42.50 977 ASP A N 1
ATOM 7645 C CA . ASP A 1 977 ? 16.394 13.640 -37.026 1.00 42.50 977 ASP A CA 1
ATOM 7646 C C . ASP A 1 977 ? 15.241 14.613 -36.780 1.00 42.50 977 ASP A C 1
ATOM 7648 O O . ASP A 1 977 ? 15.280 15.766 -37.208 1.00 42.50 977 ASP A O 1
ATOM 7652 N N . ILE A 1 978 ? 14.151 14.127 -36.191 1.00 38.66 978 ILE A N 1
ATOM 7653 C CA . ILE A 1 978 ? 12.951 14.943 -35.952 1.00 38.66 978 ILE A CA 1
ATOM 7654 C C . ILE A 1 978 ? 13.279 16.147 -35.045 1.00 38.66 978 ILE A C 1
ATOM 7656 O O . ILE A 1 978 ? 12.607 17.173 -35.134 1.00 38.66 978 ILE A O 1
ATOM 7660 N N . ASP A 1 979 ? 14.349 16.047 -34.253 1.00 34.97 979 ASP A N 1
ATOM 7661 C CA . ASP A 1 979 ? 14.860 17.119 -33.399 1.00 34.97 979 ASP A CA 1
ATOM 7662 C C . ASP A 1 979 ? 15.598 18.230 -34.194 1.00 34.97 979 ASP A C 1
ATOM 7664 O O . ASP A 1 979 ? 15.810 19.317 -33.671 1.00 34.97 979 ASP A O 1
ATOM 7668 N N . MET A 1 980 ? 15.935 18.028 -35.480 1.00 34.72 980 MET A N 1
ATOM 7669 C CA . MET A 1 980 ? 16.537 19.059 -36.354 1.00 34.72 980 MET A CA 1
ATOM 7670 C C . MET A 1 980 ? 15.512 19.964 -37.068 1.00 34.72 980 MET A C 1
ATOM 7672 O O . MET A 1 980 ? 15.896 20.841 -37.843 1.00 34.72 980 MET A O 1
ATOM 7676 N N . VAL A 1 981 ? 14.209 19.777 -36.829 1.00 34.50 981 VAL A N 1
ATOM 7677 C CA . VAL A 1 981 ? 13.139 20.571 -37.469 1.00 34.50 981 VAL A CA 1
ATOM 7678 C C . VAL A 1 981 ? 12.942 21.946 -36.802 1.00 34.50 981 VAL A C 1
ATOM 7680 O O . VAL A 1 981 ? 12.301 22.812 -37.395 1.00 34.50 981 VAL A O 1
ATOM 7683 N N . GLU A 1 982 ? 13.540 22.203 -35.632 1.00 29.81 982 GLU A N 1
ATOM 7684 C CA . GLU A 1 982 ? 13.447 23.507 -34.948 1.00 29.81 982 GLU A CA 1
ATOM 7685 C C . GLU A 1 982 ? 14.163 24.659 -35.686 1.00 29.81 982 GLU A C 1
ATOM 7687 O O . GLU A 1 982 ? 13.775 25.811 -35.511 1.00 29.81 982 GLU A O 1
ATOM 7692 N N . ASP A 1 983 ? 15.117 24.374 -36.583 1.00 27.98 983 ASP A N 1
ATOM 7693 C CA . ASP A 1 983 ? 15.911 25.407 -37.277 1.00 27.98 983 ASP A CA 1
ATOM 7694 C C . ASP A 1 983 ? 15.534 25.625 -38.760 1.00 27.98 983 ASP A C 1
ATOM 7696 O O . ASP A 1 983 ? 16.163 26.420 -39.464 1.00 27.98 983 ASP A O 1
ATOM 7700 N N . ALA A 1 984 ? 14.504 24.950 -39.277 1.00 26.89 984 ALA A N 1
ATOM 7701 C CA . ALA A 1 984 ? 14.133 25.031 -40.693 1.00 26.89 984 ALA A CA 1
ATOM 7702 C C . ALA A 1 984 ? 13.110 26.146 -40.995 1.00 26.89 984 ALA A C 1
ATOM 7704 O O . ALA A 1 984 ? 12.072 25.906 -41.617 1.00 26.89 984 ALA A O 1
ATOM 7705 N N . GLU A 1 985 ? 13.411 27.394 -40.627 1.00 30.78 985 GLU A N 1
ATOM 7706 C CA . GLU A 1 985 ? 12.824 28.534 -41.339 1.00 30.78 985 GLU A CA 1
ATOM 7707 C C . GLU A 1 985 ? 13.508 28.662 -42.714 1.00 30.78 985 GLU A C 1
ATOM 7709 O O . GLU A 1 985 ? 14.584 29.238 -42.846 1.00 30.78 985 GLU A O 1
ATOM 7714 N N . GLY A 1 986 ? 12.869 28.131 -43.766 1.00 31.20 986 GLY A N 1
ATOM 7715 C CA . GLY A 1 986 ? 13.032 28.696 -45.113 1.00 31.20 986 GLY A CA 1
ATOM 7716 C C . GLY A 1 986 ? 13.741 27.886 -46.205 1.00 31.20 986 GLY A C 1
ATOM 7717 O O . GLY A 1 986 ? 14.396 28.506 -47.036 1.00 31.20 986 GLY A O 1
ATOM 7718 N N . TRP A 1 987 ? 13.562 26.564 -46.308 1.00 25.86 987 TRP A N 1
ATOM 7719 C CA . TRP A 1 987 ? 14.027 25.815 -47.493 1.00 25.86 987 TRP A CA 1
ATOM 7720 C C . TRP A 1 987 ? 12.857 25.179 -48.254 1.00 25.86 987 TRP A C 1
ATOM 7722 O O . TRP A 1 987 ? 12.120 24.346 -47.726 1.00 25.86 987 TRP A O 1
ATOM 7732 N N . GLY A 1 988 ? 12.651 25.627 -49.496 1.00 27.72 988 GLY A N 1
ATOM 7733 C CA . GLY A 1 988 ? 11.734 25.004 -50.449 1.00 27.72 988 GLY A CA 1
ATOM 7734 C C . GLY A 1 988 ? 12.310 23.693 -50.987 1.00 27.72 988 GLY A C 1
ATOM 7735 O O . GLY A 1 988 ? 13.522 23.515 -51.026 1.00 27.72 988 GLY A O 1
ATOM 7736 N N . LEU A 1 989 ? 11.428 22.788 -51.417 1.00 30.33 989 LEU A N 1
ATOM 7737 C CA . LEU A 1 989 ? 11.725 21.402 -51.819 1.00 30.33 989 LEU A CA 1
ATOM 7738 C C . LEU A 1 989 ? 12.743 21.208 -52.969 1.00 30.33 989 LEU A C 1
ATOM 7740 O O . LEU A 1 989 ? 13.038 20.060 -53.284 1.00 30.33 989 LEU A O 1
AT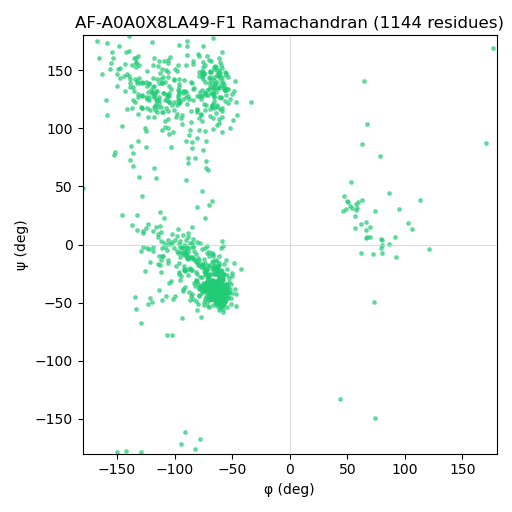OM 7744 N N . ASP A 1 990 ? 13.279 22.275 -53.567 1.00 32.91 990 ASP A N 1
ATOM 7745 C CA . ASP A 1 990 ? 14.200 22.203 -54.711 1.00 32.91 990 ASP A CA 1
ATOM 7746 C C . ASP A 1 990 ? 15.672 22.517 -54.363 1.00 32.91 990 ASP A C 1
ATOM 7748 O O . ASP A 1 990 ? 16.537 22.321 -55.211 1.00 32.91 990 ASP A O 1
ATOM 7752 N N . ASP A 1 991 ? 15.992 22.920 -53.126 1.00 33.84 991 ASP A N 1
ATOM 7753 C CA . ASP A 1 991 ? 17.362 23.267 -52.715 1.00 33.84 991 ASP A CA 1
ATOM 7754 C C . ASP A 1 991 ? 17.805 22.443 -51.491 1.00 33.84 991 ASP A C 1
ATOM 7756 O O . ASP A 1 991 ? 17.712 22.883 -50.346 1.00 33.84 991 ASP A O 1
ATOM 7760 N N . LEU A 1 992 ? 18.299 21.222 -51.714 1.00 29.92 992 LEU A N 1
ATOM 7761 C CA . LEU A 1 992 ? 19.064 20.488 -50.698 1.00 29.92 992 LEU A CA 1
ATOM 7762 C C . LEU A 1 992 ? 20.549 20.881 -50.810 1.00 29.92 992 LEU A C 1
ATOM 7764 O O . LEU A 1 992 ? 21.117 20.739 -51.895 1.00 29.92 992 LEU A O 1
ATOM 7768 N N . PRO A 1 993 ? 21.208 21.355 -49.736 1.00 29.56 993 PRO A N 1
ATOM 7769 C CA . PRO A 1 993 ? 22.629 21.680 -49.785 1.00 29.56 993 PRO A CA 1
ATOM 7770 C C . PRO A 1 993 ? 23.500 20.415 -49.763 1.00 29.56 993 PRO A C 1
ATOM 7772 O O . PRO A 1 993 ? 23.169 19.421 -49.112 1.00 29.56 993 PRO A O 1
ATOM 7775 N N . ASP A 1 994 ? 24.649 20.481 -50.441 1.00 32.25 994 ASP A N 1
ATOM 7776 C CA . ASP A 1 994 ? 25.687 19.449 -50.386 1.00 32.25 994 ASP A CA 1
ATOM 7777 C C . ASP A 1 994 ? 26.152 19.179 -48.945 1.00 32.25 994 ASP A C 1
ATOM 7779 O O . ASP A 1 994 ? 26.202 20.076 -48.096 1.00 32.25 994 ASP A O 1
ATOM 7783 N N . ALA A 1 995 ? 26.534 17.922 -48.689 1.00 31.50 995 ALA A N 1
ATOM 7784 C CA . ALA A 1 995 ? 26.975 17.440 -47.384 1.00 31.50 995 ALA A CA 1
ATOM 7785 C C . ALA A 1 995 ? 28.027 18.375 -46.747 1.00 31.50 995 ALA A C 1
ATOM 7787 O O . ALA A 1 995 ? 29.020 18.722 -47.398 1.00 31.50 995 ALA A O 1
ATOM 7788 N N . PRO A 1 996 ? 27.881 18.757 -45.463 1.00 31.84 996 PRO A N 1
ATOM 7789 C CA . PRO A 1 996 ? 28.841 19.643 -44.833 1.00 31.84 996 PRO A CA 1
ATOM 7790 C C . PRO A 1 996 ? 30.198 18.945 -44.721 1.00 31.84 996 PRO A C 1
ATOM 7792 O O . PRO A 1 996 ? 30.328 17.853 -44.161 1.00 31.84 996 PRO A O 1
ATOM 7795 N N . ALA A 1 997 ? 31.238 19.609 -45.227 1.00 28.64 997 ALA A N 1
ATOM 7796 C CA . ALA A 1 997 ? 32.617 19.218 -44.991 1.00 28.64 997 ALA A CA 1
ATOM 7797 C C . ALA A 1 997 ? 32.875 19.100 -43.478 1.00 28.64 997 ALA A C 1
ATOM 7799 O O . ALA A 1 997 ? 32.506 19.985 -42.698 1.00 28.64 997 ALA A O 1
ATOM 7800 N N . ARG A 1 998 ? 33.527 18.002 -43.067 1.00 29.08 998 ARG A N 1
ATOM 7801 C CA . ARG A 1 998 ? 33.995 17.769 -41.692 1.00 29.08 998 ARG A CA 1
ATOM 7802 C C . ARG A 1 998 ? 34.686 19.028 -41.158 1.00 29.08 998 ARG A C 1
ATOM 7804 O O . ARG A 1 998 ? 35.787 19.358 -41.588 1.00 29.08 998 ARG A O 1
ATOM 7811 N N . LYS A 1 999 ? 34.069 19.697 -40.180 1.00 24.98 999 LYS A N 1
ATOM 7812 C CA . LYS A 1 999 ? 34.745 20.729 -39.392 1.00 24.98 999 LYS A CA 1
ATOM 7813 C C . LYS A 1 999 ? 35.797 20.058 -38.517 1.00 24.98 999 LYS A C 1
ATOM 7815 O O . LYS A 1 999 ? 35.476 19.347 -37.566 1.00 24.98 999 LYS A O 1
ATOM 7820 N N . GLU A 1 1000 ? 37.058 20.304 -38.848 1.00 27.62 1000 GLU A N 1
ATOM 7821 C CA . GLU A 1 1000 ? 38.186 20.080 -37.955 1.00 27.62 1000 GLU A CA 1
ATOM 7822 C C . GLU A 1 1000 ? 37.923 20.780 -36.616 1.00 27.62 1000 GLU A C 1
ATOM 7824 O O . GLU A 1 1000 ? 37.654 21.984 -36.551 1.00 27.62 1000 GLU A O 1
ATOM 7829 N N . ARG A 1 1001 ? 38.003 20.011 -35.526 1.00 25.11 1001 ARG A N 1
ATOM 7830 C CA . ARG A 1 1001 ? 38.089 20.562 -34.175 1.00 25.11 1001 ARG A CA 1
ATOM 7831 C C . ARG A 1 1001 ? 39.368 21.390 -34.099 1.00 25.11 1001 ARG A C 1
ATOM 7833 O O . ARG A 1 1001 ? 40.463 20.836 -34.065 1.00 25.11 1001 ARG A O 1
ATOM 7840 N N . ARG A 1 1002 ? 39.227 22.717 -34.058 1.00 25.62 1002 ARG A N 1
ATOM 7841 C CA . ARG A 1 1002 ? 40.327 23.618 -33.708 1.00 25.62 1002 ARG A CA 1
ATOM 7842 C C . ARG A 1 1002 ? 40.828 23.265 -32.312 1.00 25.62 1002 ARG A C 1
ATOM 7844 O O . ARG A 1 1002 ? 40.096 23.373 -31.331 1.00 25.62 1002 ARG A O 1
ATOM 7851 N N . ALA A 1 1003 ? 42.088 22.858 -32.253 1.00 31.62 1003 ALA A N 1
ATOM 7852 C CA . ALA A 1 1003 ? 42.867 22.817 -31.035 1.00 31.62 1003 ALA A CA 1
ATOM 7853 C C . ALA A 1 1003 ? 43.038 24.248 -30.507 1.00 31.62 1003 ALA A C 1
ATOM 7855 O O . ALA A 1 1003 ? 43.737 25.050 -31.119 1.00 31.62 1003 ALA A O 1
ATOM 7856 N N . ASN A 1 1004 ? 42.433 24.548 -29.360 1.00 27.86 1004 ASN A N 1
ATOM 7857 C CA . ASN A 1 1004 ? 42.956 25.567 -28.457 1.00 27.86 1004 ASN A CA 1
ATOM 7858 C C . ASN A 1 1004 ? 43.636 24.832 -27.302 1.00 27.86 1004 ASN A C 1
ATOM 7860 O O . ASN A 1 1004 ? 43.046 24.584 -26.255 1.00 27.86 1004 ASN A O 1
ATOM 7864 N N . ALA A 1 1005 ? 44.888 24.446 -27.535 1.00 36.59 1005 ALA A N 1
ATOM 7865 C CA . ALA A 1 1005 ? 45.841 24.225 -26.464 1.00 36.59 1005 ALA A CA 1
ATOM 7866 C C . ALA A 1 1005 ? 46.381 25.602 -26.058 1.00 36.59 1005 ALA A C 1
ATOM 7868 O O . ALA A 1 1005 ? 47.009 26.280 -26.869 1.00 36.59 1005 ALA A O 1
ATOM 7869 N N . GLY A 1 1006 ? 46.114 26.028 -24.825 1.00 33.41 1006 GLY A N 1
ATOM 7870 C CA . GLY A 1 1006 ? 46.646 27.288 -24.316 1.00 33.41 1006 GLY A CA 1
ATOM 7871 C C . GLY A 1 1006 ? 46.053 27.707 -22.978 1.00 33.41 1006 GLY A C 1
ATOM 7872 O O . GLY A 1 1006 ? 45.121 28.494 -22.958 1.00 33.41 1006 GLY A O 1
ATOM 7873 N N . GLN A 1 1007 ? 46.668 27.214 -21.899 1.00 40.16 1007 GLN A N 1
ATOM 7874 C CA . GLN A 1 1007 ? 46.707 27.823 -20.562 1.00 40.16 1007 GLN A CA 1
ATOM 7875 C C . GLN A 1 1007 ? 45.372 28.006 -19.822 1.00 40.16 1007 GLN A C 1
ATOM 7877 O O . GLN A 1 1007 ? 44.816 29.090 -19.798 1.00 40.16 1007 GLN A O 1
ATOM 7882 N N . ASP A 1 1008 ? 44.951 26.966 -19.105 1.00 31.64 1008 ASP A N 1
ATOM 7883 C CA . ASP A 1 1008 ? 44.526 27.093 -17.705 1.00 31.64 1008 ASP A CA 1
ATOM 7884 C C . ASP A 1 1008 ? 44.632 25.704 -17.060 1.00 31.64 1008 ASP A C 1
ATOM 7886 O O . ASP A 1 1008 ? 43.955 24.756 -17.455 1.00 31.64 1008 ASP A O 1
ATOM 7890 N N . GLY A 1 1009 ? 45.577 25.550 -16.131 1.00 34.28 1009 GLY A N 1
ATOM 7891 C CA . GLY A 1 1009 ? 45.754 24.308 -15.378 1.00 34.28 1009 GLY A CA 1
ATOM 7892 C C . GLY A 1 1009 ? 44.629 24.100 -14.353 1.00 34.28 1009 GLY A C 1
ATOM 7893 O O . GLY A 1 1009 ? 43.943 25.058 -13.982 1.00 34.28 1009 GLY A O 1
ATOM 7894 N N . PRO A 1 1010 ? 44.441 22.870 -13.846 1.00 34.41 1010 PRO A N 1
ATOM 7895 C CA . PRO A 1 1010 ? 43.409 22.550 -12.870 1.00 34.41 1010 PRO A CA 1
ATOM 7896 C C . PRO A 1 1010 ? 43.832 23.072 -11.496 1.00 34.41 1010 PRO A C 1
ATOM 7898 O O . PRO A 1 1010 ? 44.411 22.331 -10.717 1.00 34.41 1010 PRO A O 1
ATOM 7901 N N . GLN A 1 1011 ? 43.627 24.366 -11.237 1.00 43.59 1011 GLN A N 1
ATOM 7902 C CA . GLN A 1 1011 ? 43.609 24.994 -9.902 1.00 43.59 1011 GLN A CA 1
ATOM 7903 C C . GLN A 1 1011 ? 43.335 26.506 -10.012 1.00 43.59 1011 GLN A C 1
ATOM 7905 O O . GLN A 1 1011 ? 44.032 27.337 -9.432 1.00 43.59 1011 GLN A O 1
ATOM 7910 N N . SER A 1 1012 ? 42.309 26.908 -10.768 1.00 41.59 1012 SER A N 1
ATOM 7911 C CA . SER A 1 1012 ? 41.810 28.281 -10.652 1.00 41.59 1012 SER A CA 1
ATOM 7912 C C . SER A 1 1012 ? 40.801 28.361 -9.501 1.00 41.59 1012 SER A C 1
ATOM 7914 O O . SER A 1 1012 ? 39.955 27.484 -9.330 1.00 41.59 1012 SER A O 1
ATOM 7916 N N . VAL A 1 1013 ? 40.869 29.440 -8.716 1.00 37.66 1013 VAL A N 1
ATOM 7917 C CA . VAL A 1 1013 ? 39.937 29.768 -7.611 1.00 37.66 1013 VAL A CA 1
ATOM 7918 C C . VAL A 1 1013 ? 38.464 29.692 -8.052 1.00 37.66 1013 VAL A C 1
ATOM 7920 O O . VAL A 1 1013 ? 37.573 29.434 -7.244 1.00 37.66 1013 VAL A O 1
ATOM 7923 N N . LYS A 1 1014 ? 38.212 29.853 -9.355 1.00 39.09 1014 LYS A N 1
ATOM 7924 C CA . LYS A 1 1014 ? 36.899 29.732 -9.984 1.00 39.09 1014 LYS A CA 1
ATOM 7925 C C . LYS A 1 1014 ? 36.345 28.298 -9.945 1.00 39.09 1014 LYS A C 1
ATOM 7927 O O . LYS A 1 1014 ? 35.177 28.127 -9.625 1.00 39.09 1014 LYS A O 1
ATOM 7932 N N . ALA A 1 1015 ? 37.184 27.280 -10.152 1.00 41.28 1015 ALA A N 1
ATOM 7933 C CA . ALA A 1 1015 ? 36.762 25.876 -10.149 1.00 41.28 1015 ALA A CA 1
ATOM 7934 C C . ALA A 1 1015 ? 36.388 25.363 -8.742 1.00 41.28 1015 ALA A C 1
ATOM 7936 O O . ALA A 1 1015 ? 35.451 24.588 -8.592 1.00 41.28 1015 ALA A O 1
ATOM 7937 N N . ILE A 1 1016 ? 37.068 25.845 -7.694 1.00 39.78 1016 ILE A N 1
ATOM 7938 C CA . ILE A 1 1016 ? 36.759 25.483 -6.294 1.00 39.78 1016 ILE A CA 1
ATOM 7939 C C . ILE A 1 1016 ? 35.495 26.209 -5.797 1.00 39.78 1016 ILE A C 1
ATOM 7941 O O . ILE A 1 1016 ? 34.717 25.669 -5.013 1.00 39.78 1016 ILE A O 1
ATOM 7945 N N . SER A 1 1017 ? 35.260 27.432 -6.282 1.00 39.59 1017 SER A N 1
ATOM 7946 C CA . SER A 1 1017 ? 34.012 28.178 -6.066 1.00 39.59 1017 SER A CA 1
ATOM 7947 C C . SER A 1 1017 ? 32.792 27.457 -6.659 1.00 39.59 1017 SER A C 1
ATOM 7949 O O . SER A 1 1017 ? 31.697 27.575 -6.120 1.00 39.59 1017 SER A O 1
ATOM 7951 N N . GLU A 1 1018 ? 32.973 26.729 -7.761 1.00 42.06 1018 GLU A N 1
ATOM 7952 C CA . GLU A 1 1018 ? 31.910 25.992 -8.456 1.00 42.06 1018 GLU A CA 1
ATOM 7953 C C . GLU A 1 1018 ? 31.676 24.581 -7.873 1.00 42.06 1018 GLU A C 1
ATOM 7955 O O . GLU A 1 1018 ? 30.577 24.055 -8.008 1.00 42.06 1018 GLU A O 1
ATOM 7960 N N . SER A 1 1019 ? 32.654 23.984 -7.174 1.00 37.94 1019 SER A N 1
ATOM 7961 C CA . SER A 1 1019 ? 32.546 22.627 -6.600 1.00 37.94 1019 SER A CA 1
ATOM 7962 C C . SER A 1 1019 ? 31.961 22.567 -5.181 1.00 37.94 1019 SER A C 1
ATOM 7964 O O . SER A 1 1019 ? 31.669 21.487 -4.668 1.00 37.94 1019 SER A O 1
ATOM 7966 N N . LEU A 1 1020 ? 31.830 23.708 -4.502 1.00 41.81 1020 LEU A N 1
ATOM 7967 C CA . LEU A 1 1020 ? 31.126 23.812 -3.226 1.00 41.81 1020 LEU A CA 1
ATOM 7968 C C . LEU A 1 1020 ? 29.662 24.125 -3.518 1.00 41.81 1020 LEU A C 1
ATOM 7970 O O . LEU A 1 1020 ? 29.276 25.292 -3.580 1.00 41.81 1020 LEU A O 1
ATOM 7974 N N . ASP A 1 1021 ? 28.850 23.082 -3.692 1.00 45.28 1021 ASP A N 1
ATOM 7975 C CA . ASP A 1 1021 ? 27.403 23.226 -3.836 1.00 45.28 1021 ASP A CA 1
ATOM 7976 C C . ASP A 1 1021 ? 26.827 23.912 -2.590 1.00 45.28 1021 ASP A C 1
ATOM 7978 O O . ASP A 1 1021 ? 26.550 23.299 -1.554 1.00 45.28 1021 ASP A O 1
ATOM 7982 N N . ALA A 1 1022 ? 26.642 25.229 -2.699 1.00 43.38 1022 ALA A N 1
ATOM 7983 C CA . ALA A 1 1022 ? 25.998 26.074 -1.703 1.00 43.38 1022 ALA A CA 1
ATOM 7984 C C . ALA A 1 1022 ? 24.639 25.496 -1.268 1.00 43.38 1022 ALA A C 1
ATOM 7986 O O . ALA A 1 1022 ? 24.215 25.685 -0.131 1.00 43.38 1022 ALA A O 1
ATOM 7987 N N . PHE A 1 1023 ? 23.991 24.737 -2.155 1.00 41.12 1023 PHE A N 1
ATOM 7988 C CA . PHE A 1 1023 ? 22.700 24.096 -1.952 1.00 41.12 1023 PHE A CA 1
ATOM 7989 C C . PHE A 1 1023 ? 22.663 23.069 -0.810 1.00 41.12 1023 PHE A C 1
ATOM 7991 O O . PHE A 1 1023 ? 21.683 23.057 -0.065 1.00 41.12 1023 PHE A O 1
ATOM 7998 N N . GLU A 1 1024 ? 23.707 22.260 -0.595 1.00 43.97 1024 GLU A N 1
ATOM 7999 C CA . GLU A 1 1024 ? 23.711 21.262 0.496 1.00 43.97 1024 GLU A CA 1
ATOM 8000 C C . GLU A 1 1024 ? 23.867 21.917 1.879 1.00 43.97 1024 GLU A C 1
ATOM 8002 O O . GLU A 1 1024 ? 23.275 21.478 2.863 1.00 43.97 1024 GLU A O 1
ATOM 8007 N N . LEU A 1 1025 ? 24.614 23.022 1.945 1.00 43.44 1025 LEU A N 1
ATOM 8008 C CA . LEU A 1 1025 ? 24.803 23.837 3.150 1.00 43.44 1025 LEU A CA 1
ATOM 8009 C C . LEU A 1 1025 ? 23.526 24.616 3.526 1.00 43.44 1025 LEU A C 1
ATOM 8011 O O . LEU A 1 1025 ? 23.283 24.902 4.698 1.00 43.44 1025 LEU A O 1
ATOM 8015 N N . LEU A 1 1026 ? 22.703 24.941 2.524 1.00 43.25 1026 LEU A N 1
ATOM 8016 C CA . LEU A 1 1026 ? 21.453 25.693 2.653 1.00 43.25 1026 LEU A CA 1
ATOM 8017 C C . LEU A 1 1026 ? 20.232 24.803 2.927 1.00 43.25 1026 LEU A C 1
ATOM 8019 O O . LEU A 1 1026 ? 19.247 25.287 3.485 1.00 43.25 1026 LEU A O 1
ATOM 8023 N N . ALA A 1 1027 ? 20.300 23.507 2.605 1.00 44.12 1027 ALA A N 1
ATOM 8024 C CA . ALA A 1 1027 ? 19.202 22.549 2.771 1.00 44.12 1027 ALA A CA 1
ATOM 8025 C C . ALA A 1 1027 ? 18.742 22.350 4.233 1.00 44.12 1027 ALA A C 1
ATOM 8027 O O . ALA A 1 1027 ? 17.646 21.847 4.472 1.00 44.12 1027 ALA A O 1
ATOM 8028 N N . ALA A 1 1028 ? 19.540 22.780 5.216 1.00 39.88 1028 ALA A N 1
ATOM 8029 C CA . ALA A 1 1028 ? 19.203 22.696 6.638 1.00 39.88 1028 ALA A CA 1
ATOM 8030 C C . ALA A 1 1028 ? 18.332 23.860 7.159 1.00 39.88 1028 ALA A C 1
ATOM 8032 O O . ALA A 1 1028 ? 17.819 23.784 8.277 1.00 39.88 1028 ALA A O 1
ATOM 8033 N N . LEU A 1 1029 ? 18.158 24.943 6.392 1.00 42.12 1029 LEU A N 1
ATOM 8034 C CA . LEU A 1 1029 ? 17.441 26.141 6.837 1.00 42.12 1029 LEU A CA 1
ATOM 8035 C C . LEU A 1 1029 ? 16.182 26.340 5.983 1.00 42.12 1029 LEU A C 1
ATOM 8037 O O . LEU A 1 1029 ? 16.265 26.481 4.766 1.00 42.12 1029 LEU A O 1
ATOM 8041 N N . GLN A 1 1030 ? 15.006 26.354 6.623 1.00 43.19 1030 GLN A N 1
ATOM 8042 C CA . GLN A 1 1030 ? 13.697 26.587 5.989 1.00 43.19 1030 GLN A CA 1
ATOM 8043 C C . GLN A 1 1030 ? 13.540 28.054 5.540 1.00 43.19 1030 GLN A C 1
ATOM 8045 O O . GLN A 1 1030 ? 12.724 28.801 6.074 1.00 43.19 1030 GLN A O 1
ATOM 8050 N N . LEU A 1 1031 ? 14.375 28.486 4.597 1.00 50.03 1031 LEU A N 1
ATOM 8051 C CA . LEU A 1 1031 ? 14.418 29.845 4.066 1.00 50.03 1031 LEU A CA 1
ATOM 8052 C C . LEU A 1 1031 ? 13.670 29.934 2.732 1.00 50.03 1031 LEU A C 1
ATOM 8054 O O . LEU A 1 1031 ? 13.596 28.967 1.972 1.00 50.03 1031 LEU A O 1
ATOM 8058 N N . THR A 1 1032 ? 13.129 31.115 2.453 1.00 58.12 1032 THR A N 1
ATOM 8059 C CA . THR A 1 1032 ? 12.495 31.447 1.165 1.00 58.12 1032 THR A CA 1
ATOM 8060 C C . THR A 1 1032 ? 13.536 31.518 0.037 1.00 58.12 1032 THR A C 1
ATOM 8062 O O . THR A 1 1032 ? 14.721 31.708 0.303 1.00 58.12 1032 THR A O 1
ATOM 8065 N N . GLU A 1 1033 ? 13.129 31.370 -1.229 1.00 48.94 1033 GLU A N 1
ATOM 8066 C CA . GLU A 1 1033 ? 14.057 31.377 -2.380 1.00 48.94 1033 GLU A CA 1
ATOM 8067 C C . GLU A 1 1033 ? 14.864 32.684 -2.506 1.00 48.94 1033 GLU A C 1
ATOM 8069 O O . GLU A 1 1033 ? 16.056 32.638 -2.799 1.00 48.94 1033 GLU A O 1
ATOM 8074 N N . GLU A 1 1034 ? 14.280 33.840 -2.175 1.00 53.19 1034 GLU A N 1
ATOM 8075 C CA . GLU A 1 1034 ? 15.021 35.114 -2.113 1.00 53.19 1034 GLU A CA 1
ATOM 8076 C C . GLU A 1 1034 ? 16.099 35.100 -1.024 1.00 53.19 1034 GLU A C 1
ATOM 8078 O O . GLU A 1 1034 ? 17.236 35.511 -1.259 1.00 53.19 1034 GLU A O 1
ATOM 8083 N N . GLN A 1 1035 ? 15.780 34.555 0.152 1.00 51.44 1035 GLN A N 1
ATOM 8084 C CA . GLN A 1 1035 ? 16.746 34.399 1.240 1.00 51.44 1035 GLN A CA 1
ATOM 8085 C C . GLN A 1 1035 ? 17.840 33.381 0.891 1.00 51.44 1035 GLN A C 1
ATOM 8087 O O . GLN A 1 1035 ? 18.981 33.557 1.314 1.00 51.44 1035 GLN A O 1
ATOM 8092 N N . LYS A 1 1036 ? 17.529 32.337 0.108 1.00 51.16 1036 LYS A N 1
ATOM 8093 C CA . LYS A 1 1036 ? 18.528 31.387 -0.405 1.00 51.16 1036 LYS A CA 1
ATOM 8094 C C . LYS A 1 1036 ? 19.469 32.062 -1.393 1.00 51.16 1036 LYS A C 1
ATOM 8096 O O . LYS A 1 1036 ? 20.679 31.907 -1.252 1.00 51.16 1036 LYS A O 1
ATOM 8101 N N . LEU A 1 1037 ? 18.940 32.844 -2.333 1.00 58.72 1037 LEU A N 1
ATOM 8102 C CA . LEU A 1 1037 ? 19.741 33.564 -3.322 1.00 58.72 1037 LEU A CA 1
ATOM 8103 C C . LEU A 1 1037 ? 20.669 34.591 -2.650 1.00 58.72 1037 LEU A C 1
ATOM 8105 O O . LEU A 1 1037 ? 21.864 34.644 -2.940 1.00 58.72 1037 LEU A O 1
ATOM 8109 N N . GLU A 1 1038 ? 20.144 35.352 -1.685 1.00 64.25 1038 GLU A N 1
ATOM 8110 C CA . GLU A 1 1038 ? 20.928 36.318 -0.911 1.00 64.25 1038 GLU A CA 1
ATOM 8111 C C . GLU A 1 1038 ? 22.018 35.628 -0.072 1.00 64.25 1038 GLU A C 1
ATOM 8113 O O . GLU A 1 1038 ? 23.157 36.098 0.014 1.00 64.25 1038 GLU A O 1
ATOM 8118 N N . LEU A 1 1039 ? 21.700 34.483 0.534 1.00 59.09 1039 LEU A N 1
ATOM 8119 C CA . LEU A 1 1039 ? 22.652 33.717 1.332 1.00 59.09 1039 LEU A CA 1
ATOM 8120 C C . LEU A 1 1039 ? 23.716 33.024 0.459 1.00 59.09 1039 LEU A C 1
ATOM 8122 O O . LEU A 1 1039 ? 24.871 32.950 0.880 1.00 59.09 1039 LEU A O 1
ATOM 8126 N N . MET A 1 1040 ? 23.372 32.600 -0.765 1.00 55.31 1040 MET A N 1
ATOM 8127 C CA . MET A 1 1040 ? 24.319 32.094 -1.769 1.00 55.31 1040 MET A CA 1
ATOM 8128 C C . MET A 1 1040 ? 25.337 33.160 -2.171 1.00 55.31 1040 MET A C 1
ATOM 8130 O O . MET A 1 1040 ? 26.535 32.882 -2.191 1.00 55.31 1040 MET A O 1
ATOM 8134 N N . GLU A 1 1041 ? 24.891 34.386 -2.442 1.00 64.06 1041 GLU A N 1
ATOM 8135 C CA . GLU A 1 1041 ? 25.796 35.491 -2.771 1.00 64.06 1041 GLU A CA 1
ATOM 8136 C C . GLU A 1 1041 ? 26.725 35.829 -1.594 1.00 64.06 1041 GLU A C 1
ATOM 8138 O O . GLU A 1 1041 ? 27.938 35.984 -1.767 1.00 64.06 1041 GLU A O 1
ATOM 8143 N N . ARG A 1 1042 ? 26.199 35.819 -0.362 1.00 65.94 1042 ARG A N 1
ATOM 8144 C CA . ARG A 1 1042 ? 27.008 35.988 0.859 1.00 65.94 1042 ARG A CA 1
ATOM 8145 C C . ARG A 1 1042 ? 28.023 34.854 1.064 1.00 65.94 1042 ARG A C 1
ATOM 8147 O O . ARG A 1 1042 ? 29.111 35.112 1.579 1.00 65.94 1042 ARG A O 1
ATOM 8154 N N . LEU A 1 1043 ? 27.696 33.618 0.681 1.00 60.72 1043 LEU A N 1
ATOM 8155 C CA . LEU A 1 1043 ? 28.605 32.469 0.756 1.00 60.72 1043 LEU A CA 1
ATOM 8156 C C . LEU A 1 1043 ? 29.712 32.549 -0.305 1.00 60.72 1043 LEU A C 1
ATOM 8158 O O . LEU A 1 1043 ? 30.882 32.373 0.032 1.00 60.72 1043 LEU A O 1
ATOM 8162 N N . LYS A 1 1044 ? 29.377 32.882 -1.558 1.00 60.22 1044 LYS A N 1
ATOM 8163 C CA . LYS A 1 1044 ? 30.366 33.098 -2.631 1.00 60.22 1044 LYS A CA 1
ATOM 8164 C C . LYS A 1 1044 ? 31.367 34.190 -2.255 1.00 60.22 1044 LYS A C 1
ATOM 8166 O O . LYS A 1 1044 ? 32.576 33.993 -2.379 1.00 60.22 1044 LYS A O 1
ATOM 8171 N N . ALA A 1 1045 ? 30.870 35.314 -1.732 1.00 66.69 1045 ALA A N 1
ATOM 8172 C CA . ALA A 1 1045 ? 31.710 36.413 -1.265 1.00 66.69 1045 ALA A CA 1
ATOM 8173 C C . ALA A 1 1045 ? 32.651 35.979 -0.126 1.00 66.69 1045 ALA A C 1
ATOM 8175 O O . ALA A 1 1045 ? 33.833 36.334 -0.123 1.00 66.69 1045 ALA A O 1
ATOM 8176 N N . PHE A 1 1046 ? 32.153 35.164 0.810 1.00 69.56 1046 PHE A N 1
ATOM 8177 C CA . PHE A 1 1046 ? 32.952 34.617 1.905 1.00 69.56 1046 PHE A CA 1
ATOM 8178 C C . PHE A 1 1046 ? 34.070 33.685 1.414 1.00 69.56 1046 PHE A C 1
ATOM 8180 O O . PHE A 1 1046 ? 35.217 33.829 1.838 1.00 69.56 1046 PHE A O 1
ATOM 8187 N N . LEU A 1 1047 ? 33.759 32.766 0.497 1.00 59.12 1047 LEU A N 1
ATOM 8188 C CA . LEU A 1 1047 ? 34.725 31.823 -0.075 1.00 59.12 1047 LEU A CA 1
ATOM 8189 C C . LEU A 1 1047 ? 35.835 32.537 -0.848 1.00 59.12 1047 LEU A C 1
ATOM 8191 O O . LEU A 1 1047 ? 37.015 32.253 -0.644 1.00 59.12 1047 LEU A O 1
ATOM 8195 N N . ALA A 1 1048 ? 35.472 33.516 -1.678 1.00 62.97 1048 ALA A N 1
ATOM 8196 C CA . ALA A 1 1048 ? 36.440 34.322 -2.414 1.00 62.97 1048 ALA A CA 1
ATOM 8197 C C . ALA A 1 1048 ? 37.403 35.071 -1.474 1.00 62.97 1048 ALA A C 1
ATOM 8199 O O . ALA A 1 1048 ? 38.609 35.130 -1.727 1.00 62.97 1048 ALA A O 1
ATOM 8200 N N . ALA A 1 1049 ? 36.892 35.614 -0.363 1.00 64.44 1049 ALA A N 1
ATOM 8201 C CA . ALA A 1 1049 ? 37.721 36.261 0.648 1.00 64.44 1049 ALA A CA 1
ATOM 8202 C C . ALA A 1 1049 ? 38.654 35.258 1.352 1.00 64.44 1049 ALA A C 1
ATOM 8204 O O . ALA A 1 1049 ? 39.840 35.551 1.528 1.00 64.44 1049 ALA A O 1
ATOM 8205 N N . LEU A 1 1050 ? 38.139 34.084 1.734 1.00 64.56 1050 LEU A N 1
ATOM 8206 C CA . LEU A 1 1050 ? 38.882 33.041 2.449 1.00 64.56 1050 LEU A CA 1
ATOM 8207 C C . LEU A 1 1050 ? 40.077 32.531 1.635 1.00 64.56 1050 LEU A C 1
ATOM 8209 O O . LEU A 1 1050 ? 41.197 32.517 2.144 1.00 64.56 1050 LEU A O 1
ATOM 8213 N N . PHE A 1 1051 ? 39.874 32.200 0.357 1.00 58.69 1051 PHE A N 1
ATOM 8214 C CA . PHE A 1 1051 ? 40.957 31.723 -0.509 1.00 58.69 1051 PHE A CA 1
ATOM 8215 C C . PHE A 1 1051 ? 42.013 32.798 -0.774 1.00 58.69 1051 PHE A C 1
ATOM 8217 O O . PHE A 1 1051 ? 43.210 32.521 -0.738 1.00 58.69 1051 PHE A O 1
ATOM 8224 N N . LYS A 1 1052 ? 41.599 34.062 -0.915 1.00 65.31 1052 LYS A N 1
ATOM 8225 C CA . LYS A 1 1052 ? 42.539 35.184 -1.026 1.00 65.31 1052 LYS A CA 1
ATOM 8226 C C . LYS A 1 1052 ? 43.397 35.356 0.238 1.00 65.31 1052 LYS A C 1
ATOM 8228 O O . LYS A 1 1052 ? 44.567 35.730 0.140 1.00 65.31 1052 LYS A O 1
ATOM 8233 N N . ALA A 1 1053 ? 42.841 35.084 1.421 1.00 65.88 1053 ALA A N 1
ATOM 8234 C CA . ALA A 1 1053 ? 43.581 35.097 2.684 1.00 65.88 1053 ALA A CA 1
ATOM 8235 C C . ALA A 1 1053 ? 44.550 33.906 2.806 1.00 65.88 1053 ALA A C 1
ATOM 8237 O O . ALA A 1 1053 ? 45.666 34.083 3.298 1.00 65.88 1053 ALA A O 1
ATOM 8238 N N . MET A 1 1054 ? 44.169 32.721 2.318 1.00 61.56 1054 MET A N 1
ATOM 8239 C CA . MET A 1 1054 ? 45.062 31.557 2.223 1.00 61.56 1054 MET A CA 1
ATOM 8240 C C . MET A 1 1054 ? 46.266 31.844 1.319 1.00 61.56 1054 MET A C 1
ATOM 8242 O O . MET A 1 1054 ? 47.404 31.650 1.747 1.00 61.56 1054 MET A O 1
ATOM 8246 N N . ASP A 1 1055 ? 46.038 32.407 0.130 1.00 59.53 1055 ASP A N 1
ATOM 8247 C CA . ASP A 1 1055 ? 47.103 32.783 -0.811 1.00 59.53 1055 ASP A CA 1
ATOM 8248 C C . ASP A 1 1055 ? 48.087 33.797 -0.213 1.00 59.53 1055 ASP A C 1
ATOM 8250 O O . ASP A 1 1055 ? 49.304 33.688 -0.384 1.00 59.53 1055 ASP A O 1
ATOM 8254 N N . ALA A 1 1056 ? 47.578 34.795 0.513 1.00 62.88 1056 ALA A N 1
ATOM 8255 C CA . ALA A 1 1056 ? 48.412 35.805 1.161 1.00 62.88 1056 ALA A CA 1
ATOM 8256 C C . ALA A 1 1056 ? 49.265 35.214 2.299 1.00 62.88 1056 ALA A C 1
ATOM 8258 O O . ALA A 1 1056 ? 50.421 35.603 2.471 1.00 62.88 1056 ALA A O 1
ATOM 8259 N N . THR A 1 1057 ? 48.711 34.248 3.037 1.00 60.06 1057 THR A N 1
ATOM 8260 C CA . THR A 1 1057 ? 49.372 33.554 4.153 1.00 60.06 1057 THR A CA 1
ATOM 8261 C C . THR A 1 1057 ? 50.435 32.569 3.649 1.00 60.06 1057 THR A C 1
ATOM 8263 O O . THR A 1 1057 ? 51.510 32.452 4.238 1.00 60.06 1057 THR A O 1
ATOM 8266 N N . GLY A 1 1058 ? 50.178 31.909 2.515 1.00 55.25 1058 GLY A N 1
ATOM 8267 C CA . GLY A 1 1058 ? 51.142 31.045 1.830 1.00 55.25 1058 GLY A CA 1
ATOM 8268 C C . GLY A 1 1058 ? 52.357 31.806 1.289 1.00 55.25 1058 GLY A C 1
ATOM 8269 O O . GLY A 1 1058 ? 53.476 31.306 1.359 1.00 55.25 1058 GLY A O 1
ATOM 8270 N N . ARG A 1 1059 ? 52.178 33.050 0.821 1.00 52.88 1059 ARG A N 1
ATOM 8271 C CA . ARG A 1 1059 ? 53.272 33.878 0.272 1.00 52.88 1059 ARG A CA 1
ATOM 8272 C C . ARG A 1 1059 ? 54.246 34.430 1.320 1.00 52.88 1059 ARG A C 1
ATOM 8274 O O . ARG A 1 1059 ? 55.364 34.783 0.957 1.00 52.88 1059 ARG A O 1
ATOM 8281 N N . SER A 1 1060 ? 53.858 34.533 2.596 1.00 49.09 1060 SER A N 1
ATOM 8282 C CA . SER A 1 1060 ? 54.689 35.174 3.632 1.00 49.09 1060 SER A CA 1
ATOM 8283 C C . SER A 1 1060 ? 55.712 34.240 4.291 1.00 49.09 1060 SER A C 1
ATOM 8285 O O . SER A 1 1060 ? 56.579 34.706 5.030 1.00 49.09 1060 SER A O 1
ATOM 8287 N N . ARG A 1 1061 ? 55.634 32.924 4.054 1.00 48.00 1061 ARG A N 1
ATOM 8288 C CA . ARG A 1 1061 ? 56.615 31.943 4.536 1.00 48.00 1061 ARG A CA 1
ATOM 8289 C C . ARG A 1 1061 ? 57.471 31.513 3.354 1.00 48.00 1061 ARG A C 1
ATOM 8291 O O . ARG A 1 1061 ? 57.005 30.811 2.469 1.00 48.00 1061 ARG A O 1
ATOM 8298 N N . ASN A 1 1062 ? 58.721 31.966 3.354 1.00 44.38 1062 ASN A N 1
ATOM 8299 C CA . ASN A 1 1062 ? 59.702 31.914 2.263 1.00 44.38 1062 ASN A CA 1
ATOM 8300 C C . ASN A 1 1062 ? 60.203 30.492 1.894 1.00 44.38 1062 ASN A C 1
ATOM 8302 O O . ASN A 1 1062 ? 61.377 30.289 1.608 1.00 44.38 1062 ASN A O 1
ATOM 8306 N N . ASN A 1 1063 ? 59.322 29.495 1.927 1.00 46.84 1063 ASN A N 1
ATOM 8307 C CA . ASN A 1 1063 ? 59.531 28.129 1.478 1.00 46.84 1063 ASN A CA 1
ATOM 8308 C C . ASN A 1 1063 ? 58.272 27.702 0.727 1.00 46.84 1063 ASN A C 1
ATOM 8310 O O . ASN A 1 1063 ? 57.366 27.092 1.291 1.00 46.84 1063 ASN A O 1
ATOM 8314 N N . ASP A 1 1064 ? 58.230 28.054 -0.556 1.00 52.72 1064 ASP A N 1
ATOM 8315 C CA . ASP A 1 1064 ? 57.169 27.664 -1.481 1.00 52.72 1064 ASP A CA 1
ATOM 8316 C C . ASP A 1 1064 ? 57.302 26.170 -1.823 1.00 52.72 1064 ASP A C 1
ATOM 8318 O O . ASP A 1 1064 ? 57.786 25.774 -2.884 1.00 52.72 1064 ASP A O 1
ATOM 8322 N N . ILE A 1 1065 ? 56.974 25.333 -0.838 1.00 44.34 1065 ILE A N 1
ATOM 8323 C CA . ILE A 1 1065 ? 57.002 23.873 -0.918 1.00 44.34 1065 ILE A CA 1
ATOM 8324 C C . ILE A 1 1065 ? 55.968 23.392 -1.936 1.00 44.34 1065 ILE A C 1
ATOM 8326 O O . ILE A 1 1065 ? 56.297 22.520 -2.723 1.00 44.34 1065 ILE A O 1
ATOM 8330 N N . HIS A 1 1066 ? 54.792 24.021 -2.038 1.00 44.44 1066 HIS A N 1
ATOM 8331 C CA . HIS A 1 1066 ? 53.783 23.638 -3.031 1.00 44.44 1066 HIS A CA 1
ATOM 8332 C C . HIS A 1 1066 ? 54.229 23.919 -4.466 1.00 44.44 1066 HIS A C 1
ATOM 8334 O O . HIS A 1 1066 ? 54.132 23.028 -5.304 1.00 44.44 1066 HIS A O 1
ATOM 8340 N N . ARG A 1 1067 ? 54.798 25.093 -4.774 1.00 46.66 1067 ARG A N 1
ATOM 8341 C CA . ARG A 1 1067 ? 55.316 25.355 -6.127 1.00 46.66 1067 ARG A CA 1
ATOM 8342 C C . ARG A 1 1067 ? 56.548 24.513 -6.450 1.00 46.66 1067 ARG A C 1
ATOM 8344 O O . ARG A 1 1067 ? 56.708 24.112 -7.599 1.00 46.66 1067 ARG A O 1
ATOM 8351 N N . LYS A 1 1068 ? 57.396 24.208 -5.458 1.00 48.09 1068 LYS A N 1
ATOM 8352 C CA . LYS A 1 1068 ? 58.534 23.283 -5.609 1.00 48.09 1068 LYS A CA 1
ATOM 8353 C C . LYS A 1 1068 ? 58.087 21.831 -5.805 1.00 48.09 1068 LYS A C 1
ATOM 8355 O O . LYS A 1 1068 ? 58.658 21.166 -6.655 1.00 48.09 1068 LYS A O 1
ATOM 8360 N N . MET A 1 1069 ? 57.058 21.368 -5.097 1.00 46.09 1069 MET A N 1
ATOM 8361 C CA . MET A 1 1069 ? 56.443 20.048 -5.279 1.00 46.09 1069 MET A CA 1
ATOM 8362 C C . MET A 1 1069 ? 55.767 19.953 -6.644 1.00 46.09 1069 MET A C 1
ATOM 8364 O O . MET A 1 1069 ? 56.012 19.000 -7.361 1.00 46.09 1069 MET A O 1
ATOM 8368 N N . ILE A 1 1070 ? 55.017 20.975 -7.062 1.00 43.38 1070 ILE A N 1
ATOM 8369 C CA . ILE A 1 1070 ? 54.391 21.039 -8.392 1.00 43.38 1070 ILE A CA 1
ATOM 8370 C C . ILE A 1 1070 ? 55.455 21.058 -9.503 1.00 43.38 1070 ILE A C 1
ATOM 8372 O O . ILE A 1 1070 ? 55.297 20.381 -10.514 1.00 43.38 1070 ILE A O 1
ATOM 8376 N N . LEU A 1 1071 ? 56.568 21.780 -9.323 1.00 42.88 1071 LEU A N 1
ATOM 8377 C CA . LEU A 1 1071 ? 57.692 21.775 -10.269 1.00 42.88 1071 LEU A CA 1
ATOM 8378 C C . LEU A 1 1071 ? 58.458 20.442 -10.282 1.00 42.88 1071 LEU A C 1
ATOM 8380 O O . LEU A 1 1071 ? 58.880 20.019 -11.355 1.00 42.88 1071 LEU A O 1
ATOM 8384 N N . ALA A 1 1072 ? 58.615 19.777 -9.134 1.00 43.66 1072 ALA A N 1
ATOM 8385 C CA . ALA A 1 1072 ? 59.226 18.449 -9.025 1.00 43.66 1072 ALA A CA 1
ATOM 8386 C C . ALA A 1 1072 ? 58.321 17.352 -9.617 1.00 43.66 1072 ALA A C 1
ATOM 8388 O O . ALA A 1 1072 ? 58.800 16.473 -10.322 1.00 43.66 1072 ALA A O 1
ATOM 8389 N N . MET A 1 1073 ? 57.003 17.451 -9.445 1.00 42.12 1073 MET A N 1
ATOM 8390 C CA . MET A 1 1073 ? 56.012 16.576 -10.081 1.00 42.12 1073 MET A CA 1
ATOM 8391 C C . MET A 1 1073 ? 55.994 16.769 -11.602 1.00 42.12 1073 MET A C 1
ATOM 8393 O O . MET A 1 1073 ? 56.007 15.795 -12.347 1.00 42.12 1073 MET A O 1
ATOM 8397 N N . ALA A 1 1074 ? 56.031 18.022 -12.069 1.00 39.44 1074 ALA A N 1
ATOM 8398 C CA . ALA A 1 1074 ? 55.983 18.351 -13.493 1.00 39.44 1074 ALA A CA 1
ATOM 8399 C C . ALA A 1 1074 ? 57.282 18.033 -14.257 1.00 39.44 1074 ALA A C 1
ATOM 8401 O O . ALA A 1 1074 ? 57.231 17.834 -15.469 1.00 39.44 1074 ALA A O 1
ATOM 8402 N N . LYS A 1 1075 ? 58.444 18.014 -13.586 1.00 37.88 1075 LYS A N 1
ATOM 8403 C CA . LYS A 1 1075 ? 59.737 17.691 -14.219 1.00 37.88 1075 LYS A CA 1
ATOM 8404 C C . LYS A 1 1075 ? 60.252 16.282 -13.936 1.00 37.88 1075 LYS A C 1
ATOM 8406 O O . LYS A 1 1075 ? 60.961 15.751 -14.784 1.00 37.88 1075 LYS A O 1
ATOM 8411 N N . GLU A 1 1076 ? 59.958 15.709 -12.771 1.00 38.75 1076 GLU A N 1
ATOM 8412 C CA . GLU A 1 1076 ? 60.650 14.515 -12.254 1.00 38.75 1076 GLU A CA 1
ATOM 8413 C C . GLU A 1 1076 ? 59.695 13.388 -11.816 1.00 38.75 1076 GLU A C 1
ATOM 8415 O O . GLU A 1 1076 ? 60.163 12.299 -11.499 1.00 38.75 1076 GLU A O 1
ATOM 8420 N N . GLY A 1 1077 ? 58.370 13.601 -11.827 1.00 40.50 1077 GLY A N 1
ATOM 8421 C CA . GLY A 1 1077 ? 57.379 12.546 -11.565 1.00 40.50 1077 GLY A CA 1
ATOM 8422 C C . GLY A 1 1077 ? 57.374 11.984 -10.135 1.00 40.50 1077 GLY A C 1
ATOM 8423 O O . GLY A 1 1077 ? 56.874 10.884 -9.918 1.00 40.50 1077 GLY A O 1
ATOM 8424 N N . ALA A 1 1078 ? 57.935 12.703 -9.159 1.00 44.19 1078 ALA A N 1
ATOM 8425 C CA . ALA A 1 1078 ? 57.953 12.272 -7.761 1.00 44.19 1078 ALA A CA 1
ATOM 8426 C C . ALA A 1 1078 ? 56.587 12.492 -7.077 1.00 44.19 1078 ALA A C 1
ATOM 8428 O O . ALA A 1 1078 ? 56.062 13.607 -7.093 1.00 44.19 1078 ALA A O 1
ATOM 8429 N N . ASP A 1 1079 ? 56.038 11.446 -6.449 1.00 48.78 1079 ASP A N 1
ATOM 8430 C CA . ASP A 1 1079 ? 54.813 11.507 -5.637 1.00 48.78 1079 ASP A CA 1
ATOM 8431 C C . ASP A 1 1079 ? 55.162 11.671 -4.148 1.00 48.78 1079 ASP A C 1
ATOM 8433 O O . ASP A 1 1079 ? 56.077 11.022 -3.635 1.00 48.78 1079 ASP A O 1
ATOM 8437 N N . PHE A 1 1080 ? 54.455 12.565 -3.456 1.00 51.81 1080 PHE A N 1
ATOM 8438 C CA . PHE A 1 1080 ? 54.686 12.873 -2.040 1.00 51.81 1080 PHE A CA 1
ATOM 8439 C C . PHE A 1 1080 ? 53.584 12.257 -1.163 1.00 51.81 1080 PHE A C 1
ATOM 8441 O O . PHE A 1 1080 ? 52.420 12.277 -1.575 1.00 51.81 1080 PHE A O 1
ATOM 8448 N N . PRO A 1 1081 ? 53.898 11.768 0.056 1.00 51.22 1081 PRO A N 1
ATOM 8449 C CA . PRO A 1 1081 ? 52.914 11.154 0.943 1.00 51.22 1081 PRO A CA 1
ATOM 8450 C C . PRO A 1 1081 ? 51.746 12.088 1.284 1.00 51.22 1081 PRO A C 1
ATOM 8452 O O . PRO A 1 1081 ? 51.909 13.280 1.550 1.00 51.22 1081 PRO A O 1
ATOM 8455 N N . TRP A 1 1082 ? 50.546 11.515 1.296 1.00 40.59 1082 TRP A N 1
ATOM 8456 C CA . TRP A 1 1082 ? 49.271 12.180 1.562 1.00 40.59 1082 TRP A CA 1
ATOM 8457 C C . TRP A 1 1082 ? 49.232 12.991 2.865 1.00 40.59 1082 TRP A C 1
ATOM 8459 O O . TRP A 1 1082 ? 48.727 14.115 2.888 1.00 40.59 1082 TRP A O 1
ATOM 8469 N N . GLU A 1 1083 ? 49.809 12.438 3.928 1.00 47.59 1083 GLU A N 1
ATOM 8470 C CA . GLU A 1 1083 ? 49.775 13.005 5.278 1.00 47.59 1083 GLU A CA 1
ATOM 8471 C C . GLU A 1 1083 ? 50.459 14.382 5.327 1.00 47.59 1083 GLU A C 1
ATOM 8473 O O . GLU A 1 1083 ? 49.906 15.324 5.894 1.00 47.59 1083 GLU A O 1
ATOM 8478 N N . GLU A 1 1084 ? 51.577 14.560 4.612 1.00 52.53 1084 GLU A N 1
ATOM 8479 C CA . GLU A 1 1084 ? 52.283 15.848 4.532 1.00 52.53 1084 GLU A CA 1
ATOM 8480 C C . GLU A 1 1084 ? 51.525 16.894 3.693 1.00 52.53 1084 GLU A C 1
ATOM 8482 O O . GLU A 1 1084 ? 51.541 18.085 4.017 1.00 52.53 1084 GLU A O 1
ATOM 8487 N N . ARG A 1 1085 ? 50.824 16.472 2.627 1.00 52.66 1085 ARG A N 1
ATOM 8488 C CA . ARG A 1 1085 ? 50.018 17.368 1.770 1.00 52.66 1085 ARG A CA 1
ATOM 8489 C C . ARG A 1 1085 ? 48.794 17.904 2.515 1.00 52.66 1085 ARG A C 1
ATOM 8491 O O . ARG A 1 1085 ? 48.485 19.095 2.424 1.00 52.66 1085 ARG A O 1
ATOM 8498 N N . PHE A 1 1086 ? 48.112 17.028 3.250 1.00 54.56 1086 PHE A N 1
ATOM 8499 C CA . PHE A 1 1086 ? 46.905 17.358 3.999 1.00 54.56 1086 PHE A CA 1
ATOM 8500 C C . PHE A 1 1086 ? 47.202 18.228 5.226 1.00 54.56 1086 PHE A C 1
ATOM 8502 O O . PHE A 1 1086 ? 46.536 19.251 5.409 1.00 54.56 1086 PHE A O 1
ATOM 8509 N N . GLU A 1 1087 ? 48.229 17.895 6.022 1.00 56.66 1087 GLU A N 1
ATOM 8510 C CA . GLU A 1 1087 ? 48.608 18.724 7.174 1.00 56.66 1087 GLU A CA 1
ATOM 8511 C C . GLU A 1 1087 ? 48.960 20.154 6.748 1.00 56.66 1087 GLU A C 1
ATOM 8513 O O . GLU A 1 1087 ? 48.552 21.113 7.404 1.00 56.66 1087 GLU A O 1
ATOM 8518 N N . LYS A 1 1088 ? 49.619 20.335 5.595 1.00 60.00 1088 LYS A N 1
ATOM 8519 C CA . LYS A 1 1088 ? 50.003 21.670 5.118 1.00 60.00 1088 LYS A CA 1
ATOM 8520 C C . LYS A 1 1088 ? 48.840 22.511 4.600 1.00 60.00 1088 LYS A C 1
ATOM 8522 O O . LYS A 1 1088 ? 48.789 23.716 4.861 1.00 60.00 1088 LYS A O 1
ATOM 8527 N N . PHE A 1 1089 ? 47.891 21.892 3.901 1.00 62.09 1089 PHE A N 1
ATOM 8528 C CA . PHE A 1 1089 ? 46.654 22.560 3.498 1.00 62.09 1089 PHE A CA 1
ATOM 8529 C C . PHE A 1 1089 ? 45.825 22.968 4.722 1.00 62.09 1089 PHE A C 1
ATOM 8531 O O . PHE A 1 1089 ? 45.348 24.102 4.795 1.00 62.09 1089 PHE A O 1
ATOM 8538 N N . LYS A 1 1090 ? 45.714 22.071 5.711 1.00 62.09 1090 LYS A N 1
ATOM 8539 C CA . LYS A 1 1090 ? 45.012 22.320 6.973 1.00 62.09 1090 LYS A CA 1
ATOM 8540 C C . LYS A 1 1090 ? 45.657 23.462 7.760 1.00 62.09 1090 LYS A C 1
ATOM 8542 O O . LYS A 1 1090 ? 44.950 24.381 8.155 1.00 62.09 1090 LYS A O 1
ATOM 8547 N N . GLU A 1 1091 ? 46.988 23.502 7.857 1.00 66.94 1091 GLU A N 1
ATOM 8548 C CA . GLU A 1 1091 ? 47.720 24.624 8.464 1.00 66.94 1091 GLU A CA 1
ATOM 8549 C C . GLU A 1 1091 ? 47.414 25.978 7.798 1.00 66.94 1091 GLU A C 1
ATOM 8551 O O . GLU A 1 1091 ? 47.269 26.990 8.486 1.00 66.94 1091 GLU A O 1
ATOM 8556 N N . LEU A 1 1092 ? 47.325 26.026 6.463 1.00 62.06 1092 LEU A N 1
ATOM 8557 C CA . LEU A 1 1092 ? 47.024 27.257 5.722 1.00 62.06 1092 LEU A CA 1
ATOM 8558 C C . LEU A 1 1092 ? 45.560 27.673 5.860 1.00 62.06 1092 LEU A C 1
ATOM 8560 O O . LEU A 1 1092 ? 45.278 28.865 5.988 1.00 62.06 1092 LEU A O 1
ATOM 8564 N N . LEU A 1 1093 ? 44.641 26.709 5.849 1.00 68.56 1093 LEU A N 1
ATOM 8565 C CA . LEU A 1 1093 ? 43.216 26.944 6.053 1.00 68.56 1093 LEU A CA 1
ATOM 8566 C C . LEU A 1 1093 ? 42.943 27.437 7.484 1.00 68.56 1093 LEU A C 1
ATOM 8568 O O . LEU A 1 1093 ? 42.220 28.418 7.663 1.00 68.56 1093 LEU A O 1
ATOM 8572 N N . ASP A 1 1094 ? 43.583 26.830 8.485 1.00 71.12 1094 ASP A N 1
ATOM 8573 C CA . ASP A 1 1094 ? 43.509 27.239 9.891 1.00 71.12 1094 ASP A CA 1
ATOM 8574 C C . ASP A 1 1094 ? 44.122 28.631 10.104 1.00 71.12 1094 ASP A C 1
ATOM 8576 O O . ASP A 1 1094 ? 43.534 29.480 10.780 1.00 71.12 1094 ASP A O 1
ATOM 8580 N N . ALA A 1 1095 ? 45.263 28.924 9.472 1.00 70.06 1095 ALA A N 1
ATOM 8581 C CA . ALA A 1 1095 ? 45.888 30.243 9.542 1.00 70.06 1095 ALA A CA 1
ATOM 8582 C C . ALA A 1 1095 ? 45.068 31.329 8.815 1.00 70.06 1095 ALA A C 1
ATOM 8584 O O . ALA A 1 1095 ? 44.909 32.437 9.332 1.00 70.06 1095 ALA A O 1
ATOM 8585 N N . ALA A 1 1096 ? 44.482 31.021 7.655 1.00 69.62 1096 ALA A N 1
ATOM 8586 C CA . ALA A 1 1096 ? 43.614 31.943 6.922 1.00 69.62 1096 ALA A CA 1
ATOM 8587 C C . ALA A 1 1096 ? 42.278 32.191 7.634 1.00 69.62 1096 ALA A C 1
ATOM 8589 O O . ALA A 1 1096 ? 41.754 33.305 7.597 1.00 69.62 1096 ALA A O 1
ATOM 8590 N N . ALA A 1 1097 ? 41.755 31.195 8.355 1.00 73.69 1097 ALA A N 1
ATOM 8591 C CA . ALA A 1 1097 ? 40.568 31.336 9.197 1.00 73.69 1097 ALA A CA 1
ATOM 8592 C C . ALA A 1 1097 ? 40.760 32.331 10.358 1.00 73.69 1097 ALA A C 1
ATOM 8594 O O . ALA A 1 1097 ? 39.768 32.797 10.939 1.00 73.69 1097 ALA A O 1
ATOM 8595 N N . LEU A 1 1098 ? 42.016 32.638 10.702 1.00 75.81 1098 LEU A N 1
ATOM 8596 C CA . LEU A 1 1098 ? 42.428 33.616 11.712 1.00 75.81 1098 LEU A CA 1
ATOM 8597 C C . LEU A 1 1098 ? 42.803 34.982 11.111 1.00 75.81 1098 LEU A C 1
ATOM 8599 O O . LEU A 1 1098 ? 43.028 35.931 11.863 1.00 75.81 1098 LEU A O 1
ATOM 8603 N N . ALA A 1 1099 ? 42.836 35.123 9.781 1.00 77.69 1099 ALA A N 1
ATOM 8604 C CA . ALA A 1 1099 ? 43.112 36.401 9.136 1.00 77.69 1099 ALA A CA 1
ATOM 8605 C C . ALA A 1 1099 ? 42.018 37.430 9.498 1.00 77.69 1099 ALA A C 1
ATOM 8607 O O . ALA A 1 1099 ? 40.834 37.100 9.392 1.00 77.69 1099 ALA A O 1
ATOM 8608 N N . PRO A 1 1100 ? 42.354 38.684 9.868 1.00 76.50 1100 PRO A N 1
ATOM 8609 C CA . PRO A 1 1100 ? 41.380 39.657 10.381 1.00 76.50 1100 PRO A CA 1
ATOM 8610 C C . PRO A 1 1100 ? 40.159 39.880 9.476 1.00 76.50 1100 PRO A C 1
ATOM 8612 O O . PRO A 1 1100 ? 39.041 40.000 9.970 1.00 76.50 1100 PRO A O 1
ATOM 8615 N N . ALA A 1 1101 ? 40.354 39.862 8.153 1.00 72.25 1101 ALA A N 1
ATOM 8616 C CA . ALA A 1 1101 ? 39.285 40.026 7.164 1.00 72.25 1101 ALA A CA 1
ATOM 8617 C C . ALA A 1 1101 ? 38.280 38.858 7.143 1.00 72.25 1101 ALA A C 1
ATOM 8619 O O . ALA A 1 1101 ? 37.103 39.061 6.856 1.00 72.25 1101 ALA A O 1
ATOM 8620 N N . ILE A 1 1102 ? 38.728 37.644 7.476 1.00 80.81 1102 ILE A N 1
ATOM 8621 C CA . ILE A 1 1102 ? 37.878 36.450 7.585 1.00 80.81 1102 ILE A CA 1
ATOM 8622 C C . ILE A 1 1102 ? 37.292 36.353 8.983 1.00 80.81 1102 ILE A C 1
ATOM 8624 O O . ILE A 1 1102 ? 36.109 36.055 9.139 1.00 80.81 1102 ILE A O 1
ATOM 8628 N N . PHE A 1 1103 ? 38.103 36.652 9.999 1.00 75.38 1103 PHE A N 1
ATOM 8629 C CA . PHE A 1 1103 ? 37.704 36.614 11.397 1.00 75.38 1103 PHE A CA 1
ATOM 8630 C C . PHE A 1 1103 ? 36.547 37.579 11.698 1.00 75.38 1103 PHE A C 1
ATOM 8632 O O . PHE A 1 1103 ? 35.630 37.217 12.432 1.00 75.38 1103 PHE A O 1
ATOM 8639 N N . ALA A 1 1104 ? 36.552 38.763 11.077 1.00 72.50 1104 ALA A N 1
ATOM 8640 C CA . ALA A 1 1104 ? 35.509 39.780 11.212 1.00 72.50 1104 ALA A CA 1
ATOM 8641 C C . ALA A 1 1104 ? 34.285 39.573 10.292 1.00 72.50 1104 ALA A C 1
ATOM 8643 O O . ALA A 1 1104 ? 33.344 40.365 10.352 1.00 72.50 1104 ALA A O 1
ATOM 8644 N N . HIS A 1 1105 ? 34.261 38.541 9.436 1.00 75.62 1105 HIS A N 1
ATOM 8645 C CA . HIS A 1 1105 ? 33.151 38.332 8.505 1.00 75.62 1105 HIS A CA 1
ATOM 8646 C C . HIS A 1 1105 ? 31.871 37.881 9.247 1.00 75.62 1105 HIS A C 1
ATOM 8648 O O . HIS A 1 1105 ? 31.911 36.880 9.971 1.00 75.62 1105 HIS A O 1
ATOM 8654 N N . PRO A 1 1106 ? 30.709 38.535 9.040 1.00 71.25 1106 PRO A N 1
ATOM 8655 C CA . PRO A 1 1106 ? 29.510 38.342 9.867 1.00 71.25 1106 PRO A CA 1
ATOM 8656 C C . PRO A 1 1106 ? 28.951 36.908 9.853 1.00 71.25 1106 PRO A C 1
ATOM 8658 O O . PRO A 1 1106 ? 28.376 36.464 10.842 1.00 71.25 1106 PRO A O 1
ATOM 8661 N N . ASN A 1 1107 ? 29.182 36.150 8.774 1.00 72.38 1107 ASN A N 1
ATOM 8662 C CA . ASN A 1 1107 ? 28.710 34.764 8.623 1.00 72.38 1107 ASN A CA 1
ATOM 8663 C C . ASN A 1 1107 ? 29.796 33.692 8.853 1.00 72.38 1107 ASN A C 1
ATOM 8665 O O . ASN A 1 1107 ? 29.557 32.509 8.612 1.00 72.38 1107 ASN A O 1
ATOM 8669 N N . ARG A 1 1108 ? 30.993 34.068 9.333 1.00 75.12 1108 ARG A N 1
ATOM 8670 C CA . ARG A 1 1108 ? 32.149 33.161 9.494 1.00 75.12 1108 ARG A CA 1
ATOM 8671 C C . ARG A 1 1108 ? 31.806 31.876 10.247 1.00 75.12 1108 ARG A C 1
ATOM 8673 O O . ARG A 1 1108 ? 32.198 30.794 9.826 1.00 75.12 1108 ARG A O 1
ATOM 8680 N N . LYS A 1 1109 ? 31.087 31.983 11.370 1.00 67.19 1109 LYS A N 1
ATOM 8681 C CA . LYS A 1 1109 ? 30.783 30.828 12.232 1.00 67.19 1109 LYS A CA 1
ATOM 8682 C C . LYS A 1 1109 ? 29.876 29.807 11.533 1.00 67.19 1109 LYS A C 1
ATOM 8684 O O . LYS A 1 1109 ? 30.065 28.615 11.732 1.00 67.19 1109 LYS A O 1
ATOM 8689 N N . ALA A 1 1110 ? 28.948 30.279 10.697 1.00 64.25 1110 ALA A N 1
ATOM 8690 C CA . ALA A 1 1110 ? 28.031 29.433 9.937 1.00 64.25 1110 ALA A CA 1
ATOM 8691 C C . ALA A 1 1110 ? 28.723 28.726 8.759 1.00 64.25 1110 ALA A C 1
ATOM 8693 O O . ALA A 1 1110 ? 28.405 27.579 8.466 1.00 64.25 1110 ALA A O 1
ATOM 8694 N N . PHE A 1 1111 ? 29.692 29.382 8.110 1.00 68.00 1111 PHE A N 1
ATOM 8695 C CA . PHE A 1 1111 ? 30.331 28.854 6.899 1.00 68.00 1111 PHE A CA 1
ATOM 8696 C C . PHE A 1 1111 ? 31.642 28.092 7.148 1.00 68.00 1111 PHE A C 1
ATOM 8698 O O . PHE A 1 1111 ? 31.927 27.140 6.431 1.00 68.00 1111 PHE A O 1
ATOM 8705 N N . MET A 1 1112 ? 32.430 28.431 8.176 1.00 71.94 1112 MET A N 1
ATOM 8706 C CA . MET A 1 1112 ? 33.719 27.759 8.428 1.00 71.94 1112 MET A CA 1
ATOM 8707 C C . MET A 1 1112 ? 33.576 26.329 8.952 1.00 71.94 1112 MET A C 1
ATOM 8709 O O . MET A 1 1112 ? 34.388 25.473 8.615 1.00 71.94 1112 MET A O 1
ATOM 8713 N N . GLN A 1 1113 ? 32.568 26.059 9.786 1.00 60.94 1113 GLN A N 1
ATOM 8714 C CA . GLN A 1 1113 ? 32.422 24.758 10.445 1.00 60.94 1113 GLN A CA 1
ATOM 8715 C C . GLN A 1 1113 ? 32.149 23.615 9.441 1.00 60.94 1113 GLN A C 1
ATOM 8717 O O . GLN A 1 1113 ? 32.778 22.564 9.566 1.00 60.94 1113 GLN A O 1
ATOM 8722 N N . PRO A 1 1114 ? 31.297 23.803 8.413 1.00 56.56 1114 PRO A N 1
ATOM 8723 C CA . PRO A 1 1114 ? 31.083 22.796 7.370 1.00 56.56 1114 PRO A CA 1
ATOM 8724 C C . PRO A 1 1114 ? 32.246 22.706 6.373 1.00 56.56 1114 PRO A C 1
ATOM 8726 O O . PRO A 1 1114 ? 32.585 21.606 5.947 1.00 56.56 1114 PRO A O 1
ATOM 8729 N N . LEU A 1 1115 ? 32.914 23.825 6.051 1.00 58.56 1115 LEU A N 1
ATOM 8730 C CA . LEU A 1 1115 ? 34.098 23.822 5.178 1.00 58.56 1115 LEU A CA 1
ATOM 8731 C C . LEU A 1 1115 ? 35.264 23.023 5.768 1.00 58.56 1115 LEU A C 1
ATOM 8733 O O . LEU A 1 1115 ? 35.858 22.215 5.062 1.00 58.56 1115 LEU A O 1
ATOM 8737 N N . MET A 1 1116 ? 35.542 23.194 7.063 1.00 62.56 1116 MET A N 1
ATOM 8738 C CA . MET A 1 1116 ? 36.582 22.438 7.777 1.00 62.56 1116 MET A CA 1
ATOM 8739 C C . MET A 1 1116 ? 36.309 20.930 7.799 1.00 62.56 1116 MET A C 1
ATOM 8741 O O . MET A 1 1116 ? 37.232 20.126 7.840 1.00 62.56 1116 MET A O 1
ATOM 8745 N N . LYS A 1 1117 ? 35.031 20.539 7.755 1.00 54.75 1117 LYS A N 1
ATOM 8746 C CA . LYS A 1 1117 ? 34.603 19.136 7.711 1.00 54.75 1117 LYS A CA 1
ATOM 8747 C C . LYS A 1 1117 ? 34.670 18.548 6.291 1.00 54.75 1117 LYS A C 1
ATOM 8749 O O . LYS A 1 1117 ? 34.772 17.337 6.143 1.00 54.75 1117 LYS A O 1
ATOM 8754 N N . ARG A 1 1118 ? 34.617 19.393 5.249 1.00 54.53 1118 ARG A N 1
ATOM 8755 C CA . ARG A 1 1118 ? 34.606 18.997 3.826 1.00 54.53 1118 ARG A CA 1
ATOM 8756 C C . ARG A 1 1118 ? 35.978 19.095 3.147 1.00 54.53 1118 ARG A C 1
ATOM 8758 O O . ARG A 1 1118 ? 36.188 18.419 2.146 1.00 54.53 1118 ARG A O 1
ATOM 8765 N N . SER A 1 1119 ? 36.936 19.845 3.698 1.00 54.19 1119 SER A N 1
ATOM 8766 C CA . SER A 1 1119 ? 38.337 19.854 3.229 1.00 54.19 1119 SER A CA 1
ATOM 8767 C C . SER A 1 1119 ? 39.004 18.476 3.264 1.00 54.19 1119 SER A C 1
ATOM 8769 O O . SER A 1 1119 ? 39.899 18.206 2.473 1.00 54.19 1119 SER A O 1
ATOM 8771 N N . GLU A 1 1120 ? 38.538 17.597 4.150 1.00 48.72 1120 GLU A N 1
ATOM 8772 C CA . GLU A 1 1120 ? 38.965 16.196 4.243 1.00 48.72 1120 GLU A CA 1
ATOM 8773 C C . GLU A 1 1120 ? 38.412 15.329 3.088 1.00 48.72 1120 GLU A C 1
ATOM 8775 O O . GLU A 1 1120 ? 39.027 14.332 2.730 1.00 48.72 1120 GLU A O 1
ATOM 8780 N N . LEU A 1 1121 ? 37.301 15.734 2.452 1.00 43.06 1121 LEU A N 1
ATOM 8781 C CA . LEU A 1 1121 ? 36.625 15.005 1.363 1.00 43.06 1121 LEU A CA 1
ATOM 8782 C C . LEU A 1 1121 ? 37.085 15.435 -0.039 1.00 43.06 1121 LEU A C 1
ATOM 8784 O O . LEU A 1 1121 ? 37.255 14.589 -0.909 1.00 43.06 1121 LEU A O 1
ATOM 8788 N N . VAL A 1 1122 ? 37.340 16.733 -0.256 1.00 42.38 1122 VAL A N 1
ATOM 8789 C CA . VAL A 1 1122 ? 37.776 17.289 -1.561 1.00 42.38 1122 VAL A CA 1
ATOM 8790 C C . VAL A 1 1122 ? 39.082 16.661 -2.055 1.00 42.38 1122 VAL A C 1
ATOM 8792 O O . VAL A 1 1122 ? 39.318 16.550 -3.255 1.00 42.38 1122 VAL A O 1
ATOM 8795 N N . MET A 1 1123 ? 39.938 16.222 -1.139 1.00 49.44 1123 MET A N 1
ATOM 8796 C CA . MET A 1 1123 ? 41.225 15.650 -1.502 1.00 49.44 1123 MET A CA 1
ATOM 8797 C C . MET A 1 1123 ? 41.134 14.145 -1.829 1.00 49.44 1123 MET A C 1
ATOM 8799 O O . MET A 1 1123 ? 41.964 13.660 -2.591 1.00 49.44 1123 MET A O 1
ATOM 8803 N N . ALA A 1 1124 ? 40.104 13.428 -1.355 1.00 44.12 1124 ALA A N 1
ATOM 8804 C CA . ALA A 1 1124 ? 39.819 12.057 -1.801 1.00 44.12 1124 ALA A CA 1
ATOM 8805 C C . ALA A 1 1124 ? 39.407 12.032 -3.287 1.00 44.12 1124 ALA A C 1
ATOM 8807 O O . ALA A 1 1124 ? 39.768 11.123 -4.031 1.00 44.12 1124 ALA A O 1
ATOM 8808 N N . ASP A 1 1125 ? 38.729 13.090 -3.742 1.00 39.94 1125 ASP A N 1
ATOM 8809 C CA . ASP A 1 1125 ? 38.405 13.300 -5.156 1.00 39.94 1125 ASP A CA 1
ATOM 8810 C C . ASP A 1 1125 ? 39.645 13.712 -5.985 1.00 39.94 1125 ASP A C 1
ATOM 8812 O O . ASP A 1 1125 ? 39.708 13.445 -7.185 1.00 39.94 1125 ASP A O 1
ATOM 8816 N N . TYR A 1 1126 ? 40.666 14.311 -5.354 1.00 40.34 1126 TYR A N 1
ATOM 8817 C CA . TYR A 1 1126 ? 41.951 14.636 -5.991 1.00 40.34 1126 TYR A CA 1
ATOM 8818 C C . TYR A 1 1126 ? 42.877 13.412 -6.119 1.00 40.34 1126 TYR A C 1
ATOM 8820 O O . TYR A 1 1126 ? 43.535 13.254 -7.147 1.00 40.34 1126 TYR A O 1
ATOM 8828 N N . GLU A 1 1127 ? 42.897 12.512 -5.127 1.00 41.53 1127 GLU A N 1
ATOM 8829 C CA . GLU A 1 1127 ? 43.569 11.204 -5.229 1.00 41.53 1127 GLU A CA 1
ATOM 8830 C C . GLU A 1 1127 ? 42.976 10.355 -6.360 1.00 41.53 1127 GLU A C 1
ATOM 8832 O O . GLU A 1 1127 ? 43.714 9.722 -7.112 1.00 41.53 1127 GLU A O 1
ATOM 8837 N N . GLU A 1 1128 ? 41.655 10.404 -6.541 1.00 41.59 1128 GLU A N 1
ATOM 8838 C CA . GLU A 1 1128 ? 40.948 9.722 -7.628 1.00 41.59 1128 GLU A CA 1
ATOM 8839 C C . GLU A 1 1128 ? 41.228 10.368 -8.998 1.00 41.59 1128 GLU A C 1
ATOM 8841 O O . GLU A 1 1128 ? 41.365 9.661 -9.994 1.00 41.59 1128 GLU A O 1
ATOM 8846 N N . TRP A 1 1129 ? 41.412 11.692 -9.060 1.00 39.78 1129 TRP A N 1
ATOM 8847 C CA . TRP A 1 1129 ? 41.809 12.413 -10.279 1.00 39.78 1129 TRP A CA 1
ATOM 8848 C C . TRP A 1 1129 ? 43.258 12.123 -10.713 1.00 39.78 1129 TRP A C 1
ATOM 8850 O O . TRP A 1 1129 ? 43.520 11.943 -11.903 1.00 39.78 1129 TRP A O 1
ATOM 8860 N N . ILE A 1 1130 ? 44.196 12.014 -9.763 1.00 38.94 1130 ILE A N 1
ATOM 8861 C CA . ILE A 1 1130 ? 45.574 11.570 -10.042 1.00 38.94 1130 ILE A CA 1
ATOM 8862 C C . ILE A 1 1130 ? 45.592 10.086 -10.430 1.00 38.94 1130 ILE A C 1
ATOM 8864 O O . ILE A 1 1130 ? 46.246 9.718 -11.401 1.00 38.94 1130 ILE A O 1
ATOM 8868 N N . ALA A 1 1131 ? 44.823 9.238 -9.738 1.00 44.50 1131 ALA A N 1
ATOM 8869 C CA . ALA A 1 1131 ? 44.703 7.815 -10.066 1.00 44.50 1131 ALA A CA 1
ATOM 8870 C C . ALA A 1 1131 ? 44.056 7.551 -11.442 1.00 44.50 1131 ALA A C 1
ATOM 8872 O O . ALA A 1 1131 ? 44.132 6.433 -11.953 1.00 44.50 1131 ALA A O 1
ATOM 8873 N N . THR A 1 1132 ? 43.429 8.566 -12.044 1.00 43.28 1132 THR A N 1
ATOM 8874 C CA . THR A 1 1132 ? 42.769 8.509 -13.358 1.00 43.28 1132 THR A CA 1
ATOM 8875 C C . THR A 1 1132 ? 43.464 9.356 -14.431 1.00 43.28 1132 THR A C 1
ATOM 8877 O O . THR A 1 1132 ? 42.867 9.612 -15.478 1.00 43.28 1132 THR A O 1
ATOM 8880 N N . ASP A 1 1133 ? 44.716 9.780 -14.207 1.00 36.91 1133 ASP A N 1
ATOM 8881 C CA . ASP A 1 1133 ? 45.530 10.558 -15.163 1.00 36.91 1133 ASP A CA 1
ATOM 8882 C C . ASP A 1 1133 ? 44.821 11.822 -15.699 1.00 36.91 1133 ASP A C 1
ATOM 8884 O O . ASP A 1 1133 ? 44.989 12.257 -16.841 1.00 36.91 1133 ASP A O 1
ATOM 8888 N N . GLY A 1 1134 ? 43.995 12.443 -14.857 1.00 42.34 1134 GLY A N 1
ATOM 8889 C CA . GLY A 1 1134 ? 43.313 13.689 -15.177 1.00 42.34 1134 GLY A CA 1
ATOM 8890 C C . GLY A 1 1134 ? 41.918 13.558 -15.802 1.00 42.34 1134 GLY A C 1
ATOM 8891 O O . GLY A 1 1134 ? 41.323 14.575 -16.177 1.00 42.34 1134 GLY A O 1
ATOM 8892 N N . ALA A 1 1135 ? 41.350 12.353 -15.898 1.00 39.41 1135 ALA A N 1
ATOM 8893 C CA . ALA A 1 1135 ? 40.042 12.135 -16.512 1.00 39.41 1135 ALA A CA 1
ATOM 8894 C C . ALA A 1 1135 ? 38.857 12.287 -15.524 1.00 39.41 1135 ALA A C 1
ATOM 8896 O O . ALA A 1 1135 ? 38.397 11.328 -14.922 1.00 39.41 1135 ALA A O 1
ATOM 8897 N N . SER A 1 1136 ? 38.296 13.507 -15.494 1.00 41.41 1136 SER A N 1
ATOM 8898 C CA . SER A 1 1136 ? 36.906 13.875 -15.127 1.00 41.41 1136 SER A CA 1
ATOM 8899 C C . SER A 1 1136 ? 36.423 13.686 -13.668 1.00 41.41 1136 SER A C 1
ATOM 8901 O O . SER A 1 1136 ? 35.987 12.616 -13.254 1.00 41.41 1136 SER A O 1
ATOM 8903 N N . ILE A 1 1137 ? 36.337 14.809 -12.937 1.00 40.06 1137 ILE A N 1
ATOM 8904 C CA . ILE A 1 1137 ? 35.645 14.973 -11.639 1.00 40.06 1137 ILE A CA 1
ATOM 8905 C C . ILE A 1 1137 ? 34.172 15.353 -11.888 1.00 40.06 1137 ILE A C 1
ATOM 8907 O O . ILE A 1 1137 ? 33.791 16.512 -11.755 1.00 40.06 1137 ILE A O 1
ATOM 8911 N N . ALA A 1 1138 ? 33.327 14.408 -12.307 1.00 34.22 1138 ALA A N 1
ATOM 8912 C CA . ALA A 1 1138 ? 31.916 14.703 -12.615 1.00 34.22 1138 ALA A CA 1
ATOM 8913 C C . ALA A 1 1138 ? 30.889 13.865 -11.833 1.00 34.22 1138 ALA A C 1
ATOM 8915 O O . ALA A 1 1138 ? 29.734 13.791 -12.244 1.00 34.22 1138 ALA A O 1
ATOM 8916 N N . LEU A 1 1139 ? 31.263 13.215 -10.720 1.00 35.22 1139 LEU A N 1
ATOM 8917 C CA . LEU A 1 1139 ? 30.400 12.171 -10.141 1.00 35.22 1139 LEU A CA 1
ATOM 8918 C C . LEU A 1 1139 ? 30.199 12.149 -8.617 1.00 35.22 1139 LEU A C 1
ATOM 8920 O O . LEU A 1 1139 ? 29.678 11.158 -8.108 1.00 35.22 1139 LEU A O 1
ATOM 8924 N N . ARG A 1 1140 ? 30.495 13.222 -7.869 1.00 33.59 1140 ARG A N 1
ATOM 8925 C CA . ARG A 1 1140 ? 30.275 13.223 -6.402 1.00 33.59 1140 ARG A CA 1
ATOM 8926 C C . ARG A 1 1140 ? 29.567 14.433 -5.779 1.00 33.59 1140 ARG A C 1
ATOM 8928 O O . ARG A 1 1140 ? 29.636 14.613 -4.571 1.00 33.59 1140 ARG A O 1
ATOM 8935 N N . ALA A 1 1141 ? 28.741 15.159 -6.531 1.00 29.78 1141 ALA A N 1
ATOM 8936 C CA . ALA A 1 1141 ? 27.743 16.061 -5.926 1.00 29.78 1141 ALA A CA 1
ATOM 8937 C C . ALA A 1 1141 ? 26.554 15.317 -5.259 1.00 29.78 1141 ALA A C 1
ATOM 8939 O O . ALA A 1 1141 ? 25.666 15.942 -4.698 1.00 29.78 1141 ALA A O 1
ATOM 8940 N N . ALA A 1 1142 ? 26.511 13.977 -5.308 1.00 29.39 1142 ALA A N 1
ATOM 8941 C CA . ALA A 1 1142 ? 25.348 13.188 -4.881 1.00 29.39 1142 ALA A CA 1
ATOM 8942 C C . ALA A 1 1142 ? 25.496 12.449 -3.534 1.00 29.39 1142 ALA A C 1
ATOM 8944 O O . ALA A 1 1142 ? 24.568 11.746 -3.145 1.00 29.39 1142 ALA A O 1
ATOM 8945 N N . ASN A 1 1143 ? 26.629 12.566 -2.826 1.00 29.22 1143 ASN A N 1
ATOM 8946 C CA . ASN A 1 1143 ? 26.912 11.719 -1.653 1.00 29.22 1143 ASN A CA 1
ATOM 8947 C C . ASN A 1 1143 ? 27.297 12.455 -0.351 1.00 29.22 1143 ASN A C 1
ATOM 8949 O O . ASN A 1 1143 ? 27.701 11.781 0.594 1.00 29.22 1143 ASN A O 1
ATOM 8953 N N . SER A 1 1144 ? 27.145 13.783 -0.234 1.00 27.47 1144 SER A N 1
ATOM 8954 C CA . SER A 1 1144 ? 27.428 14.504 1.030 1.00 27.47 1144 SER A CA 1
ATOM 8955 C C . SER A 1 1144 ? 26.223 15.109 1.758 1.00 27.47 1144 SER A C 1
ATOM 8957 O O . SER A 1 1144 ? 26.412 15.782 2.770 1.00 27.47 1144 SER A O 1
ATOM 8959 N N . ALA A 1 1145 ? 24.991 14.789 1.361 1.00 24.89 1145 ALA A N 1
ATOM 8960 C CA . ALA A 1 1145 ? 23.806 15.024 2.187 1.00 24.89 1145 ALA A CA 1
ATOM 8961 C C . ALA A 1 1145 ? 23.533 13.826 3.123 1.00 24.89 1145 ALA A C 1
ATOM 8963 O O . ALA A 1 1145 ? 22.573 13.074 2.940 1.00 24.89 1145 ALA A O 1
ATOM 8964 N N . LEU A 1 1146 ? 24.406 13.651 4.122 1.00 26.12 1146 LEU A N 1
ATOM 8965 C CA . LEU A 1 1146 ? 24.145 12.892 5.351 1.00 26.12 1146 LEU A CA 1
ATOM 8966 C C . LEU A 1 1146 ? 24.364 13.804 6.561 1.00 26.12 1146 LEU A C 1
ATOM 8968 O O . LEU A 1 1146 ? 25.464 14.401 6.656 1.00 26.12 1146 LEU A O 1
#

Solvent-accessible surface area (backbone atoms only — not comparable to full-atom values): 62924 Å² total; per-residue (Å²): 138,92,70,80,70,45,51,66,52,46,41,68,69,44,52,47,51,34,39,46,25,70,65,100,76,24,51,62,28,41,83,50,51,56,85,55,46,42,55,92,77,51,30,25,61,66,46,31,46,48,32,40,45,66,33,37,74,62,22,28,60,29,38,69,59,51,43,76,84,44,98,41,73,68,55,37,46,52,49,45,42,64,76,38,47,46,58,46,54,46,76,38,74,27,29,33,62,48,40,63,48,66,49,65,48,84,94,28,60,32,67,55,59,56,59,66,60,37,37,64,33,60,61,66,38,50,61,32,30,69,48,58,46,42,36,39,24,52,58,35,67,40,70,50,76,36,81,89,69,68,45,73,51,75,48,64,45,51,32,36,34,25,48,35,19,37,50,31,31,40,34,39,73,30,28,62,82,73,77,36,32,18,96,56,48,38,40,45,53,53,23,46,52,52,49,54,42,42,52,50,32,51,50,34,53,48,51,56,32,52,77,70,73,45,80,79,56,50,80,79,32,88,76,45,54,68,69,59,56,32,48,45,47,52,70,35,36,83,65,53,30,28,63,44,44,36,17,26,30,77,72,47,47,33,35,59,65,72,63,88,59,47,59,43,54,52,46,58,27,62,76,66,68,36,56,64,44,64,75,44,51,52,29,54,52,46,44,67,41,37,34,50,53,59,73,48,83,100,44,55,51,56,58,37,47,53,52,53,47,39,45,53,64,21,64,61,68,6,43,47,34,40,38,50,70,33,62,39,82,39,78,32,94,88,52,97,51,72,37,72,40,65,72,52,43,47,50,46,47,52,49,45,55,50,54,52,49,51,52,60,52,55,67,48,62,85,56,57,76,70,43,69,68,59,51,53,55,46,38,52,70,76,40,70,85,60,54,66,71,59,53,50,49,53,49,55,61,55,68,39,41,40,39,31,68,57,21,44,52,42,23,35,34,39,26,83,79,74,52,64,70,59,49,51,50,52,44,47,51,50,50,42,38,30,39,25,86,83,44,86,54,26,38,50,52,34,64,32,26,39,37,37,36,78,50,66,70,55,57,61,46,45,52,57,53,44,36,67,37,84,67,40,61,77,27,56,44,80,26,78,48,71,68,48,44,37,53,40,69,74,47,82,34,30,33,36,42,34,45,51,86,71,58,55,45,55,73,56,38,52,74,75,37,53,66,48,47,54,51,54,31,68,38,38,40,32,38,40,30,56,50,68,66,70,43,94,72,69,74,38,43,54,38,50,54,43,33,48,54,47,62,45,55,54,50,17,73,86,82,46,54,26,40,38,37,36,33,28,54,60,78,45,37,69,56,20,56,26,31,28,36,84,43,75,46,90,50,101,88,48,62,78,32,18,23,47,69,44,55,49,28,38,56,54,34,38,75,58,62,64,27,43,56,34,75,76,36,69,46,76,51,84,77,83,70,70,76,64,61,69,72,60,57,78,74,55,65,102,81,72,78,86,72,82,81,51,70,64,68,57,57,59,29,66,72,55,47,52,52,51,30,47,51,51,48,52,48,36,67,75,50,26,30,60,44,23,45,61,91,86,76,64,96,64,32,33,8,17,36,39,34,36,26,68,38,73,69,38,29,58,50,45,45,53,46,38,55,52,41,31,45,53,46,31,69,34,79,93,34,51,97,44,17,71,57,43,62,61,44,54,68,42,58,45,56,82,72,50,94,96,55,79,48,42,30,74,72,46,86,67,35,51,73,67,56,49,52,47,61,65,65,39,93,40,59,63,38,101,81,66,50,70,53,42,35,34,38,38,31,16,47,74,52,65,42,60,97,53,86,50,56,47,32,28,32,40,38,34,41,36,85,46,51,60,71,64,38,48,41,39,49,49,44,25,17,48,56,40,80,68,38,86,68,25,38,32,38,31,54,11,74,94,37,42,36,67,70,36,47,62,58,34,44,63,52,40,23,44,81,49,60,27,83,60,58,65,64,60,46,47,53,53,24,51,53,21,42,47,62,31,60,65,33,70,67,52,40,52,46,48,54,46,44,53,50,34,74,75,74,46,93,52,78,56,44,66,49,52,48,54,55,47,53,60,47,35,47,74,76,37,48,65,60,40,43,48,45,29,51,25,30,49,48,22,52,52,39,44,62,63,39,61,73,27,37,44,41,83,39,84,92,38,39,83,75,55,50,62,69,58,51,55,50,40,51,53,52,25,59,59,41,59,79,76,38,70,88,52,53,75,75,46,55,83,76,63,48,83,83,64,60,85,74,66,86,82,75,62,98,85,67,81,78,79,81,80,75,84,78,75,80,78,82,81,84,76,88,83,72,101,76,50,74,66,61,60,62,67,70,55,60,60,63,71,77,47,71,82,54,100,64,53,71,68,56,47,53,54,48,45,54,54,47,53,56,48,51,58,51,42,54,54,38,28,54,57,58,58,67,74,47,98,65,63,55,67,63,50,48,52,51,40,36,76,74,69,68,63,85,77,67,66,69,65,57,50,54,51,53,50,53,40,53,56,52,20,57,63,34,68,79,43,57,68,37,95,59,38,77,75,54,48,60,59,48,69,66,42,62,71,52,61,50,57,57,47,54,51,30,61,76,45,80,68,66,77,96,83,83,68,93,83,75,73,92,120

Nearest PDB structures (foldseek):
  4beb-assembly4_D  TM=5.560E-01  e=3.983E-17  Escherichia coli
  5yzg-assembly1_D  TM=5.079E-01  e=2.140E-07  Homo sapiens
  6ah0-assembly1_D  TM=5.079E-01  e=4.377E-07  Homo sapiens
  7a5p-assembly1_q  TM=3.824E-01  e=9.790E-07  Homo sapiens
  9gd2-assembly1_W  TM=3.584E-01  e=2.190E-06  Saccharomyces cerevisiae S288C

Secondary structure (DSSP, 8-state):
--S---HHHHIIIIIHHHHH--GGGS---EE--GGG-BTTTTB-HHHHHHHHHHS-HHHHHHHHHHGGGSSSHHHHHHHHIIIIIHHHHHHSSSHHHHHHS-EEETTEEE-S-PPPPPTT--HHHHHHHTT--EEEEET--EEEEETTTTEEEEE--SEEEEETTEEEEEEEE--GGGT--IIIIIHHHHHHHHHHHHHHHHHHHHHHHHHTTPPP--TT-TTS-HHHHHHHHHHTHHHHS-SEEEEE-SS-EEEE---TTHHHHHHHHHHTT-HHIIIIIHHHHHHHHEEEPPP-TTS-HHHHHHHHHHHHHSIIIIIHHIIIIIS-EEE-SSSSSEEE----HHHHHHHHHHHHHHHHHHHTTTS-SS-HHHHHHHHHHH-TT--HHHHHHHHHHHHTB-TTTSSEEEEEEE-TTS-HHHHHHHHHHHHHHPBPTT-TT--BS-SEEEEEE--HHHHHHHHHHHTTSTT-TTTEEEESSHHHHHHHHHTT-SEEEEEGGG---HHHHHHH-HHHHHHHTTS-EEEEEETTT--SSSHHHHHHHHHHHHHHH-PPTTTPPPEEEEEESS--HHHHHHHSEEE--SSTT---EEE-SEEE-HHHHHHTTSB--TTSSEEE--------THHHHTT--TTPPPPPPPHHHHHT-HHHHHHHHHHHHHHIIIIITTSSPPTT--SS---EEEEEESSHHHHHHHHHHHHHHHHHHHTSGGGGGGHHHHHH--EEEE----TTS--TGGGTTT--HHHHHHHHH-S-PBPTTS-B----EEEESSTTSSS---TTEEEEEEES---HHHHHHHHGGG-B-BTTB---EEEE-SGGGHHHHHHHHHHHHHHS-------HHHHHHHHHHHHHHHHTSHHHHHHHHHHHHHHTT---THHHHHHHHHHHHHHHH-HHHHHHHHHHHHHHHHHHHHHHTTB-TTSTTTGGG--HHHHHHHHHHHHHHHTT-GGGHHHHTTT--GGGGGG-SS--TT-PPPPPP------------S--HHHHHHHS-HHHHHTTS---HHHHHHHHHHHHHHHHHHHHHHHHHHHTSS--HHHHHHHHHHHH-----HHHHHHHHHHHHHHHTTSHHHHT-TTHHHHHHHHHHHHHHHHHHHHHHHHTTT----S-TTS---

Radius of gyration: 35.38 Å; Cα contacts (8 Å, |Δi|>4): 1720; chains: 1; bounding box: 99×78×105 Å

Sequence (1146 aa):
MAHGFKEIDFQEGVFLPFLTGHGKNGLDWILGKPSDLDSARWVVPADLLAFLRDGGPLNQAAFEKASKGFASEAEFCLAFIEEALLPRVEATSNAAFVLRDPVVFNGQSFSLWNEEPRAGAERAAADLFARNLLRVIPEATFERVFPLTGKRIRRRPDCVFFVNGIYFAYSELKTAQTGQTASSHGRKKIAHNCVEAAIAALGEARERWLQQGAKWPSFRGRSMPAGERARIRQDICLYEKATHISCLDMGNLMLLQNMEWLLADVDDAMERDDRIELESGIPDRLVQVFGQAADIRDKSPSAALADHLASLFAAGDGIDKEVFFFNQHRPSRTTTGTEILMPRPAQRAMLFQTMRRVRELYADEGKPKIGESDIRARLAVDLPALEPAKADRIVKQTLLHRNGADSHSLLLQGAAGLGKTNVIVWLAQAIADMADPRSAAAAPLFDLCVLLTDRTELRKNVAEEAGRLRATKGIVVEAETFAQLRGALEGSARVVVVNIQKFPSIQRLASDDPELSKLLESKRVAFVIDEVHRSQNGVLHDATVEVFDQWGTIRPVGAKRNLIVGLTATPKDEILARIGEWRAPTGPGDDIRWAPYFAYTMTQAIRDKVILNPIQNVVRFSDHILYKITESVAKLGQEERLRAPSAEEIYENPSRQRLVAKQAVLVFAAKTMMAVRPSGGRALGEGKALLAAYSIRAAIVYQGLIKEELTALANDPRFAEHAETLRAIPVLLLYTDKQGEATCASKNDGKNQEQIIDEFRRKGIESHTGLKVRNAIIVVVDKLLTGFDEPTLHTVFIDRGMDDVLLFQTACRINRARKYKNDCLIIDFSHDGIVSKNLPKVFAKYGGITVSDLDAMDVMEKMDAAYRIFFLDKDIELHWKTWKATRSGGKDAIGARSLSDFLDGLVKLDIVRAALLRKAGSAWLSSRDRLRGILDFERNELRKHKDLLRAEFAEQVVRHLAAQTKDADESVAAVFDIDMVEDAEGWGLDDLPDAPARKERRANAGQDGPQSVKAISESLDAFELLAALQLTEEQKLELMERLKAFLAALFKAMDATGRSRNNDIHRKMILAMAKEGADFPWEERFEKFKELLDAAALAPAIFAHPNRKAFMQPLMKRSELVMADYEEWIATDGASIALRAANSAL

pLDDT: mean 78.3, std 18.51, range [24.89, 98.31]

Mean predicted aligned error: 15.14 Å